Protein AF-A0A151N9Y2-F1 (afdb_monomer)

pLDDT: mean 83.59, std 15.86, range [20.5, 98.5]

Structure (mmCIF, N/CA/C/O backbone):
data_AF-A0A151N9Y2-F1
#
_entry.id   AF-A0A151N9Y2-F1
#
loop_
_atom_site.group_PDB
_atom_site.id
_atom_site.type_symbol
_atom_site.label_atom_id
_atom_site.label_alt_id
_atom_site.label_comp_id
_atom_site.label_asym_id
_atom_site.label_entity_id
_atom_site.label_seq_id
_atom_site.pdbx_PDB_ins_code
_atom_site.Cartn_x
_atom_site.Cartn_y
_atom_site.Cartn_z
_atom_site.occupancy
_atom_site.B_iso_or_equiv
_atom_site.auth_seq_id
_atom_site.auth_comp_id
_atom_site.auth_asym_id
_atom_site.auth_atom_id
_atom_site.pdbx_PDB_model_num
ATOM 1 N N . MET A 1 1 ? 26.277 32.898 17.894 1.00 25.22 1 MET A N 1
ATOM 2 C CA . MET A 1 1 ? 25.464 32.439 19.045 1.00 25.22 1 MET A CA 1
ATOM 3 C C . MET A 1 1 ? 25.413 30.920 19.037 1.00 25.22 1 MET A C 1
ATOM 5 O O . MET A 1 1 ? 25.110 30.361 17.992 1.00 25.22 1 MET A O 1
ATOM 9 N N . ARG A 1 2 ? 25.720 30.264 20.162 1.00 20.50 2 ARG A N 1
ATOM 10 C CA . ARG A 1 2 ? 25.520 28.818 20.370 1.00 20.50 2 ARG A CA 1
ATOM 11 C C . ARG A 1 2 ? 24.418 28.658 21.417 1.00 20.50 2 ARG A C 1
ATOM 13 O O . ARG A 1 2 ? 24.547 29.247 22.485 1.00 20.50 2 ARG A O 1
ATOM 20 N N . ILE A 1 3 ? 23.363 27.896 21.131 1.00 21.41 3 ILE A N 1
ATOM 21 C CA . ILE A 1 3 ? 22.367 27.526 22.148 1.00 21.41 3 ILE A CA 1
ATOM 22 C C . ILE A 1 3 ? 22.839 26.223 22.792 1.00 21.41 3 ILE A C 1
ATOM 24 O O . ILE A 1 3 ? 22.911 25.186 22.136 1.00 21.41 3 ILE A O 1
ATOM 28 N N . VAL A 1 4 ? 23.206 26.295 24.070 1.00 21.08 4 VAL A N 1
ATOM 29 C CA . VAL A 1 4 ? 23.618 25.133 24.862 1.00 21.08 4 VAL A CA 1
ATOM 30 C C . VAL A 1 4 ? 22.371 24.343 25.260 1.00 21.08 4 VAL A C 1
ATOM 32 O O . VAL A 1 4 ? 21.436 24.902 25.829 1.00 21.08 4 VAL A O 1
ATOM 35 N N . ARG A 1 5 ? 22.349 23.035 24.978 1.00 22.59 5 ARG A N 1
ATOM 36 C CA . ARG A 1 5 ? 21.293 22.136 25.465 1.00 22.59 5 ARG A CA 1
ATOM 37 C C . ARG A 1 5 ? 21.541 21.808 26.940 1.00 22.59 5 ARG A C 1
ATOM 39 O O . ARG A 1 5 ? 22.380 20.964 27.244 1.00 22.59 5 ARG A O 1
ATOM 46 N N . CYS A 1 6 ? 20.797 22.434 27.849 1.00 21.56 6 CYS A N 1
ATOM 47 C CA . CYS A 1 6 ? 20.736 21.979 29.238 1.00 21.56 6 CYS A CA 1
ATOM 48 C C . CYS A 1 6 ? 19.964 20.655 29.316 1.00 21.56 6 CYS A C 1
ATOM 50 O O . CYS A 1 6 ? 18.746 20.626 29.158 1.00 21.56 6 CYS A O 1
ATOM 52 N N . VAL A 1 7 ? 20.679 19.559 29.572 1.00 24.14 7 VAL A N 1
ATOM 53 C CA . VAL A 1 7 ? 20.072 18.269 29.915 1.00 24.14 7 VAL A CA 1
ATOM 54 C C . VAL A 1 7 ? 19.705 18.294 31.395 1.00 24.14 7 VAL A C 1
ATOM 56 O O . VAL A 1 7 ? 20.587 18.389 32.250 1.00 24.14 7 VAL A O 1
ATOM 59 N N . PHE A 1 8 ? 18.415 18.174 31.713 1.00 22.48 8 PHE A N 1
ATOM 60 C CA . PHE A 1 8 ? 17.982 17.940 33.088 1.00 22.48 8 PHE A CA 1
ATOM 61 C C . PHE A 1 8 ? 18.406 16.535 33.527 1.00 22.48 8 PHE A C 1
ATOM 63 O O . PHE A 1 8 ? 17.728 15.547 33.253 1.00 22.48 8 PHE A O 1
ATOM 70 N N . LYS A 1 9 ? 19.527 16.445 34.253 1.00 24.80 9 LYS A N 1
ATOM 71 C CA . LYS A 1 9 ? 19.771 15.299 35.131 1.00 24.80 9 LYS A CA 1
ATOM 72 C C . LYS A 1 9 ? 18.679 15.296 36.198 1.00 24.80 9 LYS A C 1
ATOM 74 O O . LYS A 1 9 ? 18.690 16.158 37.076 1.00 24.80 9 LYS A O 1
ATOM 79 N N . TYR A 1 10 ? 17.799 14.300 36.171 1.00 25.11 10 TYR A N 1
ATOM 80 C CA . TYR A 1 10 ? 17.109 13.894 37.390 1.00 25.11 10 TYR A CA 1
ATOM 81 C C . TYR A 1 10 ? 18.181 13.469 38.398 1.00 25.11 10 TYR A C 1
ATOM 83 O O . TYR A 1 10 ? 18.844 12.448 38.222 1.00 25.11 10 TYR A O 1
ATOM 91 N N . LYS A 1 11 ? 18.380 14.270 39.449 1.00 26.20 11 LYS A N 1
ATOM 92 C CA . LYS A 1 11 ? 18.949 13.736 40.685 1.00 26.20 11 LYS A CA 1
ATOM 93 C C . LYS A 1 11 ? 17.928 12.755 41.252 1.00 26.20 11 LYS A C 1
ATOM 95 O O . LYS A 1 11 ? 16.749 13.096 41.333 1.00 26.20 11 LYS A O 1
ATOM 100 N N . GLN A 1 12 ? 18.389 11.601 41.723 1.00 35.47 12 GLN A N 1
ATOM 101 C CA . GLN A 1 12 ? 17.704 10.970 42.844 1.00 35.47 12 GLN A CA 1
ATOM 102 C C . GLN A 1 12 ? 17.777 11.964 44.006 1.00 35.47 12 GLN A C 1
ATOM 104 O O . GLN A 1 12 ? 18.863 12.337 44.450 1.00 35.47 12 GLN A O 1
ATOM 109 N N . ALA A 1 13 ? 16.618 12.462 44.417 1.00 29.19 13 ALA A N 1
ATOM 110 C CA . ALA A 1 13 ? 16.429 12.958 45.764 1.00 29.19 13 ALA A CA 1
ATOM 111 C C . ALA A 1 13 ? 15.849 11.792 46.563 1.00 29.19 13 ALA A C 1
ATOM 113 O O . ALA A 1 13 ? 14.912 11.147 46.085 1.00 29.19 13 ALA A O 1
ATOM 114 N N . ASP A 1 14 ? 16.382 11.541 47.756 1.00 34.00 14 ASP A N 1
ATOM 115 C CA . ASP A 1 14 ? 15.791 10.619 48.727 1.00 34.00 14 ASP A CA 1
ATOM 116 C C . ASP A 1 14 ? 14.530 11.252 49.332 1.00 34.00 14 ASP A C 1
ATOM 118 O O . ASP A 1 14 ? 14.479 11.641 50.498 1.00 34.00 14 ASP A O 1
ATOM 122 N N . ASP A 1 15 ? 13.503 11.412 48.497 1.00 30.58 15 ASP A N 1
ATOM 123 C CA . ASP A 1 15 ? 12.186 11.883 48.902 1.00 30.58 15 ASP A CA 1
ATOM 124 C C . ASP A 1 15 ? 11.474 10.719 49.608 1.00 30.58 15 ASP A C 1
ATOM 126 O O . ASP A 1 15 ? 10.692 9.982 49.002 1.00 30.58 15 ASP A O 1
ATOM 130 N N . GLN A 1 16 ? 11.797 10.525 50.897 1.00 34.75 16 GLN A N 1
ATOM 131 C CA . GLN A 1 16 ? 11.091 9.633 51.826 1.00 34.75 16 GLN A CA 1
ATOM 132 C C . GLN A 1 16 ? 9.658 10.136 52.075 1.00 34.75 16 GLN A C 1
ATOM 134 O O . GLN A 1 16 ? 9.248 10.446 53.196 1.00 34.75 16 GLN A O 1
ATOM 139 N N . ARG A 1 17 ? 8.848 10.181 51.016 1.00 36.44 17 ARG A N 1
ATOM 140 C CA . ARG A 1 17 ? 7.402 10.283 51.149 1.00 36.44 17 ARG A CA 1
ATOM 141 C C . ARG A 1 17 ? 6.929 9.003 51.797 1.00 36.44 17 ARG A C 1
ATOM 143 O O . ARG A 1 17 ? 6.966 7.940 51.179 1.00 36.44 17 ARG A O 1
ATOM 150 N N . MET A 1 18 ? 6.453 9.121 53.031 1.00 32.06 18 MET A N 1
ATOM 151 C CA . MET A 1 18 ? 5.636 8.080 53.630 1.00 32.06 18 MET A CA 1
ATOM 152 C C . MET A 1 18 ? 4.483 7.788 52.672 1.00 32.06 18 MET A C 1
ATOM 154 O O . MET A 1 18 ? 3.591 8.621 52.491 1.00 32.06 18 MET A O 1
ATOM 158 N N . ALA A 1 19 ? 4.513 6.611 52.052 1.00 37.25 19 ALA A N 1
ATOM 159 C CA . ALA A 1 19 ? 3.381 6.075 51.326 1.00 37.25 19 ALA A CA 1
ATOM 160 C C . ALA A 1 19 ? 2.307 5.708 52.355 1.00 37.25 19 ALA A C 1
ATOM 162 O O . ALA A 1 19 ? 2.182 4.555 52.759 1.00 37.25 19 ALA A O 1
ATOM 163 N N . GLN A 1 20 ? 1.555 6.714 52.815 1.00 37.78 20 GLN A N 1
ATOM 164 C CA . GLN A 1 20 ? 0.279 6.471 53.470 1.00 37.78 20 GLN A CA 1
ATOM 165 C C . GLN A 1 20 ? -0.543 5.585 52.540 1.00 37.78 20 GLN A C 1
ATOM 167 O O . GLN A 1 20 ? -0.684 5.895 51.353 1.00 37.78 20 GLN A O 1
ATOM 172 N N . GLU A 1 21 ? -1.075 4.494 53.081 1.00 42.44 21 GLU A N 1
ATOM 173 C CA . GLU A 1 21 ? -1.932 3.568 52.353 1.00 42.44 21 GLU A CA 1
ATOM 174 C C . GLU A 1 21 ? -3.246 4.270 51.992 1.00 42.44 21 GLU A C 1
ATOM 176 O O . GLU A 1 21 ? -4.260 4.155 52.682 1.00 42.44 21 GLU A O 1
ATOM 181 N N . GLN A 1 22 ? -3.241 5.025 50.890 1.00 45.34 22 GLN A N 1
ATOM 182 C CA . GLN A 1 22 ? -4.475 5.448 50.249 1.00 45.34 22 GLN A CA 1
ATOM 183 C C . GLN A 1 22 ? -5.213 4.178 49.842 1.00 45.34 22 GLN A C 1
ATOM 185 O O . GLN A 1 22 ? -4.836 3.520 48.870 1.00 45.34 22 GLN A O 1
ATOM 190 N N . GLN A 1 23 ? -6.254 3.835 50.607 1.00 53.97 23 GLN A N 1
ATOM 191 C CA . GLN A 1 23 ? -7.160 2.747 50.273 1.00 53.97 23 GLN A CA 1
ATOM 192 C C . GLN A 1 23 ? -7.578 2.904 48.812 1.00 53.97 23 GLN A C 1
ATOM 194 O O . GLN A 1 23 ? -8.257 3.870 48.447 1.00 53.97 23 GLN A O 1
ATOM 199 N N . LYS A 1 24 ? -7.149 1.952 47.973 1.00 67.75 24 LYS A N 1
ATOM 200 C CA . LYS A 1 24 ? -7.649 1.827 46.607 1.00 67.75 24 LYS A CA 1
ATOM 201 C C . LYS A 1 24 ? -9.167 1.746 46.724 1.00 67.75 24 LYS A C 1
ATOM 203 O O . LYS A 1 24 ? -9.683 0.820 47.341 1.00 67.75 24 LYS A O 1
ATOM 208 N N . ARG A 1 25 ? -9.854 2.741 46.171 1.00 84.94 25 ARG A N 1
ATOM 209 C CA . ARG A 1 25 ? -11.314 2.859 46.180 1.00 84.94 25 ARG A CA 1
ATOM 210 C C . ARG A 1 25 ? -11.836 2.703 44.763 1.00 84.94 25 ARG A C 1
ATOM 212 O O . ARG A 1 25 ? -11.207 3.212 43.832 1.00 84.94 25 ARG A O 1
ATOM 219 N N . THR A 1 26 ? -12.989 2.064 44.606 1.00 90.75 26 THR A N 1
ATOM 220 C CA . THR A 1 26 ? -13.643 1.951 43.302 1.00 90.75 26 THR A CA 1
ATOM 221 C C . THR A 1 26 ? -13.907 3.341 42.727 1.00 90.75 26 THR A C 1
ATOM 223 O O . THR A 1 26 ? -14.495 4.202 43.385 1.00 90.75 26 THR A O 1
ATOM 226 N N . LEU A 1 27 ? -13.460 3.561 41.491 1.00 94.25 27 LEU A N 1
ATOM 227 C CA . LEU A 1 27 ? -13.679 4.805 40.754 1.00 94.25 27 LEU A CA 1
ATOM 228 C C . LEU A 1 27 ? -14.835 4.627 39.769 1.00 94.25 27 LEU A C 1
ATOM 230 O O . LEU A 1 27 ? -14.954 3.581 39.130 1.00 94.25 27 LEU A O 1
ATOM 234 N N . VAL A 1 28 ? -15.667 5.656 39.622 1.00 94.81 28 VAL A N 1
ATOM 235 C CA . VAL A 1 28 ? -16.801 5.675 38.692 1.00 94.81 28 VAL A CA 1
ATOM 236 C C . VAL A 1 28 ? -16.744 6.964 37.882 1.00 94.81 28 VAL A C 1
ATOM 238 O O . VAL A 1 28 ? -16.712 8.051 38.453 1.00 94.81 28 VAL A O 1
ATOM 241 N N . PHE A 1 29 ? -16.761 6.838 36.558 1.00 94.69 29 PHE A N 1
ATOM 242 C CA . PHE A 1 29 ? -16.820 7.958 35.622 1.00 94.69 29 PHE A CA 1
ATOM 243 C C . PHE A 1 29 ? -18.080 7.811 34.767 1.00 94.69 29 PHE A C 1
ATOM 245 O O . PHE A 1 29 ? -18.317 6.744 34.200 1.00 94.69 29 PHE A O 1
ATOM 252 N N . GLN A 1 30 ? -18.892 8.861 34.673 1.00 94.69 30 GLN A N 1
ATOM 253 C CA . GLN A 1 30 ? -20.132 8.866 33.894 1.00 94.69 30 GLN A CA 1
ATOM 254 C C . GLN A 1 30 ? -19.991 9.827 32.712 1.00 94.69 30 GLN A C 1
ATOM 256 O O . GLN A 1 30 ? -19.825 11.028 32.908 1.00 94.69 30 GLN A O 1
ATOM 261 N N . GLY A 1 31 ? -20.046 9.290 31.492 1.00 90.31 31 GLY A N 1
ATOM 262 C CA . GLY A 1 31 ? -20.292 10.067 30.276 1.00 90.31 31 GLY A CA 1
ATOM 263 C C . GLY A 1 31 ? -21.747 9.925 29.819 1.00 90.31 31 GLY A C 1
ATOM 264 O O . GLY A 1 31 ? -22.492 9.115 30.364 1.00 90.31 31 GLY A O 1
ATOM 265 N N . GLU A 1 32 ? -22.130 10.653 28.765 1.00 88.00 32 GLU A N 1
ATOM 266 C CA . GLU A 1 32 ? -23.502 10.722 28.211 1.00 88.00 32 GLU A CA 1
ATOM 267 C C . GLU A 1 32 ? -24.209 9.366 28.022 1.00 88.00 32 GLU A C 1
ATOM 269 O O . GLU A 1 32 ? -25.433 9.280 28.083 1.00 88.00 32 GLU A O 1
ATOM 274 N N . ARG A 1 33 ? -23.440 8.318 27.702 1.00 88.69 33 ARG A N 1
ATOM 275 C CA . ARG A 1 33 ? -23.946 7.003 27.271 1.00 88.69 33 ARG A CA 1
ATOM 276 C C . ARG A 1 33 ? -23.283 5.801 27.939 1.00 88.69 33 ARG A C 1
ATOM 278 O O . ARG A 1 33 ? -23.802 4.693 27.813 1.00 88.69 33 ARG A O 1
ATOM 285 N N . THR A 1 34 ? -22.153 6.004 28.613 1.00 93.50 34 THR A N 1
ATOM 286 C CA . THR A 1 34 ? -21.326 4.928 29.169 1.00 93.50 34 THR A CA 1
ATOM 287 C C . THR A 1 34 ? -20.828 5.317 30.554 1.00 93.50 34 THR A C 1
ATOM 289 O O . THR A 1 34 ? -20.224 6.375 30.732 1.00 93.50 34 THR A O 1
ATOM 292 N N . THR A 1 35 ? -21.050 4.436 31.529 1.00 96.94 35 THR A N 1
ATOM 293 C CA . THR A 1 35 ? -20.405 4.499 32.844 1.00 96.94 35 THR A CA 1
ATOM 294 C C . THR A 1 35 ? -19.195 3.570 32.863 1.00 96.94 35 THR A C 1
ATOM 296 O O . THR A 1 35 ? -19.317 2.373 32.603 1.00 96.94 35 THR A O 1
ATOM 299 N N . TRP A 1 36 ? -18.030 4.114 33.195 1.00 95.88 36 TRP A N 1
ATOM 300 C CA . TRP A 1 36 ? -16.781 3.379 33.363 1.00 95.88 36 TRP A CA 1
ATOM 301 C C . TRP A 1 36 ? -16.527 3.160 34.854 1.00 95.88 36 TRP A C 1
ATOM 303 O O . TRP A 1 36 ? -16.454 4.126 35.615 1.00 95.88 36 TRP A O 1
ATOM 313 N N . ILE A 1 37 ? -16.404 1.903 35.278 1.00 97.00 37 ILE A N 1
ATOM 314 C CA . ILE A 1 37 ? -16.208 1.530 36.681 1.00 97.00 37 ILE A CA 1
ATOM 315 C C . ILE A 1 37 ? -14.857 0.833 36.814 1.00 97.00 37 ILE A C 1
ATOM 317 O O . ILE A 1 37 ? -14.619 -0.196 36.180 1.00 97.00 37 ILE A O 1
ATOM 321 N N . SER A 1 38 ? -13.976 1.379 37.648 1.00 95.31 38 SER A N 1
ATOM 322 C CA . SER A 1 38 ? -12.677 0.784 37.953 1.00 95.31 38 SER A CA 1
ATOM 323 C C . SER A 1 38 ? -12.679 0.221 39.373 1.00 95.31 38 SER A C 1
ATOM 325 O O . SER A 1 38 ? -12.465 0.990 40.315 1.00 95.31 38 SER A O 1
ATOM 327 N N . PRO A 1 39 ? -12.988 -1.080 39.555 1.00 94.62 39 PRO A N 1
ATOM 328 C CA . PRO A 1 39 ? -13.007 -1.698 40.875 1.00 94.62 39 PRO A CA 1
ATOM 329 C C . PRO A 1 39 ? -11.617 -1.760 41.514 1.00 94.62 39 PRO A C 1
ATOM 331 O O . PRO A 1 39 ? -10.614 -1.989 40.836 1.00 94.62 39 PRO A O 1
ATOM 334 N N . SER A 1 40 ? -11.570 -1.590 42.834 1.00 91.25 40 SER A N 1
ATOM 335 C CA . SER A 1 40 ? -10.336 -1.649 43.631 1.00 91.25 40 SER A CA 1
ATOM 336 C C . SER A 1 40 ? -9.907 -3.063 44.034 1.00 91.25 40 SER A C 1
ATOM 338 O O . SER A 1 40 ? -8.718 -3.289 44.261 1.00 91.25 40 SER A O 1
ATOM 340 N N . SER A 1 41 ? -10.845 -4.009 44.106 1.00 94.06 41 SER A N 1
ATOM 341 C CA . SER A 1 41 ? -10.621 -5.394 44.540 1.00 94.06 41 SER A CA 1
ATOM 342 C C . SER A 1 41 ? -11.320 -6.416 43.638 1.00 94.06 41 SER A C 1
ATOM 344 O O . SER A 1 41 ? -12.338 -6.116 43.006 1.00 94.06 41 SER A O 1
ATOM 346 N N . LEU A 1 42 ? -10.818 -7.660 43.620 1.00 92.94 42 LEU A N 1
ATOM 347 C CA . LEU A 1 42 ? -11.462 -8.763 42.898 1.00 92.94 42 LEU A CA 1
ATOM 348 C C . LEU A 1 42 ? -12.917 -8.959 43.350 1.00 92.94 42 LEU A C 1
ATOM 350 O O . LEU A 1 42 ? -13.794 -9.162 42.516 1.00 92.94 42 LEU A O 1
ATOM 354 N N . ARG A 1 43 ? -13.205 -8.819 44.649 1.00 93.94 43 ARG A N 1
ATOM 355 C CA . ARG A 1 43 ? -14.571 -8.914 45.180 1.00 93.94 43 ARG A CA 1
ATOM 356 C C . ARG A 1 43 ? -15.520 -7.904 44.524 1.00 93.94 43 ARG A C 1
ATOM 358 O O . ARG A 1 43 ? -16.591 -8.297 44.068 1.00 93.94 43 ARG A O 1
ATOM 365 N N . GLU A 1 44 ? -15.128 -6.633 44.442 1.00 94.38 44 GLU A N 1
ATOM 366 C CA . GLU A 1 44 ? -15.942 -5.592 43.799 1.00 94.38 44 GLU A CA 1
ATOM 367 C C . GLU A 1 44 ? -16.148 -5.880 42.307 1.00 94.38 44 GLU A C 1
ATOM 369 O O . GLU A 1 44 ? -17.258 -5.723 41.806 1.00 94.38 44 GLU A O 1
ATOM 374 N N . LEU A 1 45 ? -15.120 -6.368 41.598 1.00 95.56 45 LEU A N 1
ATOM 375 C CA . LEU A 1 45 ? -15.253 -6.788 40.197 1.00 95.56 45 LEU A CA 1
ATOM 376 C C . LEU A 1 45 ? -16.288 -7.912 40.028 1.00 95.56 45 LEU A C 1
ATOM 378 O O . LEU A 1 45 ? -17.085 -7.861 39.094 1.00 95.56 45 LEU A O 1
ATOM 382 N N . LEU A 1 46 ? -16.302 -8.903 40.922 1.00 96.00 46 LEU A N 1
ATOM 383 C CA . LEU A 1 46 ? -17.244 -10.026 40.874 1.00 96.00 46 LEU A CA 1
ATOM 384 C C . LEU A 1 46 ? -18.678 -9.598 41.210 1.00 96.00 46 LEU A C 1
ATOM 386 O O . LEU A 1 46 ? -19.618 -10.008 40.528 1.00 96.00 46 LEU A O 1
ATOM 390 N N . GLU A 1 47 ? -18.858 -8.728 42.206 1.00 95.44 47 GLU A N 1
ATOM 391 C CA . GLU A 1 47 ? -20.163 -8.137 42.529 1.00 95.44 47 GLU A CA 1
ATOM 392 C C . GLU A 1 47 ? -20.682 -7.253 41.373 1.00 95.44 47 GLU A C 1
ATOM 394 O O . GLU A 1 47 ? -21.859 -7.336 41.008 1.00 95.44 47 GLU A O 1
ATOM 399 N N . LEU A 1 48 ? -19.806 -6.478 40.721 1.00 95.62 48 LEU A N 1
ATOM 400 C CA . LEU A 1 48 ? -20.134 -5.673 39.537 1.00 95.62 48 LEU A CA 1
ATOM 401 C C . LEU A 1 48 ? -20.429 -6.520 38.294 1.00 95.62 48 LEU A C 1
ATOM 403 O O . LEU A 1 48 ? -21.352 -6.186 37.555 1.00 95.62 48 LEU A O 1
ATOM 407 N N . LYS A 1 49 ? -19.693 -7.610 38.054 1.00 95.75 49 LYS A N 1
ATOM 408 C CA . LYS A 1 49 ? -19.923 -8.508 36.910 1.00 95.75 49 LYS A CA 1
ATOM 409 C C . LYS A 1 49 ? -21.207 -9.321 37.080 1.00 95.75 49 LYS A C 1
ATOM 411 O O . LYS A 1 49 ? -21.947 -9.473 36.114 1.00 95.75 49 LYS A O 1
ATOM 416 N N . ALA A 1 50 ? -21.537 -9.743 38.302 1.00 94.62 50 ALA A N 1
ATOM 417 C CA . ALA A 1 50 ? -22.838 -10.337 38.610 1.00 94.62 50 ALA A CA 1
ATOM 418 C C . ALA A 1 50 ? -23.999 -9.338 38.435 1.00 94.62 50 ALA A C 1
ATOM 420 O O . ALA A 1 50 ? -25.064 -9.713 37.949 1.00 94.62 50 ALA A O 1
ATOM 421 N N . LYS A 1 51 ? -23.796 -8.055 38.775 1.00 95.88 51 LYS A N 1
ATOM 422 C CA . LYS A 1 51 ? -24.788 -6.985 38.559 1.00 95.88 51 LYS A CA 1
ATOM 423 C C . LYS A 1 51 ? -24.931 -6.581 37.084 1.00 95.88 51 LYS A C 1
ATOM 425 O O . LYS A 1 51 ? -26.026 -6.240 36.642 1.00 95.88 51 LYS A O 1
ATOM 430 N N . TYR A 1 52 ? -23.837 -6.607 36.326 1.00 95.81 52 TYR A N 1
ATOM 431 C CA . TYR A 1 52 ? -23.761 -6.169 34.932 1.00 95.81 52 TYR A CA 1
ATOM 432 C C . TYR A 1 52 ? -23.140 -7.261 34.035 1.00 95.81 52 TYR A C 1
ATOM 434 O O . TYR A 1 52 ? -22.073 -7.052 33.455 1.00 95.81 52 TYR A O 1
ATOM 442 N N . PRO A 1 53 ? -23.796 -8.425 33.855 1.00 92.69 53 PRO A N 1
ATOM 443 C CA . PRO A 1 53 ? -23.208 -9.570 33.150 1.00 92.69 53 PRO A CA 1
ATOM 444 C C . PRO A 1 53 ? -22.843 -9.279 31.686 1.00 92.69 53 PRO A C 1
ATOM 446 O O . PRO A 1 53 ? -21.881 -9.833 31.159 1.00 92.69 53 PRO A O 1
ATOM 449 N N . LYS A 1 54 ? -23.550 -8.349 31.028 1.00 92.50 54 LYS A N 1
ATOM 450 C CA . LYS A 1 54 ? -23.250 -7.901 29.653 1.00 92.50 54 LYS A CA 1
ATOM 451 C C . LYS A 1 54 ? -22.192 -6.785 29.560 1.00 92.50 54 LYS A C 1
ATOM 453 O O . LYS A 1 54 ? -21.912 -6.321 28.458 1.00 92.50 54 LYS A O 1
ATOM 458 N N . ALA A 1 55 ? -21.611 -6.336 30.676 1.00 94.06 55 ALA A N 1
ATOM 459 C CA . ALA A 1 55 ? -20.499 -5.389 30.646 1.00 94.06 55 ALA A CA 1
ATOM 460 C C . ALA A 1 55 ? -19.193 -6.106 30.237 1.00 94.06 55 ALA A C 1
ATOM 462 O O . ALA A 1 55 ? -18.890 -7.177 30.790 1.00 94.06 55 ALA A O 1
ATOM 463 N N . PRO A 1 56 ? -18.408 -5.541 29.299 1.00 94.00 56 PRO A N 1
ATOM 464 C CA . PRO A 1 56 ? -17.076 -6.030 28.992 1.00 94.00 56 PRO A CA 1
ATOM 465 C C . PRO A 1 56 ? -16.120 -5.693 30.139 1.00 94.00 56 PRO A C 1
ATOM 467 O O . PRO A 1 56 ? -16.251 -4.665 30.813 1.00 94.00 56 PRO A O 1
ATOM 470 N N . VAL A 1 57 ? -15.130 -6.561 30.323 1.00 94.44 57 VAL A N 1
ATOM 471 C CA . VAL A 1 57 ? -13.983 -6.317 31.196 1.00 94.44 57 VAL A CA 1
ATOM 472 C C . VAL A 1 57 ? -12.831 -5.884 30.294 1.00 94.44 57 VAL A C 1
ATOM 474 O O . VAL A 1 57 ? -12.322 -6.685 29.515 1.00 94.44 57 VAL A O 1
ATOM 477 N N . ILE A 1 58 ? -12.466 -4.605 30.346 1.00 92.62 58 ILE A N 1
ATOM 478 C CA . ILE A 1 58 ? -11.469 -4.004 29.454 1.00 92.62 58 ILE A CA 1
ATOM 479 C C . ILE A 1 58 ? -10.153 -3.820 30.209 1.00 92.62 58 ILE A C 1
ATOM 481 O O . ILE A 1 58 ? -10.144 -3.344 31.339 1.00 92.62 58 ILE A O 1
ATOM 485 N N . VAL A 1 59 ? -9.036 -4.169 29.565 1.00 93.19 59 VAL A N 1
ATOM 486 C CA . VAL A 1 59 ? -7.676 -3.817 30.013 1.00 9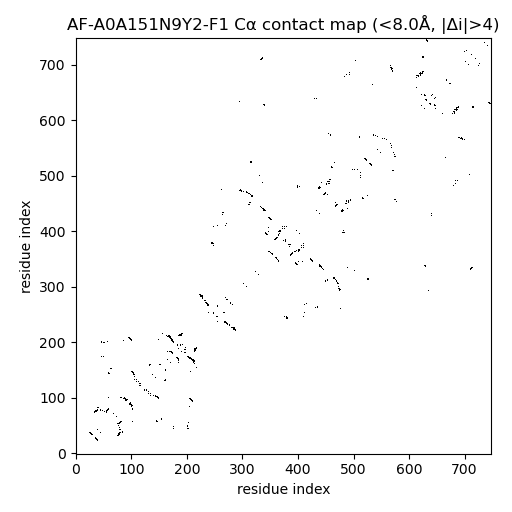3.19 59 VAL A CA 1
ATOM 487 C C . VAL A 1 59 ? -7.014 -2.951 28.940 1.00 93.19 59 VAL A C 1
ATOM 489 O O . VAL A 1 59 ? -7.108 -1.732 29.011 1.00 93.19 59 VAL A O 1
ATOM 492 N N . GLY A 1 60 ? -6.444 -3.551 27.889 1.00 90.56 60 GLY A N 1
ATOM 493 C CA . GLY A 1 60 ? -5.749 -2.806 26.828 1.00 90.56 60 GLY A CA 1
ATOM 494 C C . GLY A 1 60 ? -6.631 -2.092 25.805 1.00 90.56 60 GLY A C 1
ATOM 495 O O . GLY A 1 60 ? -6.126 -1.311 25.008 1.00 90.56 60 GLY A O 1
ATOM 496 N N . ASN A 1 61 ? -7.934 -2.389 25.780 1.00 93.62 61 ASN A N 1
ATOM 497 C CA . ASN A 1 61 ? -8.903 -1.917 24.779 1.00 93.62 61 ASN A CA 1
ATOM 498 C C . ASN A 1 61 ? -8.591 -2.277 23.301 1.00 93.62 61 ASN A C 1
ATOM 500 O O . ASN A 1 61 ? -9.294 -1.834 22.400 1.00 93.62 61 ASN A O 1
ATOM 504 N N . THR A 1 62 ? -7.589 -3.122 23.033 1.00 90.25 62 THR A N 1
ATOM 505 C CA . THR A 1 62 ? -7.066 -3.428 21.683 1.00 90.25 62 THR A CA 1
ATOM 506 C C . THR A 1 62 ? -7.913 -4.388 20.832 1.00 90.25 62 THR A C 1
ATOM 508 O O . THR A 1 62 ? -7.489 -4.722 19.733 1.00 90.25 62 THR A O 1
ATOM 511 N N . SER A 1 63 ? -9.081 -4.840 21.306 1.00 88.62 63 SER A N 1
ATOM 512 C CA . SER A 1 63 ? -10.111 -5.461 20.446 1.00 88.62 63 SER A CA 1
ATOM 513 C C . SER A 1 63 ? -11.463 -4.779 20.644 1.00 88.62 63 SER A C 1
ATOM 515 O O . SER A 1 63 ? -12.004 -4.248 19.688 1.00 88.62 63 SER A O 1
ATOM 517 N N . VAL A 1 64 ? -11.936 -4.646 21.891 1.00 88.31 64 VAL A N 1
ATOM 518 C CA . VAL A 1 64 ? -13.223 -3.988 22.200 1.00 88.31 64 VAL A CA 1
ATOM 519 C C . VAL A 1 64 ? -13.276 -2.547 21.670 1.00 88.31 64 VAL A C 1
ATOM 521 O O . VAL A 1 64 ? -14.326 -2.094 21.229 1.00 88.31 64 VAL A O 1
ATOM 524 N N . GLY A 1 65 ? -12.146 -1.831 21.622 1.00 87.06 65 GLY A N 1
ATOM 525 C CA . GLY A 1 65 ? -12.062 -0.514 20.986 1.00 87.06 65 GLY A CA 1
ATOM 526 C C . GLY A 1 65 ? -12.225 -0.541 19.459 1.00 87.06 65 GLY A C 1
ATOM 527 O O . GLY A 1 65 ? -12.748 0.420 18.899 1.00 87.06 65 GLY A O 1
ATOM 528 N N . LEU A 1 66 ? -11.834 -1.634 18.795 1.00 84.56 66 LEU A N 1
ATOM 529 C CA . LEU A 1 66 ? -12.095 -1.883 17.372 1.00 84.56 66 LEU A CA 1
ATOM 530 C C . LEU A 1 66 ? -13.576 -2.227 17.165 1.00 84.56 66 LEU A C 1
ATOM 532 O O . LEU A 1 66 ? -14.231 -1.606 16.332 1.00 84.56 66 LEU A O 1
ATOM 536 N N . ASP A 1 67 ? -14.128 -3.126 17.986 1.00 84.06 67 ASP A N 1
ATOM 537 C CA . ASP A 1 67 ? -15.541 -3.533 17.943 1.00 84.06 67 ASP A CA 1
ATOM 538 C C . ASP A 1 67 ? -16.481 -2.332 18.163 1.00 84.06 67 ASP A C 1
ATOM 540 O O . ASP A 1 67 ? -17.475 -2.150 17.456 1.00 84.06 67 ASP A O 1
ATOM 544 N N . MET A 1 68 ? -16.144 -1.458 19.117 1.00 84.50 68 MET A N 1
ATOM 545 C CA . MET A 1 68 ? -16.899 -0.234 19.398 1.00 84.50 68 MET A CA 1
ATOM 546 C C . MET A 1 68 ? -16.795 0.808 18.278 1.00 84.50 68 MET A C 1
ATOM 548 O O . MET A 1 68 ? -17.763 1.526 18.019 1.00 84.50 68 MET A O 1
ATOM 552 N N . LYS A 1 69 ? -15.637 0.911 17.615 1.00 81.50 69 LYS A N 1
ATOM 553 C CA . LYS A 1 69 ? -15.400 1.885 16.543 1.00 81.50 69 LYS A CA 1
ATOM 554 C C . LYS A 1 69 ? -15.980 1.404 15.214 1.00 81.50 69 LYS A C 1
ATOM 556 O O . LYS A 1 69 ? -16.920 2.011 14.696 1.00 81.50 69 LYS A O 1
ATOM 561 N N . PHE A 1 70 ? -15.460 0.299 14.691 1.00 74.38 70 PHE A N 1
ATOM 562 C CA . PHE A 1 70 ? -15.739 -0.198 13.347 1.00 74.38 70 PHE A CA 1
ATOM 563 C C . PHE A 1 70 ? -17.053 -0.989 13.318 1.00 74.38 70 PHE A C 1
ATOM 565 O O . PHE A 1 70 ? -18.022 -0.524 12.715 1.00 74.38 70 PHE A O 1
ATOM 572 N N . ALA A 1 71 ? -17.168 -2.073 14.094 1.00 77.50 71 ALA A N 1
ATOM 573 C CA . ALA A 1 71 ? -18.405 -2.866 14.180 1.00 77.50 71 ALA A CA 1
ATOM 574 C C . ALA A 1 71 ? -19.579 -2.138 14.882 1.00 77.50 71 ALA A C 1
ATOM 576 O O . ALA A 1 71 ? -20.712 -2.614 14.862 1.00 77.50 71 ALA A O 1
ATOM 577 N N . GLY A 1 72 ? -19.344 -0.959 15.475 1.00 79.31 72 GLY A N 1
ATOM 578 C CA . GLY A 1 72 ? -20.385 -0.096 16.049 1.00 79.31 72 GLY A CA 1
ATOM 579 C C . GLY A 1 72 ? -21.008 -0.617 17.350 1.00 79.31 72 GLY A C 1
ATOM 580 O O . GLY A 1 72 ? -22.085 -0.159 17.742 1.00 79.31 72 GLY A O 1
ATOM 581 N N . VAL A 1 73 ? -20.348 -1.565 18.021 1.00 86.88 73 VAL A N 1
ATOM 582 C CA . VAL A 1 73 ? -20.807 -2.151 19.286 1.00 86.88 73 VAL A CA 1
ATOM 583 C C . VAL A 1 73 ? -20.863 -1.076 20.381 1.00 86.88 73 VAL A C 1
ATOM 585 O O . VAL A 1 73 ? -20.048 -0.157 20.428 1.00 86.88 73 VAL A O 1
ATOM 588 N N . HIS A 1 74 ? -21.834 -1.163 21.293 1.00 89.19 74 HIS A N 1
ATOM 589 C CA . HIS A 1 74 ? -21.993 -0.172 22.357 1.00 89.19 74 HIS A CA 1
ATOM 590 C C . HIS A 1 74 ? -22.229 -0.800 23.728 1.00 89.19 74 HIS A C 1
ATOM 592 O O . HIS A 1 74 ? -23.205 -1.522 23.941 1.00 89.19 74 HIS A O 1
ATOM 598 N N . HIS A 1 75 ? -21.384 -0.427 24.689 1.00 91.88 75 HIS A N 1
ATOM 599 C CA . HIS A 1 75 ? -21.472 -0.871 26.074 1.00 91.88 75 HIS A CA 1
ATOM 600 C C . HIS A 1 75 ? -21.850 0.311 26.991 1.00 91.88 75 HIS A C 1
ATOM 602 O O . HIS A 1 75 ? -21.078 1.266 27.104 1.00 91.88 75 HIS A O 1
ATOM 608 N N . PRO A 1 76 ? -23.024 0.282 27.657 1.00 94.69 76 PRO A N 1
ATOM 609 C CA . PRO A 1 76 ? -23.444 1.353 28.565 1.00 94.69 76 PRO A CA 1
ATOM 610 C C . PRO A 1 76 ? -22.755 1.285 29.938 1.00 94.69 76 PRO A C 1
ATOM 612 O O . PRO A 1 76 ? -22.714 2.279 30.657 1.00 94.69 76 PRO A O 1
ATOM 615 N N . ILE A 1 77 ? -22.191 0.128 30.296 1.00 96.62 77 ILE A N 1
ATOM 616 C CA . ILE A 1 77 ? -21.337 -0.081 31.468 1.00 96.62 77 ILE A CA 1
ATOM 617 C C . ILE A 1 77 ? -20.048 -0.745 30.979 1.00 96.62 77 ILE A C 1
ATOM 619 O O . ILE A 1 77 ? -20.125 -1.697 30.203 1.00 96.62 77 ILE A O 1
ATOM 623 N N . ILE A 1 78 ? -18.892 -0.278 31.449 1.00 96.12 78 ILE A N 1
ATOM 624 C CA . ILE A 1 78 ? -17.574 -0.890 31.220 1.00 96.12 78 ILE A CA 1
ATOM 625 C C . ILE A 1 78 ? -16.898 -1.131 32.573 1.00 96.12 78 ILE A C 1
ATOM 627 O O . ILE A 1 78 ? -16.947 -0.265 33.449 1.00 96.12 78 ILE A O 1
ATOM 631 N N . LEU A 1 79 ? -16.254 -2.291 32.736 1.00 96.31 79 LEU A N 1
ATOM 632 C CA . LEU A 1 79 ? -15.476 -2.645 33.926 1.00 96.31 79 LEU A CA 1
ATOM 633 C C . LEU A 1 79 ? -13.974 -2.618 33.595 1.00 96.31 79 LEU A C 1
ATOM 635 O O . LEU A 1 79 ? -13.541 -3.278 32.652 1.00 96.31 79 LEU A O 1
ATOM 639 N N . TYR A 1 80 ? -13.179 -1.872 34.366 1.00 95.19 80 TYR A N 1
ATOM 640 C CA . TYR A 1 80 ? -11.747 -1.642 34.123 1.00 95.19 80 TYR A CA 1
ATOM 641 C C . TYR A 1 80 ? -10.910 -2.041 35.352 1.00 95.19 80 TYR A C 1
ATOM 643 O O . TYR A 1 80 ? -10.723 -1.233 36.269 1.00 95.19 80 TYR A O 1
ATOM 651 N N . PRO A 1 81 ? -10.434 -3.295 35.433 1.00 93.31 81 PRO A N 1
ATOM 652 C CA . PRO A 1 81 ? -10.021 -3.903 36.694 1.00 93.31 81 PRO A CA 1
ATOM 653 C C . PRO A 1 81 ? -8.521 -3.756 36.997 1.00 93.31 81 PRO A C 1
ATOM 655 O O . PRO A 1 81 ? -7.991 -4.459 37.850 1.00 93.31 81 PRO A O 1
ATOM 658 N N . THR A 1 82 ? -7.801 -2.881 36.292 1.00 89.06 82 THR A N 1
ATOM 659 C CA . THR A 1 82 ? -6.325 -2.856 36.288 1.00 89.06 82 THR A CA 1
ATOM 660 C C . THR A 1 82 ? -5.681 -2.477 37.623 1.00 89.06 82 THR A C 1
ATOM 662 O O . THR A 1 82 ? -4.483 -2.689 37.790 1.00 89.06 82 THR A O 1
ATOM 665 N N . MET A 1 83 ? -6.453 -1.972 38.592 1.00 88.94 83 MET A N 1
ATOM 666 C CA . MET A 1 83 ? -5.986 -1.705 39.959 1.00 88.94 83 MET A CA 1
ATOM 667 C C . MET A 1 83 ? -5.897 -2.961 40.848 1.00 88.94 83 MET A C 1
ATOM 669 O O . MET A 1 83 ? -5.257 -2.896 41.905 1.00 88.94 83 MET A O 1
ATOM 673 N N . ILE A 1 84 ? -6.532 -4.069 40.446 1.00 92.38 84 ILE A N 1
ATOM 674 C CA . ILE A 1 84 ? -6.711 -5.297 41.236 1.00 92.38 84 ILE A CA 1
ATOM 675 C C . ILE A 1 84 ? -5.441 -6.166 41.172 1.00 92.38 84 ILE A C 1
ATOM 677 O O . ILE A 1 84 ? -5.088 -6.604 40.076 1.00 92.38 84 ILE A O 1
ATOM 681 N N . PRO A 1 85 ? -4.763 -6.454 42.305 1.00 88.56 85 PRO A N 1
ATOM 682 C CA . PRO A 1 85 ? -3.541 -7.267 42.317 1.00 88.56 85 PRO A CA 1
ATOM 683 C C . PRO A 1 85 ? -3.739 -8.683 41.762 1.00 88.56 85 PRO A C 1
ATOM 685 O O . PRO A 1 85 ? -2.928 -9.129 40.957 1.00 88.56 85 PRO A O 1
ATOM 688 N N . ASP A 1 86 ? -4.864 -9.328 42.094 1.00 91.75 86 ASP A N 1
ATOM 689 C CA . ASP A 1 86 ? -5.208 -10.716 41.741 1.00 91.75 86 ASP A CA 1
ATOM 690 C C . ASP A 1 86 ? -5.147 -11.014 40.225 1.00 91.75 86 ASP A C 1
ATOM 692 O O . ASP A 1 86 ? -5.050 -12.167 39.807 1.00 91.75 86 ASP A O 1
ATOM 696 N N . LEU A 1 87 ? -5.251 -9.974 39.385 1.00 92.06 87 LEU A N 1
ATOM 697 C CA . LEU A 1 87 ? -5.225 -10.072 37.921 1.00 92.06 87 LEU A CA 1
ATOM 698 C C . LEU A 1 87 ? -3.839 -9.817 37.315 1.00 92.06 87 LEU A C 1
ATOM 700 O O . LEU A 1 87 ? -3.676 -9.964 36.104 1.00 92.06 87 LEU A O 1
ATOM 704 N N . HIS A 1 88 ? -2.853 -9.438 38.126 1.00 92.12 88 HIS A N 1
ATOM 705 C CA . HIS A 1 88 ? -1.451 -9.263 37.731 1.00 92.12 88 HIS A CA 1
ATOM 706 C C . HIS A 1 88 ? -0.531 -10.333 38.325 1.00 92.12 88 HIS A C 1
ATOM 708 O O . HIS A 1 88 ? 0.629 -10.400 37.930 1.00 92.12 88 HIS A O 1
ATOM 714 N N . ASP A 1 89 ? -1.029 -11.167 39.244 1.00 90.50 89 ASP A N 1
ATOM 715 C CA . ASP A 1 89 ? -0.248 -12.221 39.891 1.00 90.50 89 ASP A CA 1
ATOM 716 C C . ASP A 1 89 ? 0.365 -13.203 38.880 1.00 90.50 89 ASP A C 1
ATOM 718 O O . ASP A 1 89 ? -0.294 -13.702 37.962 1.00 90.50 89 ASP A O 1
ATOM 722 N N . VAL A 1 90 ? 1.644 -13.520 39.083 1.00 89.75 90 VAL A N 1
ATOM 723 C CA . VAL A 1 90 ? 2.411 -14.476 38.278 1.00 89.75 90 VAL A CA 1
ATOM 724 C C . VAL A 1 90 ? 3.044 -15.488 39.219 1.00 89.75 90 VAL A C 1
ATOM 726 O O . VAL A 1 90 ? 3.775 -15.120 40.137 1.00 89.75 90 VAL A O 1
ATOM 729 N N . SER A 1 91 ? 2.782 -16.774 38.996 1.00 90.81 91 SER A N 1
ATOM 730 C CA . SER A 1 91 ? 3.358 -17.852 39.802 1.00 90.81 91 SER A CA 1
ATOM 731 C C . SER A 1 91 ? 3.715 -19.072 38.957 1.00 90.81 91 SER A C 1
ATOM 733 O O . SER A 1 91 ? 3.118 -19.340 37.913 1.00 90.81 91 SER A O 1
ATOM 735 N N . SER A 1 92 ? 4.724 -19.814 39.410 1.00 84.38 92 SER A N 1
ATOM 736 C CA . SER A 1 92 ? 5.134 -21.083 38.811 1.00 84.38 92 SER A CA 1
ATOM 737 C C . SER A 1 92 ? 4.626 -22.242 39.660 1.00 84.38 92 SER A C 1
ATOM 739 O O . SER A 1 92 ? 4.660 -22.178 40.889 1.00 84.38 92 SER A O 1
ATOM 741 N N . THR A 1 93 ? 4.155 -23.303 39.011 1.00 85.19 93 THR A N 1
ATOM 742 C CA . THR A 1 93 ? 3.644 -24.517 39.660 1.00 85.19 93 THR A CA 1
ATOM 743 C C . THR A 1 93 ? 4.374 -25.745 39.117 1.00 85.19 93 THR A C 1
ATOM 745 O O . THR A 1 93 ? 5.049 -25.673 38.091 1.00 85.19 93 THR A O 1
ATOM 748 N N . ALA A 1 94 ? 4.201 -26.907 39.753 1.00 71.12 94 ALA A N 1
ATOM 749 C CA . ALA A 1 94 ? 4.810 -28.159 39.290 1.00 71.12 94 ALA A CA 1
ATOM 750 C C . ALA A 1 94 ? 4.453 -28.537 37.832 1.00 71.12 94 ALA A C 1
ATOM 752 O O . ALA A 1 94 ? 5.235 -29.228 37.176 1.00 71.12 94 ALA A O 1
ATOM 753 N N . ASN A 1 95 ? 3.300 -28.065 37.334 1.00 70.50 95 ASN A N 1
ATOM 754 C CA . ASN A 1 95 ? 2.680 -28.519 36.085 1.00 70.50 95 ASN A CA 1
ATOM 755 C C . ASN A 1 95 ? 2.570 -27.431 34.994 1.00 70.50 95 ASN A C 1
ATOM 757 O O . ASN A 1 95 ? 2.109 -27.739 33.896 1.00 70.50 95 ASN A O 1
ATOM 761 N N . GLY A 1 96 ? 2.968 -26.184 35.275 1.00 85.25 96 GLY A N 1
ATOM 762 C CA . GLY A 1 96 ? 2.834 -25.043 34.357 1.00 85.25 96 GLY A CA 1
ATOM 763 C C . GLY A 1 96 ? 2.898 -23.682 35.064 1.00 85.25 96 GLY A C 1
ATOM 764 O O . GLY A 1 96 ? 3.046 -23.616 36.288 1.00 85.25 96 GLY A O 1
ATOM 765 N N . LEU A 1 97 ? 2.762 -22.591 34.307 1.00 90.12 97 LEU A N 1
ATOM 766 C CA . LEU A 1 97 ? 2.683 -21.224 34.852 1.00 90.12 97 LEU A CA 1
ATOM 767 C C . LEU A 1 97 ? 1.231 -20.819 35.117 1.00 90.12 97 LEU A C 1
ATOM 769 O O . LEU A 1 97 ? 0.345 -21.209 34.364 1.00 90.12 97 LEU A O 1
ATOM 773 N N . VAL A 1 98 ? 0.989 -19.984 36.127 1.00 93.19 98 VAL A N 1
ATOM 774 C CA . VAL A 1 98 ? -0.271 -19.247 36.312 1.00 93.19 98 VAL A CA 1
ATOM 775 C C . VAL A 1 98 ? 0.019 -17.760 36.133 1.00 93.19 98 VAL A C 1
ATOM 777 O O . VAL A 1 98 ? 0.871 -17.212 36.831 1.00 93.19 98 VAL A O 1
ATOM 780 N N . ILE A 1 99 ? -0.677 -17.117 35.194 1.00 95.12 99 ILE A N 1
ATOM 781 C CA . ILE A 1 99 ? -0.456 -15.718 34.805 1.00 95.12 99 ILE A CA 1
ATOM 782 C C . ILE A 1 99 ? -1.787 -14.960 34.848 1.00 95.12 99 ILE A C 1
ATOM 784 O O . ILE A 1 99 ? -2.752 -15.352 34.188 1.00 95.12 99 ILE A O 1
ATOM 788 N N . GLY A 1 100 ? -1.851 -13.884 35.630 1.00 94.75 100 GLY A N 1
ATOM 789 C CA . GLY A 1 100 ? -3.021 -13.018 35.761 1.00 94.75 100 GLY A CA 1
ATOM 790 C C . GLY A 1 100 ? -3.474 -12.398 34.431 1.00 94.75 100 GLY A C 1
ATOM 791 O O . GLY A 1 100 ? -2.668 -12.075 33.556 1.00 94.75 100 GLY A O 1
ATOM 792 N N . THR A 1 101 ? -4.785 -12.231 34.247 1.00 92.75 101 THR A N 1
ATOM 793 C CA . THR A 1 101 ? -5.369 -11.810 32.958 1.00 92.75 101 THR A CA 1
ATOM 794 C C . THR A 1 101 ? -5.159 -10.345 32.580 1.00 92.75 101 THR A C 1
ATOM 796 O O . THR A 1 101 ? -5.343 -9.999 31.406 1.00 92.75 101 THR A O 1
ATOM 799 N N . ALA A 1 102 ? -4.759 -9.493 33.525 1.00 93.44 102 ALA A N 1
ATOM 800 C CA . ALA A 1 102 ? -4.369 -8.107 33.277 1.00 93.44 102 ALA A CA 1
ATOM 801 C C . ALA A 1 102 ? -2.879 -7.952 32.908 1.00 93.44 102 ALA A C 1
ATOM 803 O O . ALA A 1 102 ? -2.498 -6.877 32.448 1.00 93.44 102 ALA A O 1
ATOM 804 N N . CYS A 1 103 ? -2.072 -9.018 33.014 1.00 92.69 103 CYS A N 1
ATOM 805 C CA . CYS A 1 103 ? -0.685 -9.040 32.545 1.00 92.69 103 CYS A CA 1
ATOM 806 C C . CYS A 1 103 ? -0.602 -8.676 31.050 1.00 92.69 103 CYS A C 1
ATOM 808 O O . CYS A 1 103 ? -1.259 -9.301 30.206 1.00 92.69 103 CYS A O 1
ATOM 810 N N . GLY A 1 104 ? 0.197 -7.655 30.728 1.00 92.44 104 GLY A N 1
ATOM 811 C CA . GLY A 1 104 ? 0.403 -7.167 29.364 1.00 92.44 104 GLY A CA 1
ATOM 812 C C . GLY A 1 104 ? 1.256 -8.122 28.526 1.00 92.44 104 GLY A C 1
ATOM 813 O O . GLY A 1 104 ? 2.159 -8.774 29.050 1.00 92.44 104 GLY A O 1
ATOM 814 N N . LEU A 1 105 ? 1.038 -8.193 27.210 1.00 94.25 105 LEU A N 1
ATOM 815 C CA . LEU A 1 105 ? 1.778 -9.118 26.335 1.00 94.25 105 LEU A CA 1
ATOM 816 C C . LEU A 1 105 ? 3.302 -8.857 26.316 1.00 94.25 105 LEU A C 1
ATOM 818 O O . LEU A 1 105 ? 4.086 -9.790 26.136 1.00 94.25 105 LEU A O 1
ATOM 822 N N . ALA A 1 106 ? 3.742 -7.618 26.558 1.00 92.06 106 ALA A N 1
ATOM 823 C CA . ALA A 1 106 ? 5.154 -7.278 26.756 1.00 92.06 106 ALA A CA 1
ATOM 824 C C . ALA A 1 106 ? 5.716 -7.836 28.080 1.00 92.06 106 ALA A C 1
ATOM 826 O O . ALA A 1 106 ? 6.823 -8.366 28.097 1.00 92.06 106 ALA A O 1
ATOM 827 N N . GLN A 1 107 ? 4.938 -7.794 29.169 1.00 92.31 107 GLN A N 1
ATOM 828 C CA . GLN A 1 107 ? 5.318 -8.408 30.448 1.00 92.31 107 GLN A CA 1
ATOM 829 C C . GLN A 1 107 ? 5.365 -9.935 30.316 1.00 92.31 107 GLN A C 1
ATOM 831 O O . GLN A 1 107 ? 6.341 -10.557 30.724 1.00 92.31 107 GLN A O 1
ATOM 836 N N . LEU A 1 108 ? 4.358 -10.531 29.665 1.00 92.56 108 LEU A N 1
ATOM 837 C CA . LEU A 1 108 ? 4.298 -11.960 29.350 1.00 92.56 108 LEU A CA 1
ATOM 838 C C . LEU A 1 108 ? 5.545 -12.427 28.585 1.00 92.56 108 LEU A C 1
ATOM 840 O O . LEU A 1 108 ? 6.142 -13.435 28.953 1.00 92.56 108 LEU A O 1
ATOM 844 N N . ARG A 1 109 ? 5.981 -11.682 27.560 1.00 94.38 109 ARG A N 1
ATOM 845 C CA . ARG A 1 109 ? 7.233 -11.951 26.833 1.00 94.38 109 ARG A CA 1
ATOM 846 C C . ARG A 1 109 ? 8.432 -12.029 27.779 1.00 94.38 109 ARG A C 1
ATOM 848 O O . ARG A 1 109 ? 9.242 -12.944 27.656 1.00 94.38 109 ARG A O 1
ATOM 855 N N . ASP A 1 110 ? 8.574 -11.079 28.694 1.00 92.69 110 ASP A N 1
ATOM 856 C CA . ASP A 1 110 ? 9.769 -10.997 29.537 1.00 92.69 110 ASP A CA 1
ATOM 857 C C . ASP A 1 110 ? 9.739 -12.025 30.687 1.00 92.69 110 ASP A C 1
ATOM 859 O O . ASP A 1 110 ? 10.755 -12.669 30.951 1.00 92.69 110 ASP A O 1
ATOM 863 N N . ILE A 1 111 ? 8.556 -12.330 31.237 1.00 92.25 111 ILE A N 1
ATOM 864 C CA . ILE A 1 111 ? 8.323 -13.482 32.130 1.00 92.25 111 ILE A CA 1
ATOM 865 C C . ILE A 1 111 ? 8.715 -14.796 31.439 1.00 92.25 111 ILE A C 1
ATOM 867 O O . ILE A 1 111 ? 9.467 -15.597 31.995 1.00 92.25 111 ILE A O 1
ATOM 871 N N . LEU A 1 112 ? 8.227 -15.032 30.216 1.00 90.88 112 LEU A N 1
ATOM 872 C CA . LEU A 1 112 ? 8.498 -16.273 29.486 1.00 90.88 112 LEU A CA 1
ATOM 873 C C . LEU A 1 112 ? 9.981 -16.407 29.113 1.00 90.88 112 LEU A C 1
ATOM 875 O O . LEU A 1 112 ? 10.509 -17.515 29.181 1.00 90.88 112 LEU A O 1
ATOM 879 N N . ARG A 1 113 ? 10.675 -15.303 28.789 1.00 90.31 113 ARG A N 1
ATOM 880 C CA . ARG A 1 113 ? 12.140 -15.282 28.602 1.00 90.31 113 ARG A CA 1
ATOM 881 C C . ARG A 1 113 ? 12.869 -15.746 29.860 1.00 90.31 113 ARG A C 1
ATOM 883 O O . ARG A 1 113 ? 13.734 -16.614 29.772 1.00 90.31 113 ARG A O 1
ATOM 890 N N . GLU A 1 114 ? 12.508 -15.207 31.023 1.00 91.31 114 GLU A N 1
ATOM 891 C CA . GLU A 1 114 ? 13.111 -15.622 32.291 1.00 91.31 114 GLU A CA 1
ATOM 892 C C . GLU A 1 114 ? 12.822 -17.085 32.641 1.00 91.31 114 GLU A C 1
ATOM 894 O O . GLU A 1 114 ? 13.711 -17.772 33.138 1.00 91.31 114 GLU A O 1
ATOM 899 N N . VAL A 1 115 ? 11.605 -17.578 32.392 1.00 86.62 115 VAL A N 1
ATOM 900 C CA . VAL A 1 115 ? 11.231 -18.971 32.691 1.00 86.62 115 VAL A CA 1
ATOM 901 C C . VAL A 1 115 ? 11.929 -19.958 31.749 1.00 86.62 115 VAL A C 1
ATOM 903 O O . VAL A 1 115 ? 12.402 -20.998 32.208 1.00 86.62 115 VAL A O 1
ATOM 906 N N . VAL A 1 116 ? 12.060 -19.623 30.461 1.00 86.62 116 VAL A N 1
ATOM 907 C CA . VAL A 1 116 ? 12.793 -20.428 29.467 1.00 86.62 116 VAL A CA 1
ATOM 908 C C . VAL A 1 116 ? 14.257 -20.636 29.863 1.00 86.62 116 VAL A C 1
ATOM 910 O O . VAL A 1 116 ? 14.768 -21.741 29.718 1.00 86.62 116 VAL A O 1
ATOM 913 N N . LEU A 1 117 ? 14.913 -19.623 30.435 1.00 86.44 117 LEU A N 1
ATOM 914 C CA . LEU A 1 117 ? 16.300 -19.723 30.912 1.00 86.44 117 LEU A CA 1
ATOM 915 C C . LEU A 1 117 ? 16.468 -20.557 32.199 1.00 86.44 117 LEU A C 1
ATOM 917 O O . LEU A 1 117 ? 17.596 -20.868 32.574 1.00 86.44 117 LEU A O 1
ATOM 921 N N . LYS A 1 118 ? 15.374 -20.887 32.902 1.00 86.00 118 LYS A N 1
ATOM 922 C CA . LYS A 1 118 ? 15.390 -21.496 34.249 1.00 86.00 118 LYS A CA 1
ATOM 923 C C . LYS A 1 118 ? 14.821 -22.919 34.303 1.00 86.00 118 LYS A C 1
ATOM 925 O O . LYS A 1 118 ? 14.880 -23.542 35.361 1.00 86.00 118 LYS A O 1
ATOM 930 N N . LEU A 1 119 ? 14.254 -23.435 33.210 1.00 78.00 119 LEU A N 1
ATOM 931 C CA . LEU A 1 119 ? 13.599 -24.747 33.153 1.00 78.00 119 LEU A CA 1
ATOM 932 C C . LEU A 1 119 ? 14.090 -25.578 31.949 1.00 78.00 119 LEU A C 1
ATOM 934 O O . LEU A 1 119 ? 14.382 -25.001 30.904 1.00 78.00 119 LEU A O 1
ATOM 938 N N . PRO A 1 120 ? 14.129 -26.926 32.048 1.00 69.56 120 PRO A N 1
ATOM 939 C CA . PRO A 1 120 ? 14.509 -27.795 30.932 1.00 69.56 120 PRO A CA 1
ATOM 940 C C . PRO A 1 120 ? 13.640 -27.572 29.689 1.00 69.56 120 PRO A C 1
ATOM 942 O O . PRO A 1 120 ? 12.430 -27.381 29.817 1.00 69.56 120 PRO A O 1
ATOM 945 N N . GLU A 1 121 ? 14.232 -27.673 28.496 1.00 67.44 121 GLU A N 1
ATOM 946 C CA . GLU A 1 121 ? 13.559 -27.434 27.206 1.00 67.44 121 GLU A CA 1
ATOM 947 C C . GLU A 1 121 ? 12.253 -28.235 27.054 1.00 67.44 121 GLU A C 1
ATOM 949 O O . GLU A 1 121 ? 11.230 -27.713 26.614 1.00 67.44 121 GLU A O 1
ATOM 954 N N . GLU A 1 122 ? 12.250 -29.484 27.527 1.00 63.44 122 GLU A N 1
ATOM 955 C CA . GLU A 1 122 ? 11.079 -30.367 27.596 1.00 63.44 122 GLU A CA 1
ATOM 956 C C . GLU A 1 122 ? 9.860 -29.724 28.275 1.00 63.44 122 GLU A C 1
ATOM 958 O O . GLU A 1 122 ? 8.735 -29.911 27.814 1.00 63.44 122 GLU A O 1
ATOM 963 N N . LYS A 1 123 ? 10.089 -28.932 29.331 1.00 61.66 123 LYS A N 1
ATOM 964 C CA . LYS A 1 123 ? 9.061 -28.219 30.106 1.00 61.66 123 LYS A CA 1
ATOM 965 C C . LYS A 1 123 ? 8.776 -26.805 29.592 1.00 61.66 123 LYS A C 1
ATOM 967 O O . LYS A 1 123 ? 7.939 -26.114 30.164 1.00 61.66 123 LYS A O 1
ATOM 972 N N . THR A 1 124 ? 9.457 -26.352 28.539 1.00 80.81 124 THR A N 1
ATOM 973 C CA . THR A 1 124 ? 9.345 -24.974 28.032 1.00 80.81 124 THR A CA 1
ATOM 974 C C . THR A 1 124 ? 8.996 -24.886 26.547 1.00 80.81 124 THR A C 1
ATOM 976 O O . THR A 1 124 ? 8.956 -23.783 26.005 1.00 80.81 124 THR A O 1
ATOM 979 N N . LYS A 1 125 ? 8.669 -26.003 25.880 1.00 71.69 125 LYS A N 1
ATOM 980 C CA . LYS A 1 125 ? 8.267 -26.041 24.455 1.00 71.69 125 LYS A CA 1
ATOM 981 C C . LYS A 1 125 ? 7.140 -25.056 24.118 1.00 71.69 125 LYS A C 1
ATOM 983 O O . LYS A 1 125 ? 7.241 -24.315 23.143 1.00 71.69 125 LYS A O 1
ATOM 988 N N . ILE A 1 126 ? 6.104 -24.982 24.958 1.00 80.44 126 ILE A N 1
ATOM 989 C CA . ILE A 1 126 ? 5.018 -24.005 24.787 1.00 80.44 126 ILE A CA 1
ATOM 990 C C . ILE A 1 126 ? 5.484 -22.562 25.023 1.00 80.44 126 ILE A C 1
ATOM 992 O O . ILE A 1 126 ? 5.094 -21.665 24.283 1.00 80.44 126 ILE A O 1
ATOM 996 N N . PHE A 1 127 ? 6.363 -22.320 25.999 1.00 86.88 127 PHE A N 1
ATOM 997 C CA . PHE A 1 127 ? 6.892 -20.982 26.278 1.00 86.88 127 PHE A CA 1
ATOM 998 C C . PHE A 1 127 ? 7.784 -20.481 25.134 1.00 86.88 127 PHE A C 1
ATOM 1000 O O . PHE A 1 127 ? 7.660 -19.327 24.737 1.00 86.88 127 PHE A O 1
ATOM 1007 N N . HIS A 1 128 ? 8.595 -21.354 24.528 1.00 81.31 128 HIS A N 1
ATOM 1008 C CA . HIS A 1 128 ? 9.331 -21.064 23.294 1.00 81.31 128 HIS A CA 1
ATOM 1009 C C . HIS A 1 128 ? 8.393 -20.705 22.132 1.00 81.31 128 HIS A C 1
ATOM 1011 O O . HIS A 1 128 ? 8.613 -19.695 21.465 1.00 81.31 128 HIS A O 1
ATOM 1017 N N . ALA A 1 129 ? 7.318 -21.473 21.923 1.00 80.81 129 ALA A N 1
ATOM 1018 C CA . ALA A 1 129 ? 6.327 -21.171 20.891 1.00 80.81 129 ALA A CA 1
ATOM 1019 C C . ALA A 1 129 ? 5.615 -19.825 21.143 1.00 80.81 129 ALA A C 1
ATOM 1021 O O . ALA A 1 129 ? 5.474 -19.026 20.219 1.00 80.81 129 ALA A O 1
ATOM 1022 N N . LEU A 1 130 ? 5.237 -19.520 22.391 1.00 87.44 130 LEU A N 1
ATOM 1023 C CA . LEU A 1 130 ? 4.658 -18.224 22.769 1.00 87.44 130 LEU A CA 1
ATOM 1024 C C . LEU A 1 130 ? 5.648 -17.073 22.544 1.00 87.44 130 LEU A C 1
ATOM 1026 O O . LEU A 1 130 ? 5.260 -16.040 22.007 1.00 87.44 130 LEU A O 1
ATOM 1030 N N . LEU A 1 131 ? 6.926 -17.248 22.894 1.00 88.38 131 LEU A N 1
ATOM 1031 C CA . LEU A 1 131 ? 7.980 -16.261 22.629 1.00 88.38 131 LEU A CA 1
ATOM 1032 C C . LEU A 1 131 ? 8.216 -16.031 21.135 1.00 88.38 131 LEU A C 1
ATOM 1034 O O . LEU A 1 131 ? 8.478 -14.896 20.735 1.00 88.38 131 LEU A O 1
ATOM 1038 N N . GLN A 1 132 ? 8.112 -17.079 20.314 1.00 86.81 132 GLN A N 1
ATOM 1039 C CA . GLN A 1 132 ? 8.219 -16.967 18.862 1.00 86.81 132 GLN A CA 1
ATOM 1040 C C . GLN A 1 132 ? 7.097 -16.090 18.296 1.00 86.81 132 GLN A C 1
ATOM 1042 O O . GLN A 1 132 ? 7.397 -15.183 17.523 1.00 86.81 132 GLN A O 1
ATOM 1047 N N . GLN A 1 133 ? 5.848 -16.281 18.738 1.00 89.94 133 GLN A N 1
ATOM 1048 C CA . GLN A 1 133 ? 4.736 -15.414 18.327 1.00 89.94 133 GLN A CA 1
ATOM 1049 C C . GLN A 1 133 ? 4.874 -13.992 18.897 1.00 89.94 133 GLN A C 1
ATOM 1051 O O . GLN A 1 133 ? 4.776 -13.013 18.165 1.00 89.94 133 GLN A O 1
ATOM 1056 N N . LEU A 1 134 ? 5.192 -13.843 20.189 1.00 90.44 134 LEU A N 1
ATOM 1057 C CA . LEU A 1 134 ? 5.367 -12.537 20.850 1.00 90.44 134 LEU A CA 1
ATOM 1058 C C . LEU A 1 134 ? 6.521 -11.693 20.274 1.00 90.44 134 LEU A C 1
ATOM 1060 O O . LEU A 1 134 ? 6.572 -10.487 20.527 1.00 90.44 134 LEU A O 1
ATOM 1064 N N . LYS A 1 135 ? 7.435 -12.295 19.500 1.00 86.75 135 LYS A N 1
ATOM 1065 C CA . LYS A 1 135 ? 8.477 -11.584 18.743 1.00 86.75 135 LYS A CA 1
ATOM 1066 C C . LYS A 1 135 ? 7.909 -10.805 17.548 1.00 86.75 135 LYS A C 1
ATOM 1068 O O . LYS A 1 135 ? 8.470 -9.766 17.206 1.00 86.75 135 LYS A O 1
ATOM 1073 N N . THR A 1 136 ? 6.837 -11.293 16.922 1.00 86.88 136 THR A N 1
ATOM 1074 C CA . THR A 1 136 ? 6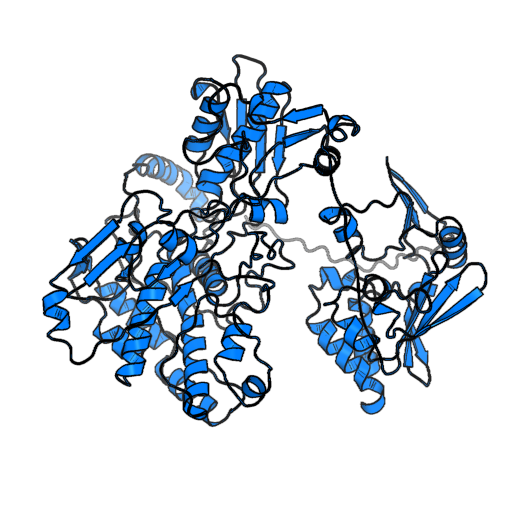.240 -10.734 15.692 1.00 86.88 136 THR A CA 1
ATOM 1075 C C . THR A 1 136 ? 4.847 -10.136 15.897 1.00 86.88 136 THR A C 1
ATOM 1077 O O . THR A 1 136 ? 4.434 -9.292 15.108 1.00 86.88 136 THR A O 1
ATOM 1080 N N . LEU A 1 137 ? 4.142 -10.511 16.969 1.00 89.50 137 LEU A N 1
ATOM 1081 C CA . LEU A 1 137 ? 2.814 -10.007 17.326 1.00 89.50 137 LEU A CA 1
ATOM 1082 C C . LEU A 1 137 ? 2.854 -8.491 17.592 1.00 89.50 137 LEU A C 1
ATOM 1084 O O . LEU A 1 137 ? 3.249 -8.044 18.675 1.00 89.50 137 LEU A O 1
ATOM 1088 N N . ALA A 1 138 ? 2.401 -7.723 16.597 1.00 90.38 138 ALA A N 1
ATOM 1089 C CA . ALA A 1 138 ? 2.203 -6.270 16.598 1.00 90.38 138 ALA A CA 1
ATOM 1090 C C . ALA A 1 138 ? 3.444 -5.407 16.951 1.00 90.38 138 ALA A C 1
ATOM 1092 O O . ALA A 1 138 ? 4.588 -5.863 16.983 1.00 90.38 138 ALA A O 1
ATOM 1093 N N . GLY A 1 139 ? 3.216 -4.110 17.185 1.00 84.62 139 GLY A N 1
ATOM 1094 C CA . GLY A 1 139 ? 4.212 -3.178 17.724 1.00 84.62 139 GLY A CA 1
ATOM 1095 C C . GLY A 1 139 ? 4.297 -3.217 19.255 1.00 84.62 139 GLY A C 1
ATOM 1096 O O . GLY A 1 139 ? 3.387 -3.697 19.937 1.00 84.62 139 GLY A O 1
ATOM 1097 N N . GLU A 1 140 ? 5.370 -2.657 19.818 1.00 88.19 140 GLU A N 1
ATOM 1098 C CA . GLU A 1 140 ? 5.574 -2.614 21.276 1.00 88.19 140 GLU A CA 1
ATOM 1099 C C . GLU A 1 140 ? 4.480 -1.807 21.991 1.00 88.19 140 GLU A C 1
ATOM 1101 O O . GLU A 1 140 ? 4.064 -2.166 23.090 1.00 88.19 140 GLU A O 1
ATOM 1106 N N . GLN A 1 141 ? 3.946 -0.776 21.332 1.00 88.69 141 GLN A N 1
ATOM 1107 C CA . GLN A 1 141 ? 2.823 0.036 21.802 1.00 88.69 141 GLN A CA 1
ATOM 1108 C C . GLN A 1 141 ? 1.577 -0.819 22.083 1.00 88.69 141 GLN A C 1
ATOM 1110 O O . GLN A 1 141 ? 0.924 -0.630 23.104 1.00 88.69 141 GLN A O 1
ATOM 1115 N N . ILE A 1 142 ? 1.281 -1.792 21.210 1.00 90.06 142 ILE A N 1
ATOM 1116 C CA . ILE A 1 142 ? 0.160 -2.725 21.381 1.00 90.06 142 ILE A CA 1
ATOM 1117 C C . ILE A 1 142 ? 0.489 -3.749 22.468 1.00 90.06 142 ILE A C 1
ATOM 1119 O O . ILE A 1 142 ? -0.306 -3.926 23.389 1.00 90.06 142 ILE A O 1
ATOM 1123 N N . ARG A 1 143 ? 1.676 -4.373 22.427 1.00 92.19 143 ARG A N 1
ATOM 1124 C CA . ARG A 1 143 ? 2.092 -5.363 23.441 1.00 92.19 143 ARG A CA 1
ATOM 1125 C C . ARG A 1 143 ? 2.143 -4.797 24.865 1.00 92.19 143 ARG A C 1
ATOM 1127 O O . ARG A 1 143 ? 1.935 -5.547 25.814 1.00 92.19 143 ARG A O 1
ATOM 1134 N N . SER A 1 144 ? 2.407 -3.501 25.017 1.00 90.88 144 SER A N 1
ATOM 1135 C CA . SER A 1 144 ? 2.482 -2.824 26.319 1.00 90.88 144 SER A CA 1
ATOM 1136 C C . SER A 1 144 ? 1.121 -2.617 26.993 1.00 90.88 144 SER A C 1
ATOM 1138 O O . SER A 1 144 ? 1.089 -2.386 28.198 1.00 90.88 144 SER A O 1
ATOM 1140 N N . VAL A 1 145 ? 0.010 -2.687 26.246 1.00 92.00 145 VAL A N 1
ATOM 1141 C CA . VAL A 1 145 ? -1.348 -2.454 26.782 1.00 92.00 145 VAL A CA 1
ATOM 1142 C C . VAL A 1 145 ? -2.288 -3.645 26.594 1.00 92.00 145 VAL A C 1
ATOM 1144 O O . VAL A 1 145 ? -3.098 -3.921 27.477 1.00 92.00 145 VAL A O 1
ATOM 1147 N N . ALA A 1 146 ? -2.187 -4.380 25.481 1.00 93.44 146 ALA A N 1
ATOM 1148 C CA . ALA A 1 146 ? -2.939 -5.611 25.261 1.00 93.44 146 ALA A CA 1
ATOM 1149 C C . ALA A 1 146 ? -2.608 -6.622 26.367 1.00 93.44 146 ALA A C 1
ATOM 1151 O O . ALA A 1 146 ? -1.433 -6.850 26.651 1.00 93.44 146 ALA A O 1
ATOM 1152 N N . SER A 1 147 ? -3.626 -7.236 26.976 1.00 94.62 147 SER A N 1
ATOM 1153 C CA . SER A 1 147 ? -3.440 -8.208 28.058 1.00 94.62 147 SER A CA 1
ATOM 1154 C C . SER A 1 147 ? -3.752 -9.634 27.618 1.00 94.62 147 SER A C 1
ATOM 1156 O O . SER A 1 147 ? -4.556 -9.858 26.707 1.00 94.62 147 SER A O 1
ATOM 1158 N N . LEU A 1 148 ? -3.144 -10.604 28.305 1.00 93.69 148 LEU A N 1
ATOM 1159 C CA . LEU A 1 148 ? -3.332 -12.033 28.043 1.00 93.69 148 LEU A CA 1
ATOM 1160 C C . LEU A 1 148 ? -4.818 -12.443 28.080 1.00 93.69 148 LEU A C 1
ATOM 1162 O O . LEU A 1 148 ? -5.285 -13.153 27.191 1.00 93.69 148 LEU A O 1
ATOM 1166 N N . GLY A 1 149 ? -5.587 -11.939 29.053 1.00 91.94 149 GLY A N 1
ATOM 1167 C CA . GLY A 1 149 ? -7.026 -12.203 29.131 1.00 91.94 149 GLY A CA 1
ATOM 1168 C C . GLY A 1 149 ? -7.818 -11.618 27.960 1.00 91.94 149 GLY A C 1
ATOM 1169 O O . GLY A 1 149 ? -8.678 -12.297 27.406 1.00 91.94 149 GLY A O 1
ATOM 1170 N N . GLY A 1 150 ? -7.506 -10.387 27.539 1.00 91.19 150 GLY A N 1
ATOM 1171 C CA . GLY A 1 150 ? -8.171 -9.751 26.396 1.00 91.19 150 GLY A CA 1
ATOM 1172 C C . GLY A 1 150 ? -7.902 -10.476 25.074 1.00 91.19 150 GLY A C 1
ATOM 1173 O O . GLY A 1 150 ? -8.815 -10.652 24.269 1.00 91.19 150 GLY A O 1
ATOM 1174 N N . HIS A 1 151 ? -6.672 -10.958 24.876 1.00 92.38 151 HIS A N 1
ATOM 1175 C CA . HIS A 1 151 ? -6.280 -11.736 23.697 1.00 92.38 151 HIS A CA 1
ATOM 1176 C C . HIS A 1 151 ? -7.033 -13.079 23.605 1.00 92.38 151 HIS A C 1
ATOM 1178 O O . HIS A 1 151 ? -7.470 -13.480 22.528 1.00 92.38 151 HIS A O 1
ATOM 1184 N N . ILE A 1 152 ? -7.254 -13.742 24.744 1.00 91.31 152 ILE A N 1
ATOM 1185 C CA . ILE A 1 152 ? -8.017 -14.997 24.827 1.00 91.31 152 ILE A CA 1
ATOM 1186 C C . ILE A 1 152 ? -9.515 -14.775 24.582 1.00 91.31 152 ILE A C 1
ATOM 1188 O O . ILE A 1 152 ? -10.115 -15.445 23.743 1.00 91.31 152 ILE A O 1
ATOM 1192 N N . VAL A 1 153 ? -10.130 -13.836 25.310 1.00 89.31 153 VAL A N 1
ATOM 1193 C CA . VAL A 1 153 ? -11.593 -13.638 25.304 1.00 89.31 153 VAL A CA 1
ATOM 1194 C C . VAL A 1 153 ? -12.099 -13.091 23.966 1.00 89.31 153 VAL A C 1
ATOM 1196 O O . VAL A 1 153 ? -13.233 -13.366 23.589 1.00 89.31 153 VAL A O 1
ATOM 1199 N N . SER A 1 154 ? -11.265 -12.362 23.221 1.00 86.69 154 SER A N 1
ATOM 1200 C CA . SER A 1 154 ? -11.648 -11.789 21.922 1.00 86.69 154 SER A CA 1
ATOM 1201 C C . SER A 1 154 ? -11.665 -12.785 20.753 1.00 86.69 154 SER A C 1
ATOM 1203 O O . SER A 1 154 ? -12.184 -12.436 19.700 1.00 86.69 154 SER A O 1
ATOM 1205 N N . ARG A 1 155 ? -11.140 -14.013 20.918 1.00 84.75 155 ARG A N 1
ATOM 1206 C CA . ARG A 1 155 ? -11.326 -15.188 20.024 1.00 84.75 155 ARG A CA 1
ATOM 1207 C C . ARG A 1 155 ? -11.057 -15.033 18.514 1.00 84.75 155 ARG A C 1
ATOM 1209 O O . ARG A 1 155 ? -11.312 -15.979 17.773 1.00 84.75 155 ARG A O 1
ATOM 1216 N N . GLY A 1 156 ? -10.502 -13.909 18.061 1.00 75.75 156 GLY A N 1
ATOM 1217 C CA . GLY A 1 156 ? -10.131 -13.660 16.665 1.00 75.75 156 GLY A CA 1
ATOM 1218 C C . GLY A 1 156 ? -9.406 -14.849 16.026 1.00 75.75 156 GLY A C 1
ATOM 1219 O O . GLY A 1 156 ? -8.478 -15.414 16.609 1.00 75.75 156 GLY A O 1
ATOM 1220 N N . SER A 1 157 ? -9.849 -15.240 14.830 1.00 69.88 157 SER A N 1
ATOM 1221 C CA . SER A 1 157 ? -9.411 -16.457 14.129 1.00 69.88 157 SER A CA 1
ATOM 1222 C C . SER A 1 157 ? -7.904 -16.496 13.846 1.00 69.88 157 SER A C 1
ATOM 1224 O O . SER A 1 157 ? -7.312 -17.576 13.824 1.00 69.88 157 SER A O 1
ATOM 1226 N N . THR A 1 158 ? -7.290 -15.324 13.684 1.00 74.50 158 THR A N 1
ATOM 1227 C CA . THR A 1 158 ? -5.869 -15.103 13.378 1.00 74.50 158 THR A CA 1
ATOM 1228 C C . THR A 1 158 ? -4.988 -14.825 14.603 1.00 74.50 158 THR A C 1
ATOM 1230 O O . THR A 1 158 ? -3.783 -14.676 14.444 1.00 74.50 158 THR A O 1
ATOM 1233 N N . TRP A 1 159 ? -5.535 -14.753 15.825 1.00 78.75 159 TRP A N 1
ATOM 1234 C CA . TRP A 1 159 ? -4.780 -14.349 17.024 1.00 78.75 159 TRP A CA 1
ATOM 1235 C C . TRP A 1 159 ? -3.655 -15.326 17.396 1.00 78.75 159 TRP A C 1
ATOM 1237 O O . TRP A 1 159 ? -3.948 -16.369 17.970 1.00 78.75 159 TRP A O 1
ATOM 1247 N N . ASP A 1 160 ? -2.384 -14.977 17.166 1.00 86.50 160 ASP A N 1
ATOM 1248 C CA . ASP A 1 160 ? -1.230 -15.901 17.216 1.00 86.50 160 ASP A CA 1
ATOM 1249 C C . ASP A 1 160 ? -1.086 -16.721 18.511 1.00 86.50 160 ASP A C 1
ATOM 1251 O O . ASP A 1 160 ? -0.684 -17.890 18.477 1.00 86.50 160 ASP A O 1
ATOM 1255 N N . LEU A 1 161 ? -1.411 -16.135 19.672 1.00 90.69 161 LEU A N 1
ATOM 1256 C CA . LEU A 1 161 ? -1.266 -16.831 20.953 1.00 90.69 161 LEU A CA 1
ATOM 1257 C C . LEU A 1 161 ? -2.392 -17.835 21.177 1.00 90.69 161 LEU A C 1
ATOM 1259 O O . LEU A 1 161 ? -2.170 -18.823 21.866 1.00 90.69 161 LEU A O 1
ATOM 1263 N N . ASN A 1 162 ? -3.578 -17.641 20.596 1.00 89.38 162 ASN A N 1
ATOM 1264 C CA . ASN A 1 162 ? -4.702 -18.550 20.812 1.00 89.38 162 ASN A CA 1
ATOM 1265 C C . ASN A 1 162 ? -4.451 -19.949 20.218 1.00 89.38 162 ASN A C 1
ATOM 1267 O O . ASN A 1 162 ? -4.681 -20.910 20.944 1.00 89.38 162 ASN A O 1
ATOM 1271 N N . PRO A 1 163 ? -3.911 -20.143 18.992 1.00 82.88 163 PRO A N 1
ATOM 1272 C CA . PRO A 1 163 ? -3.271 -21.387 18.578 1.00 82.88 163 PRO A CA 1
ATOM 1273 C C . PRO A 1 163 ? -2.363 -21.978 19.653 1.00 82.88 163 PRO A C 1
ATOM 1275 O O . PRO A 1 163 ? -2.646 -23.086 20.085 1.00 82.88 163 PRO A O 1
ATOM 1278 N N . VAL A 1 164 ? -1.344 -21.256 20.129 1.00 85.38 164 VAL A N 1
ATOM 1279 C CA . VAL A 1 164 ? -0.314 -21.818 21.023 1.00 85.38 164 VAL A CA 1
ATOM 1280 C C . VAL A 1 164 ? -0.837 -22.145 22.431 1.00 85.38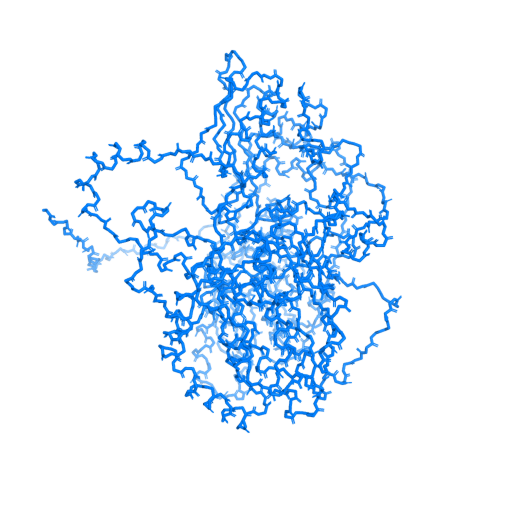 164 VAL A C 1
ATOM 1282 O O . VAL A 1 164 ? -0.529 -23.205 22.961 1.00 85.38 164 VAL A O 1
ATOM 1285 N N . LEU A 1 165 ? -1.642 -21.267 23.033 1.00 88.75 165 LEU A N 1
ATOM 1286 C CA . LEU A 1 165 ? -2.221 -21.427 24.374 1.00 88.75 165 LEU A CA 1
ATOM 1287 C C . LEU A 1 165 ? -3.275 -22.531 24.418 1.00 88.75 165 LEU A C 1
ATOM 1289 O O . LEU A 1 165 ? -3.353 -23.279 25.394 1.00 88.75 165 LEU A O 1
ATOM 1293 N N . ALA A 1 166 ? -4.100 -22.634 23.377 1.00 83.00 166 ALA A N 1
ATOM 1294 C CA . ALA A 1 166 ? -5.162 -23.625 23.328 1.00 83.00 166 ALA A CA 1
ATOM 1295 C C . ALA A 1 166 ? -4.613 -24.978 22.847 1.00 83.00 166 ALA A C 1
ATOM 1297 O O . ALA A 1 166 ? -4.787 -25.963 23.558 1.00 83.00 166 ALA A O 1
ATOM 1298 N N . VAL A 1 167 ? -3.713 -25.043 21.842 1.00 75.00 167 VAL A N 1
ATOM 1299 C CA . VAL A 1 167 ? -2.802 -26.216 21.703 1.00 75.00 167 VAL A CA 1
ATOM 1300 C C . VAL A 1 167 ? -1.786 -26.301 22.857 1.00 75.00 167 VAL A C 1
ATOM 1302 O O . VAL A 1 167 ? -0.833 -27.065 22.803 1.00 75.00 167 VAL A O 1
ATOM 1305 N N . GLY A 1 168 ? -2.044 -25.574 23.944 1.00 75.31 168 GLY A N 1
ATOM 1306 C CA . GLY A 1 168 ? -1.440 -25.651 25.255 1.00 75.31 168 GLY A CA 1
ATOM 1307 C C . GLY A 1 168 ? -2.360 -26.152 26.383 1.00 75.31 168 GLY A C 1
ATOM 1308 O O . GLY A 1 168 ? -1.960 -26.040 27.526 1.00 75.31 168 GLY A O 1
ATOM 1309 N N . ASN A 1 169 ? -3.587 -26.651 26.149 1.00 79.88 169 ASN A N 1
ATOM 1310 C CA . ASN A 1 169 ? -4.553 -27.027 27.219 1.00 79.88 169 ASN A CA 1
ATOM 1311 C C . ASN A 1 169 ? -4.722 -25.928 28.296 1.00 79.88 169 ASN A C 1
ATOM 1313 O O . ASN A 1 169 ? -4.988 -26.244 29.457 1.00 79.88 169 ASN A O 1
ATOM 1317 N N . SER A 1 170 ? -4.526 -24.646 27.960 1.00 90.06 170 SER A N 1
ATOM 1318 C CA . SER A 1 170 ? -4.545 -23.573 28.963 1.00 90.06 170 SER A CA 1
ATOM 1319 C C . SER A 1 170 ? -5.847 -23.606 29.758 1.00 90.06 170 SER A C 1
ATOM 1321 O O . SER A 1 170 ? -6.923 -23.609 29.172 1.00 90.06 170 SER A O 1
ATOM 1323 N N . ILE A 1 171 ? -5.772 -23.667 31.086 1.00 91.25 171 ILE A N 1
ATOM 1324 C CA . ILE A 1 171 ? -6.965 -23.698 31.936 1.00 91.25 171 ILE A CA 1
ATOM 1325 C C . ILE A 1 171 ? -7.252 -22.272 32.381 1.00 91.25 171 ILE A C 1
ATOM 1327 O O . ILE A 1 171 ? -6.414 -21.602 32.988 1.00 91.25 171 ILE A O 1
ATOM 1331 N N . LEU A 1 172 ? -8.452 -21.802 32.074 1.00 94.31 172 LEU A N 1
ATOM 1332 C CA . LEU A 1 172 ? -8.912 -20.479 32.458 1.00 94.31 172 LEU A CA 1
ATOM 1333 C C . LEU A 1 172 ? -9.466 -20.571 33.878 1.00 94.31 172 LEU A C 1
ATOM 1335 O O . LEU A 1 172 ? -10.462 -21.255 34.120 1.00 94.31 172 LEU A O 1
ATOM 1339 N N . ASN A 1 173 ? -8.807 -19.903 34.824 1.00 94.75 173 ASN A N 1
ATOM 1340 C CA . ASN A 1 173 ? -9.249 -19.836 36.212 1.00 94.75 173 ASN A CA 1
ATOM 1341 C C . ASN A 1 173 ? -10.298 -18.731 36.323 1.00 94.75 173 ASN A C 1
ATOM 1343 O O . ASN A 1 173 ? -9.959 -17.545 36.310 1.00 94.75 173 ASN A O 1
ATOM 1347 N N . LEU A 1 174 ? -11.570 -19.109 36.411 1.00 94.00 174 LEU A N 1
ATOM 1348 C CA . LEU A 1 174 ? -12.682 -18.170 36.492 1.00 94.00 174 LEU A CA 1
ATOM 1349 C C . LEU A 1 174 ? -13.121 -17.951 37.936 1.00 94.00 174 LEU A C 1
ATOM 1351 O O . LEU A 1 174 ? -13.057 -18.849 38.780 1.00 94.00 174 LEU A O 1
ATOM 1355 N N . ALA A 1 175 ? -13.654 -16.766 38.196 1.00 95.06 175 ALA A N 1
ATOM 1356 C CA . ALA A 1 175 ? -14.390 -16.469 39.411 1.00 95.06 175 ALA A CA 1
ATOM 1357 C C . ALA A 1 175 ? -15.717 -15.779 39.081 1.00 95.06 175 ALA A C 1
ATOM 1359 O O . ALA A 1 175 ? -15.832 -15.029 38.113 1.00 95.06 175 ALA A O 1
ATOM 1360 N N . SER A 1 176 ? -16.707 -16.038 39.925 1.00 94.56 176 SER A N 1
ATOM 1361 C CA . SER A 1 176 ? -18.002 -15.363 40.011 1.00 94.56 176 SER A CA 1
ATOM 1362 C C . SER A 1 176 ? -18.244 -14.979 41.473 1.00 94.56 176 SER A C 1
ATOM 1364 O O . SER A 1 176 ? -17.494 -15.399 42.359 1.00 94.56 176 SER A O 1
ATOM 1366 N N . LYS A 1 177 ? -19.316 -14.234 41.754 1.00 91.06 177 LYS A N 1
ATOM 1367 C CA . LYS A 1 177 ? -19.771 -14.001 43.135 1.00 91.06 177 LYS A CA 1
ATOM 1368 C C . LYS A 1 177 ? -20.052 -15.315 43.889 1.00 91.06 177 LYS A C 1
ATOM 1370 O O . LYS A 1 177 ? -19.852 -15.379 45.098 1.00 91.06 177 LYS A O 1
ATOM 1375 N N . ASP A 1 178 ? -20.489 -16.345 43.168 1.00 89.81 178 ASP A N 1
ATOM 1376 C CA . ASP A 1 178 ? -21.030 -17.587 43.730 1.00 89.81 178 ASP A CA 1
ATOM 1377 C C . ASP A 1 178 ? -19.969 -18.697 43.875 1.00 89.81 178 ASP A C 1
ATOM 1379 O O . ASP A 1 178 ? -20.231 -19.741 44.470 1.00 89.81 178 ASP A O 1
ATOM 1383 N N . GLY A 1 179 ? -18.756 -18.486 43.345 1.00 91.12 179 GLY A N 1
ATOM 1384 C CA . GLY A 1 179 ? -17.645 -19.434 43.440 1.00 91.12 179 GLY A CA 1
ATOM 1385 C C . GLY A 1 179 ? -16.601 -19.300 42.328 1.00 91.12 179 GLY A C 1
ATOM 1386 O O . GLY A 1 179 ? -16.717 -18.469 41.423 1.00 91.12 179 GLY A O 1
ATOM 1387 N N . LYS A 1 180 ? -15.569 -20.149 42.395 1.00 94.12 180 LYS A N 1
ATOM 1388 C CA . LYS A 1 180 ? -14.533 -20.297 41.357 1.00 94.12 180 LYS A CA 1
ATOM 1389 C C . LYS A 1 180 ? -14.866 -21.470 40.429 1.00 94.12 180 LYS A C 1
ATOM 1391 O O . LYS A 1 180 ? -15.389 -22.482 40.889 1.00 94.12 180 LYS A O 1
ATOM 1396 N N . ARG A 1 181 ? -14.523 -21.354 39.144 1.00 94.44 181 ARG A N 1
ATOM 1397 C CA . ARG A 1 181 ? -14.639 -22.417 38.129 1.00 94.44 181 ARG A CA 1
ATOM 1398 C C . ARG A 1 181 ? -13.328 -22.526 37.349 1.00 94.44 181 ARG A C 1
ATOM 1400 O O . ARG A 1 181 ? -12.546 -21.582 37.306 1.00 94.44 181 ARG A O 1
ATOM 1407 N N . GLN A 1 182 ? -13.091 -23.670 36.724 1.00 91.56 182 GLN A N 1
ATOM 1408 C CA . GLN A 1 182 ? -12.038 -23.863 35.729 1.00 91.56 182 GLN A CA 1
ATOM 1409 C C . GLN A 1 182 ? -12.666 -24.417 34.449 1.00 91.56 182 GLN A C 1
ATOM 1411 O O . GLN A 1 182 ? -13.549 -25.272 34.530 1.00 91.56 182 GLN A O 1
ATOM 1416 N N . ILE A 1 183 ? -12.223 -23.932 33.287 1.00 92.25 183 ILE A N 1
ATOM 1417 C CA . ILE A 1 183 ? -12.552 -24.507 31.970 1.00 92.25 183 ILE A CA 1
ATOM 1418 C C . ILE A 1 183 ? -11.274 -24.623 31.128 1.00 92.25 183 ILE A C 1
ATOM 1420 O O . ILE A 1 183 ? -10.393 -23.764 31.254 1.00 92.25 183 ILE A O 1
ATOM 1424 N N . PRO A 1 184 ? -11.142 -25.652 30.277 1.00 87.56 184 PRO A N 1
ATOM 1425 C CA . PRO A 1 184 ? -10.065 -25.709 29.301 1.00 87.56 184 PRO A CA 1
ATOM 1426 C C . PRO A 1 184 ? -10.294 -24.676 28.191 1.00 87.56 184 PRO A C 1
ATOM 1428 O O . PRO A 1 184 ? -11.417 -24.466 27.734 1.00 87.56 184 PRO A O 1
ATOM 1431 N N . LEU A 1 185 ? -9.211 -24.082 27.704 1.00 87.75 185 LEU A N 1
ATOM 1432 C CA . LEU A 1 185 ? -9.158 -23.298 26.476 1.00 87.75 185 LEU A CA 1
ATOM 1433 C C . LEU A 1 185 ? -9.150 -24.266 25.273 1.00 87.75 185 LEU A C 1
ATOM 1435 O O . LEU A 1 185 ? -8.126 -24.446 24.625 1.00 87.75 185 LEU A O 1
ATOM 1439 N N . SER A 1 186 ? -10.273 -24.957 25.064 1.00 83.94 186 SER A N 1
ATOM 1440 C CA . SER A 1 186 ? -10.465 -26.089 24.141 1.00 83.94 186 SER A CA 1
ATOM 1441 C C . SER A 1 186 ? -10.889 -25.672 22.719 1.00 83.94 186 SER A C 1
ATOM 1443 O O . SER A 1 186 ? -10.845 -24.487 22.388 1.00 83.94 186 SER A O 1
ATOM 1445 N N . ASP A 1 187 ? -11.231 -26.644 21.852 1.00 79.94 187 ASP A N 1
ATOM 1446 C CA . ASP A 1 187 ? -12.593 -26.814 21.294 1.00 79.94 187 ASP A CA 1
ATOM 1447 C C . ASP A 1 187 ? -13.463 -25.581 20.951 1.00 79.94 187 ASP A C 1
ATOM 1449 O O . ASP A 1 187 ? -13.042 -24.426 20.877 1.00 79.94 187 ASP A O 1
ATOM 1453 N N . ASP A 1 188 ? -14.762 -25.860 20.936 1.00 83.88 188 ASP A N 1
ATOM 1454 C CA . ASP A 1 188 ? -15.711 -25.504 21.996 1.00 83.88 188 ASP A CA 1
ATOM 1455 C C . ASP A 1 188 ? -15.506 -24.142 22.684 1.00 83.88 188 ASP A C 1
ATOM 1457 O O . ASP A 1 188 ? -16.328 -23.247 22.486 1.00 83.88 188 ASP A O 1
ATOM 1461 N N . PHE A 1 189 ? -14.445 -23.932 23.485 1.00 87.44 189 PHE A N 1
ATOM 1462 C CA . PHE A 1 189 ? -14.219 -22.608 24.080 1.00 87.44 189 PHE A CA 1
ATOM 1463 C C . PHE A 1 189 ? -13.997 -21.555 22.996 1.00 87.44 189 PHE A C 1
ATOM 1465 O O . PHE A 1 189 ? -14.604 -20.492 23.049 1.00 87.44 189 PHE A O 1
ATOM 1472 N N . LEU A 1 190 ? -13.110 -21.806 22.030 1.00 84.19 190 LEU A N 1
ATOM 1473 C CA . LEU A 1 190 ? -12.842 -20.847 20.957 1.00 84.19 190 LEU A CA 1
ATOM 1474 C C . LEU A 1 190 ? -13.994 -20.793 19.937 1.00 84.19 190 LEU A C 1
ATOM 1476 O O . LEU A 1 190 ? -14.052 -19.839 19.163 1.00 84.19 190 LEU A O 1
ATOM 1480 N N . ALA A 1 191 ? -14.913 -21.763 19.975 1.00 81.50 191 ALA A N 1
ATOM 1481 C CA . ALA A 1 191 ? -16.203 -21.700 19.295 1.00 81.50 191 ALA A CA 1
ATOM 1482 C C . ALA A 1 191 ? -17.242 -20.828 20.009 1.00 81.50 191 ALA A C 1
ATOM 1484 O O . ALA A 1 191 ? -18.153 -20.314 19.368 1.00 81.50 191 ALA A O 1
ATOM 1485 N N . GLY A 1 192 ? -17.124 -20.647 21.327 1.00 82.12 192 GLY A N 1
ATOM 1486 C CA . GLY A 1 192 ? -18.229 -20.127 22.129 1.00 82.12 192 GLY A CA 1
ATOM 1487 C C . GLY A 1 192 ? -19.408 -21.103 22.196 1.00 82.12 192 GLY A C 1
ATOM 1488 O O . GLY A 1 192 ? -20.558 -20.677 22.295 1.00 82.12 192 GLY A O 1
ATOM 1489 N N . PHE A 1 193 ? -19.147 -22.416 22.135 1.00 81.25 193 PHE A N 1
ATOM 1490 C CA . PHE A 1 193 ? -20.165 -23.403 22.490 1.00 81.25 193 PHE A CA 1
ATOM 1491 C C . PHE A 1 193 ? -20.505 -23.232 23.978 1.00 81.25 193 PHE A C 1
ATOM 1493 O O . PHE A 1 193 ? -19.629 -23.247 24.844 1.00 81.25 193 PHE A O 1
ATOM 1500 N N . GLU A 1 194 ? -21.792 -23.040 24.276 1.00 82.12 194 GLU A N 1
ATOM 1501 C CA . GLU A 1 194 ? -22.291 -22.558 25.575 1.00 82.12 194 GLU A CA 1
ATOM 1502 C C . GLU A 1 194 ? -21.888 -23.448 26.770 1.00 82.12 194 GLU A C 1
ATOM 1504 O O . GLU A 1 194 ? -21.700 -22.966 27.887 1.00 82.12 194 GLU A O 1
ATOM 1509 N N . ASN A 1 195 ? -21.684 -24.745 26.530 1.00 83.25 195 ASN A N 1
ATOM 1510 C CA . ASN A 1 195 ? -21.195 -25.716 27.512 1.00 83.25 195 ASN A CA 1
ATOM 1511 C C . ASN A 1 195 ? -19.731 -25.479 27.946 1.00 83.25 195 ASN A C 1
ATOM 1513 O O . ASN A 1 195 ? -19.369 -25.820 29.075 1.00 83.25 195 ASN A O 1
ATOM 1517 N N . ALA A 1 196 ? -18.901 -24.903 27.073 1.00 82.94 196 ALA A N 1
ATOM 1518 C CA . ALA A 1 196 ? -17.478 -24.645 27.290 1.00 82.94 196 ALA A CA 1
ATOM 1519 C C . ALA A 1 196 ? -17.139 -23.156 27.484 1.00 82.94 196 ALA A C 1
ATOM 1521 O O . ALA A 1 196 ? -15.985 -22.832 27.762 1.00 82.94 196 ALA A O 1
ATOM 1522 N N . ASP A 1 197 ? -18.112 -22.251 27.357 1.00 88.62 197 ASP A N 1
ATOM 1523 C CA . ASP A 1 197 ? -17.902 -20.807 27.483 1.00 88.62 197 ASP A CA 1
ATOM 1524 C C . ASP A 1 197 ? -17.854 -20.319 28.954 1.00 88.62 197 ASP A C 1
ATOM 1526 O O . ASP A 1 197 ? -18.212 -21.015 29.912 1.00 88.62 197 ASP A O 1
ATOM 1530 N N . ILE A 1 198 ? -17.394 -19.081 29.124 1.00 90.81 198 ILE A N 1
ATOM 1531 C CA . ILE A 1 198 ? -17.476 -18.215 30.299 1.00 90.81 198 ILE A CA 1
ATOM 1532 C C . ILE A 1 198 ? -18.951 -17.873 30.539 1.00 90.81 198 ILE A C 1
ATOM 1534 O O . ILE A 1 198 ? -19.635 -17.375 29.643 1.00 90.81 198 ILE A O 1
ATOM 1538 N N . LYS A 1 199 ? -19.459 -18.064 31.759 1.00 92.19 199 LYS A N 1
ATOM 1539 C CA . LYS A 1 199 ? -20.825 -17.625 32.084 1.00 92.19 199 LYS A CA 1
ATOM 1540 C C . LYS A 1 199 ? -20.862 -16.093 32.169 1.00 92.19 199 LYS A C 1
ATOM 1542 O O . LYS A 1 199 ? -19.901 -15.504 32.659 1.00 92.19 199 LYS A O 1
ATOM 1547 N N . PRO A 1 200 ? -21.953 -15.408 31.780 1.00 91.06 200 PRO A N 1
ATOM 1548 C CA . PRO A 1 200 ? -21.979 -13.941 31.728 1.00 91.06 200 PRO A CA 1
ATOM 1549 C C . PRO A 1 200 ? -21.609 -13.209 33.036 1.00 91.06 200 PRO A C 1
ATOM 1551 O O . PRO A 1 200 ? -21.132 -12.076 32.980 1.00 91.06 200 PRO A O 1
ATOM 1554 N N . GLN A 1 201 ? -21.799 -13.840 34.201 1.00 91.81 201 GLN A N 1
ATOM 1555 C CA . GLN A 1 201 ? -21.423 -13.332 35.529 1.00 91.81 201 GLN A CA 1
ATOM 1556 C C . GLN A 1 201 ? -19.990 -13.680 35.990 1.00 91.81 201 GLN A C 1
ATOM 1558 O O . GLN A 1 201 ? -19.587 -13.270 37.079 1.00 91.81 201 GLN A O 1
ATOM 1563 N N . GLU A 1 202 ? -19.229 -14.448 35.210 1.00 92.62 202 GLU A N 1
ATOM 1564 C CA . GLU A 1 202 ? -17.844 -14.827 35.510 1.00 92.62 202 GLU A CA 1
ATOM 1565 C C . GLU A 1 202 ? -16.830 -13.835 34.909 1.00 92.62 202 GLU A C 1
ATOM 1567 O O . GLU A 1 202 ? -17.090 -13.143 33.919 1.00 92.62 202 GLU A O 1
ATOM 1572 N N . VAL A 1 203 ? -15.632 -13.800 35.497 1.00 92.75 203 VAL A N 1
ATOM 1573 C CA . VAL A 1 203 ? -14.413 -13.221 34.909 1.00 92.75 203 VAL A CA 1
ATOM 1574 C C . VAL A 1 203 ? -13.296 -14.260 34.943 1.00 92.75 203 VAL A C 1
ATOM 1576 O O . VAL A 1 203 ? -13.227 -15.054 35.881 1.00 92.75 203 VAL A O 1
ATOM 1579 N N . ILE A 1 204 ? -12.390 -14.239 33.964 1.00 92.56 204 ILE A N 1
ATOM 1580 C CA . ILE A 1 204 ? -11.138 -15.002 34.052 1.00 92.56 204 ILE A CA 1
ATOM 1581 C C . ILE A 1 204 ? -10.156 -14.191 34.909 1.00 92.56 204 ILE A C 1
ATOM 1583 O O . ILE A 1 204 ? -9.811 -13.062 34.558 1.00 92.56 204 ILE A O 1
ATOM 1587 N N . VAL A 1 205 ? -9.710 -14.766 36.024 1.00 94.38 205 VAL A N 1
ATOM 1588 C CA . VAL A 1 205 ? -8.762 -14.154 36.971 1.00 94.38 205 VAL A CA 1
ATOM 1589 C C . VAL A 1 205 ? -7.324 -14.371 36.501 1.00 94.38 205 VAL A C 1
ATOM 1591 O O . VAL A 1 205 ? -6.528 -13.439 36.424 1.00 94.38 205 VAL A O 1
ATOM 1594 N N . SER A 1 206 ? -7.005 -15.606 36.116 1.00 95.06 206 SER A N 1
ATOM 1595 C CA . SER A 1 206 ? -5.693 -15.985 35.598 1.00 95.06 206 SER A CA 1
ATOM 1596 C C . SER A 1 206 ? -5.795 -17.130 34.595 1.00 95.06 206 SER A C 1
ATOM 1598 O O . SER A 1 206 ? -6.778 -17.872 34.553 1.00 95.06 206 SER A O 1
ATOM 1600 N N . VAL A 1 207 ? -4.757 -17.275 33.782 1.00 93.75 207 VAL A N 1
ATOM 1601 C CA . VAL A 1 207 ? -4.571 -18.373 32.839 1.00 93.75 207 VAL A CA 1
ATOM 1602 C C . VAL A 1 207 ? -3.504 -19.290 33.415 1.00 93.75 207 VAL A C 1
ATOM 1604 O O . VAL A 1 207 ? -2.367 -18.868 33.619 1.00 93.75 207 VAL A O 1
ATOM 1607 N N . PHE A 1 208 ? -3.862 -20.540 33.683 1.00 90.75 208 PHE A N 1
ATOM 1608 C CA . PHE A 1 208 ? -2.884 -21.607 33.851 1.00 90.75 208 PHE A CA 1
ATOM 1609 C C . PHE A 1 208 ? -2.451 -22.093 32.462 1.00 90.75 208 PHE A C 1
ATOM 1611 O O . PHE A 1 208 ? -3.309 -22.371 31.627 1.00 90.75 208 PHE A O 1
ATOM 1618 N N . ILE A 1 209 ? -1.145 -22.198 32.211 1.00 85.69 209 ILE A N 1
ATOM 1619 C CA . ILE A 1 209 ? -0.551 -22.586 30.921 1.00 85.69 209 ILE A CA 1
ATOM 1620 C C . ILE A 1 209 ? 0.228 -23.922 31.079 1.00 85.69 209 ILE A C 1
ATOM 1622 O O . ILE A 1 209 ? 1.361 -23.892 31.574 1.00 85.69 209 ILE A O 1
ATOM 1626 N N . PRO A 1 210 ? -0.376 -25.070 30.681 1.00 53.34 210 PRO A N 1
ATOM 1627 C CA . PRO A 1 210 ? 0.208 -26.414 30.508 1.00 53.34 210 PRO A CA 1
ATOM 1628 C C . PRO A 1 210 ? 0.342 -26.816 28.993 1.00 53.34 210 PRO A C 1
ATOM 1630 O O . PRO A 1 210 ? 0.977 -26.057 28.262 1.00 53.34 210 PRO A O 1
ATOM 1633 N N . TYR A 1 211 ? -0.205 -27.978 28.513 1.00 65.00 211 TYR A N 1
ATOM 1634 C CA . TYR A 1 211 ? -0.177 -28.571 27.116 1.00 65.00 211 TYR A CA 1
ATOM 1635 C C . TYR A 1 211 ? -1.332 -29.624 26.884 1.00 65.00 211 TYR A C 1
ATOM 1637 O O . TYR A 1 211 ? -1.512 -30.395 27.829 1.00 65.00 211 TYR A O 1
ATOM 1645 N N . SER A 1 212 ? -2.164 -29.827 25.805 1.00 33.91 212 SER A N 1
ATOM 1646 C CA . SER A 1 212 ? -2.458 -29.240 24.447 1.00 33.91 212 SER A CA 1
ATOM 1647 C C . SER A 1 212 ? -3.812 -29.648 23.659 1.00 33.91 212 SER A C 1
ATOM 1649 O O . SER A 1 212 ? -3.805 -30.753 23.113 1.00 33.91 212 SER A O 1
ATOM 1651 N N . LYS A 1 213 ? -4.911 -28.828 23.456 1.00 33.19 213 LYS A N 1
ATOM 1652 C CA . LYS A 1 213 ? -5.979 -28.885 22.343 1.00 33.19 213 LYS A CA 1
ATOM 1653 C C . LYS A 1 213 ? -7.074 -27.729 22.314 1.00 33.19 213 LYS A C 1
ATOM 1655 O O . LYS A 1 213 ? -7.267 -27.087 23.333 1.00 33.19 213 LYS A O 1
ATOM 1660 N N . LYS A 1 214 ? -7.803 -27.455 21.182 1.00 32.16 214 LYS A N 1
ATOM 1661 C CA . LYS A 1 214 ? -8.190 -26.082 20.643 1.00 32.16 214 LYS A CA 1
ATOM 1662 C C . LYS A 1 214 ? -9.224 -25.981 19.410 1.00 32.16 214 LYS A C 1
ATOM 1664 O O . LYS A 1 214 ? -8.870 -26.767 18.548 1.00 32.16 214 LYS A O 1
ATOM 1669 N N . ILE A 1 215 ? -10.276 -25.056 19.228 1.00 34.41 215 ILE A N 1
ATOM 1670 C CA . ILE A 1 215 ? -10.827 -24.145 18.045 1.00 34.41 215 ILE A CA 1
ATOM 1671 C C . ILE A 1 215 ? -12.374 -23.643 17.840 1.00 34.41 215 ILE A C 1
ATOM 1673 O O . ILE A 1 215 ? -13.269 -24.469 17.782 1.00 34.41 215 ILE A O 1
ATOM 1677 N N . ALA A 1 216 ? -12.612 -22.321 17.475 1.00 37.31 216 ALA A N 1
ATOM 1678 C CA . ALA A 1 216 ? -13.447 -21.533 16.421 1.00 37.31 216 ALA A CA 1
ATOM 1679 C C . ALA A 1 216 ? -15.039 -21.401 16.160 1.00 37.31 216 ALA A C 1
ATOM 1681 O O . ALA A 1 216 ? -15.665 -22.450 16.194 1.00 37.31 216 ALA A O 1
ATOM 1682 N N . VAL A 1 217 ? -15.801 -20.327 15.661 1.00 37.47 217 VAL A N 1
ATOM 1683 C CA . VAL A 1 217 ? -15.961 -18.776 15.716 1.00 37.47 217 VAL A CA 1
ATOM 1684 C C . VAL A 1 217 ? -17.463 -18.124 15.450 1.00 37.47 217 VAL A C 1
ATOM 1686 O O . VAL A 1 217 ? -18.283 -18.472 16.290 1.00 37.47 217 VAL A O 1
ATOM 1689 N N . PRO A 1 218 ? -17.948 -17.182 14.506 1.00 47.59 218 PRO A N 1
ATOM 1690 C CA . PRO A 1 218 ? -19.045 -16.110 14.735 1.00 47.59 218 PRO A CA 1
ATOM 1691 C C . PRO A 1 218 ? -20.251 -15.794 13.689 1.00 47.59 218 PRO A C 1
ATOM 1693 O O . PRO A 1 218 ? -20.534 -16.641 12.850 1.00 47.59 218 PRO A O 1
ATOM 1696 N N . GLY A 1 219 ? -20.972 -14.600 13.700 1.00 39.91 219 GLY A N 1
ATOM 1697 C CA . GLY A 1 219 ? -22.154 -14.149 12.815 1.00 39.91 219 GLY A CA 1
ATOM 1698 C C . GLY A 1 219 ? -22.608 -12.602 12.709 1.00 39.91 219 GLY A C 1
ATOM 1699 O O . GLY A 1 219 ? -21.921 -11.774 13.299 1.00 39.91 219 GLY A O 1
ATOM 1700 N N . GLN A 1 220 ? -23.714 -12.169 11.985 1.00 38.59 220 GLN A N 1
ATOM 1701 C CA . GLN A 1 220 ? -24.059 -10.742 11.486 1.00 38.59 220 GLN A CA 1
ATOM 1702 C C . GLN A 1 220 ? -25.601 -10.288 11.292 1.00 38.59 220 GLN A C 1
ATOM 1704 O O . GLN A 1 220 ? -26.451 -11.180 11.316 1.00 38.59 220 GLN A O 1
ATOM 1709 N N . ARG A 1 221 ? -26.014 -8.965 11.114 1.00 42.72 221 ARG A N 1
ATOM 1710 C CA . ARG A 1 221 ? -27.398 -8.438 10.648 1.00 42.72 221 ARG A CA 1
ATOM 1711 C C . ARG A 1 221 ? -27.597 -6.922 10.136 1.00 42.72 221 ARG A C 1
ATOM 1713 O O . ARG A 1 221 ? -26.613 -6.198 10.118 1.00 42.72 221 ARG A O 1
ATOM 1720 N N . SER A 1 222 ? -28.833 -6.428 9.735 1.00 36.81 222 SER A N 1
ATOM 1721 C CA . SER A 1 222 ? -29.162 -5.262 8.775 1.00 36.81 222 SER A CA 1
ATOM 1722 C C . SER A 1 222 ? -30.112 -3.983 9.094 1.00 36.81 222 SER A C 1
ATOM 1724 O O . SER A 1 222 ? -29.820 -3.270 10.051 1.00 36.81 222 SER A O 1
ATOM 1726 N N . ILE A 1 223 ? -31.151 -3.561 8.275 1.00 59.53 223 ILE A N 1
ATOM 1727 C CA . ILE A 1 223 ? -31.375 -2.167 7.635 1.00 59.53 223 ILE A CA 1
ATOM 1728 C C . ILE A 1 223 ? -32.777 -1.333 7.671 1.00 59.53 223 ILE A C 1
ATOM 1730 O O . ILE A 1 223 ? -33.822 -1.966 7.616 1.00 59.53 223 ILE A O 1
ATOM 1734 N N . ASP A 1 224 ? -32.817 0.061 7.711 1.00 70.62 224 ASP A N 1
ATOM 1735 C CA . ASP A 1 224 ? -33.749 1.191 7.188 1.00 70.62 224 ASP A CA 1
ATOM 1736 C C . ASP A 1 224 ? -33.249 2.656 7.563 1.00 70.62 224 ASP A C 1
ATOM 1738 O O . ASP A 1 224 ? -32.644 2.760 8.618 1.00 70.62 224 ASP A O 1
ATOM 1742 N N . VAL A 1 225 ? -33.507 3.795 6.864 1.00 74.31 225 VAL A N 1
ATOM 1743 C CA . VAL A 1 225 ? -32.870 5.131 7.181 1.00 74.31 225 VAL A CA 1
ATOM 1744 C C . VAL A 1 225 ? -33.478 6.034 8.277 1.00 74.31 225 VAL A C 1
ATOM 1746 O O . VAL A 1 225 ? -32.802 6.958 8.738 1.00 74.31 225 VAL A O 1
ATOM 1749 N N . SER A 1 226 ? -34.734 5.844 8.688 1.00 82.50 226 SER A N 1
ATOM 1750 C CA . SER A 1 226 ? -35.537 6.873 9.398 1.00 82.50 226 SER A CA 1
ATOM 1751 C C . SER A 1 226 ? -35.066 7.249 10.818 1.00 82.50 226 SER A C 1
ATOM 1753 O O . SER A 1 226 ? -35.644 8.111 11.482 1.00 82.50 226 SER A O 1
ATOM 1755 N N . GLU A 1 227 ? -34.020 6.592 11.308 1.00 85.50 227 GLU A N 1
ATOM 1756 C CA . GLU A 1 227 ? -33.498 6.699 12.667 1.00 85.50 227 GLU A CA 1
ATOM 1757 C C . GLU A 1 227 ? -32.353 7.714 12.818 1.00 85.50 227 GLU A C 1
ATOM 1759 O O . GLU A 1 227 ? -32.032 8.093 13.945 1.00 85.50 227 GLU A O 1
ATOM 1764 N N . ALA A 1 228 ? -31.728 8.154 11.719 1.00 82.94 228 ALA A N 1
ATOM 1765 C CA . ALA A 1 228 ? -30.545 9.022 11.747 1.00 82.94 228 ALA A CA 1
ATOM 1766 C C . ALA A 1 228 ? -30.823 10.400 12.371 1.00 82.94 228 ALA A C 1
ATOM 1768 O O . ALA A 1 228 ? -30.133 10.816 13.301 1.00 82.94 228 ALA A O 1
ATOM 1769 N N . LEU A 1 229 ? -31.889 11.063 11.913 1.00 84.88 229 LEU A N 1
ATOM 1770 C CA . LEU A 1 229 ? -32.317 12.396 12.365 1.00 84.88 229 LEU A CA 1
ATOM 1771 C C . LEU A 1 229 ? -32.792 12.431 13.831 1.00 84.88 229 LEU A C 1
ATOM 1773 O O . LEU A 1 229 ? -32.962 13.504 14.399 1.00 84.88 229 LEU A O 1
ATOM 1777 N N . LYS A 1 230 ? -33.004 11.268 14.463 1.00 87.44 230 LYS A N 1
ATOM 1778 C CA . LYS A 1 230 ? -33.419 11.152 15.874 1.00 87.44 230 LYS A CA 1
ATOM 1779 C C . LYS A 1 230 ? -32.228 11.080 16.841 1.00 87.44 230 LYS A C 1
ATOM 1781 O O . LYS A 1 230 ? -32.429 11.002 18.052 1.00 87.44 230 LYS A O 1
ATOM 1786 N N . VAL A 1 231 ? -30.991 11.046 16.337 1.00 82.88 231 VAL A N 1
ATOM 1787 C CA . VAL A 1 231 ? -29.778 10.950 17.162 1.00 82.88 231 VAL A CA 1
ATOM 1788 C C . VAL A 1 231 ? -29.435 12.328 17.754 1.00 82.88 231 VAL A C 1
ATOM 1790 O O . VAL A 1 231 ? -29.197 13.262 16.991 1.00 82.88 231 VAL A O 1
ATOM 1793 N N . PRO A 1 232 ? -29.348 12.486 19.092 1.00 86.81 232 PRO A N 1
ATOM 1794 C CA . PRO A 1 232 ? -29.075 13.783 19.711 1.00 86.81 232 PRO A CA 1
ATOM 1795 C C . PRO A 1 232 ? -27.782 14.437 19.212 1.00 86.81 232 PRO A C 1
ATOM 1797 O O . PRO A 1 232 ? -26.712 13.824 19.251 1.00 86.81 232 PRO A O 1
ATOM 1800 N N . GLY A 1 233 ? -27.894 15.694 18.777 1.00 86.44 233 GLY A N 1
ATOM 1801 C CA . GLY A 1 233 ? -26.804 16.493 18.213 1.00 86.44 233 GLY A CA 1
ATOM 1802 C C . GLY A 1 233 ? -26.531 16.266 16.724 1.00 86.44 233 GLY A C 1
ATOM 1803 O O . GLY A 1 233 ? -25.651 16.934 16.189 1.00 86.44 233 GLY A O 1
ATOM 1804 N N . VAL A 1 234 ? -27.268 15.381 16.039 1.00 89.50 234 VAL A N 1
ATOM 1805 C CA . VAL A 1 234 ? -27.412 15.474 14.576 1.00 89.50 234 VAL A CA 1
ATOM 1806 C C . VAL A 1 234 ? -28.226 16.730 14.266 1.00 89.50 234 VAL A C 1
ATOM 1808 O O . VAL A 1 234 ? -29.266 16.970 14.876 1.00 89.50 234 VAL A O 1
ATOM 1811 N N . VAL A 1 235 ? -27.709 17.541 13.349 1.00 90.31 235 VAL A N 1
ATOM 1812 C CA . VAL A 1 235 ? -28.314 18.793 12.882 1.00 90.31 235 VAL A CA 1
ATOM 1813 C C . VAL A 1 235 ? -29.111 18.541 11.604 1.00 90.31 235 VAL A C 1
ATOM 1815 O O . VAL A 1 235 ? -30.204 19.078 11.460 1.00 90.31 235 VAL A O 1
ATOM 1818 N N . ASP A 1 236 ? -28.572 17.731 10.687 1.00 90.38 236 ASP A N 1
ATOM 1819 C CA . ASP A 1 236 ? -29.151 17.512 9.357 1.00 90.38 236 ASP A CA 1
ATOM 1820 C C . ASP A 1 236 ? -28.582 16.245 8.683 1.00 90.38 236 ASP A C 1
ATOM 1822 O O . ASP A 1 236 ? -27.555 15.702 9.108 1.00 90.38 236 ASP A O 1
ATOM 1826 N N . VAL A 1 237 ? -29.212 15.811 7.591 1.00 88.88 237 VAL A N 1
ATOM 1827 C CA . VAL A 1 237 ? -28.653 14.865 6.615 1.00 88.88 237 VAL A CA 1
ATOM 1828 C C . VAL A 1 237 ? -28.687 15.530 5.238 1.00 88.88 237 VAL A C 1
ATOM 1830 O O . VAL A 1 237 ? -29.736 15.967 4.778 1.00 88.88 237 VAL A O 1
ATOM 1833 N N . VAL A 1 238 ? -27.523 15.614 4.598 1.00 90.06 238 VAL A N 1
ATOM 1834 C CA . VAL A 1 238 ? -27.308 16.237 3.285 1.00 90.06 238 VAL A CA 1
ATOM 1835 C C . VAL A 1 238 ? -27.211 15.149 2.218 1.00 90.06 238 VAL A C 1
ATOM 1837 O O . VAL A 1 238 ? -26.568 14.120 2.429 1.00 90.06 238 VAL A O 1
ATOM 1840 N N . THR A 1 239 ? -27.853 15.379 1.080 1.00 90.06 239 THR A N 1
ATOM 1841 C CA . THR A 1 239 ? -28.052 14.453 -0.044 1.00 90.06 239 THR A CA 1
ATOM 1842 C C . THR A 1 239 ? -27.844 15.182 -1.379 1.00 90.06 239 THR A C 1
ATOM 1844 O O . THR A 1 239 ? -27.654 16.398 -1.396 1.00 90.06 239 THR A O 1
ATOM 1847 N N . ALA A 1 240 ? -27.924 14.480 -2.515 1.00 88.62 240 ALA A N 1
ATOM 1848 C CA . ALA A 1 240 ? -27.824 15.115 -3.834 1.00 88.62 240 ALA A CA 1
ATOM 1849 C C . ALA A 1 240 ? -28.863 16.235 -4.063 1.00 88.62 240 ALA A C 1
ATOM 1851 O O . ALA A 1 240 ? -28.535 17.251 -4.670 1.00 88.62 240 ALA A O 1
ATOM 1852 N N . SER A 1 241 ? -30.081 16.113 -3.515 1.00 88.12 241 SER A N 1
ATOM 1853 C CA . SER A 1 241 ? -31.125 17.148 -3.628 1.00 88.12 241 SER A CA 1
ATOM 1854 C C . SER A 1 241 ? -30.860 18.428 -2.822 1.00 88.12 241 SER A C 1
ATOM 1856 O O . SER A 1 241 ? -31.617 19.387 -2.946 1.00 88.12 241 SER A O 1
ATOM 1858 N N . ASP A 1 242 ? -29.810 18.461 -1.998 1.00 90.38 242 ASP A N 1
ATOM 1859 C CA . ASP A 1 242 ? -29.409 19.645 -1.229 1.00 90.38 242 ASP A CA 1
ATOM 1860 C C . ASP A 1 242 ? -28.362 20.515 -1.949 1.00 90.38 242 ASP A C 1
ATOM 1862 O O . ASP A 1 242 ? -28.010 21.581 -1.441 1.00 90.38 242 ASP A O 1
ATOM 1866 N N . VAL A 1 243 ? -27.835 20.076 -3.102 1.00 91.62 243 VAL A N 1
ATOM 1867 C CA . VAL A 1 243 ? -26.813 20.806 -3.873 1.00 91.62 243 VAL A CA 1
ATOM 1868 C C . VAL A 1 243 ? -27.465 21.964 -4.655 1.00 91.62 243 VAL A C 1
ATOM 1870 O O . VAL A 1 243 ? -28.327 21.701 -5.489 1.00 91.62 243 VAL A O 1
ATOM 1873 N N . PRO A 1 244 ? -27.076 23.240 -4.435 1.00 90.06 244 PRO A N 1
ATOM 1874 C CA . PRO A 1 244 ? -27.695 24.377 -5.134 1.00 90.06 244 PRO A CA 1
ATOM 1875 C C . PRO A 1 244 ? -27.422 24.469 -6.644 1.00 90.06 244 PRO A C 1
ATOM 1877 O O . PRO A 1 244 ? -28.224 25.060 -7.363 1.00 90.06 244 PRO A O 1
ATOM 1880 N N . GLY A 1 245 ? -26.281 23.948 -7.104 1.00 93.19 245 GLY A N 1
ATOM 1881 C CA . GLY A 1 245 ? -25.830 23.981 -8.498 1.00 93.19 245 GLY A CA 1
ATOM 1882 C C . GLY A 1 245 ? -25.397 22.601 -9.004 1.00 93.19 245 GLY A C 1
ATOM 1883 O O . GLY A 1 245 ? -26.100 21.611 -8.827 1.00 93.19 245 GLY A O 1
ATOM 1884 N N . GLU A 1 246 ? -24.227 22.520 -9.639 1.00 91.25 246 GLU A N 1
ATOM 1885 C CA . GLU A 1 246 ? -23.733 21.267 -10.233 1.00 91.25 246 GLU A CA 1
ATOM 1886 C C . GLU A 1 246 ? -23.241 20.267 -9.169 1.00 91.25 246 GLU A C 1
ATOM 1888 O O . GLU A 1 246 ? -22.312 20.548 -8.407 1.00 91.25 246 GLU A O 1
ATOM 1893 N N . ASN A 1 247 ? -23.818 19.059 -9.148 1.00 89.44 247 ASN A N 1
ATOM 1894 C CA . ASN A 1 247 ? -23.456 17.965 -8.232 1.00 89.44 247 ASN A CA 1
ATOM 1895 C C . ASN A 1 247 ? -22.145 17.253 -8.641 1.00 89.44 247 ASN A C 1
ATOM 1897 O O . ASN A 1 247 ? -22.107 16.041 -8.848 1.00 89.44 247 ASN A O 1
ATOM 1901 N N . GLY A 1 248 ? -21.046 18.002 -8.758 1.00 86.50 248 GLY A N 1
ATOM 1902 C CA . GLY A 1 248 ? -19.725 17.489 -9.137 1.00 86.50 248 GLY A CA 1
ATOM 1903 C C . GLY A 1 248 ? -19.403 17.701 -10.617 1.00 86.50 248 GLY A C 1
ATOM 1904 O O . GLY A 1 248 ? -19.477 18.820 -11.116 1.00 86.50 248 GLY A O 1
ATOM 1905 N N . THR A 1 249 ? -18.974 16.643 -11.305 1.00 84.38 249 THR A N 1
ATOM 1906 C CA . THR A 1 249 ? -18.613 16.672 -12.732 1.00 84.38 249 THR A CA 1
ATOM 1907 C C . THR A 1 249 ? -19.574 15.816 -13.562 1.00 84.38 249 THR A C 1
ATOM 1909 O O . THR A 1 249 ? -20.444 15.130 -13.026 1.00 84.38 249 THR A O 1
ATOM 1912 N N . LYS A 1 250 ? -19.402 15.818 -14.890 1.00 77.75 250 LYS A N 1
ATOM 1913 C CA . LYS A 1 250 ? -20.177 14.953 -15.792 1.00 77.75 250 LYS A CA 1
ATOM 1914 C C . LYS A 1 250 ? -19.943 13.456 -15.532 1.00 77.75 250 LYS A C 1
ATOM 1916 O O . LYS A 1 250 ? -20.867 12.667 -15.702 1.00 77.75 250 LYS A O 1
ATOM 1921 N N . ASP A 1 251 ? -18.719 13.080 -15.159 1.00 74.94 251 ASP A N 1
ATOM 1922 C CA . ASP A 1 251 ? -18.277 11.680 -15.105 1.00 74.94 251 ASP A CA 1
ATOM 1923 C C . ASP A 1 251 ? -18.168 11.129 -13.665 1.00 74.94 251 ASP A C 1
ATOM 1925 O O . ASP A 1 251 ? -18.165 9.915 -13.471 1.00 74.94 251 ASP A O 1
ATOM 1929 N N . GLU A 1 252 ? -18.117 12.003 -12.652 1.00 83.00 252 GLU A N 1
ATOM 1930 C CA . GLU A 1 252 ? -18.094 11.663 -11.220 1.00 83.00 252 GLU A CA 1
ATOM 1931 C C . GLU A 1 252 ? -18.873 12.718 -10.403 1.00 83.00 252 GLU A C 1
ATOM 1933 O O . GLU A 1 252 ? -18.591 13.919 -10.486 1.00 83.00 252 GLU A O 1
ATOM 1938 N N . LYS A 1 253 ? -19.864 12.257 -9.625 1.00 86.75 253 LYS A N 1
ATOM 1939 C CA . LYS A 1 253 ? -20.800 13.077 -8.830 1.00 86.75 253 LYS A CA 1
ATOM 1940 C C . LYS A 1 253 ? -20.335 13.239 -7.377 1.00 86.75 253 LYS A C 1
ATOM 1942 O O . LYS A 1 253 ? -19.703 12.335 -6.837 1.00 86.75 253 LYS A O 1
ATOM 1947 N N . ALA A 1 254 ? -20.686 14.351 -6.723 1.00 85.62 254 ALA A N 1
ATOM 1948 C CA . ALA A 1 254 ? -20.321 14.589 -5.316 1.00 85.62 254 ALA A CA 1
ATOM 1949 C C . ALA A 1 254 ? -21.213 13.819 -4.316 1.00 85.62 254 ALA A C 1
ATOM 1951 O O . ALA A 1 254 ? -20.718 13.339 -3.296 1.00 85.62 254 ALA A O 1
ATOM 1952 N N . TYR A 1 255 ? -22.498 13.662 -4.641 1.00 87.75 255 TYR A N 1
ATOM 1953 C CA . TYR A 1 255 ? -23.444 12.747 -3.996 1.00 87.75 255 TYR A CA 1
ATOM 1954 C C . TYR A 1 255 ? -24.105 11.851 -5.053 1.00 87.75 255 TYR A C 1
ATOM 1956 O O . TYR A 1 255 ? -24.398 12.318 -6.155 1.00 87.75 255 TYR A O 1
ATOM 1964 N N . ALA A 1 256 ? -24.367 10.584 -4.734 1.00 84.94 256 ALA A N 1
ATOM 1965 C CA . ALA A 1 256 ? -25.162 9.695 -5.581 1.00 84.94 256 ALA A CA 1
ATOM 1966 C C . ALA A 1 256 ? -26.618 10.189 -5.699 1.00 84.94 256 ALA A C 1
ATOM 1968 O O . ALA A 1 256 ? -27.187 10.699 -4.732 1.00 84.94 256 ALA A O 1
ATOM 1969 N N . GLU A 1 257 ? -27.195 10.036 -6.892 1.00 80.50 257 GLU A N 1
ATOM 1970 C CA . GLU A 1 257 ? -28.568 10.436 -7.230 1.00 80.50 257 GLU A CA 1
ATOM 1971 C C . GLU A 1 257 ? -29.476 9.190 -7.221 1.00 80.50 257 GLU A C 1
ATOM 1973 O O . GLU A 1 257 ? -29.879 8.752 -6.145 1.00 80.50 257 GLU A O 1
ATOM 1978 N N . ASP A 1 258 ? -29.748 8.581 -8.380 1.00 76.69 258 ASP A N 1
ATOM 1979 C CA . ASP A 1 258 ? -30.612 7.391 -8.487 1.00 76.69 258 ASP A CA 1
ATOM 1980 C C . ASP A 1 258 ? -29.861 6.049 -8.357 1.00 76.69 258 ASP A C 1
ATOM 1982 O O 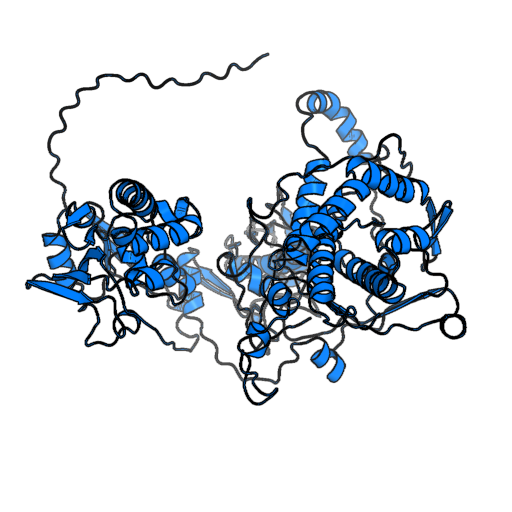. ASP A 1 258 ? -30.435 5.050 -7.920 1.00 76.69 258 ASP A O 1
ATOM 1986 N N . GLU A 1 259 ? -28.577 6.008 -8.733 1.00 76.50 259 GLU A N 1
ATOM 1987 C CA . GLU A 1 259 ? -27.770 4.781 -8.813 1.00 76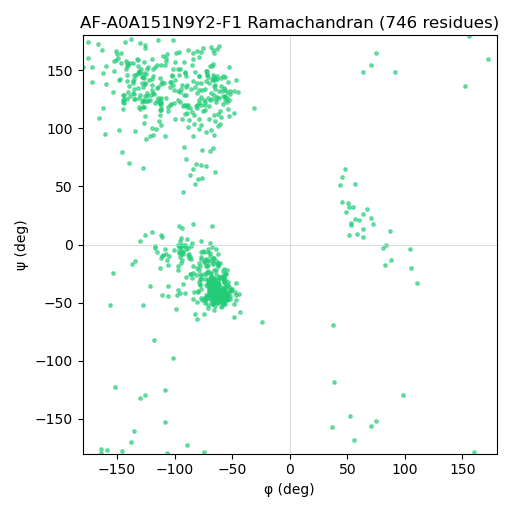.50 259 GLU A CA 1
ATOM 1988 C C . GLU A 1 259 ? -26.447 4.898 -8.040 1.00 76.50 259 GLU A C 1
ATOM 1990 O O . GLU A 1 259 ? -25.791 5.944 -8.030 1.00 76.50 259 GLU A O 1
ATOM 1995 N N . VAL A 1 260 ? -26.032 3.785 -7.424 1.00 77.25 260 VAL A N 1
ATOM 1996 C CA . VAL A 1 260 ? -24.722 3.616 -6.779 1.00 77.25 260 VAL A CA 1
ATOM 1997 C C . VAL A 1 260 ? -23.870 2.718 -7.669 1.00 77.25 260 VAL A C 1
ATOM 1999 O O . VAL A 1 260 ? -24.193 1.548 -7.861 1.00 77.25 260 VAL A O 1
ATOM 2002 N N . ILE A 1 261 ? -22.792 3.272 -8.222 1.00 80.19 261 ILE A N 1
ATOM 2003 C CA . ILE A 1 261 ? -21.974 2.636 -9.267 1.00 80.19 261 ILE A CA 1
ATOM 2004 C C . ILE A 1 261 ? -20.679 1.992 -8.750 1.00 80.19 261 ILE A C 1
ATOM 2006 O O . ILE A 1 261 ? -19.980 1.357 -9.534 1.00 80.19 261 ILE A O 1
ATOM 2010 N N . TYR A 1 262 ? -20.346 2.138 -7.463 1.00 74.38 262 TYR A N 1
ATOM 2011 C CA . TYR A 1 262 ? -19.280 1.383 -6.789 1.00 74.38 262 TYR A CA 1
ATOM 2012 C C . TYR A 1 262 ? -19.451 1.390 -5.261 1.00 74.38 262 TYR A C 1
ATOM 2014 O O . TYR A 1 262 ? -20.008 2.327 -4.681 1.00 74.38 262 TYR A O 1
ATOM 2022 N N . VAL A 1 263 ? -18.925 0.359 -4.591 1.00 73.38 263 VAL A N 1
ATOM 2023 C CA . VAL A 1 263 ? -18.852 0.309 -3.120 1.00 73.38 263 VAL A CA 1
ATOM 2024 C C . VAL A 1 263 ? -17.934 1.433 -2.633 1.00 73.38 263 VAL A C 1
ATOM 2026 O O . VAL A 1 263 ? -16.782 1.506 -3.046 1.00 73.38 263 VAL A O 1
ATOM 2029 N N . GLY A 1 264 ? -18.442 2.323 -1.775 1.00 78.81 264 GLY A N 1
ATOM 2030 C CA . GLY A 1 264 ? -17.711 3.508 -1.301 1.00 78.81 264 GLY A CA 1
ATOM 2031 C C . GLY A 1 264 ? -18.148 4.842 -1.915 1.00 78.81 264 GLY A C 1
ATOM 2032 O O . GLY A 1 264 ? -17.657 5.888 -1.497 1.00 78.81 264 GLY A O 1
ATOM 2033 N N . GLN A 1 265 ? -19.081 4.861 -2.871 1.00 82.44 265 GLN A N 1
ATOM 2034 C CA . GLN A 1 265 ? -19.639 6.121 -3.373 1.00 82.44 265 GLN A CA 1
ATOM 2035 C C . GLN A 1 265 ? -20.429 6.858 -2.270 1.00 82.44 265 GLN A C 1
ATOM 2037 O O . GLN A 1 265 ? -21.200 6.249 -1.526 1.00 82.44 265 GLN A O 1
ATOM 2042 N N . ILE A 1 266 ? -20.261 8.181 -2.161 1.00 86.62 266 ILE A N 1
ATOM 2043 C CA . ILE A 1 266 ? -20.970 8.993 -1.159 1.00 86.62 266 ILE A CA 1
ATOM 2044 C C . ILE A 1 266 ? -22.438 9.152 -1.573 1.00 86.62 266 ILE A C 1
ATOM 2046 O O . ILE A 1 266 ? -22.732 9.727 -2.616 1.00 86.62 266 ILE A O 1
ATOM 2050 N N . ILE A 1 267 ? -23.362 8.682 -0.733 1.00 87.31 267 ILE A N 1
ATOM 2051 C CA . ILE A 1 267 ? -24.817 8.803 -0.948 1.00 87.31 267 ILE A CA 1
ATOM 2052 C C . ILE A 1 267 ? -25.384 9.997 -0.163 1.00 87.31 267 ILE A C 1
ATOM 2054 O O . ILE A 1 267 ? -26.162 10.791 -0.683 1.00 87.31 267 ILE A O 1
ATOM 2058 N N . CYS A 1 268 ? -24.963 10.158 1.094 1.00 89.06 268 CYS A N 1
ATOM 2059 C CA . CYS A 1 268 ? -25.382 11.251 1.970 1.00 89.06 268 CYS A CA 1
ATOM 2060 C C . CYS A 1 268 ? -24.304 11.578 3.014 1.00 89.06 268 CYS A C 1
ATOM 2062 O O . CYS A 1 268 ? -23.512 10.709 3.381 1.00 89.06 268 CYS A O 1
ATOM 2064 N N . ALA A 1 269 ? -24.326 12.795 3.560 1.00 90.00 269 ALA A N 1
ATOM 2065 C CA . ALA A 1 269 ? -23.481 13.220 4.675 1.00 90.00 269 ALA A CA 1
ATOM 2066 C C . ALA A 1 269 ? -24.340 13.603 5.891 1.00 90.00 269 ALA A C 1
ATOM 2068 O O . ALA A 1 269 ? -25.265 14.403 5.782 1.00 90.00 269 ALA A O 1
ATOM 2069 N N . VAL A 1 270 ? -24.029 13.055 7.070 1.00 91.38 270 VAL A N 1
ATOM 2070 C CA . VAL A 1 270 ? -24.732 13.394 8.320 1.00 91.38 270 VAL A CA 1
ATOM 2071 C C . VAL A 1 270 ? -23.993 14.523 9.033 1.00 91.38 270 VAL A C 1
ATOM 2073 O O . VAL A 1 270 ? -22.838 14.361 9.428 1.00 91.38 270 VAL A O 1
ATOM 2076 N N . VAL A 1 271 ? -24.662 15.659 9.226 1.00 90.62 271 VAL A N 1
ATOM 2077 C CA . VAL A 1 271 ? -24.095 16.845 9.879 1.00 90.62 271 VAL A CA 1
ATOM 2078 C C . VAL A 1 271 ? -24.478 16.834 11.355 1.00 90.62 271 VAL A C 1
ATOM 2080 O O . VAL A 1 271 ? -25.643 16.641 11.697 1.00 90.62 271 VAL A O 1
ATOM 2083 N N . ALA A 1 272 ? -23.512 17.040 12.249 1.00 92.25 272 ALA A N 1
ATOM 2084 C CA . ALA A 1 272 ? -23.731 16.998 13.692 1.00 92.25 272 ALA A CA 1
ATOM 2085 C C . ALA A 1 272 ? -22.779 17.928 14.455 1.00 92.25 272 ALA A C 1
ATOM 2087 O O . ALA A 1 272 ? -21.736 18.330 13.940 1.00 92.25 272 ALA A O 1
ATOM 2088 N N . GLU A 1 273 ? -23.109 18.220 15.712 1.00 89.94 273 GLU A N 1
ATOM 2089 C CA . GLU A 1 273 ? -22.306 19.095 16.580 1.00 89.94 273 GLU A CA 1
ATOM 2090 C C . GLU A 1 273 ? -20.985 18.451 17.041 1.00 89.94 273 GLU A C 1
ATOM 2092 O O . GLU A 1 273 ? -20.040 19.150 17.410 1.00 89.94 273 GLU A O 1
ATOM 2097 N N . SER A 1 274 ? -20.872 17.121 16.949 1.00 81.56 274 SER A N 1
ATOM 2098 C CA . SER A 1 274 ? -19.605 16.399 17.069 1.00 81.56 274 SER A CA 1
ATOM 2099 C C . SER A 1 274 ? -19.502 15.229 16.090 1.00 81.56 274 SER A C 1
ATOM 2101 O O . SER A 1 274 ? -20.492 14.590 15.734 1.00 81.56 274 SER A O 1
ATOM 2103 N N . ASP A 1 275 ? -18.261 14.889 15.737 1.00 76.44 275 ASP A N 1
ATOM 2104 C CA . ASP A 1 275 ? -17.883 13.701 14.959 1.00 76.44 275 ASP A CA 1
ATOM 2105 C C . ASP A 1 275 ? -18.564 12.415 15.467 1.00 76.44 275 ASP A C 1
ATOM 2107 O O . ASP A 1 275 ? -19.129 11.637 14.697 1.00 76.44 275 ASP A O 1
ATOM 2111 N N . THR A 1 276 ? -18.603 12.234 16.792 1.00 76.06 276 THR A N 1
ATOM 2112 C CA . THR A 1 276 ? -19.204 11.040 17.398 1.00 76.06 276 THR A CA 1
ATOM 2113 C C . THR A 1 276 ? -20.718 10.975 17.202 1.00 76.06 276 THR A C 1
ATOM 2115 O O . THR A 1 276 ? -21.271 9.880 17.133 1.00 76.06 276 THR A O 1
ATOM 2118 N N . GLN A 1 277 ? -21.401 12.120 17.093 1.00 83.75 277 GLN A N 1
ATOM 2119 C CA . GLN A 1 277 ? -22.838 12.195 16.820 1.00 83.75 277 GLN A CA 1
ATOM 2120 C C . GLN A 1 277 ? -23.122 11.995 15.328 1.00 83.75 277 GLN A C 1
ATOM 2122 O O . GLN A 1 277 ? -24.021 11.221 15.003 1.00 83.75 277 GLN A O 1
ATOM 2127 N N . ALA A 1 278 ? -22.301 12.567 14.438 1.00 78.06 278 ALA A N 1
ATOM 2128 C CA . ALA A 1 278 ? -22.384 12.335 12.992 1.00 78.06 278 ALA A CA 1
ATOM 2129 C C . ALA A 1 278 ? -22.271 10.838 12.668 1.00 78.06 278 ALA A C 1
ATOM 2131 O O . ALA A 1 278 ? -23.172 10.269 12.055 1.00 78.06 278 ALA A O 1
ATOM 2132 N N . LYS A 1 279 ? -21.241 10.157 13.191 1.00 76.94 279 LYS A N 1
ATOM 2133 C CA . LYS A 1 279 ? -21.032 8.707 13.004 1.00 76.94 279 LYS A CA 1
ATOM 2134 C C . LYS A 1 279 ? -22.159 7.850 13.601 1.00 76.94 279 LYS A C 1
ATOM 2136 O O . LYS A 1 279 ? -22.520 6.822 13.030 1.00 76.94 279 LYS A O 1
ATOM 2141 N N . ARG A 1 280 ? -22.767 8.272 14.720 1.00 78.00 280 ARG A N 1
ATOM 2142 C CA . ARG A 1 280 ? -23.958 7.611 15.302 1.00 78.00 280 ARG A CA 1
ATOM 2143 C C . ARG A 1 280 ? -25.204 7.785 14.426 1.00 78.00 280 ARG A C 1
ATOM 2145 O O . ARG A 1 280 ? -25.982 6.841 14.325 1.00 78.00 280 ARG A O 1
ATOM 2152 N N . GLY A 1 281 ? -25.390 8.955 13.813 1.00 81.69 281 GLY A N 1
ATOM 2153 C CA . GLY A 1 281 ? -26.454 9.206 12.839 1.00 81.69 281 GLY A CA 1
ATOM 2154 C C . GLY A 1 281 ? -26.233 8.434 11.538 1.00 81.69 281 GLY A C 1
ATOM 2155 O O . GLY A 1 281 ? -27.151 7.774 11.065 1.00 81.69 281 GLY A O 1
ATOM 2156 N N . ALA A 1 282 ? -25.001 8.402 11.021 1.00 81.81 282 ALA A N 1
ATOM 2157 C CA . ALA A 1 282 ? -24.630 7.645 9.825 1.00 81.81 282 ALA A CA 1
ATOM 2158 C C . ALA A 1 282 ? -24.919 6.143 9.982 1.00 81.81 282 ALA A C 1
ATOM 2160 O O . ALA A 1 282 ? -25.615 5.578 9.151 1.00 81.81 282 ALA A O 1
ATOM 2161 N N . LYS A 1 283 ? -24.540 5.512 11.107 1.00 78.50 283 LYS A N 1
ATOM 2162 C CA . LYS A 1 283 ? -24.892 4.102 11.410 1.00 78.50 283 LYS A CA 1
ATOM 2163 C C . LYS A 1 283 ? -26.391 3.864 11.703 1.00 78.50 283 LYS A C 1
ATOM 2165 O O . LYS A 1 283 ? -26.795 2.744 12.016 1.00 78.50 283 LYS A O 1
ATOM 2170 N N . LYS A 1 284 ? -27.220 4.910 11.633 1.00 83.75 284 LYS A N 1
ATOM 2171 C CA . LYS A 1 284 ? -28.689 4.870 11.703 1.00 83.75 284 LYS A CA 1
ATOM 2172 C C . LYS A 1 284 ? -29.363 5.250 10.376 1.00 83.75 284 LYS A C 1
ATOM 2174 O O . LYS A 1 284 ? -30.555 4.979 10.238 1.00 83.75 284 LYS A O 1
ATOM 2179 N N . VAL A 1 285 ? -28.619 5.783 9.402 1.00 80.31 285 VAL A N 1
ATOM 2180 C CA . VAL A 1 285 ? -28.961 5.680 7.979 1.00 80.31 285 VAL A CA 1
ATOM 2181 C C . VAL A 1 285 ? -28.719 4.223 7.596 1.00 80.31 285 VAL A C 1
ATOM 2183 O O . VAL A 1 285 ? -27.649 3.681 7.858 1.00 80.31 285 VAL A O 1
ATOM 2186 N N . LYS A 1 286 ? -29.706 3.540 7.020 1.00 81.44 286 LYS A N 1
ATOM 2187 C CA . LYS A 1 286 ? -29.515 2.170 6.542 1.00 81.44 286 LYS A CA 1
ATOM 2188 C C . LYS A 1 286 ? -30.350 1.970 5.266 1.00 81.44 286 LYS A C 1
ATOM 2190 O O . LYS A 1 286 ? -31.553 2.209 5.263 1.00 81.44 286 LYS A O 1
ATOM 2195 N N . ILE A 1 287 ? -29.693 1.595 4.175 1.00 76.31 287 ILE A N 1
ATOM 2196 C CA . ILE A 1 287 ? -30.173 1.767 2.792 1.00 76.31 287 ILE A CA 1
ATOM 2197 C C . ILE A 1 287 ? -30.552 0.403 2.206 1.00 76.31 287 ILE A C 1
ATOM 2199 O O . ILE A 1 287 ? -29.850 -0.574 2.453 1.00 76.31 287 ILE A O 1
ATOM 2203 N N . GLN A 1 288 ? -31.656 0.320 1.459 1.00 76.50 288 GLN A N 1
ATOM 2204 C CA . GLN A 1 288 ? -32.030 -0.892 0.720 1.00 76.50 288 GLN A CA 1
ATOM 2205 C C . GLN A 1 288 ? -31.572 -0.765 -0.733 1.00 76.50 288 GLN A C 1
ATOM 2207 O O . GLN A 1 288 ? -31.826 0.256 -1.367 1.00 76.50 288 GLN A O 1
ATOM 2212 N N . TYR A 1 289 ? -30.920 -1.806 -1.246 1.00 70.38 289 TYR A N 1
ATOM 2213 C CA . TYR A 1 289 ? -30.401 -1.860 -2.609 1.00 70.38 289 TYR A CA 1
ATOM 2214 C C . TYR A 1 289 ? -31.178 -2.877 -3.447 1.00 70.38 289 TYR A C 1
ATOM 2216 O O . TYR A 1 289 ? -31.713 -3.856 -2.922 1.00 70.38 289 TYR A O 1
ATOM 2224 N N . LYS A 1 290 ? -31.188 -2.662 -4.762 1.00 70.88 290 LYS A N 1
ATOM 2225 C CA . LYS A 1 290 ? -31.514 -3.679 -5.761 1.00 70.88 290 LYS A CA 1
ATOM 2226 C C . LYS A 1 290 ? -30.227 -3.971 -6.525 1.00 70.88 290 LYS A C 1
ATOM 2228 O O . LYS A 1 290 ? -29.652 -3.058 -7.105 1.00 70.88 290 LYS A O 1
ATOM 2233 N N . GLU A 1 291 ? -29.784 -5.221 -6.504 1.00 72.25 291 GLU A N 1
ATOM 2234 C CA . GLU A 1 291 ? -28.541 -5.636 -7.157 1.00 72.25 291 GLU A CA 1
ATOM 2235 C C . GLU A 1 291 ? -28.632 -5.516 -8.692 1.00 72.25 291 GLU A C 1
ATOM 2237 O O . GLU A 1 291 ? -29.689 -5.734 -9.296 1.00 72.25 291 GLU 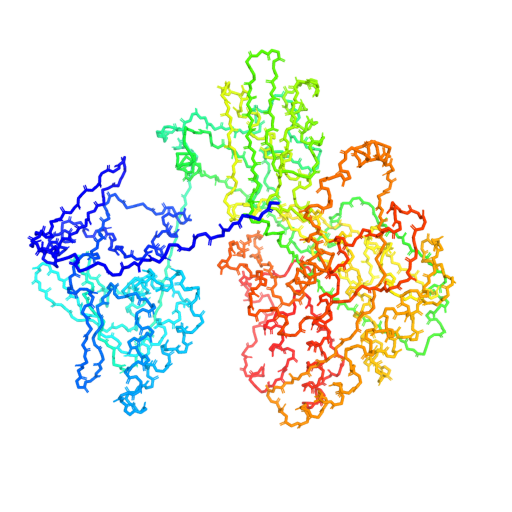A O 1
ATOM 2242 N N . LEU A 1 292 ? -27.499 -5.165 -9.304 1.00 73.12 292 LEU A N 1
ATOM 2243 C CA . LEU A 1 292 ? -27.239 -5.126 -10.745 1.00 73.12 292 LEU A CA 1
ATOM 2244 C C . LEU A 1 292 ? -25.980 -5.966 -11.024 1.00 73.12 292 LEU A C 1
ATOM 2246 O O . LEU A 1 292 ? -25.167 -6.157 -10.122 1.00 73.12 292 LEU A O 1
ATOM 2250 N N . GLU A 1 293 ? -25.805 -6.468 -12.248 1.00 75.56 293 GLU A N 1
ATOM 2251 C CA . GLU A 1 293 ? -24.639 -7.289 -12.617 1.00 75.56 293 GLU A CA 1
ATOM 2252 C C . GLU A 1 293 ? -23.368 -6.415 -12.740 1.00 75.56 293 GLU A C 1
ATOM 2254 O O . GLU A 1 293 ? -23.329 -5.529 -13.600 1.00 75.56 293 GLU A O 1
ATOM 2259 N N . PRO A 1 294 ? -22.329 -6.612 -11.900 1.00 82.06 294 PRO A N 1
ATOM 2260 C CA . PRO A 1 294 ? -21.208 -5.683 -11.827 1.00 82.06 294 PRO A CA 1
ATOM 2261 C C . PRO A 1 294 ? -20.058 -6.072 -12.767 1.00 82.06 294 PRO A C 1
ATOM 2263 O O . PRO A 1 294 ? -19.511 -7.170 -12.717 1.00 82.06 294 PRO A O 1
ATOM 2266 N N . ILE A 1 295 ? -19.611 -5.116 -13.582 1.00 84.12 295 ILE A N 1
ATOM 2267 C CA . ILE A 1 295 ? -18.326 -5.189 -14.298 1.00 84.12 295 ILE A CA 1
ATOM 2268 C C . ILE A 1 295 ? -17.210 -4.832 -13.306 1.00 84.12 295 ILE A C 1
ATOM 2270 O O . ILE A 1 295 ? -17.100 -3.655 -12.955 1.00 84.12 295 ILE A O 1
ATOM 2274 N N . LEU A 1 296 ? -16.398 -5.800 -12.862 1.00 83.31 296 LEU A N 1
ATOM 2275 C CA . LEU A 1 296 ? -15.358 -5.584 -11.839 1.00 83.31 296 LEU A CA 1
ATOM 2276 C C . LEU A 1 296 ? -13.924 -5.693 -12.375 1.00 83.31 296 LEU A C 1
ATOM 2278 O O . LEU A 1 296 ? -13.093 -4.854 -12.029 1.00 83.31 296 LEU A O 1
ATOM 2282 N N . THR A 1 297 ? -13.626 -6.690 -13.213 1.00 87.19 297 THR A N 1
ATOM 2283 C CA . THR A 1 297 ? -12.267 -6.916 -13.746 1.00 87.19 297 THR A CA 1
ATOM 2284 C C . THR A 1 297 ? -12.003 -6.141 -15.042 1.00 87.19 297 THR A C 1
ATOM 2286 O O . THR A 1 297 ? -12.923 -5.631 -15.693 1.00 87.19 297 THR A O 1
ATOM 2289 N N . ILE A 1 298 ? -10.733 -6.066 -15.455 1.00 86.50 298 ILE A N 1
ATOM 2290 C CA . ILE A 1 298 ? -10.360 -5.506 -16.763 1.00 86.50 298 ILE A CA 1
ATOM 2291 C C . ILE A 1 298 ? -10.896 -6.400 -17.893 1.00 86.50 298 ILE A C 1
ATOM 2293 O O . ILE A 1 298 ? -11.395 -5.891 -18.897 1.00 86.50 298 ILE A O 1
ATOM 2297 N N . GLU A 1 299 ? -10.876 -7.719 -17.716 1.00 86.88 299 GLU A N 1
ATOM 2298 C CA . GLU A 1 299 ? -11.452 -8.704 -18.629 1.00 86.88 299 GLU A CA 1
ATOM 2299 C C . GLU A 1 299 ? -12.966 -8.521 -18.797 1.00 86.88 299 GLU A C 1
ATOM 2301 O O . GLU A 1 299 ? -13.455 -8.542 -19.930 1.00 86.88 299 GLU A O 1
ATOM 2306 N N . ASP A 1 300 ? -13.706 -8.267 -17.712 1.00 84.88 300 ASP A N 1
ATOM 2307 C CA . ASP A 1 300 ? -15.134 -7.934 -17.783 1.00 84.88 300 ASP A CA 1
ATOM 2308 C C . ASP A 1 300 ? -15.354 -6.631 -18.552 1.00 84.88 300 ASP A C 1
ATOM 2310 O O . ASP A 1 300 ? -16.251 -6.551 -19.394 1.00 84.88 300 ASP A O 1
ATOM 2314 N N . ALA A 1 301 ? -14.546 -5.601 -18.295 1.00 87.94 301 ALA A N 1
ATOM 2315 C CA . ALA A 1 301 ? -14.675 -4.328 -18.994 1.00 87.94 301 ALA A CA 1
ATOM 2316 C C . ALA A 1 301 ? -14.407 -4.483 -20.501 1.00 87.94 301 ALA A C 1
ATOM 2318 O O . ALA A 1 301 ? -15.173 -3.965 -21.314 1.00 87.94 301 ALA A O 1
ATOM 2319 N N . VAL A 1 302 ? -13.400 -5.274 -20.885 1.00 87.56 302 VAL A N 1
ATOM 2320 C CA . VAL A 1 302 ? -13.116 -5.618 -22.288 1.00 87.56 302 VAL A CA 1
ATOM 2321 C C . VAL A 1 302 ? -14.274 -6.405 -22.914 1.00 87.56 302 VAL A C 1
ATOM 2323 O O . VAL A 1 302 ? -14.740 -6.044 -23.996 1.00 87.56 302 VAL A O 1
ATOM 2326 N N . LYS A 1 303 ? -14.788 -7.432 -22.224 1.00 89.38 303 LYS A N 1
ATOM 2327 C CA . LYS A 1 303 ? -15.926 -8.268 -22.656 1.00 89.38 303 LYS A CA 1
ATOM 2328 C C . LYS A 1 303 ? -17.188 -7.442 -22.940 1.00 89.38 303 LYS A C 1
ATOM 2330 O O . LYS A 1 303 ? -17.903 -7.738 -23.895 1.00 89.38 303 LYS A O 1
ATOM 2335 N N . HIS A 1 304 ? -17.443 -6.400 -22.149 1.00 87.94 304 HIS A N 1
ATOM 2336 C CA . HIS A 1 304 ? -18.604 -5.515 -22.300 1.00 87.94 304 HIS A CA 1
ATOM 2337 C C . HIS A 1 304 ? -18.321 -4.234 -23.114 1.00 87.94 304 HIS A C 1
ATOM 2339 O O . HIS A 1 304 ? -19.219 -3.414 -23.279 1.00 87.94 304 HIS A O 1
ATOM 2345 N N . ASN A 1 305 ? -17.106 -4.055 -23.653 1.00 89.75 305 ASN A N 1
ATOM 2346 C CA . ASN A 1 305 ? -16.643 -2.826 -24.324 1.00 89.75 305 ASN A CA 1
ATOM 2347 C C . ASN A 1 305 ? -16.769 -1.548 -23.458 1.00 89.75 305 ASN A C 1
ATOM 2349 O O . ASN A 1 305 ? -17.000 -0.448 -23.963 1.00 89.75 305 ASN A O 1
ATOM 2353 N N . SER A 1 306 ? -16.614 -1.698 -22.142 1.00 88.19 306 SER A N 1
ATOM 2354 C CA . SER A 1 306 ? -16.740 -0.638 -21.141 1.00 88.19 306 SER A CA 1
ATOM 2355 C C . SER A 1 306 ? -15.428 0.146 -21.014 1.00 88.19 306 SER A C 1
ATOM 2357 O O . SER A 1 306 ? -14.527 -0.230 -20.260 1.00 88.19 306 SER A O 1
ATOM 2359 N N . TYR A 1 307 ? -15.307 1.245 -21.762 1.00 87.25 307 TYR A N 1
ATOM 2360 C CA . TYR A 1 307 ? -14.086 2.058 -21.838 1.00 87.25 307 TYR A CA 1
ATOM 2361 C C . TYR A 1 307 ? -14.340 3.554 -21.602 1.00 87.25 307 TYR A C 1
ATOM 2363 O O . TYR A 1 307 ? -15.386 4.095 -21.962 1.00 87.25 307 TYR A O 1
ATOM 2371 N N . PHE A 1 308 ? -13.335 4.245 -21.063 1.00 80.00 308 PHE A N 1
ATOM 2372 C CA . PHE A 1 308 ? -13.254 5.703 -21.047 1.00 80.00 308 PHE A CA 1
ATOM 2373 C C . PHE A 1 308 ? -12.509 6.207 -22.295 1.00 80.00 308 PHE A C 1
ATOM 2375 O O . PHE A 1 308 ? -11.295 6.036 -22.426 1.00 80.00 308 PHE A O 1
ATOM 2382 N N . GLY A 1 309 ? -13.230 6.884 -23.191 1.00 81.62 309 GLY A N 1
ATOM 2383 C CA . GLY A 1 309 ? -12.663 7.512 -24.388 1.00 81.62 309 GLY A CA 1
ATOM 2384 C C . GLY A 1 309 ? -12.286 6.527 -25.504 1.00 81.62 309 GLY A C 1
ATOM 2385 O O . GLY A 1 309 ? -12.910 5.484 -25.669 1.00 81.62 309 GLY A O 1
ATOM 2386 N N . SER A 1 310 ? -11.293 6.900 -26.316 1.00 83.31 310 SER A N 1
ATOM 2387 C CA . SER A 1 310 ? -10.811 6.121 -27.467 1.00 83.31 310 SER A CA 1
ATOM 2388 C C . SER A 1 310 ? -9.452 5.472 -27.204 1.00 83.31 310 SER A C 1
ATOM 2390 O O . SER A 1 310 ? -8.692 5.935 -26.351 1.00 83.31 310 SER A O 1
ATOM 2392 N N . GLU A 1 311 ? -9.077 4.494 -28.037 1.00 86.94 311 GLU A N 1
ATOM 2393 C CA . GLU A 1 311 ? -7.706 3.972 -28.051 1.00 86.94 311 GLU A CA 1
ATOM 2394 C C . GLU A 1 311 ? -6.674 5.101 -28.234 1.00 86.94 311 GLU A C 1
ATOM 2396 O O . GLU A 1 311 ? -6.854 6.023 -29.037 1.00 86.94 311 GLU A O 1
ATOM 2401 N N . LYS A 1 312 ? -5.563 5.004 -27.505 1.00 84.56 312 LYS A N 1
ATOM 2402 C CA . LYS A 1 312 ? -4.368 5.849 -27.647 1.00 84.56 312 LYS A CA 1
ATOM 2403 C C . LYS A 1 312 ? -3.240 4.990 -28.214 1.00 84.56 312 LYS A C 1
ATOM 2405 O O . LYS A 1 312 ? -3.118 3.853 -27.780 1.00 84.56 312 LYS A O 1
ATOM 2410 N N . LYS A 1 313 ? -2.415 5.490 -29.146 1.00 87.00 313 LYS A N 1
ATOM 2411 C CA . LYS A 1 313 ? -1.345 4.715 -29.820 1.00 87.00 313 LYS A CA 1
ATOM 2412 C C . LYS A 1 313 ? -0.070 5.540 -30.048 1.00 87.00 313 LYS A C 1
ATOM 2414 O O . LYS A 1 313 ? -0.172 6.679 -30.490 1.00 87.00 313 LYS A O 1
ATOM 2419 N N . VAL A 1 314 ? 1.108 4.935 -29.861 1.00 86.75 314 VAL A N 1
ATOM 2420 C CA . VAL A 1 314 ? 2.382 5.374 -30.480 1.00 86.75 314 VAL A CA 1
ATOM 2421 C C . VAL A 1 314 ? 3.006 4.210 -31.241 1.00 86.75 314 VAL A C 1
ATOM 2423 O O . VAL A 1 314 ? 2.863 3.042 -30.874 1.00 86.75 314 VAL A O 1
ATOM 2426 N N . GLU A 1 315 ? 3.679 4.551 -32.337 1.00 88.06 315 GLU A N 1
ATOM 2427 C CA . GLU A 1 315 ? 4.206 3.608 -33.310 1.00 88.06 315 GLU A CA 1
ATOM 2428 C C . GLU A 1 315 ? 5.491 4.142 -33.961 1.00 88.06 315 GLU A C 1
ATOM 2430 O O . GLU A 1 315 ? 5.628 5.339 -34.231 1.00 88.06 315 GLU A O 1
ATOM 2435 N N . GLN A 1 316 ? 6.453 3.251 -34.190 1.00 89.75 316 GLN A N 1
ATOM 2436 C CA . GLN A 1 316 ? 7.739 3.523 -34.820 1.00 89.75 316 GLN A CA 1
ATOM 2437 C C . GLN A 1 316 ? 8.207 2.298 -35.612 1.00 89.75 316 GLN A C 1
ATOM 2439 O O . GLN A 1 316 ? 8.057 1.169 -35.147 1.00 89.75 316 GLN A O 1
ATOM 2444 N N . GLY A 1 317 ? 8.825 2.540 -36.770 1.00 89.88 317 GLY A N 1
ATOM 2445 C CA . GLY A 1 317 ? 9.298 1.481 -37.658 1.00 89.88 317 GLY A CA 1
ATOM 2446 C C . GLY A 1 317 ? 8.142 0.745 -38.335 1.00 89.88 317 GLY A C 1
ATOM 2447 O O . GLY A 1 317 ? 7.049 1.295 -38.476 1.00 89.88 317 GLY A O 1
ATOM 2448 N N . ASN A 1 318 ? 8.389 -0.495 -38.746 1.00 88.12 318 ASN A N 1
ATOM 2449 C CA . ASN A 1 318 ? 7.396 -1.378 -39.346 1.00 88.12 318 ASN A CA 1
ATOM 2450 C C . ASN A 1 318 ? 7.358 -2.705 -38.570 1.00 88.12 318 ASN A C 1
ATOM 2452 O O . ASN A 1 318 ? 8.305 -3.491 -38.599 1.00 88.12 318 ASN A O 1
ATOM 2456 N N . ILE A 1 319 ? 6.261 -2.944 -37.850 1.00 86.31 319 ILE A N 1
ATOM 2457 C CA . ILE A 1 319 ? 6.065 -4.147 -37.027 1.00 86.31 319 ILE A CA 1
ATOM 2458 C C . ILE A 1 319 ? 5.916 -5.392 -37.907 1.00 86.31 319 ILE A C 1
ATOM 2460 O O . ILE A 1 319 ? 6.511 -6.430 -37.627 1.00 86.31 319 ILE A O 1
ATOM 2464 N N . GLU A 1 320 ? 5.152 -5.277 -38.991 1.00 85.38 320 GLU A N 1
ATOM 2465 C CA . GLU A 1 320 ? 4.845 -6.352 -39.935 1.00 85.38 320 GLU A CA 1
ATOM 2466 C C . GLU A 1 320 ? 6.047 -6.759 -40.803 1.00 85.38 320 GLU A C 1
ATOM 2468 O O . GLU A 1 320 ? 6.031 -7.834 -41.406 1.00 85.38 320 GLU A O 1
ATOM 2473 N N . GLU A 1 321 ? 7.078 -5.920 -40.900 1.00 85.44 321 GLU A N 1
ATOM 2474 C CA . GLU A 1 321 ? 8.392 -6.292 -41.445 1.00 85.44 321 GLU A CA 1
ATOM 2475 C C . GLU A 1 321 ? 9.329 -6.797 -40.346 1.00 85.44 321 GLU A C 1
ATOM 2477 O O . GLU A 1 321 ? 9.962 -7.831 -40.537 1.00 85.44 321 GLU A O 1
ATOM 2482 N N . GLY A 1 322 ? 9.347 -6.155 -39.172 1.00 79.88 322 GLY A N 1
ATOM 2483 C CA . GLY A 1 322 ? 10.155 -6.587 -38.029 1.00 79.88 322 GLY A CA 1
ATOM 2484 C C . GLY A 1 322 ? 9.901 -8.041 -37.618 1.00 79.88 322 GLY A C 1
ATOM 2485 O O . GLY A 1 322 ? 10.848 -8.806 -37.464 1.00 79.88 322 GLY A O 1
ATOM 2486 N N . PHE A 1 323 ? 8.637 -8.466 -37.525 1.00 82.56 323 PHE A N 1
ATOM 2487 C CA . PHE A 1 323 ? 8.295 -9.861 -37.208 1.00 82.56 323 PHE A CA 1
ATOM 2488 C C . PHE A 1 323 ? 8.678 -10.880 -38.297 1.00 82.56 323 PHE A C 1
ATOM 2490 O O . PHE A 1 323 ? 8.681 -12.074 -38.021 1.00 82.56 323 PHE A O 1
ATOM 2497 N N . LYS A 1 324 ? 9.023 -10.445 -39.518 1.00 83.38 324 LYS A N 1
ATOM 2498 C CA . LYS A 1 324 ? 9.560 -11.327 -40.575 1.00 83.38 324 LYS A CA 1
ATOM 2499 C C . LYS A 1 324 ? 11.085 -11.472 -40.513 1.00 83.38 324 LYS A C 1
ATOM 2501 O O . LYS A 1 324 ? 11.637 -12.264 -41.270 1.00 83.38 324 LYS A O 1
ATOM 2506 N N . SER A 1 325 ? 11.758 -10.684 -39.672 1.00 83.31 325 SER A N 1
ATOM 2507 C CA . SER A 1 325 ? 13.222 -10.591 -39.591 1.00 83.31 325 SER A CA 1
ATOM 2508 C C . SER A 1 325 ? 13.799 -10.968 -38.221 1.00 83.31 325 SER A C 1
ATOM 2510 O O . SER A 1 325 ? 14.967 -10.685 -37.972 1.00 83.31 325 SER A O 1
ATOM 2512 N N . VAL A 1 326 ? 12.992 -11.534 -37.319 1.00 85.25 326 VAL A N 1
ATOM 2513 C CA . VAL A 1 326 ? 13.434 -12.033 -36.005 1.00 85.25 326 VAL A CA 1
ATOM 2514 C C . VAL A 1 326 ? 13.570 -13.552 -36.023 1.00 85.25 326 VAL A C 1
ATOM 2516 O O . VAL A 1 326 ? 12.772 -14.233 -36.663 1.00 85.25 326 VAL A O 1
ATOM 2519 N N . ASP A 1 327 ? 14.557 -14.072 -35.295 1.00 84.88 327 ASP A N 1
ATOM 2520 C CA . ASP A 1 327 ? 14.798 -15.515 -35.178 1.00 84.88 327 ASP A CA 1
ATOM 2521 C C . ASP A 1 327 ? 13.705 -16.224 -34.356 1.00 84.88 327 ASP A C 1
ATOM 2523 O O . ASP A 1 327 ? 13.339 -17.361 -34.646 1.00 84.88 327 ASP A O 1
ATOM 2527 N N . GLU A 1 328 ? 13.155 -15.539 -33.346 1.00 83.75 328 GLU A N 1
ATOM 2528 C CA . GLU A 1 328 ? 12.129 -16.060 -32.439 1.00 83.75 328 GLU A CA 1
ATOM 2529 C C . GLU A 1 328 ? 11.070 -15.001 -32.088 1.00 83.75 328 GLU A C 1
ATOM 2531 O O . GLU A 1 328 ? 11.321 -13.794 -32.126 1.00 83.75 328 GLU A O 1
ATOM 2536 N N . ILE A 1 329 ? 9.878 -15.465 -31.700 1.00 82.06 329 ILE A N 1
ATOM 2537 C CA . ILE A 1 329 ? 8.763 -14.639 -31.220 1.00 82.06 329 ILE A CA 1
ATOM 2538 C C . ILE A 1 329 ? 8.354 -15.143 -29.834 1.00 82.06 329 ILE A C 1
ATOM 2540 O O . ILE A 1 329 ? 8.131 -16.337 -29.645 1.00 82.06 329 ILE A O 1
ATOM 2544 N N . ILE A 1 330 ? 8.234 -14.225 -28.873 1.00 78.88 330 ILE A N 1
ATOM 2545 C CA . ILE A 1 330 ? 7.789 -14.511 -27.505 1.00 78.88 330 ILE A CA 1
ATOM 2546 C C . ILE A 1 330 ? 6.465 -13.785 -27.268 1.00 78.88 330 ILE A C 1
ATOM 2548 O O . ILE A 1 330 ? 6.396 -12.561 -27.381 1.00 78.88 330 ILE A O 1
ATOM 2552 N N . GLU A 1 331 ? 5.431 -14.536 -26.898 1.00 81.44 331 GLU A N 1
ATOM 2553 C CA . GLU A 1 331 ? 4.166 -13.993 -26.400 1.00 81.44 331 GLU A CA 1
ATOM 2554 C C . GLU A 1 331 ? 4.105 -14.112 -24.872 1.00 81.44 331 GLU A C 1
ATOM 2556 O O . GLU A 1 331 ? 4.723 -14.995 -24.273 1.00 81.44 331 GLU A O 1
ATOM 2561 N N . GLY A 1 332 ? 3.386 -13.197 -24.225 1.00 79.12 332 GLY A N 1
ATOM 2562 C CA . GLY A 1 332 ? 3.344 -13.115 -22.772 1.00 79.12 332 GLY A CA 1
ATOM 2563 C C . GLY A 1 332 ? 2.306 -12.120 -22.273 1.00 79.12 332 GLY A C 1
ATOM 2564 O O . GLY A 1 332 ? 1.961 -11.152 -22.951 1.00 79.12 332 GLY A O 1
ATOM 2565 N N . GLU A 1 333 ? 1.814 -12.381 -21.067 1.00 85.81 333 GLU A N 1
ATOM 2566 C CA . GLU A 1 333 ? 0.786 -11.601 -20.382 1.00 85.81 333 GLU A CA 1
ATOM 2567 C C . GLU A 1 333 ? 1.229 -11.404 -18.927 1.00 85.81 333 GLU A C 1
ATOM 2569 O O . GLU A 1 333 ? 1.912 -12.264 -18.360 1.00 85.81 333 GLU A O 1
ATOM 2574 N N . MET A 1 334 ? 0.896 -10.255 -18.342 1.00 84.62 334 MET A N 1
ATOM 2575 C CA . MET A 1 334 ? 1.252 -9.898 -16.968 1.00 84.62 334 MET A CA 1
ATOM 2576 C C . MET A 1 334 ? 0.215 -8.930 -16.392 1.00 84.62 334 MET A C 1
ATOM 2578 O O . MET A 1 334 ? -0.359 -8.115 -17.119 1.00 84.62 334 MET A O 1
ATOM 2582 N N . HIS A 1 335 ? 0.029 -9.013 -15.077 1.00 88.31 335 HIS A N 1
ATOM 2583 C CA . HIS A 1 335 ? -0.885 -8.189 -14.295 1.00 88.31 335 HIS A CA 1
ATOM 2584 C C . HIS A 1 335 ? -0.094 -7.393 -13.241 1.00 88.31 335 HIS A C 1
ATOM 2586 O O . HIS A 1 335 ? 0.868 -7.904 -12.647 1.00 88.31 335 HIS A O 1
ATOM 2592 N N . ILE A 1 336 ? -0.496 -6.146 -12.989 1.00 91.56 336 ILE A N 1
ATOM 2593 C CA . ILE A 1 336 ? -0.013 -5.332 -11.864 1.00 91.56 336 ILE A CA 1
ATOM 2594 C C . ILE A 1 336 ? -1.191 -4.709 -11.114 1.00 91.56 336 ILE A C 1
ATOM 2596 O O . ILE A 1 336 ? -1.937 -3.909 -11.674 1.00 91.56 336 ILE A O 1
ATOM 2600 N N . GLY A 1 337 ? -1.316 -5.068 -9.836 1.00 90.50 337 GLY A N 1
ATOM 2601 C CA . GLY A 1 337 ? -2.331 -4.580 -8.908 1.00 90.50 337 GLY A CA 1
ATOM 2602 C C . GLY A 1 337 ? -2.297 -3.069 -8.648 1.00 90.50 337 GLY A C 1
ATOM 2603 O O . GLY A 1 337 ? -1.381 -2.346 -9.053 1.00 90.50 337 GLY A O 1
ATOM 2604 N N . GLY A 1 338 ? -3.337 -2.598 -7.959 1.00 90.81 338 GLY A N 1
ATOM 2605 C CA . GLY A 1 338 ? -3.435 -1.217 -7.490 1.00 90.81 338 GLY A CA 1
ATOM 2606 C C . GLY A 1 338 ? -2.529 -0.923 -6.290 1.00 90.81 338 GLY A C 1
ATOM 2607 O O . GLY A 1 338 ? -1.789 -1.782 -5.821 1.00 90.81 338 GLY A O 1
ATOM 2608 N N . GLN A 1 339 ? -2.586 0.312 -5.791 1.00 93.50 339 GLN A N 1
ATOM 2609 C CA . GLN A 1 339 ? -1.831 0.759 -4.613 1.00 93.50 339 GLN A CA 1
ATOM 2610 C C . GLN A 1 339 ? -2.557 1.924 -3.934 1.00 93.50 339 GLN A C 1
ATOM 2612 O O . GLN A 1 339 ? -2.909 2.892 -4.606 1.00 93.50 339 GLN A O 1
ATOM 2617 N N . GLU A 1 340 ? -2.736 1.870 -2.620 1.00 93.31 340 GLU A N 1
ATOM 2618 C CA . GLU A 1 340 ? -3.274 2.967 -1.807 1.00 93.31 340 GLU A CA 1
ATOM 2619 C C . GLU A 1 340 ? -2.212 4.047 -1.573 1.00 93.31 340 GLU A C 1
ATOM 2621 O O . GLU A 1 340 ? -1.047 3.744 -1.313 1.00 93.31 340 GLU A O 1
ATOM 2626 N N . HIS A 1 341 ? -2.569 5.335 -1.639 1.00 92.06 341 HIS A N 1
ATOM 2627 C CA . HIS A 1 341 ? -1.569 6.405 -1.449 1.00 92.06 341 HIS A CA 1
ATOM 2628 C C . HIS A 1 341 ? -1.028 6.477 -0.020 1.00 92.06 341 HIS A C 1
ATOM 2630 O O . HIS A 1 341 ? 0.051 7.031 0.193 1.00 92.06 341 HIS A O 1
ATOM 2636 N N . PHE A 1 342 ? -1.814 5.985 0.944 1.00 93.38 342 PHE A N 1
ATOM 2637 C CA . PHE A 1 342 ? -1.505 5.866 2.372 1.00 93.38 342 PHE A CA 1
ATOM 2638 C C . PHE A 1 342 ? -0.848 7.111 3.010 1.00 93.38 342 PHE A C 1
ATOM 2640 O O . PHE A 1 342 ? 0.013 7.024 3.888 1.00 93.38 342 PHE A O 1
ATOM 2647 N N . TYR A 1 343 ? -1.257 8.309 2.583 1.00 90.69 343 TYR A N 1
ATOM 2648 C CA . TYR A 1 343 ? -0.799 9.566 3.175 1.00 90.69 343 TYR A CA 1
ATOM 2649 C C . TYR A 1 343 ? -1.231 9.666 4.645 1.00 90.69 343 TYR A C 1
ATOM 2651 O O . TYR A 1 343 ? -2.407 9.506 4.951 1.00 90.69 343 TYR A O 1
ATOM 2659 N N . PHE A 1 344 ? -0.301 9.931 5.571 1.00 88.88 344 PHE A N 1
ATOM 2660 C CA . PHE A 1 344 ? -0.578 9.830 7.014 1.00 88.88 344 PHE A CA 1
ATOM 2661 C C . PHE A 1 344 ? -1.700 10.759 7.508 1.00 88.88 344 PHE A C 1
ATOM 2663 O O . PHE A 1 344 ? -2.489 10.354 8.359 1.00 88.88 344 PHE A O 1
ATOM 2670 N N . GLU A 1 345 ? -1.808 11.967 6.956 1.00 93.25 345 GLU A N 1
ATOM 2671 C CA . GLU A 1 345 ? -2.973 12.845 7.122 1.00 93.25 345 GLU A CA 1
ATOM 2672 C C . GLU A 1 345 ? -4.058 12.433 6.114 1.00 93.25 345 GLU A C 1
ATOM 2674 O O . GLU A 1 345 ? -3.854 12.640 4.921 1.00 93.25 345 GLU A O 1
ATOM 2679 N N . THR A 1 346 ? -5.194 11.881 6.554 1.00 95.12 346 THR A N 1
ATOM 2680 C CA . THR A 1 346 ? -6.356 11.578 5.686 1.00 95.12 346 THR A CA 1
ATOM 2681 C C . THR A 1 346 ? -6.962 12.843 5.065 1.00 95.12 346 THR A C 1
ATOM 2683 O O . THR A 1 346 ? -6.625 13.975 5.442 1.00 95.12 346 THR A O 1
ATOM 2686 N N . ASN A 1 347 ? -7.855 12.684 4.086 1.00 96.62 347 ASN A N 1
ATOM 2687 C CA . ASN A 1 347 ? -8.548 13.814 3.468 1.00 96.62 347 ASN A CA 1
ATOM 2688 C C . ASN A 1 347 ? -9.279 14.650 4.522 1.00 96.62 347 ASN A C 1
ATOM 2690 O O . ASN A 1 347 ? -10.033 14.135 5.345 1.00 96.62 347 ASN A O 1
ATOM 2694 N N . SER A 1 348 ? -8.989 15.952 4.505 1.00 96.50 348 SER A N 1
ATOM 2695 C CA . SER A 1 348 ? -9.334 16.894 5.567 1.00 96.50 348 SER A CA 1
ATOM 2696 C C . SER A 1 348 ? -9.703 18.248 4.967 1.00 96.50 348 SER A C 1
ATOM 2698 O O . SER A 1 348 ? -8.898 18.848 4.243 1.00 96.50 348 SER A O 1
ATOM 2700 N N . VAL A 1 349 ? -10.892 18.747 5.303 1.00 97.06 349 VAL A N 1
ATOM 2701 C CA . VAL A 1 349 ? -11.380 20.075 4.913 1.00 97.06 349 VAL A CA 1
ATOM 2702 C C . VAL A 1 349 ? -12.164 20.743 6.049 1.00 97.06 349 VAL A C 1
ATOM 2704 O O . VAL A 1 349 ? -12.853 20.095 6.838 1.00 97.06 349 VAL A O 1
ATOM 2707 N N . LEU A 1 350 ? -12.044 22.064 6.137 1.00 97.94 350 LEU A N 1
ATOM 2708 C CA . LEU A 1 350 ? -12.851 22.949 6.971 1.00 97.94 350 LEU A CA 1
ATOM 2709 C C . LEU A 1 350 ? -13.361 24.090 6.086 1.00 97.94 350 LEU A C 1
ATOM 2711 O O . LEU A 1 350 ? -12.561 24.873 5.575 1.00 97.94 350 LEU A O 1
ATOM 2715 N N . VAL A 1 351 ? -14.679 24.184 5.927 1.00 98.00 351 VAL A N 1
ATOM 2716 C CA . VAL A 1 351 ? -15.349 25.287 5.228 1.00 98.00 351 VAL A CA 1
ATOM 2717 C C . VAL A 1 351 ? -15.914 26.257 6.259 1.00 98.00 351 VAL A C 1
ATOM 2719 O O . VAL A 1 351 ? -16.539 25.839 7.237 1.00 98.00 351 VAL A O 1
ATOM 2722 N N . VAL A 1 352 ? -15.682 27.552 6.054 1.00 98.00 352 VAL A N 1
ATOM 2723 C CA . VAL A 1 352 ? -16.104 28.636 6.946 1.00 98.00 352 VAL A CA 1
ATOM 2724 C C . VAL A 1 352 ? -16.898 29.660 6.127 1.00 98.00 352 VAL A C 1
ATOM 2726 O O . VAL A 1 352 ? -16.288 30.416 5.368 1.00 98.00 352 VAL A O 1
ATOM 2729 N N . PRO A 1 353 ? -18.238 29.710 6.247 1.00 96.44 353 PRO A N 1
ATOM 2730 C CA . PRO A 1 353 ? -19.024 30.771 5.634 1.00 96.44 353 PRO A CA 1
ATOM 2731 C C . PRO A 1 353 ? -18.765 32.098 6.359 1.00 96.44 353 PRO A C 1
ATOM 2733 O O . PRO A 1 353 ? -18.688 32.142 7.588 1.00 96.44 353 PRO A O 1
ATOM 2736 N N . ARG A 1 354 ? -18.636 33.188 5.598 1.00 92.94 354 ARG A N 1
ATOM 2737 C CA . ARG A 1 354 ? -18.385 34.542 6.121 1.00 92.94 354 ARG A CA 1
ATOM 2738 C C . ARG A 1 354 ? -19.637 35.243 6.645 1.00 92.94 354 ARG A C 1
ATOM 2740 O O . ARG A 1 354 ? -19.510 36.166 7.438 1.00 92.94 354 ARG A O 1
ATOM 2747 N N . GLY A 1 355 ? -20.821 34.801 6.219 1.00 86.06 355 GLY A N 1
ATOM 2748 C CA . GLY A 1 355 ? -22.118 35.391 6.579 1.00 86.06 355 GLY A CA 1
ATOM 2749 C C . GLY A 1 355 ? -22.578 36.534 5.665 1.00 86.06 355 GLY A C 1
ATOM 2750 O O . GLY A 1 355 ? -23.756 36.875 5.674 1.00 86.06 355 GLY A O 1
ATOM 2751 N N . GLU A 1 356 ? -21.687 37.069 4.831 1.00 90.75 356 GLU A N 1
ATOM 2752 C CA . GLU A 1 356 ? -21.953 38.132 3.855 1.00 90.75 356 GLU A CA 1
ATOM 2753 C C . GLU A 1 356 ? -21.673 37.617 2.430 1.00 90.75 356 GLU A C 1
ATOM 2755 O O . GLU A 1 356 ? -20.857 36.714 2.247 1.00 90.75 356 GLU A O 1
ATOM 2760 N N . ASP A 1 357 ? -22.368 38.156 1.421 1.00 90.31 357 ASP A N 1
ATOM 2761 C CA . ASP A 1 357 ? -22.086 37.968 -0.019 1.00 90.31 357 ASP A CA 1
ATOM 2762 C C . ASP A 1 357 ? -21.971 36.514 -0.557 1.00 90.31 357 ASP A C 1
ATOM 2764 O O . ASP A 1 357 ? -21.442 36.288 -1.648 1.00 90.31 357 ASP A O 1
ATOM 2768 N N . LYS A 1 358 ? -22.496 35.525 0.187 1.00 92.06 358 LYS A N 1
ATOM 2769 C CA . LYS A 1 358 ? -22.245 34.073 0.015 1.00 92.06 358 LYS A CA 1
ATOM 2770 C C . LYS A 1 358 ? -20.748 33.682 0.091 1.00 92.06 358 LYS A C 1
ATOM 2772 O O . LYS A 1 358 ? -20.360 32.635 -0.425 1.00 92.06 358 LYS A O 1
ATOM 2777 N N . GLU A 1 359 ? -19.891 34.490 0.719 1.00 96.62 359 GLU A N 1
ATOM 2778 C CA . GLU A 1 359 ? -18.446 34.227 0.770 1.00 96.62 359 GLU A CA 1
ATOM 2779 C C . GLU A 1 359 ? -18.080 33.062 1.697 1.00 96.62 359 GLU A C 1
ATOM 2781 O O . GLU A 1 359 ? -18.635 32.916 2.791 1.00 96.62 359 GLU A O 1
ATOM 2786 N N . MET A 1 360 ? -17.112 32.240 1.276 1.00 97.62 360 MET A N 1
ATOM 2787 C CA . MET A 1 360 ? -16.597 31.115 2.063 1.00 97.62 360 MET A CA 1
ATOM 2788 C C . MET A 1 360 ? -15.077 30.969 1.966 1.00 97.62 360 MET A C 1
ATOM 2790 O O . MET A 1 360 ? -14.504 30.968 0.873 1.00 97.62 360 MET A O 1
ATOM 2794 N N . ASP A 1 361 ? -14.431 30.728 3.108 1.00 97.94 361 ASP A N 1
ATOM 2795 C CA . ASP A 1 361 ? -13.068 30.199 3.156 1.00 97.94 361 ASP A CA 1
ATOM 2796 C C . ASP A 1 361 ? -13.095 28.666 3.185 1.00 97.94 361 ASP A C 1
ATOM 2798 O O . ASP A 1 361 ? -13.846 28.054 3.944 1.00 97.94 361 ASP A O 1
ATOM 2802 N N . VAL A 1 362 ? -12.228 28.037 2.394 1.00 97.88 362 VAL A N 1
ATOM 2803 C CA . VAL A 1 362 ? -12.064 26.582 2.309 1.00 97.88 362 VAL A CA 1
ATOM 2804 C C . VAL A 1 362 ? -10.631 26.234 2.707 1.00 97.88 362 VAL A C 1
ATOM 2806 O O . VAL A 1 362 ? -9.693 26.375 1.923 1.00 97.88 362 VAL A O 1
ATOM 2809 N N . HIS A 1 363 ? -10.441 25.783 3.945 1.00 97.88 363 HIS A N 1
ATOM 2810 C CA . HIS A 1 363 ? -9.161 25.284 4.443 1.00 97.88 363 HIS A CA 1
ATOM 2811 C C . HIS A 1 363 ? -9.048 23.790 4.123 1.00 97.88 363 HIS A C 1
ATOM 2813 O O . HIS A 1 363 ? -9.733 22.979 4.743 1.00 97.88 363 HIS A O 1
ATOM 2819 N N . VAL A 1 364 ? -8.208 23.415 3.157 1.00 97.06 364 VAL A N 1
ATOM 2820 C CA . VAL A 1 364 ? -8.223 22.070 2.551 1.00 97.06 364 VAL A CA 1
ATOM 2821 C C . VAL A 1 364 ? -6.823 21.470 2.400 1.00 97.06 364 VAL A C 1
ATOM 2823 O O . VAL A 1 364 ? -5.860 22.167 2.074 1.00 97.06 364 VAL A O 1
ATOM 2826 N N . SER A 1 365 ? -6.717 20.156 2.616 1.00 96.06 365 SER A N 1
ATOM 2827 C CA . SER A 1 365 ? -5.535 19.360 2.270 1.00 96.06 365 SER A CA 1
ATOM 2828 C C . SER A 1 365 ? -5.657 18.841 0.830 1.00 96.06 365 SER A C 1
ATOM 2830 O O . SER A 1 365 ? -6.393 17.894 0.563 1.00 96.06 365 SER A O 1
ATOM 2832 N N . THR A 1 366 ? -4.977 19.493 -0.119 1.00 94.69 366 THR A N 1
ATOM 2833 C CA . THR A 1 366 ? -5.066 19.219 -1.569 1.00 94.69 366 THR A CA 1
ATOM 2834 C C . THR A 1 366 ? -3.701 19.373 -2.260 1.00 94.69 366 THR A C 1
ATOM 2836 O O . THR A 1 366 ? -2.716 19.781 -1.656 1.00 94.69 366 THR A O 1
ATOM 2839 N N . GLN A 1 367 ? -3.598 19.055 -3.545 1.00 84.44 367 GLN A N 1
ATOM 2840 C CA . GLN A 1 367 ? -2.501 19.496 -4.408 1.00 84.44 367 GLN A CA 1
ATOM 2841 C C . GLN A 1 367 ? -2.945 20.590 -5.390 1.00 84.44 367 GLN A C 1
ATOM 2843 O O . GLN A 1 367 ? -2.085 21.257 -5.963 1.00 84.44 367 GLN A O 1
ATOM 2848 N N . TYR A 1 368 ? -4.255 20.817 -5.557 1.00 88.81 368 TYR A N 1
ATOM 2849 C CA . TYR A 1 368 ? -4.800 21.675 -6.609 1.00 88.81 368 TYR A CA 1
ATOM 2850 C C . TYR A 1 368 ? -5.971 22.539 -6.109 1.00 88.81 368 TYR A C 1
ATOM 2852 O O . TYR A 1 368 ? -7.125 22.381 -6.492 1.00 88.81 368 TYR A O 1
ATOM 2860 N N . ALA A 1 369 ? -5.657 23.525 -5.264 1.00 92.25 369 ALA A N 1
ATOM 2861 C CA . ALA A 1 369 ? -6.640 24.434 -4.657 1.00 92.25 369 ALA A CA 1
ATOM 2862 C C . ALA A 1 369 ? -7.511 25.226 -5.663 1.00 92.25 369 ALA A C 1
ATOM 2864 O O . ALA A 1 369 ? -8.593 25.678 -5.303 1.00 92.25 369 ALA A O 1
ATOM 2865 N N . ILE A 1 370 ? -7.068 25.380 -6.918 1.00 91.88 370 ILE A N 1
ATOM 2866 C CA . ILE A 1 370 ? -7.843 26.024 -7.994 1.00 91.88 370 ILE A CA 1
ATOM 2867 C C . ILE A 1 370 ? -9.016 25.139 -8.446 1.00 91.88 370 ILE A C 1
ATOM 2869 O O . ILE A 1 370 ? -10.067 25.661 -8.808 1.00 91.88 370 ILE A O 1
ATOM 2873 N N . ASP A 1 371 ? -8.855 23.815 -8.427 1.00 91.38 371 ASP A N 1
ATOM 2874 C CA . ASP A 1 371 ? -9.934 22.878 -8.751 1.00 91.38 371 ASP A CA 1
ATOM 2875 C C . ASP A 1 371 ? -10.991 22.866 -7.645 1.00 91.38 371 ASP A C 1
ATOM 2877 O O . ASP A 1 371 ? -12.170 23.080 -7.918 1.00 91.38 371 ASP A O 1
ATOM 2881 N N . VAL A 1 372 ? -10.544 22.793 -6.385 1.00 95.56 372 VAL A N 1
ATOM 2882 C CA . VAL A 1 372 ? -11.408 22.932 -5.202 1.00 95.56 372 VAL A CA 1
ATOM 2883 C C . VAL A 1 372 ? -12.228 24.227 -5.266 1.00 95.56 372 VAL A C 1
ATOM 2885 O O . VAL A 1 372 ? -13.443 24.196 -5.080 1.00 95.56 372 VAL A O 1
ATOM 2888 N N . GLN A 1 373 ? -11.589 25.360 -5.588 1.00 97.38 373 GLN A N 1
ATOM 2889 C CA . GLN A 1 373 ? -12.261 26.656 -5.722 1.00 97.38 373 GLN A CA 1
ATOM 2890 C C . GLN A 1 373 ? -13.360 26.635 -6.793 1.00 97.38 373 GLN A C 1
ATOM 2892 O O . GLN A 1 373 ? -14.449 27.163 -6.567 1.00 97.38 373 GLN A O 1
ATOM 2897 N N . LYS A 1 374 ? -13.082 26.036 -7.957 1.00 95.19 374 LYS A N 1
ATOM 2898 C CA . LYS A 1 374 ? -14.037 25.940 -9.068 1.00 95.19 374 LYS A CA 1
ATOM 2899 C C . LYS A 1 374 ? -15.203 25.018 -8.737 1.00 95.19 374 LYS A C 1
ATOM 2901 O O . LYS A 1 374 ? -16.345 25.417 -8.940 1.00 95.19 374 LYS A O 1
ATOM 2906 N N . LEU A 1 375 ? -14.928 23.818 -8.224 1.00 94.50 375 LEU A N 1
ATOM 2907 C CA . LEU A 1 375 ? -15.959 22.810 -7.984 1.00 94.50 375 LEU A CA 1
ATOM 2908 C C . LEU A 1 375 ? -16.907 23.243 -6.855 1.00 94.50 375 LEU A C 1
ATOM 2910 O O . LEU A 1 375 ? -18.120 23.137 -7.008 1.00 94.50 375 LEU A O 1
ATOM 2914 N N . VAL A 1 376 ? -16.378 23.837 -5.777 1.00 97.38 376 VAL A N 1
ATOM 2915 C CA . VAL A 1 376 ? -17.198 24.431 -4.704 1.00 97.38 376 VAL A CA 1
ATOM 2916 C C . VAL A 1 376 ? -18.036 25.606 -5.219 1.00 97.38 376 VAL A C 1
ATOM 2918 O O . VAL A 1 376 ? -19.217 25.692 -4.895 1.00 97.38 376 VAL A O 1
ATOM 2921 N N . ALA A 1 377 ? -17.469 26.487 -6.051 1.00 96.81 377 ALA A N 1
ATOM 2922 C CA . ALA A 1 377 ? -18.219 27.602 -6.632 1.00 96.81 377 ALA A CA 1
ATOM 2923 C C . ALA A 1 377 ? -19.356 27.126 -7.561 1.00 96.81 377 ALA A C 1
ATOM 2925 O O . ALA A 1 377 ? -20.466 27.650 -7.495 1.00 96.81 377 ALA A O 1
ATOM 2926 N N . SER A 1 378 ? -19.095 26.092 -8.369 1.00 96.06 378 SER A N 1
ATOM 2927 C CA . SER A 1 378 ? -20.070 25.482 -9.284 1.00 96.06 378 SER A CA 1
ATOM 2928 C C . SER A 1 378 ? -21.194 24.743 -8.549 1.00 96.06 378 SER A C 1
ATOM 2930 O O . SER A 1 378 ? -22.344 24.797 -8.977 1.00 96.06 378 SER A O 1
ATOM 2932 N N . ALA A 1 379 ? -20.883 24.080 -7.432 1.00 95.00 379 ALA A N 1
ATOM 2933 C CA . ALA A 1 379 ? -21.870 23.366 -6.624 1.00 95.00 379 ALA A CA 1
ATOM 2934 C C . ALA A 1 379 ? -22.771 24.299 -5.795 1.00 95.00 379 ALA A C 1
ATOM 2936 O O . ALA A 1 379 ? -23.890 23.920 -5.464 1.00 95.00 379 ALA A O 1
ATOM 2937 N N . LEU A 1 380 ? -22.308 25.510 -5.459 1.00 95.81 380 LEU A N 1
ATOM 2938 C CA . LEU A 1 380 ? -23.058 26.504 -4.672 1.00 95.81 380 LEU A CA 1
ATOM 2939 C C . LEU A 1 380 ? -23.785 27.577 -5.509 1.00 95.81 380 LEU A C 1
ATOM 2941 O O . LEU A 1 380 ? -24.426 28.459 -4.929 1.00 95.81 380 LEU A O 1
ATOM 2945 N N . ASP A 1 381 ? -23.664 27.523 -6.839 1.00 95.94 381 ASP A N 1
ATOM 2946 C CA . ASP A 1 381 ? -24.091 28.577 -7.773 1.00 95.94 381 ASP A CA 1
ATOM 2947 C C . ASP A 1 381 ? -23.594 29.976 -7.342 1.00 95.94 381 ASP A C 1
ATOM 2949 O O . ASP A 1 381 ? -24.348 30.873 -6.930 1.00 95.94 381 ASP A O 1
ATOM 2953 N N . VAL A 1 382 ? -22.263 30.129 -7.352 1.00 96.25 382 VAL A N 1
ATOM 2954 C CA . VAL A 1 382 ? -21.566 31.395 -7.077 1.00 96.25 382 VAL A CA 1
ATOM 2955 C C . VAL A 1 382 ? -20.384 31.618 -8.017 1.00 96.25 382 VAL A C 1
ATOM 2957 O O . VAL A 1 382 ? -19.772 30.690 -8.542 1.00 96.25 382 VAL A O 1
ATOM 2960 N N . GLN A 1 383 ? -20.000 32.882 -8.189 1.00 94.31 383 GLN A N 1
ATOM 2961 C CA . GLN A 1 383 ? -18.743 33.225 -8.851 1.00 94.31 383 GLN A CA 1
ATOM 2962 C C . GLN A 1 383 ? -17.544 32.756 -8.008 1.00 94.31 383 GLN A C 1
ATOM 2964 O O . GLN A 1 383 ? -17.529 32.902 -6.786 1.00 94.31 383 GLN A O 1
ATOM 2969 N N . SER A 1 384 ? -16.484 32.252 -8.650 1.00 94.31 384 SER A N 1
ATOM 2970 C CA . SER A 1 384 ? -15.300 31.721 -7.949 1.00 94.31 384 SER A CA 1
ATOM 2971 C C . SER A 1 384 ? -14.545 32.757 -7.100 1.00 94.31 384 SER A C 1
ATOM 2973 O O . SER A 1 384 ? -13.784 32.378 -6.216 1.00 94.31 384 SER A O 1
ATOM 2975 N N . ASN A 1 385 ? -14.776 34.056 -7.321 1.00 94.81 385 ASN A N 1
ATOM 2976 C CA . ASN A 1 385 ? -14.271 35.147 -6.477 1.00 94.81 385 ASN A CA 1
ATOM 2977 C C . ASN A 1 385 ? -14.926 35.209 -5.078 1.00 94.81 385 ASN A C 1
ATOM 2979 O O . ASN A 1 385 ? -14.428 35.947 -4.235 1.00 94.81 385 ASN A O 1
ATOM 2983 N N . LYS A 1 386 ? -15.991 34.435 -4.818 1.00 96.56 386 LYS A N 1
ATOM 2984 C CA . LYS A 1 386 ? -16.621 34.275 -3.496 1.00 96.56 386 LYS A CA 1
ATOM 2985 C C . LYS A 1 386 ? -16.076 33.085 -2.692 1.00 96.56 386 LYS A C 1
ATOM 2987 O O . LYS A 1 386 ? -16.376 32.964 -1.508 1.00 96.56 386 LYS A O 1
ATOM 2992 N N . ILE A 1 387 ? -15.247 32.229 -3.299 1.00 97.81 387 ILE A N 1
ATOM 2993 C CA . ILE A 1 387 ? -14.650 31.051 -2.650 1.00 97.81 387 ILE A CA 1
ATOM 2994 C C . ILE A 1 387 ? -13.135 31.242 -2.519 1.00 97.81 387 ILE A C 1
ATOM 2996 O O . ILE A 1 387 ? -12.435 31.388 -3.522 1.00 97.81 387 ILE A O 1
ATOM 3000 N N . MET A 1 388 ? -12.608 31.198 -1.293 1.00 97.00 388 MET A N 1
ATOM 3001 C CA . MET A 1 388 ? -11.184 31.403 -0.995 1.00 97.00 388 MET A CA 1
ATOM 3002 C C . MET A 1 388 ? -10.542 30.116 -0.470 1.00 97.00 388 MET A C 1
ATOM 3004 O O . MET A 1 388 ? -10.770 29.710 0.666 1.00 97.00 388 MET A O 1
ATOM 3008 N N . CYS A 1 389 ? -9.722 29.453 -1.290 1.00 96.12 389 CYS A N 1
ATOM 3009 C CA . CYS A 1 389 ? -9.063 28.202 -0.902 1.00 96.12 389 CYS A CA 1
ATOM 3010 C C . CYS A 1 389 ? -7.701 28.448 -0.233 1.00 96.12 389 CYS A C 1
ATOM 3012 O O . CYS A 1 389 ? -6.766 28.953 -0.855 1.00 96.12 389 CYS A O 1
ATOM 3014 N N . HIS A 1 390 ? -7.570 28.033 1.029 1.00 93.50 390 HIS A N 1
ATOM 3015 C CA . HIS A 1 390 ? -6.384 28.241 1.863 1.00 93.50 390 HIS A CA 1
ATOM 3016 C C . HIS A 1 390 ? -5.676 26.926 2.163 1.00 93.50 390 HIS A C 1
ATOM 3018 O O . HIS A 1 390 ? -6.253 26.016 2.758 1.00 93.50 390 HIS A O 1
ATOM 3024 N N . MET A 1 391 ? -4.382 26.856 1.856 1.00 89.38 391 MET A N 1
ATOM 3025 C CA . MET A 1 391 ? -3.569 25.673 2.129 1.00 89.38 391 MET A CA 1
ATOM 3026 C C . MET A 1 391 ? -2.213 26.047 2.728 1.00 89.38 391 MET A C 1
ATOM 3028 O O . MET A 1 391 ? -1.462 26.839 2.161 1.00 89.38 391 MET A O 1
ATOM 3032 N N . LYS A 1 392 ? -1.892 25.472 3.897 1.00 87.75 392 LYS A N 1
ATOM 3033 C CA . LYS A 1 392 ? -0.668 25.799 4.655 1.00 87.75 392 LYS A CA 1
ATOM 3034 C C . LYS A 1 392 ? 0.423 24.729 4.581 1.00 87.75 392 LYS A C 1
ATOM 3036 O O . LYS A 1 392 ? 1.604 25.068 4.620 1.00 87.75 392 LYS A O 1
ATOM 3041 N N . ARG A 1 393 ? 0.023 23.458 4.540 1.00 80.06 393 ARG A N 1
ATOM 3042 C CA . ARG A 1 393 ? 0.843 22.250 4.357 1.00 80.06 393 ARG A CA 1
ATOM 3043 C C . ARG A 1 393 ? -0.090 21.078 4.042 1.00 80.06 393 ARG A C 1
ATOM 3045 O O . ARG A 1 393 ? -1.296 21.228 4.205 1.00 80.06 393 ARG A O 1
ATOM 3052 N N . VAL A 1 394 ? 0.484 19.930 3.691 1.00 83.75 394 VAL A N 1
ATOM 3053 C CA . VAL A 1 394 ? -0.231 18.661 3.500 1.00 83.75 394 VAL A CA 1
ATOM 3054 C C . VAL A 1 394 ? 0.612 17.513 4.062 1.00 83.75 394 VAL A C 1
ATOM 3056 O O . VAL A 1 394 ? 1.807 17.428 3.774 1.00 83.75 394 VAL A O 1
ATOM 3059 N N . GLY A 1 395 ? 0.011 16.640 4.872 1.00 83.88 395 GLY A N 1
ATOM 3060 C CA . GLY A 1 395 ? 0.664 15.506 5.544 1.00 83.88 395 GLY A CA 1
ATOM 3061 C C . GLY A 1 395 ? 0.812 14.260 4.663 1.00 83.88 395 GLY A C 1
ATOM 3062 O O . GLY A 1 395 ? 0.401 13.168 5.054 1.00 83.88 395 GLY A O 1
ATOM 3063 N N . GLY A 1 396 ? 1.379 14.435 3.466 1.00 82.81 396 GLY A N 1
ATOM 3064 C CA . GLY A 1 396 ? 1.412 13.423 2.404 1.00 82.81 396 GLY A CA 1
ATOM 3065 C C . GLY A 1 396 ? 0.218 13.539 1.449 1.00 82.81 396 GLY A C 1
ATOM 3066 O O . GLY A 1 396 ? -0.866 13.972 1.845 1.00 82.81 396 GLY A O 1
ATOM 3067 N N . ALA A 1 397 ? 0.433 13.185 0.177 1.00 82.94 397 ALA A N 1
ATOM 3068 C CA . ALA A 1 397 ? -0.555 13.367 -0.894 1.00 82.94 397 ALA A CA 1
ATOM 3069 C C . ALA A 1 397 ? -0.360 12.404 -2.078 1.00 82.94 397 ALA A C 1
ATOM 3071 O O . ALA A 1 397 ? -1.294 11.720 -2.478 1.00 82.94 397 ALA A O 1
ATOM 3072 N N . PHE A 1 398 ? 0.863 12.346 -2.620 1.00 85.00 398 PHE A N 1
ATOM 3073 C CA . PHE A 1 398 ? 1.323 11.384 -3.638 1.00 85.00 398 PHE A CA 1
ATOM 3074 C C . PHE A 1 398 ? 0.479 11.267 -4.926 1.00 85.00 398 PHE A C 1
ATOM 3076 O O . PHE A 1 398 ? 0.664 10.311 -5.675 1.00 85.00 398 PHE A O 1
ATOM 3083 N N . GLY A 1 399 ? -0.394 12.236 -5.214 1.00 80.12 399 GLY A N 1
ATOM 3084 C CA . GLY A 1 399 ? -1.331 12.250 -6.341 1.00 80.12 399 GLY A CA 1
ATOM 3085 C C . GLY A 1 399 ? -2.803 12.109 -5.926 1.00 80.12 399 GLY A C 1
ATOM 3086 O O . GLY A 1 399 ? -3.652 12.764 -6.525 1.00 80.12 399 GLY A O 1
ATOM 3087 N N . GLY A 1 400 ? -3.111 11.361 -4.860 1.00 82.88 400 GLY A N 1
ATOM 3088 C CA . GLY A 1 400 ? -4.493 11.098 -4.429 1.00 82.88 400 GLY A CA 1
ATOM 3089 C C . GLY A 1 400 ? -5.251 12.350 -3.993 1.00 82.88 400 GLY A C 1
ATOM 3090 O O . GLY A 1 400 ? -6.431 12.516 -4.291 1.00 82.88 400 GLY A O 1
ATOM 3091 N N . LYS A 1 401 ? -4.536 13.312 -3.399 1.00 92.12 401 LYS A N 1
ATOM 3092 C CA . LYS A 1 401 ? -5.087 14.625 -3.033 1.00 92.12 401 LYS A CA 1
ATOM 3093 C C . LYS A 1 401 ? -5.098 15.648 -4.180 1.00 92.12 401 LYS A C 1
ATOM 3095 O O . LYS A 1 401 ? -5.193 16.841 -3.916 1.00 92.12 401 LYS A O 1
ATOM 3100 N N . ASN A 1 402 ? -4.968 15.234 -5.441 1.00 84.88 402 ASN A N 1
ATOM 3101 C CA . ASN A 1 402 ? -5.075 16.157 -6.575 1.00 84.88 402 ASN A CA 1
ATOM 3102 C C . ASN A 1 402 ? -6.539 16.559 -6.826 1.00 84.88 402 ASN A C 1
ATOM 3104 O O . ASN A 1 402 ? -6.873 17.729 -6.681 1.00 84.88 402 ASN A O 1
ATOM 3108 N N . THR A 1 403 ? -7.410 15.582 -7.100 1.00 85.56 403 THR A N 1
ATOM 3109 C CA . THR A 1 403 ? -8.821 15.804 -7.476 1.00 85.56 403 THR A CA 1
ATOM 3110 C C . THR A 1 403 ? -9.822 15.474 -6.366 1.00 85.56 403 THR A C 1
ATOM 3112 O O . THR A 1 403 ? -10.725 16.263 -6.106 1.00 85.56 403 THR A O 1
ATOM 3115 N N . LYS A 1 404 ? -9.666 14.347 -5.653 1.00 90.81 404 LYS A N 1
ATOM 3116 C CA . LYS A 1 404 ? -10.654 13.891 -4.652 1.00 90.81 404 LYS A CA 1
ATOM 3117 C C . LYS A 1 404 ? -10.998 14.916 -3.546 1.00 90.81 404 LYS A C 1
ATOM 3119 O O . LYS A 1 404 ? -12.179 15.010 -3.209 1.00 90.81 404 LYS A O 1
ATOM 3124 N N . PRO A 1 405 ? -10.063 15.753 -3.035 1.00 94.06 405 PRO A N 1
ATOM 3125 C CA . PRO A 1 405 ? -10.390 16.810 -2.072 1.00 94.06 405 PRO A CA 1
ATOM 3126 C C . PRO A 1 405 ? -11.458 17.804 -2.535 1.00 94.06 405 PRO A C 1
ATOM 3128 O O . PRO A 1 405 ? -12.136 18.382 -1.687 1.00 94.06 405 PRO A O 1
ATOM 3131 N N . SER A 1 406 ? -11.633 17.999 -3.846 1.00 94.00 406 SER A N 1
ATOM 3132 C CA . SER A 1 406 ? -12.648 18.899 -4.399 1.00 94.00 406 SER A CA 1
ATOM 3133 C C . SER A 1 406 ? -14.067 18.408 -4.098 1.00 94.00 406 SER A C 1
ATOM 3135 O O . SER A 1 406 ? -14.905 19.213 -3.700 1.00 94.00 406 SER A O 1
ATOM 3137 N N . TYR A 1 407 ? -14.337 17.099 -4.175 1.00 92.31 407 TYR A N 1
ATOM 3138 C CA . TYR A 1 407 ? -15.656 16.540 -3.838 1.00 92.31 407 TYR A CA 1
ATOM 3139 C C . TYR A 1 407 ? -15.944 16.597 -2.333 1.00 92.31 407 TYR A C 1
ATOM 3141 O O . TYR A 1 407 ? -17.044 16.968 -1.929 1.00 92.31 407 TYR A O 1
ATOM 3149 N N . PHE A 1 408 ? -14.949 16.316 -1.483 1.00 94.81 408 PHE A N 1
ATOM 3150 C CA . PHE A 1 408 ? -15.104 16.452 -0.026 1.00 94.81 408 PHE A CA 1
ATOM 3151 C C . PHE A 1 408 ? -15.321 17.914 0.390 1.00 94.81 408 PHE A C 1
ATOM 3153 O O . PHE A 1 408 ? -16.102 18.196 1.299 1.00 94.81 408 PHE A O 1
ATOM 3160 N N . ALA A 1 409 ? -14.675 18.857 -0.305 1.00 95.94 409 ALA A N 1
ATOM 3161 C CA . ALA A 1 409 ? -14.919 20.281 -0.129 1.00 95.94 409 ALA A CA 1
ATOM 3162 C C . ALA A 1 409 ? -16.321 20.694 -0.602 1.00 95.94 409 ALA A C 1
ATOM 3164 O O . ALA A 1 409 ? -16.965 21.461 0.105 1.00 95.94 409 ALA A O 1
ATOM 3165 N N . VAL A 1 410 ? -16.830 20.159 -1.722 1.00 95.62 410 VAL A N 1
ATOM 3166 C CA . VAL A 1 410 ? -18.229 20.352 -2.154 1.00 95.62 410 VAL A CA 1
ATOM 3167 C C . VAL A 1 410 ? -19.201 19.836 -1.091 1.00 95.62 410 VAL A C 1
ATOM 3169 O O . VAL A 1 410 ? -20.067 20.590 -0.655 1.00 95.62 410 VAL A O 1
ATOM 3172 N N . ALA A 1 411 ? -19.025 18.606 -0.603 1.00 91.62 411 ALA A N 1
ATOM 3173 C CA . ALA A 1 411 ? -19.883 18.026 0.430 1.00 91.62 411 ALA A CA 1
ATOM 3174 C C . ALA A 1 411 ? -19.911 18.884 1.712 1.00 91.62 411 ALA A C 1
ATOM 3176 O O . ALA A 1 411 ? -20.986 19.208 2.225 1.00 91.62 411 ALA A O 1
ATOM 3177 N N . ALA A 1 412 ? -18.739 19.322 2.187 1.00 95.38 412 ALA A N 1
ATOM 3178 C CA . ALA A 1 412 ? -18.617 20.205 3.345 1.00 95.38 412 ALA A CA 1
ATOM 3179 C C . ALA A 1 412 ? -19.169 21.623 3.091 1.00 95.38 412 ALA A C 1
ATOM 3181 O O . ALA A 1 412 ? -19.728 22.227 4.005 1.00 95.38 412 ALA A O 1
ATOM 3182 N N . ALA A 1 413 ? -19.046 22.156 1.872 1.00 96.50 413 ALA A N 1
ATOM 3183 C CA . ALA A 1 413 ? -19.510 23.496 1.518 1.00 96.50 413 ALA A CA 1
ATOM 3184 C C . ALA A 1 413 ? -21.028 23.563 1.314 1.00 96.50 413 ALA A C 1
ATOM 3186 O O . ALA A 1 413 ? -21.654 24.511 1.780 1.00 96.50 413 ALA A O 1
ATOM 3187 N N . VAL A 1 414 ? -21.642 22.540 0.711 1.00 94.94 414 VAL A N 1
ATOM 3188 C CA . VAL A 1 414 ? -23.107 22.399 0.633 1.00 94.94 414 VAL A CA 1
ATOM 3189 C C . VAL A 1 414 ? -23.697 22.284 2.042 1.00 94.94 414 VAL A C 1
ATOM 3191 O O . VAL A 1 414 ? -24.638 23.003 2.372 1.00 94.94 414 VAL A O 1
ATOM 3194 N N . ALA A 1 415 ? -23.082 21.485 2.922 1.00 93.62 415 ALA A N 1
ATOM 3195 C CA . ALA A 1 415 ? -23.468 21.413 4.332 1.00 93.62 415 ALA A CA 1
ATOM 3196 C C . ALA A 1 415 ? -23.303 22.760 5.072 1.00 93.62 415 ALA A C 1
ATOM 3198 O O . ALA A 1 415 ? -24.186 23.154 5.838 1.00 93.62 415 ALA A O 1
ATOM 3199 N N . ALA A 1 416 ? -22.210 23.495 4.833 1.00 95.88 416 ALA A N 1
ATOM 3200 C CA . ALA A 1 416 ? -21.984 24.818 5.423 1.00 95.88 416 ALA A CA 1
ATOM 3201 C C . ALA A 1 416 ? -22.982 25.870 4.909 1.00 95.88 416 ALA A C 1
ATOM 3203 O O . ALA A 1 416 ? -23.458 26.696 5.686 1.00 95.88 416 ALA A O 1
ATOM 3204 N N . ASN A 1 417 ? -23.349 25.806 3.625 1.00 94.12 417 ASN A N 1
ATOM 3205 C CA . ASN A 1 417 ? -24.365 26.655 3.008 1.00 94.12 417 ASN A CA 1
ATOM 3206 C C . ASN A 1 417 ? -25.760 26.374 3.588 1.00 94.12 417 ASN A C 1
ATOM 3208 O O . ASN A 1 417 ? -26.437 27.300 4.026 1.00 94.12 417 ASN A O 1
ATOM 3212 N N . LYS A 1 418 ? -26.164 25.096 3.654 1.00 91.00 418 LYS A N 1
ATOM 3213 C CA . LYS A 1 418 ? -27.476 24.668 4.173 1.00 91.00 418 LYS A CA 1
ATOM 3214 C C . LYS A 1 418 ? -27.656 25.002 5.659 1.00 91.00 418 LYS A C 1
ATOM 3216 O O . LYS A 1 418 ? -28.737 25.412 6.069 1.00 91.00 418 LYS A O 1
ATOM 3221 N N . THR A 1 419 ? -26.602 24.853 6.467 1.00 91.38 419 THR A N 1
ATOM 3222 C CA . THR A 1 419 ? -26.665 25.080 7.926 1.00 91.38 419 THR A CA 1
ATOM 3223 C C . THR A 1 419 ? -26.276 26.490 8.375 1.00 91.38 419 THR A C 1
ATOM 3225 O O . THR A 1 419 ? -26.485 26.826 9.541 1.00 91.38 419 THR A O 1
ATOM 3228 N N . GLY A 1 420 ? -25.665 27.304 7.507 1.00 91.69 420 GLY A N 1
ATOM 3229 C CA . GLY A 1 420 ? -25.101 28.613 7.862 1.00 91.69 420 GLY A CA 1
ATOM 3230 C C . GLY A 1 420 ? -23.943 28.557 8.873 1.00 91.69 420 GLY A C 1
ATOM 3231 O O . GLY A 1 420 ? -23.581 29.584 9.447 1.00 91.69 420 GLY A O 1
ATOM 3232 N N . ARG A 1 421 ? -23.372 27.372 9.137 1.00 94.12 421 ARG A N 1
ATOM 3233 C CA . ARG A 1 421 ? -22.334 27.131 10.158 1.00 94.12 421 ARG A CA 1
ATOM 3234 C C . ARG A 1 421 ? -21.028 26.650 9.504 1.00 94.12 421 ARG A C 1
ATOM 3236 O O . ARG A 1 421 ? -21.074 26.011 8.456 1.00 94.12 421 ARG A O 1
ATOM 3243 N N . PRO A 1 422 ? -19.853 26.889 10.117 1.00 97.00 422 PRO A N 1
ATOM 3244 C CA . PRO A 1 422 ? -18.610 26.255 9.684 1.00 97.00 422 PRO A CA 1
ATOM 3245 C C . PRO A 1 422 ? -18.686 24.726 9.798 1.00 97.00 422 PRO A C 1
ATOM 3247 O O . PRO A 1 422 ? -19.065 24.203 10.848 1.00 97.00 422 PRO A O 1
ATOM 3250 N N . VAL A 1 423 ? -18.283 24.012 8.745 1.00 97.00 423 VAL A N 1
ATOM 3251 C CA . VAL A 1 423 ? -18.321 22.542 8.670 1.00 97.00 423 VAL A CA 1
ATOM 3252 C C . VAL A 1 423 ? -16.912 21.992 8.485 1.00 97.00 423 VAL A C 1
ATOM 3254 O O . VAL A 1 423 ? -16.168 22.422 7.606 1.00 97.00 423 VAL A O 1
ATOM 3257 N N . ARG A 1 424 ? -16.549 21.006 9.310 1.00 96.06 424 ARG A N 1
ATOM 3258 C CA . ARG A 1 424 ? -15.282 20.270 9.228 1.00 96.06 424 ARG A CA 1
ATOM 3259 C C . ARG A 1 424 ? -15.555 18.816 8.867 1.00 96.06 424 ARG A C 1
ATOM 3261 O O . ARG A 1 424 ? -16.281 18.142 9.592 1.00 96.06 424 ARG A O 1
ATOM 3268 N N . PHE A 1 425 ? -14.906 18.337 7.815 1.00 92.50 425 PHE A N 1
ATOM 3269 C CA . PHE A 1 425 ? -15.012 16.977 7.298 1.00 92.50 425 PHE A CA 1
ATOM 3270 C C . PHE A 1 425 ? -13.607 16.361 7.238 1.00 92.50 425 PHE A C 1
ATOM 3272 O O . PHE A 1 425 ? -12.691 16.948 6.658 1.00 92.50 425 PHE A O 1
ATOM 3279 N N . ILE A 1 426 ? -13.419 15.218 7.899 1.00 92.31 426 ILE A N 1
ATOM 3280 C CA . ILE A 1 426 ? -12.155 14.470 7.959 1.00 92.31 426 ILE A CA 1
ATOM 3281 C C . ILE A 1 426 ? -12.509 12.985 7.890 1.00 92.31 426 ILE A C 1
ATOM 3283 O O . ILE A 1 426 ? -13.296 12.530 8.718 1.00 92.31 426 ILE A O 1
ATOM 3287 N N . LEU A 1 427 ? -11.926 12.253 6.939 1.00 89.12 427 LEU A N 1
ATOM 3288 C CA . LEU A 1 427 ? -12.141 10.808 6.801 1.00 89.12 427 LEU A CA 1
ATOM 3289 C C . LEU A 1 427 ? -11.315 10.010 7.823 1.00 89.12 427 LEU A C 1
ATOM 3291 O O . LEU A 1 427 ? -10.171 10.365 8.135 1.00 89.12 427 LEU A O 1
ATOM 3295 N N . GLU A 1 428 ? -11.867 8.903 8.316 1.00 85.38 428 GLU A N 1
ATOM 3296 C CA . GLU A 1 428 ? -11.100 7.832 8.964 1.00 85.38 428 GLU A CA 1
ATOM 3297 C C . GLU A 1 428 ? -10.338 6.995 7.915 1.00 85.38 428 GLU A C 1
ATOM 3299 O O . GLU A 1 428 ? -10.507 7.196 6.719 1.00 85.38 428 GLU A O 1
ATOM 3304 N N . ARG A 1 429 ? -9.415 6.106 8.312 1.00 87.75 429 ARG A N 1
ATOM 3305 C CA . ARG A 1 429 ? -8.485 5.462 7.351 1.00 87.75 429 ARG A CA 1
ATOM 3306 C C . ARG A 1 429 ? -9.183 4.479 6.406 1.00 87.75 429 ARG A C 1
ATOM 3308 O O . ARG A 1 429 ? -8.835 4.408 5.234 1.00 87.75 429 ARG A O 1
ATOM 3315 N N . ASP A 1 430 ? -10.121 3.720 6.943 1.00 75.44 430 ASP A N 1
ATOM 3316 C CA . ASP A 1 430 ? -11.019 2.814 6.237 1.00 75.44 430 ASP A CA 1
ATOM 3317 C C . ASP A 1 430 ? -11.919 3.571 5.250 1.00 75.44 430 ASP A C 1
ATOM 3319 O O . ASP A 1 430 ? -11.985 3.196 4.082 1.00 75.44 430 ASP A O 1
ATOM 3323 N N . GLU A 1 431 ? -12.511 4.691 5.676 1.00 83.75 431 GLU A N 1
ATOM 3324 C CA . GLU A 1 431 ? -13.277 5.593 4.801 1.00 83.75 431 GLU A CA 1
ATOM 3325 C C . GLU A 1 431 ? -12.388 6.205 3.693 1.00 83.75 431 GLU A C 1
ATOM 3327 O O . GLU A 1 431 ? -12.756 6.220 2.523 1.00 83.75 431 GLU A O 1
ATOM 3332 N N . ASP A 1 432 ? -11.190 6.680 4.042 1.00 91.25 432 ASP A N 1
ATOM 3333 C CA . ASP A 1 432 ? -10.230 7.332 3.140 1.00 91.25 432 ASP A CA 1
ATOM 3334 C C . ASP A 1 432 ? -9.739 6.387 2.030 1.00 91.25 432 ASP A C 1
ATOM 3336 O O . ASP A 1 432 ? -9.716 6.785 0.867 1.00 91.25 432 ASP A O 1
ATOM 3340 N N . MET A 1 433 ? -9.419 5.130 2.354 1.00 87.06 433 MET A N 1
ATOM 3341 C CA . MET A 1 433 ? -9.048 4.109 1.359 1.00 87.06 433 MET A CA 1
ATOM 3342 C C . MET A 1 433 ? -10.242 3.746 0.461 1.00 87.06 433 MET A C 1
ATOM 3344 O O . MET A 1 433 ? -10.153 3.858 -0.760 1.00 87.06 433 MET A O 1
ATOM 3348 N N . LEU A 1 434 ? -11.395 3.413 1.058 1.00 79.31 434 LEU A N 1
ATOM 3349 C CA . LEU A 1 434 ? -12.580 2.959 0.320 1.00 79.31 434 LEU A CA 1
ATOM 3350 C C . LEU A 1 434 ? -13.137 4.015 -0.656 1.00 79.31 434 LEU A C 1
ATOM 3352 O O . LEU A 1 434 ? -13.654 3.665 -1.715 1.00 79.31 434 LEU A O 1
ATOM 3356 N N . ILE A 1 435 ? -13.057 5.303 -0.305 1.00 86.31 435 ILE A N 1
ATOM 3357 C CA . ILE A 1 435 ? -13.683 6.387 -1.082 1.00 86.31 435 ILE A CA 1
ATOM 3358 C C . ILE A 1 435 ? -12.716 7.003 -2.111 1.00 86.31 435 ILE A C 1
ATOM 3360 O O . ILE A 1 435 ? -13.157 7.452 -3.171 1.00 86.31 435 ILE A O 1
ATOM 3364 N N . THR A 1 436 ? -11.409 7.089 -1.823 1.00 89.00 436 THR A N 1
ATOM 3365 C CA . THR A 1 436 ? -10.503 7.937 -2.634 1.00 89.00 436 THR A CA 1
ATOM 3366 C C . THR A 1 436 ? -9.929 7.256 -3.874 1.00 89.00 436 THR A C 1
ATOM 3368 O O . THR A 1 436 ? -9.638 7.955 -4.849 1.00 89.00 436 THR A O 1
ATOM 3371 N N . GLY A 1 437 ? -9.820 5.924 -3.874 1.00 85.94 437 GLY A N 1
ATOM 3372 C CA . GLY A 1 437 ? -9.225 5.155 -4.968 1.00 85.94 437 GLY A CA 1
ATOM 3373 C C . GLY A 1 437 ? -7.705 5.341 -5.082 1.00 85.94 437 GLY A C 1
ATOM 3374 O O . GLY A 1 437 ? -7.136 6.361 -4.694 1.00 85.94 437 GLY A O 1
ATOM 3375 N N . GLY A 1 438 ? -7.026 4.348 -5.651 1.00 88.25 438 GLY A N 1
ATOM 3376 C CA . GLY A 1 438 ? -5.569 4.242 -5.617 1.00 88.25 438 GLY A CA 1
ATOM 3377 C C . GLY A 1 438 ? -4.863 4.506 -6.950 1.00 88.25 438 GLY A C 1
ATOM 3378 O O . GLY A 1 438 ? -5.331 5.226 -7.841 1.00 88.25 438 GLY A O 1
ATOM 3379 N N . ARG A 1 439 ? -3.685 3.888 -7.085 1.00 90.00 439 ARG A N 1
ATOM 3380 C CA . ARG A 1 439 ? -2.995 3.648 -8.356 1.00 90.00 439 ARG A CA 1
ATOM 3381 C C . ARG A 1 439 ? -3.839 2.699 -9.200 1.00 90.00 439 ARG A C 1
ATOM 3383 O O . ARG A 1 439 ? -4.238 1.641 -8.731 1.00 90.00 439 ARG A O 1
ATOM 3390 N N . HIS A 1 440 ? -3.995 3.044 -10.473 1.00 87.75 440 HIS A N 1
ATOM 3391 C CA . HIS A 1 440 ? -4.634 2.200 -11.476 1.00 87.75 440 HIS A CA 1
ATOM 3392 C C . HIS A 1 440 ? -3.919 0.834 -11.616 1.00 87.75 440 HIS A C 1
ATOM 3394 O O . HIS A 1 440 ? -2.736 0.833 -11.993 1.00 87.75 440 HIS A O 1
ATOM 3400 N N . PRO A 1 441 ? -4.609 -0.300 -11.383 1.00 83.00 441 PRO A N 1
ATOM 3401 C CA . PRO A 1 441 ? -4.122 -1.622 -11.768 1.00 83.00 441 PRO A CA 1
ATOM 3402 C C . PRO A 1 441 ? -4.096 -1.759 -13.297 1.00 83.00 441 PRO A C 1
ATOM 3404 O O . PRO A 1 441 ? -4.997 -1.241 -13.961 1.00 83.00 441 PRO A O 1
ATOM 3407 N N . PHE A 1 442 ? -3.089 -2.429 -13.867 1.00 80.31 442 PHE A N 1
ATOM 3408 C CA . PHE A 1 442 ? -2.985 -2.668 -15.316 1.00 80.31 442 PHE A CA 1
ATOM 3409 C C . PHE A 1 442 ? -2.865 -4.163 -15.644 1.00 80.31 442 PHE A C 1
ATOM 3411 O O . PHE A 1 442 ? -1.905 -4.820 -15.233 1.00 80.31 442 PHE A O 1
ATOM 3418 N N . PHE A 1 443 ? -3.731 -4.612 -16.549 1.00 72.62 443 PHE A N 1
ATOM 3419 C CA . PHE A 1 443 ? -3.514 -5.783 -17.393 1.00 72.62 443 PHE A CA 1
ATOM 3420 C C . PHE A 1 443 ? -2.653 -5.408 -18.607 1.00 72.62 443 PHE A C 1
ATOM 3422 O O . PHE A 1 443 ? -2.753 -4.286 -19.116 1.00 72.62 443 PHE A O 1
ATOM 3429 N N . GLY A 1 444 ? -1.838 -6.331 -19.130 1.00 54.66 444 GLY A N 1
ATOM 3430 C CA . GLY A 1 444 ? -1.022 -6.048 -20.314 1.00 54.66 444 GLY A CA 1
ATOM 3431 C C . GLY A 1 444 ? -0.744 -7.229 -21.238 1.00 54.66 444 GLY A C 1
ATOM 3432 O O . GLY A 1 444 ? 0.260 -7.920 -21.083 1.00 54.66 444 GLY A O 1
ATOM 3433 N N . LYS A 1 445 ? -1.526 -7.326 -22.324 1.00 54.25 445 LYS A N 1
ATOM 3434 C CA . LYS A 1 445 ? -1.152 -8.029 -23.572 1.00 54.25 445 LYS A CA 1
ATOM 3435 C C . LYS A 1 445 ? -0.380 -7.085 -24.513 1.00 54.25 445 LYS A C 1
ATOM 3437 O O . LYS A 1 445 ? -0.852 -6.733 -25.596 1.00 54.25 445 LYS A O 1
ATOM 3442 N N . TYR A 1 446 ? 0.764 -6.580 -24.037 1.00 44.22 446 TYR A N 1
ATOM 3443 C CA . TYR A 1 446 ? 1.653 -5.608 -24.709 1.00 44.22 446 TYR A CA 1
ATOM 3444 C C . TYR A 1 446 ? 0.942 -4.418 -25.400 1.00 44.22 446 TYR A C 1
ATOM 3446 O O . TYR A 1 446 ? 1.174 -4.120 -26.575 1.00 44.22 446 TYR A O 1
ATOM 3454 N N . LYS A 1 447 ? 0.053 -3.734 -24.662 1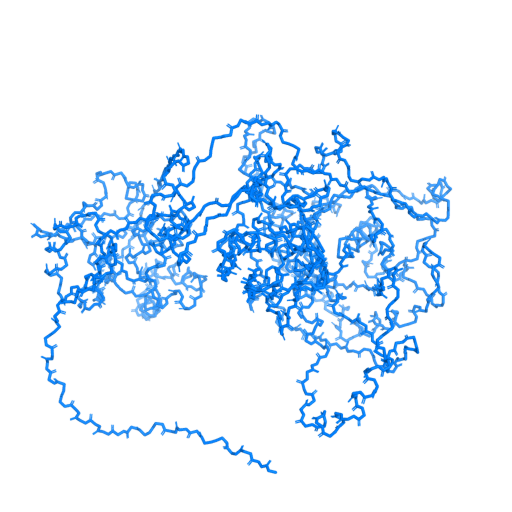.00 29.34 447 LYS A N 1
ATOM 3455 C CA . LYS A 1 447 ? -0.774 -2.606 -25.135 1.00 29.34 447 LYS A CA 1
ATOM 3456 C C . LYS A 1 447 ? -1.334 -1.779 -23.950 1.00 29.34 447 LYS A C 1
ATOM 3458 O O . LYS A 1 447 ? -2.080 -2.337 -23.158 1.00 29.34 447 LYS A O 1
ATOM 3463 N N . VAL A 1 448 ? -0.984 -0.483 -23.808 1.00 31.52 448 VAL A N 1
ATOM 3464 C CA . VAL A 1 448 ? -1.451 0.433 -22.722 1.00 31.52 448 VAL A CA 1
ATOM 3465 C C . VAL A 1 448 ? -1.622 1.906 -23.214 1.00 31.52 448 VAL A C 1
ATOM 3467 O O . VAL A 1 448 ? -1.464 2.145 -24.406 1.00 31.52 448 VAL A O 1
ATOM 3470 N N . ILE A 1 449 ? -2.000 2.875 -22.350 1.00 38.88 449 ILE A N 1
ATOM 3471 C CA . ILE A 1 449 ? -2.569 4.233 -22.645 1.00 38.88 449 ILE A CA 1
ATOM 3472 C C . ILE A 1 449 ? -1.597 5.445 -22.677 1.00 38.88 449 ILE A C 1
ATOM 3474 O O . ILE A 1 449 ? -0.500 5.384 -22.155 1.00 38.88 449 ILE A O 1
ATOM 3478 N N . GLU A 1 450 ? -2.021 6.598 -23.212 1.00 48.22 450 GLU A N 1
ATOM 3479 C CA . GLU A 1 450 ? -1.262 7.852 -23.488 1.00 48.22 450 GLU A CA 1
ATOM 3480 C C . GLU A 1 450 ? 0.022 8.172 -22.671 1.00 48.22 450 GLU A C 1
ATOM 3482 O O . GLU A 1 450 ? 1.111 8.160 -23.241 1.00 48.22 450 GLU A O 1
ATOM 3487 N N . TYR A 1 451 ? -0.029 8.445 -21.360 1.00 52.94 451 TYR A N 1
ATOM 3488 C CA . TYR A 1 451 ? 1.206 8.733 -20.590 1.00 52.94 451 TYR A CA 1
ATOM 3489 C C . TYR A 1 451 ? 2.088 7.491 -20.349 1.00 52.94 451 TYR A C 1
ATOM 3491 O O . TYR A 1 451 ? 3.296 7.612 -20.146 1.00 52.94 451 TYR A O 1
ATOM 3499 N N . VAL A 1 452 ? 1.490 6.300 -20.398 1.00 58.75 452 VAL A N 1
ATOM 3500 C CA . VAL A 1 452 ? 2.147 4.990 -20.270 1.00 58.75 452 VAL A CA 1
ATOM 3501 C C . VAL A 1 452 ? 2.873 4.660 -21.580 1.00 58.75 452 VAL A C 1
ATOM 3503 O O . VAL A 1 452 ? 4.066 4.365 -21.569 1.00 58.75 452 VAL A O 1
ATOM 3506 N N . VAL A 1 453 ? 2.169 4.832 -22.704 1.00 62.91 453 VAL A N 1
ATOM 3507 C CA . VAL A 1 453 ? 2.622 4.775 -24.105 1.00 62.91 453 VAL A CA 1
ATOM 3508 C C . VAL A 1 453 ? 3.902 5.580 -24.321 1.00 62.91 453 VAL A C 1
ATOM 3510 O O . VAL A 1 453 ? 4.862 5.066 -24.889 1.00 62.91 453 VAL A O 1
ATOM 3513 N N . LEU A 1 454 ? 3.935 6.819 -23.822 1.00 66.62 454 LEU A N 1
ATOM 3514 C CA . LEU A 1 454 ? 5.069 7.739 -23.968 1.00 66.62 454 LEU A CA 1
ATOM 3515 C C . LEU A 1 454 ? 6.286 7.399 -23.087 1.00 66.62 454 LEU A C 1
ATOM 3517 O O . LEU A 1 454 ? 7.316 8.053 -23.214 1.00 66.62 454 LEU A O 1
ATOM 3521 N N . LYS A 1 455 ? 6.199 6.415 -22.181 1.00 76.62 455 LYS A N 1
ATOM 3522 C CA . LYS A 1 455 ? 7.318 6.038 -21.290 1.00 76.62 455 LYS A CA 1
ATOM 3523 C C . LYS A 1 455 ? 7.631 4.533 -21.265 1.00 76.62 455 LYS A C 1
ATOM 3525 O O . LYS A 1 455 ? 8.509 4.104 -20.520 1.00 76.62 455 LYS A O 1
ATOM 3530 N N . MET A 1 456 ? 6.930 3.727 -22.068 1.00 82.56 456 MET A N 1
ATOM 3531 C CA . MET A 1 456 ? 7.086 2.264 -22.133 1.00 82.56 456 MET A CA 1
ATOM 3532 C C . MET A 1 456 ? 8.345 1.799 -22.885 1.00 82.56 456 MET A C 1
ATOM 3534 O O . MET A 1 456 ? 8.667 0.617 -22.861 1.00 82.56 456 MET A O 1
ATOM 3538 N N . ASP A 1 457 ? 9.105 2.713 -23.490 1.00 87.00 457 ASP A N 1
ATOM 3539 C CA . ASP A 1 457 ? 10.455 2.421 -23.984 1.00 87.00 457 ASP A CA 1
ATOM 3540 C C . ASP A 1 457 ? 11.479 2.231 -22.844 1.00 87.00 457 ASP A C 1
ATOM 3542 O O . ASP A 1 457 ? 12.505 1.579 -23.038 1.00 87.00 457 ASP A O 1
ATOM 3546 N N . ASN A 1 458 ? 11.210 2.786 -21.651 1.00 94.00 458 ASN A N 1
ATOM 3547 C CA . ASN A 1 458 ? 12.167 2.927 -20.549 1.00 94.00 458 ASN A CA 1
ATOM 3548 C C . ASN A 1 458 ? 13.572 3.291 -21.080 1.00 94.00 458 ASN A C 1
ATOM 3550 O O . ASN A 1 458 ? 13.749 4.333 -21.708 1.00 94.00 458 ASN A O 1
ATOM 3554 N N . ALA A 1 459 ? 14.577 2.443 -20.856 1.00 95.50 459 ALA A N 1
ATOM 3555 C CA . ALA A 1 459 ? 15.966 2.691 -21.211 1.00 95.50 459 ALA A CA 1
ATOM 3556 C C . ALA A 1 459 ? 16.338 2.221 -22.633 1.00 95.50 459 ALA A C 1
ATOM 3558 O O . ALA A 1 459 ? 17.517 2.298 -22.990 1.00 95.50 459 ALA A O 1
ATOM 3559 N N . TYR A 1 460 ? 15.383 1.731 -23.433 1.00 95.25 460 TYR A N 1
ATOM 3560 C CA . TYR A 1 460 ? 15.651 0.789 -24.524 1.00 95.25 460 TYR A CA 1
ATOM 3561 C C . TYR A 1 460 ? 15.260 1.287 -25.922 1.00 95.25 460 TYR A C 1
ATOM 3563 O O . TYR A 1 460 ? 14.148 1.754 -26.163 1.00 95.25 460 TYR A O 1
ATOM 3571 N N . LYS A 1 461 ? 16.176 1.119 -26.881 1.00 92.88 461 LYS A N 1
ATOM 3572 C CA . LYS A 1 461 ? 16.026 1.543 -28.277 1.00 92.88 461 LYS A CA 1
ATOM 3573 C C . LYS A 1 461 ? 15.437 0.422 -29.132 1.00 92.88 461 LYS A C 1
ATOM 3575 O O . LYS A 1 461 ? 16.165 -0.294 -29.810 1.00 92.88 461 LYS A O 1
ATOM 3580 N N . ILE A 1 462 ? 14.113 0.295 -29.131 1.00 89.69 462 ILE A N 1
ATOM 3581 C CA . ILE A 1 462 ? 13.406 -0.694 -29.957 1.00 89.69 462 ILE A CA 1
ATOM 3582 C C . ILE A 1 462 ? 13.148 -0.098 -31.363 1.00 89.69 462 ILE A C 1
ATOM 3584 O O . ILE A 1 462 ? 12.448 0.917 -31.459 1.00 89.69 462 ILE A O 1
ATOM 3588 N N . PRO A 1 463 ? 13.697 -0.670 -32.461 1.00 86.81 463 PRO A N 1
ATOM 3589 C CA . PRO A 1 463 ? 13.568 -0.083 -33.801 1.00 86.81 463 PRO A CA 1
ATOM 3590 C C . PRO A 1 463 ? 12.140 -0.131 -34.356 1.00 86.81 463 PRO A C 1
ATOM 3592 O O . PRO A 1 463 ? 11.661 0.863 -34.894 1.00 86.81 463 PRO A O 1
ATOM 3595 N N . ASN A 1 464 ? 11.459 -1.266 -34.177 1.00 87.75 464 ASN A N 1
ATOM 3596 C CA . ASN A 1 464 ? 10.071 -1.491 -34.577 1.00 87.75 464 ASN A CA 1
ATOM 3597 C C . ASN A 1 464 ? 9.228 -1.635 -33.303 1.00 87.75 464 ASN A C 1
ATOM 3599 O O . ASN A 1 464 ? 9.292 -2.661 -32.630 1.00 87.75 464 ASN A O 1
ATOM 3603 N N . PHE A 1 465 ? 8.489 -0.590 -32.931 1.00 87.38 465 PHE A N 1
ATOM 3604 C CA . PHE A 1 465 ? 7.799 -0.483 -31.643 1.00 87.38 465 PHE A CA 1
ATOM 3605 C C . PHE A 1 465 ? 6.371 0.029 -31.832 1.00 87.38 465 PHE A C 1
ATOM 3607 O O . PHE A 1 465 ? 6.157 1.056 -32.474 1.00 87.38 465 PHE A O 1
ATOM 3614 N N . ARG A 1 466 ? 5.385 -0.659 -31.251 1.00 88.12 466 ARG A N 1
ATOM 3615 C CA . ARG A 1 466 ? 3.967 -0.281 -31.312 1.00 88.12 466 ARG A CA 1
ATOM 3616 C C . ARG A 1 466 ? 3.300 -0.608 -29.987 1.00 88.12 466 ARG A C 1
ATOM 3618 O O . ARG A 1 466 ? 3.230 -1.768 -29.596 1.00 88.12 466 ARG A O 1
ATOM 3625 N N . VAL A 1 467 ? 2.730 0.409 -29.354 1.00 85.94 467 VAL A N 1
ATOM 3626 C CA . VAL A 1 467 ? 1.916 0.282 -28.142 1.00 85.94 467 VAL A CA 1
ATOM 3627 C C . VAL A 1 467 ? 0.626 1.072 -28.345 1.00 85.94 467 VAL A C 1
ATOM 3629 O O . VAL A 1 467 ? 0.641 2.187 -28.867 1.00 85.94 467 VAL A O 1
ATOM 3632 N N . ARG A 1 468 ? -0.505 0.473 -27.976 1.00 84.12 468 ARG A N 1
ATOM 3633 C CA . ARG A 1 468 ? -1.840 1.084 -28.036 1.00 84.12 468 ARG A CA 1
ATOM 3634 C C . ARG A 1 468 ? -2.643 0.687 -26.805 1.00 84.12 468 ARG A C 1
ATOM 3636 O O . ARG A 1 468 ? -2.381 -0.393 -26.307 1.00 84.12 468 ARG A O 1
ATOM 3643 N N . GLY A 1 469 ? -3.628 1.445 -26.340 1.00 82.94 469 GLY A N 1
ATOM 3644 C CA . GLY A 1 469 ? -4.431 0.995 -25.199 1.00 82.94 469 GLY A CA 1
ATOM 3645 C C . GLY A 1 469 ? -5.608 1.877 -24.823 1.00 82.94 469 GLY A C 1
ATOM 3646 O O . GLY A 1 469 ? -5.798 2.963 -25.374 1.00 82.94 469 GLY A O 1
ATOM 3647 N N . HIS A 1 470 ? -6.376 1.368 -23.859 1.00 85.38 470 HIS A N 1
ATOM 3648 C CA . HIS A 1 470 ? -7.680 1.867 -23.418 1.00 85.38 470 HIS A CA 1
ATOM 3649 C C . HIS A 1 470 ? -7.700 2.014 -21.896 1.00 85.38 470 HIS A C 1
ATOM 3651 O O . HIS A 1 470 ? -7.063 1.229 -21.194 1.00 85.38 470 HIS A O 1
ATOM 3657 N N . ALA A 1 471 ? -8.446 2.990 -21.384 1.00 85.44 471 ALA A N 1
ATOM 3658 C CA . ALA A 1 471 ? -8.804 3.036 -19.971 1.00 85.44 471 ALA A CA 1
ATOM 3659 C C . ALA A 1 471 ? -10.123 2.273 -19.792 1.00 85.44 471 ALA A C 1
ATOM 3661 O O . ALA A 1 471 ? -11.121 2.613 -20.424 1.00 85.44 471 ALA A O 1
ATOM 3662 N N . CYS A 1 472 ? -10.124 1.220 -18.980 1.00 86.62 472 CYS A N 1
ATOM 3663 C CA . CYS A 1 472 ? -11.303 0.383 -18.757 1.00 86.62 472 CYS A CA 1
ATOM 3664 C C . CYS A 1 472 ? -12.203 0.994 -17.673 1.00 86.62 472 CYS A C 1
ATOM 3666 O O . CYS A 1 472 ? -11.697 1.529 -16.687 1.00 86.62 472 CYS A O 1
ATOM 3668 N N . LYS A 1 473 ? -13.527 0.920 -17.852 1.00 84.31 473 LYS A N 1
ATOM 3669 C CA . LYS A 1 473 ? -14.522 1.389 -16.877 1.00 84.31 473 LYS A CA 1
ATOM 3670 C C . LYS A 1 473 ? -15.144 0.195 -16.147 1.00 84.31 473 LYS A C 1
ATOM 3672 O O . LYS A 1 473 ? -15.788 -0.645 -16.775 1.00 84.31 473 LYS A O 1
ATOM 3677 N N . THR A 1 474 ? -14.984 0.167 -14.828 1.00 83.81 474 THR A N 1
ATOM 3678 C CA . THR A 1 474 ? -15.500 -0.858 -13.904 1.00 83.81 474 THR A CA 1
ATOM 3679 C C . THR A 1 474 ? -16.321 -0.210 -12.780 1.00 83.81 474 THR A C 1
ATOM 3681 O O . THR A 1 474 ? -16.347 1.014 -12.651 1.00 83.81 474 THR A O 1
ATOM 3684 N N . HIS A 1 475 ? -16.995 -1.027 -11.968 1.00 84.44 475 HIS A N 1
ATOM 3685 C CA . HIS A 1 475 ? -17.824 -0.621 -10.823 1.00 84.44 475 HIS A CA 1
ATOM 3686 C C . HIS A 1 475 ? -17.020 -0.619 -9.511 1.00 84.44 475 HIS A C 1
ATOM 3688 O O . HIS A 1 475 ? -17.449 -1.137 -8.481 1.00 84.44 475 HIS A O 1
ATOM 3694 N N . LEU A 1 476 ? -15.811 -0.059 -9.574 1.00 81.81 476 LEU A N 1
ATOM 3695 C CA . LEU A 1 476 ? -14.872 0.073 -8.459 1.00 81.81 476 LEU A CA 1
ATOM 3696 C C . LEU A 1 476 ? -14.574 1.562 -8.196 1.00 81.81 476 LEU A C 1
ATOM 3698 O O . LEU A 1 476 ? -14.766 2.379 -9.102 1.00 81.81 476 LEU A O 1
ATOM 3702 N N . PRO A 1 477 ? -14.081 1.935 -6.996 1.00 81.44 477 PRO A N 1
ATOM 3703 C CA . PRO A 1 477 ? -13.686 3.307 -6.693 1.00 81.44 477 PRO A CA 1
ATOM 3704 C C . PRO A 1 477 ? -12.782 3.921 -7.769 1.00 81.44 477 PRO A C 1
ATOM 3706 O O . PRO A 1 477 ? -11.803 3.319 -8.219 1.00 81.44 477 PRO A O 1
ATOM 3709 N N . SER A 1 478 ? -13.125 5.141 -8.186 1.00 82.94 478 SER A N 1
ATOM 3710 C CA . SER A 1 478 ? -12.472 5.854 -9.288 1.00 82.94 478 SER A CA 1
ATOM 3711 C C . SER A 1 478 ? -11.009 6.190 -8.952 1.00 82.94 478 SER A C 1
ATOM 3713 O O . SER A 1 478 ? -10.713 7.208 -8.318 1.00 82.94 478 SER A O 1
ATOM 3715 N N . ASN A 1 479 ? -10.102 5.298 -9.373 1.00 87.69 479 ASN A N 1
ATOM 3716 C CA . ASN A 1 479 ? -8.648 5.419 -9.243 1.00 87.69 479 ASN A CA 1
ATOM 3717 C C . ASN A 1 479 ? -8.127 6.745 -9.815 1.00 87.69 479 ASN A C 1
ATOM 3719 O O . ASN A 1 479 ? -8.692 7.328 -10.739 1.00 87.69 479 ASN A O 1
ATOM 3723 N N . THR A 1 480 ? -6.996 7.220 -9.295 1.00 85.81 480 THR A N 1
ATOM 3724 C CA . THR A 1 480 ? -6.511 8.580 -9.573 1.00 85.81 480 THR A CA 1
ATOM 3725 C C . THR A 1 480 ? -4.999 8.615 -9.828 1.00 85.81 480 THR A C 1
ATOM 3727 O O . THR A 1 480 ? -4.344 7.587 -10.039 1.00 85.81 480 THR A O 1
ATOM 3730 N N . ALA A 1 481 ? -4.433 9.819 -9.888 1.00 82.75 481 ALA A N 1
ATOM 3731 C CA . ALA A 1 481 ? -3.004 10.040 -10.029 1.00 82.75 481 ALA A CA 1
ATOM 3732 C C . ALA A 1 481 ? -2.243 9.410 -8.852 1.00 82.75 481 ALA A C 1
ATOM 3734 O O . ALA A 1 481 ? -2.602 9.589 -7.690 1.00 82.75 481 ALA A O 1
ATOM 3735 N N . PHE A 1 482 ? -1.140 8.728 -9.149 1.00 86.62 482 PHE A N 1
ATOM 3736 C CA . PHE A 1 482 ? -0.196 8.236 -8.149 1.00 86.62 482 PHE A CA 1
ATOM 3737 C C . PHE A 1 482 ? 1.222 8.518 -8.639 1.00 86.62 482 PHE A C 1
ATOM 3739 O O . PHE A 1 482 ? 1.514 8.316 -9.819 1.00 86.62 482 PHE A O 1
ATOM 3746 N N . ARG A 1 483 ? 2.101 8.951 -7.730 1.00 77.81 483 ARG A N 1
ATOM 3747 C CA . ARG A 1 483 ? 3.554 9.114 -7.908 1.00 77.81 483 ARG A CA 1
ATOM 3748 C C . ARG A 1 483 ? 4.152 8.102 -8.906 1.00 77.81 483 ARG A C 1
ATOM 3750 O O . ARG A 1 483 ? 4.091 6.882 -8.704 1.00 77.81 483 ARG A O 1
ATOM 3757 N N . GLY A 1 484 ? 4.705 8.639 -9.991 1.00 78.44 484 GLY A N 1
ATOM 3758 C CA . GLY A 1 484 ? 5.197 7.927 -11.172 1.00 78.44 484 GLY A CA 1
ATOM 3759 C C . GLY A 1 484 ? 4.284 8.060 -12.401 1.00 78.44 484 GLY A C 1
ATOM 3760 O O . GLY A 1 484 ? 4.748 7.847 -13.518 1.00 78.44 484 GLY A O 1
ATOM 3761 N N . PHE A 1 485 ? 3.008 8.411 -12.212 1.00 81.88 485 PHE A N 1
ATOM 3762 C CA . PHE A 1 485 ? 2.009 8.693 -13.251 1.00 81.88 485 PHE A CA 1
ATOM 3763 C C . PHE A 1 485 ? 1.989 7.659 -14.398 1.00 81.88 485 PHE A C 1
ATOM 3765 O O . PHE A 1 485 ? 2.238 7.964 -15.563 1.00 81.88 485 PHE A O 1
ATOM 3772 N N . GLY A 1 486 ? 1.762 6.390 -14.041 1.00 81.56 486 GLY A N 1
ATOM 3773 C CA . GLY A 1 486 ? 1.721 5.257 -14.974 1.00 81.56 486 GLY A CA 1
ATOM 3774 C C . GLY A 1 486 ? 3.085 4.665 -15.360 1.00 81.56 486 GLY A C 1
ATOM 3775 O O . GLY A 1 486 ? 3.127 3.517 -15.793 1.00 81.56 486 GLY A O 1
ATOM 3776 N N . PHE A 1 487 ? 4.198 5.384 -15.149 1.00 87.19 487 PHE A N 1
ATOM 3777 C CA . PHE A 1 487 ? 5.548 4.877 -15.442 1.00 87.19 487 PHE A CA 1
ATOM 3778 C C . PHE A 1 487 ? 5.950 3.612 -14.665 1.00 87.19 487 PHE A C 1
ATOM 3780 O O . PHE A 1 487 ? 6.520 2.723 -15.294 1.00 87.19 487 PHE A O 1
ATOM 3787 N N . PRO A 1 488 ? 5.664 3.477 -13.349 1.00 90.75 488 PRO A N 1
ATOM 3788 C CA . PRO A 1 488 ? 5.958 2.253 -12.601 1.00 90.75 488 PRO A CA 1
ATOM 3789 C C . PRO A 1 488 ? 5.379 1.013 -13.287 1.00 90.75 488 PRO A C 1
ATOM 3791 O O . PRO A 1 488 ? 6.060 0.003 -13.429 1.00 90.75 488 PRO A O 1
ATOM 3794 N N . GLN A 1 489 ? 4.155 1.133 -13.806 1.00 89.31 489 GLN A N 1
ATOM 3795 C CA . GLN A 1 489 ? 3.495 0.058 -14.527 1.00 89.31 489 GLN A CA 1
ATOM 3796 C C . GLN A 1 489 ? 4.085 -0.164 -15.938 1.00 89.31 489 GLN A C 1
ATOM 3798 O O . GLN A 1 489 ? 4.464 -1.295 -16.238 1.00 89.31 489 GLN A O 1
ATOM 3803 N N . SER A 1 490 ? 4.248 0.862 -16.798 1.00 88.38 490 SER A N 1
ATOM 3804 C CA . SER A 1 490 ? 4.834 0.653 -18.148 1.00 88.38 490 SER A CA 1
ATOM 3805 C C . SER A 1 490 ? 6.241 0.080 -18.108 1.00 88.38 490 SER A C 1
ATOM 3807 O O . SER A 1 490 ? 6.568 -0.815 -18.887 1.00 88.38 490 SER A O 1
ATOM 3809 N N . ALA A 1 491 ? 7.088 0.621 -17.237 1.00 91.12 491 ALA A N 1
ATOM 3810 C CA . ALA A 1 491 ? 8.475 0.206 -17.171 1.00 91.12 491 ALA A CA 1
ATOM 3811 C C . ALA A 1 491 ? 8.607 -1.209 -16.582 1.00 91.12 491 ALA A C 1
ATOM 3813 O O . ALA A 1 491 ? 9.484 -1.947 -17.019 1.00 91.12 491 ALA A O 1
ATOM 3814 N N . LEU A 1 492 ? 7.696 -1.650 -15.701 1.00 92.50 492 LEU A N 1
ATOM 3815 C CA . LEU A 1 492 ? 7.647 -3.051 -15.272 1.00 92.50 492 LEU A CA 1
ATOM 3816 C C . LEU A 1 492 ? 7.329 -4.000 -16.442 1.00 92.50 492 LEU A C 1
ATOM 3818 O O . LEU A 1 492 ? 8.030 -4.996 -16.605 1.00 92.50 492 LEU A O 1
ATOM 3822 N N . PHE A 1 493 ? 6.359 -3.670 -17.309 1.00 89.31 493 PHE A N 1
ATOM 3823 C CA . PHE A 1 493 ? 6.116 -4.446 -18.538 1.00 89.31 493 PHE A CA 1
ATOM 3824 C C . PHE A 1 493 ? 7.354 -4.494 -19.448 1.00 89.31 493 PHE A C 1
ATOM 3826 O O . PHE A 1 493 ? 7.661 -5.554 -19.999 1.00 89.31 493 PHE A O 1
ATOM 3833 N N . ALA A 1 494 ? 8.083 -3.376 -19.571 1.00 90.62 494 ALA A N 1
ATOM 3834 C CA . ALA A 1 494 ? 9.310 -3.296 -20.364 1.00 90.62 494 ALA A CA 1
ATOM 3835 C C . ALA A 1 494 ? 10.429 -4.202 -19.824 1.00 90.62 494 ALA A C 1
ATOM 3837 O O . ALA A 1 494 ? 11.068 -4.938 -20.578 1.00 90.62 494 ALA A O 1
ATOM 3838 N N . GLU A 1 495 ? 10.635 -4.207 -18.508 1.00 94.69 495 GLU A N 1
ATOM 3839 C CA . GLU A 1 495 ? 11.587 -5.115 -17.869 1.00 94.69 495 GLU A CA 1
ATOM 3840 C C . GLU A 1 495 ? 11.155 -6.583 -17.955 1.00 94.69 495 GLU A C 1
ATOM 3842 O O . GLU A 1 495 ? 12.010 -7.456 -18.106 1.00 94.69 495 GLU A O 1
ATOM 3847 N N . SER A 1 496 ? 9.852 -6.871 -17.897 1.00 91.12 496 SER A N 1
ATOM 3848 C CA . SER A 1 496 ? 9.332 -8.239 -17.958 1.00 91.12 496 SER A CA 1
ATOM 3849 C C . SER A 1 496 ? 9.498 -8.885 -19.335 1.00 91.12 496 SER A C 1
ATOM 3851 O O . SER A 1 496 ? 9.909 -10.046 -19.386 1.00 91.12 496 SER A O 1
ATOM 3853 N N . TYR A 1 497 ? 9.288 -8.171 -20.454 1.00 87.62 497 TYR A N 1
ATOM 3854 C CA . TYR A 1 497 ? 9.602 -8.758 -21.769 1.00 87.62 497 TYR A CA 1
ATOM 3855 C C . TYR A 1 497 ? 11.113 -8.911 -21.996 1.00 87.62 497 TYR A C 1
ATOM 3857 O O . TYR A 1 497 ? 11.536 -9.931 -22.535 1.00 87.62 497 TYR A O 1
ATOM 3865 N N . LEU A 1 498 ? 11.959 -7.991 -21.510 1.00 91.19 498 LEU A N 1
ATOM 3866 C CA . LEU A 1 498 ? 13.416 -8.197 -21.567 1.00 91.19 498 LEU A CA 1
ATOM 3867 C C . LEU A 1 498 ? 13.878 -9.342 -20.657 1.00 91.19 498 LEU A C 1
ATOM 3869 O O . LEU A 1 498 ? 14.833 -10.045 -20.988 1.00 91.19 498 LEU A O 1
ATOM 3873 N N . ALA A 1 499 ? 13.194 -9.577 -19.535 1.00 90.50 499 ALA A N 1
ATOM 3874 C CA . ALA A 1 499 ? 13.435 -10.739 -18.693 1.00 90.50 499 ALA A CA 1
ATOM 3875 C C . ALA A 1 499 ? 13.024 -12.050 -19.384 1.00 90.50 499 ALA A C 1
ATOM 3877 O O . ALA A 1 499 ? 13.740 -13.044 -19.249 1.00 90.50 499 ALA A O 1
ATOM 3878 N N . ALA A 1 500 ? 11.936 -12.055 -20.159 1.00 88.00 500 ALA A N 1
ATOM 3879 C CA . ALA A 1 500 ? 11.561 -13.193 -20.996 1.00 88.00 500 ALA A CA 1
ATOM 3880 C C . ALA A 1 500 ? 12.606 -13.451 -22.099 1.00 88.00 500 ALA A C 1
ATOM 3882 O O . ALA A 1 500 ? 13.116 -14.564 -22.184 1.00 88.00 500 ALA A O 1
ATOM 3883 N N . VAL A 1 501 ? 13.022 -12.420 -22.848 1.00 88.69 501 VAL A N 1
ATOM 3884 C CA . VAL A 1 501 ? 14.077 -12.517 -23.881 1.00 88.69 501 VAL A CA 1
ATOM 3885 C C . VAL A 1 501 ? 15.397 -13.043 -23.306 1.00 88.69 501 VAL A C 1
ATOM 3887 O O . VAL A 1 501 ? 16.010 -13.928 -23.895 1.00 88.69 501 VAL A O 1
ATOM 3890 N N . ALA A 1 502 ? 15.831 -12.560 -22.138 1.00 90.62 502 ALA A N 1
ATOM 3891 C CA . ALA A 1 502 ? 17.034 -13.065 -21.466 1.00 90.62 502 ALA A CA 1
ATOM 3892 C C . ALA A 1 502 ? 16.913 -14.536 -21.037 1.00 90.62 502 ALA A C 1
ATOM 3894 O O . ALA A 1 502 ? 17.866 -15.296 -21.170 1.00 90.62 502 ALA A O 1
ATOM 3895 N N . THR A 1 503 ? 15.729 -14.951 -20.580 1.00 88.19 503 THR A N 1
ATOM 3896 C CA . THR A 1 503 ? 15.462 -16.354 -20.223 1.00 88.19 503 THR A CA 1
ATOM 3897 C C . THR A 1 503 ? 15.516 -17.247 -21.466 1.00 88.19 503 THR A C 1
ATOM 3899 O O . THR A 1 503 ? 16.192 -18.269 -21.455 1.00 88.19 503 THR A O 1
ATOM 3902 N N . GLN A 1 504 ? 14.854 -16.830 -22.549 1.00 85.06 504 GLN A N 1
ATOM 3903 C CA . GLN A 1 504 ? 14.751 -17.577 -23.804 1.00 85.06 504 GLN A CA 1
ATOM 3904 C C . GLN A 1 504 ? 16.105 -17.710 -24.524 1.00 85.06 504 GLN A C 1
ATOM 3906 O O . GLN A 1 504 ? 16.489 -18.799 -24.934 1.00 85.06 504 GLN A O 1
ATOM 3911 N N . THR A 1 505 ? 16.870 -16.618 -24.615 1.00 88.62 505 THR A N 1
ATOM 3912 C CA . THR A 1 505 ? 18.205 -16.605 -25.249 1.00 88.62 505 THR A CA 1
ATOM 3913 C C . THR A 1 505 ? 19.315 -17.200 -24.373 1.00 88.62 505 THR A C 1
ATOM 3915 O O . THR A 1 505 ? 20.459 -17.297 -24.815 1.00 88.62 505 THR A O 1
ATOM 3918 N N . GLY A 1 506 ? 19.025 -17.537 -23.109 1.00 89.12 506 GLY A N 1
ATOM 3919 C CA . GLY A 1 506 ? 20.022 -17.947 -22.114 1.00 89.12 506 GLY A CA 1
ATOM 3920 C C . GLY A 1 506 ? 21.048 -16.861 -21.747 1.00 89.12 506 GLY A C 1
ATOM 3921 O O . GLY A 1 506 ? 22.011 -17.141 -21.029 1.00 89.12 506 GLY A O 1
ATOM 3922 N N . LEU A 1 507 ? 20.880 -15.627 -22.235 1.00 93.50 507 LEU A N 1
ATOM 3923 C CA . LEU A 1 507 ? 21.811 -14.528 -21.999 1.00 93.50 507 LEU A CA 1
ATOM 3924 C C . LEU A 1 507 ? 21.618 -13.919 -20.601 1.00 93.50 507 LEU A C 1
ATOM 3926 O O . LEU A 1 507 ? 20.486 -13.767 -20.138 1.00 93.50 507 LEU A O 1
ATOM 3930 N N . PRO A 1 508 ? 22.696 -13.459 -19.934 1.00 94.50 508 PRO A N 1
ATOM 3931 C CA . PRO A 1 508 ? 22.573 -12.746 -18.669 1.00 94.50 508 PRO A CA 1
ATOM 3932 C C . PRO A 1 508 ? 21.629 -11.540 -18.780 1.00 94.50 508 PRO A C 1
ATOM 3934 O O . PRO A 1 508 ? 21.785 -10.700 -19.670 1.00 94.50 508 PRO A O 1
ATOM 3937 N N . HIS A 1 509 ? 20.681 -11.421 -17.847 1.00 94.12 509 HIS A N 1
ATOM 3938 C CA . HIS A 1 509 ? 19.676 -10.351 -17.826 1.00 94.12 509 HIS A CA 1
ATOM 3939 C C . HIS A 1 509 ? 20.282 -8.942 -17.948 1.00 94.12 509 HIS A C 1
ATOM 3941 O O . HIS A 1 509 ? 19.747 -8.091 -18.658 1.00 94.12 509 HIS A O 1
ATOM 3947 N N . GLU A 1 510 ? 21.419 -8.684 -17.296 1.00 96.31 510 GLU A N 1
ATOM 3948 C CA . GLU A 1 510 ? 22.131 -7.409 -17.406 1.00 96.31 510 GLU A CA 1
ATOM 3949 C C . GLU A 1 510 ? 22.700 -7.146 -18.814 1.00 96.31 510 GLU A C 1
ATOM 3951 O O . GLU A 1 510 ? 22.782 -5.994 -19.233 1.00 96.31 510 GLU A O 1
ATOM 3956 N N . LYS A 1 511 ? 23.037 -8.191 -19.581 1.00 96.38 511 LYS A N 1
ATOM 3957 C CA . LYS A 1 511 ? 23.574 -8.066 -20.945 1.00 96.38 511 LYS A CA 1
ATOM 3958 C C . LYS A 1 511 ? 22.482 -7.802 -21.971 1.00 96.38 511 LYS A C 1
ATOM 3960 O O . LYS A 1 511 ? 22.664 -6.926 -22.809 1.00 96.38 511 LYS A O 1
ATOM 3965 N N . VAL A 1 512 ? 21.324 -8.456 -21.861 1.00 95.00 512 VAL A N 1
ATOM 3966 C CA . VAL A 1 512 ? 20.160 -8.145 -22.716 1.00 95.00 512 VAL A CA 1
ATOM 3967 C C . VAL A 1 512 ? 19.716 -6.690 -22.534 1.00 95.00 512 VAL A C 1
ATOM 3969 O O . VAL A 1 512 ? 19.442 -6.004 -23.519 1.00 95.00 512 VAL A O 1
ATOM 3972 N N . ARG A 1 513 ? 19.737 -6.178 -21.295 1.00 96.69 513 ARG A N 1
ATOM 3973 C CA . ARG A 1 513 ? 19.506 -4.752 -21.007 1.00 96.69 513 ARG A CA 1
ATOM 3974 C C . ARG A 1 513 ? 20.561 -3.851 -21.642 1.00 96.69 513 ARG A C 1
ATOM 3976 O O . ARG A 1 513 ? 20.208 -2.880 -22.300 1.00 96.69 513 ARG A O 1
ATOM 3983 N N . GLU A 1 514 ? 21.843 -4.166 -21.463 1.00 95.69 514 GLU A N 1
ATOM 3984 C CA . GLU A 1 514 ? 22.960 -3.360 -21.972 1.00 95.69 514 GLU A CA 1
ATOM 3985 C C . GLU A 1 514 ? 22.980 -3.255 -23.507 1.00 95.69 514 GLU A C 1
ATOM 3987 O O . GLU A 1 514 ? 23.197 -2.156 -24.024 1.00 95.69 514 GLU A O 1
ATOM 3992 N N . LEU A 1 515 ? 22.680 -4.361 -24.205 1.00 95.31 515 LEU A N 1
ATOM 3993 C CA . LEU A 1 515 ? 22.566 -4.452 -25.668 1.00 95.31 515 LEU A CA 1
ATOM 3994 C C . LEU A 1 515 ? 21.414 -3.607 -26.232 1.00 95.31 515 LEU A C 1
ATOM 3996 O O . LEU A 1 515 ? 21.572 -2.972 -27.269 1.00 95.31 515 LEU A O 1
ATOM 4000 N N . ASN A 1 516 ? 20.267 -3.577 -25.548 1.00 95.38 516 ASN A N 1
ATOM 4001 C CA . ASN A 1 516 ? 19.089 -2.824 -25.994 1.00 95.38 516 ASN A CA 1
ATOM 4002 C C . ASN A 1 516 ? 19.090 -1.355 -25.531 1.00 95.38 516 ASN A C 1
ATOM 4004 O O . ASN A 1 516 ? 18.243 -0.575 -25.964 1.00 95.38 516 ASN A O 1
ATOM 4008 N N . MET A 1 517 ? 19.991 -0.954 -24.627 1.00 96.94 517 MET A N 1
ATOM 4009 C CA . MET A 1 517 ? 19.966 0.373 -24.005 1.00 96.94 517 MET A CA 1
ATOM 4010 C C . MET A 1 517 ? 20.414 1.486 -24.965 1.00 96.94 517 MET A C 1
ATOM 4012 O O . MET A 1 517 ? 21.474 1.372 -25.581 1.00 96.94 517 MET A O 1
ATOM 4016 N N . TYR A 1 518 ? 19.657 2.591 -25.005 1.00 96.25 518 TYR A N 1
ATOM 4017 C CA . TYR A 1 518 ? 19.937 3.792 -25.808 1.00 96.25 518 TYR A CA 1
ATOM 4018 C C . TYR A 1 518 ? 21.392 4.284 -25.717 1.00 96.25 518 TYR A C 1
ATOM 4020 O O . TYR A 1 518 ? 21.991 4.301 -24.640 1.00 96.25 518 TYR A O 1
ATOM 4028 N N . GLU A 1 519 ? 21.934 4.754 -26.845 1.00 92.94 519 GLU A N 1
ATOM 4029 C CA . GLU A 1 519 ? 23.317 5.229 -26.977 1.00 92.94 519 GLU A CA 1
ATOM 4030 C C . GLU A 1 519 ? 23.380 6.621 -27.617 1.00 92.94 519 GLU A C 1
ATOM 4032 O O . GLU A 1 519 ? 22.593 6.923 -28.520 1.00 92.94 519 GLU A O 1
ATOM 4037 N N . GLY A 1 520 ? 24.340 7.438 -27.163 1.00 93.12 520 GLY A N 1
ATOM 4038 C CA . GLY A 1 520 ? 24.610 8.785 -27.678 1.00 93.12 520 GLY A CA 1
ATOM 4039 C C . GLY A 1 520 ? 23.376 9.689 -27.718 1.00 93.12 520 GLY A C 1
ATOM 4040 O O . GLY A 1 520 ? 22.463 9.549 -26.905 1.00 93.12 520 GLY A O 1
ATOM 4041 N N . ILE A 1 521 ? 23.341 10.585 -28.706 1.00 94.38 521 ILE A N 1
ATOM 4042 C CA . ILE A 1 521 ? 22.112 11.280 -29.096 1.00 94.38 521 ILE A CA 1
ATOM 4043 C C . ILE A 1 521 ? 21.179 10.247 -29.742 1.00 94.38 521 ILE A C 1
ATOM 4045 O O . ILE A 1 521 ? 21.559 9.541 -30.680 1.00 94.38 521 ILE A O 1
ATOM 4049 N N . SER A 1 522 ? 19.965 10.126 -29.214 1.00 93.88 522 SER A N 1
ATOM 4050 C CA . SER A 1 522 ? 18.963 9.156 -29.652 1.00 93.88 522 SER A CA 1
ATOM 4051 C C . SER A 1 522 ? 17.558 9.755 -29.628 1.00 93.88 522 SER A C 1
ATOM 4053 O O . SER A 1 522 ? 17.283 10.718 -28.920 1.00 93.88 522 SER A O 1
ATOM 4055 N N . VAL A 1 523 ? 16.660 9.149 -30.406 1.00 92.25 523 VAL A N 1
ATOM 4056 C CA . VAL A 1 523 ? 15.275 9.603 -30.587 1.00 92.25 523 VAL A CA 1
ATOM 4057 C C . VAL A 1 523 ? 14.302 8.569 -30.007 1.00 92.25 523 VAL A C 1
ATOM 4059 O O . VAL A 1 523 ? 14.477 7.361 -30.201 1.00 92.25 523 VAL A O 1
ATOM 4062 N N . THR A 1 524 ? 13.288 9.034 -29.275 1.00 91.44 524 THR A N 1
ATOM 4063 C CA . THR A 1 524 ? 12.238 8.198 -28.664 1.00 91.44 524 THR A CA 1
ATOM 4064 C C . THR A 1 524 ? 11.194 7.735 -29.696 1.00 91.44 524 THR A C 1
ATOM 4066 O O . THR A 1 524 ? 11.088 8.325 -30.778 1.00 91.44 524 THR A O 1
ATOM 4069 N N . PRO A 1 525 ? 10.338 6.733 -29.393 1.00 88.38 525 PRO A N 1
ATOM 4070 C CA . PRO A 1 525 ? 9.262 6.325 -30.303 1.00 88.38 525 PRO A CA 1
ATOM 4071 C C . PRO A 1 525 ? 8.302 7.467 -30.668 1.00 88.38 525 PRO A C 1
ATOM 4073 O O . PRO A 1 525 ? 7.755 7.490 -31.770 1.00 88.38 525 PRO A O 1
ATOM 4076 N N . PHE A 1 526 ? 8.155 8.453 -29.782 1.00 85.19 526 PHE A N 1
ATOM 4077 C CA . PHE A 1 526 ? 7.340 9.658 -29.952 1.00 85.19 526 PHE A CA 1
ATOM 4078 C C . PHE A 1 526 ? 8.133 10.884 -30.454 1.00 85.19 526 PHE A C 1
ATOM 4080 O O . PHE A 1 526 ? 7.617 11.996 -30.434 1.00 85.19 526 PHE A O 1
ATOM 4087 N N . LYS A 1 527 ? 9.347 10.663 -30.983 1.00 88.31 527 LYS A N 1
ATOM 4088 C CA . LYS A 1 527 ? 10.156 11.631 -31.748 1.00 88.31 527 LYS A CA 1
ATOM 4089 C C . LYS A 1 527 ? 10.759 12.796 -30.944 1.00 88.31 527 LYS A C 1
ATOM 4091 O O . LYS A 1 527 ? 11.133 13.807 -31.527 1.00 88.31 527 LYS A O 1
ATOM 4096 N N . GLU A 1 528 ? 10.931 12.627 -29.633 1.00 87.38 528 GLU A N 1
ATOM 4097 C CA . GLU A 1 528 ? 11.784 13.499 -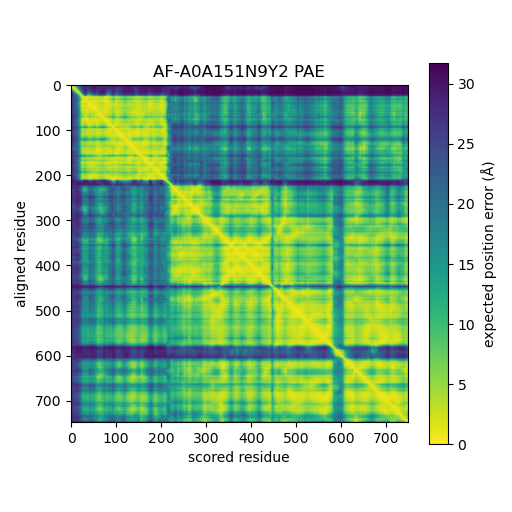28.809 1.00 87.38 528 GLU A CA 1
ATOM 4098 C C . GLU A 1 528 ? 13.256 13.064 -28.936 1.00 87.38 528 GLU A C 1
ATOM 4100 O O . GLU A 1 528 ? 13.552 11.869 -28.884 1.00 87.38 528 GLU A O 1
ATOM 4105 N N . GLU A 1 529 ? 14.181 14.014 -29.097 1.00 92.75 529 GLU A N 1
ATOM 4106 C CA . GLU A 1 529 ? 15.630 13.767 -29.097 1.00 92.75 529 GLU A CA 1
ATOM 4107 C C . GLU A 1 529 ? 16.224 13.979 -27.695 1.00 92.75 529 GLU A C 1
ATOM 4109 O O . GLU A 1 529 ? 15.890 14.945 -27.009 1.00 92.75 529 GLU A O 1
ATOM 4114 N N . PHE A 1 530 ? 17.127 13.093 -27.265 1.00 92.06 530 PHE A N 1
ATOM 4115 C CA . PHE A 1 530 ? 17.841 13.215 -25.992 1.00 92.06 530 PHE A CA 1
ATOM 4116 C C . PHE A 1 530 ? 19.236 12.568 -26.032 1.00 92.06 530 PHE A C 1
ATOM 4118 O O . PHE A 1 530 ? 19.504 11.674 -26.834 1.00 92.06 530 PHE A O 1
ATOM 4125 N N . ASP A 1 531 ? 20.119 12.979 -25.116 1.00 92.69 531 ASP A N 1
ATOM 4126 C CA . ASP A 1 531 ? 21.429 12.348 -24.901 1.00 92.69 531 ASP A CA 1
ATOM 4127 C C . ASP A 1 531 ? 21.368 11.252 -23.816 1.00 92.69 531 ASP A C 1
ATOM 4129 O O . ASP A 1 531 ? 21.056 11.504 -22.645 1.00 92.69 531 ASP A O 1
ATOM 4133 N N . ALA A 1 532 ? 21.711 10.024 -24.205 1.00 94.00 532 ALA A N 1
ATOM 4134 C CA . ALA A 1 532 ? 21.772 8.847 -23.348 1.00 94.00 532 ALA A CA 1
ATOM 4135 C C . ALA A 1 532 ? 23.116 8.670 -22.605 1.00 94.00 532 ALA A C 1
ATOM 4137 O O . ALA A 1 532 ? 23.249 7.734 -21.809 1.00 94.00 532 ALA A O 1
ATOM 4138 N N . ALA A 1 533 ? 24.114 9.544 -22.791 1.00 93.75 533 ALA A N 1
ATOM 4139 C CA . ALA A 1 533 ? 25.427 9.403 -22.149 1.00 93.75 533 ALA A CA 1
ATOM 4140 C C . ALA A 1 533 ? 25.332 9.282 -20.617 1.00 93.75 533 ALA A C 1
ATOM 4142 O O . ALA A 1 533 ? 25.968 8.413 -20.014 1.00 93.75 533 ALA A O 1
ATOM 4143 N N . ASN A 1 534 ? 24.481 10.088 -19.973 1.00 93.81 534 ASN A N 1
ATOM 4144 C CA . ASN A 1 534 ? 24.293 10.026 -18.520 1.00 93.81 534 ASN A CA 1
ATOM 4145 C C . ASN A 1 534 ? 23.506 8.781 -18.052 1.00 93.81 534 ASN A C 1
ATOM 4147 O O . ASN A 1 534 ? 23.733 8.318 -16.937 1.00 93.81 534 ASN A O 1
ATOM 4151 N N . LEU A 1 535 ? 22.662 8.181 -18.902 1.00 95.00 535 LEU A N 1
ATOM 4152 C CA . LEU A 1 535 ? 22.009 6.890 -18.630 1.00 95.00 535 LEU A CA 1
ATOM 4153 C C . LEU A 1 535 ? 23.052 5.758 -18.586 1.00 95.00 535 LEU A C 1
ATOM 4155 O O . LEU A 1 535 ? 23.134 5.027 -17.596 1.00 95.00 535 LEU A O 1
ATOM 4159 N N . LYS A 1 536 ? 23.921 5.674 -19.606 1.00 94.88 536 LYS A N 1
ATOM 4160 C CA . LYS A 1 536 ? 25.025 4.695 -19.653 1.00 94.88 536 LYS A CA 1
ATOM 4161 C C . LYS A 1 536 ? 26.067 4.946 -18.546 1.00 94.88 536 LYS A C 1
ATOM 4163 O O . LYS A 1 536 ? 26.659 3.984 -18.057 1.00 94.88 536 LYS A O 1
ATOM 4168 N N . ARG A 1 537 ? 26.268 6.196 -18.094 1.00 96.12 537 ARG A N 1
ATOM 4169 C CA . ARG A 1 537 ? 27.070 6.504 -16.889 1.00 96.12 537 ARG A CA 1
ATOM 4170 C C . ARG A 1 537 ? 26.438 5.955 -15.612 1.00 96.12 537 ARG A C 1
ATOM 4172 O O . ARG A 1 537 ? 27.116 5.216 -14.907 1.00 96.12 537 ARG A O 1
ATOM 4179 N N . CYS A 1 538 ? 25.164 6.254 -15.335 1.00 96.56 538 CYS A N 1
ATOM 4180 C CA . CYS A 1 538 ? 24.457 5.719 -14.162 1.00 96.56 538 CYS A CA 1
ATOM 4181 C C . CYS A 1 538 ? 24.536 4.188 -14.098 1.00 96.56 538 CYS A C 1
ATOM 4183 O O . CYS A 1 538 ? 24.830 3.636 -13.042 1.00 96.56 538 CYS A O 1
ATOM 4185 N N . TRP A 1 539 ? 24.341 3.507 -15.232 1.00 97.50 539 TRP A N 1
ATOM 4186 C CA . TRP A 1 539 ? 24.479 2.052 -15.346 1.00 97.50 539 TRP A CA 1
ATOM 4187 C C . TRP A 1 539 ? 25.882 1.556 -14.956 1.00 97.50 539 TRP A C 1
ATOM 4189 O O . TRP A 1 539 ? 26.015 0.707 -14.075 1.00 97.50 539 TRP A O 1
ATOM 4199 N N . LYS A 1 540 ? 26.939 2.127 -15.552 1.00 96.94 540 LYS A N 1
ATOM 4200 C CA . LYS A 1 540 ? 28.337 1.742 -15.281 1.00 96.94 540 LYS A CA 1
ATOM 4201 C C . LYS A 1 540 ? 28.770 2.056 -13.847 1.00 96.94 540 LYS A C 1
ATOM 4203 O O . LYS A 1 540 ? 29.379 1.209 -13.197 1.00 96.94 540 LYS A O 1
ATOM 4208 N N . GLU A 1 541 ? 28.435 3.242 -13.338 1.00 97.25 541 GLU A N 1
ATOM 4209 C CA . GLU A 1 541 ? 28.739 3.629 -11.956 1.00 97.25 541 GLU A CA 1
ATOM 4210 C C . GLU A 1 541 ? 27.968 2.746 -10.955 1.00 97.25 541 GLU A C 1
ATOM 4212 O O . GLU A 1 541 ? 28.547 2.341 -9.949 1.00 97.25 541 GLU A O 1
ATOM 4217 N N . CYS A 1 542 ? 26.717 2.360 -11.242 1.00 97.44 542 CYS A N 1
ATOM 4218 C CA . CYS A 1 542 ? 25.940 1.440 -10.403 1.00 97.44 542 CYS A CA 1
ATOM 4219 C C . CYS A 1 542 ? 26.519 0.014 -10.397 1.00 97.44 542 CYS A C 1
ATOM 4221 O O . CYS A 1 542 ? 26.727 -0.540 -9.317 1.00 97.44 542 CYS A O 1
ATOM 4223 N N . LEU A 1 543 ? 26.854 -0.562 -11.562 1.00 97.69 543 LEU A N 1
ATOM 4224 C CA . LEU A 1 543 ? 27.510 -1.878 -11.661 1.00 97.69 543 LEU A CA 1
ATOM 4225 C C . LEU A 1 543 ? 28.799 -1.946 -10.826 1.00 97.69 543 LEU A C 1
ATOM 4227 O O . LEU A 1 543 ? 29.020 -2.929 -10.120 1.00 97.69 543 LEU A O 1
ATOM 4231 N N . ALA A 1 544 ? 29.622 -0.894 -10.888 1.00 97.69 544 ALA A N 1
ATOM 4232 C CA . ALA A 1 544 ? 30.871 -0.802 -10.137 1.00 97.69 544 ALA A CA 1
ATOM 4233 C C . ALA A 1 544 ? 30.632 -0.607 -8.629 1.00 97.69 544 ALA A C 1
ATOM 4235 O O . ALA A 1 544 ? 31.098 -1.409 -7.826 1.00 97.69 544 ALA A O 1
ATOM 4236 N N . LYS A 1 545 ? 29.865 0.422 -8.236 1.00 96.94 545 LYS A N 1
ATOM 4237 C CA . LYS A 1 545 ? 29.599 0.772 -6.825 1.00 96.94 545 LYS A CA 1
ATOM 4238 C C . LYS A 1 545 ? 28.833 -0.305 -6.055 1.00 96.94 545 LYS A C 1
ATOM 4240 O O . LYS A 1 545 ? 28.922 -0.345 -4.835 1.00 96.94 545 LYS A O 1
ATOM 4245 N N . SER A 1 546 ? 28.058 -1.139 -6.748 1.00 97.19 546 SER A N 1
ATOM 4246 C CA . SER A 1 546 ? 27.310 -2.246 -6.143 1.00 97.19 546 SER A CA 1
ATOM 4247 C C . SER A 1 546 ? 28.051 -3.585 -6.173 1.00 97.19 546 SER A C 1
ATOM 4249 O O . SER A 1 546 ? 27.475 -4.569 -5.714 1.00 97.19 546 SER A O 1
ATOM 4251 N N . GLU A 1 547 ? 29.271 -3.640 -6.727 1.00 98.00 547 GLU A N 1
ATOM 4252 C CA . GLU A 1 547 ? 30.078 -4.858 -6.928 1.00 98.00 547 GLU A CA 1
ATOM 4253 C C . GLU A 1 547 ? 29.309 -6.003 -7.620 1.00 98.00 547 GLU A C 1
ATOM 4255 O O . GLU A 1 547 ? 29.486 -7.184 -7.303 1.00 98.00 547 GLU A O 1
ATOM 4260 N N . TYR A 1 548 ? 28.425 -5.648 -8.564 1.00 98.00 548 TYR A N 1
ATOM 4261 C CA . TYR A 1 548 ? 27.348 -6.513 -9.063 1.00 98.00 548 TYR A CA 1
ATOM 4262 C C . TYR A 1 548 ? 27.814 -7.925 -9.448 1.00 98.00 548 TYR A C 1
ATOM 4264 O O . TYR A 1 548 ? 27.263 -8.908 -8.960 1.00 98.00 548 TYR A O 1
ATOM 4272 N N . TYR A 1 549 ? 28.864 -8.037 -10.267 1.00 97.88 549 TYR A N 1
ATOM 4273 C 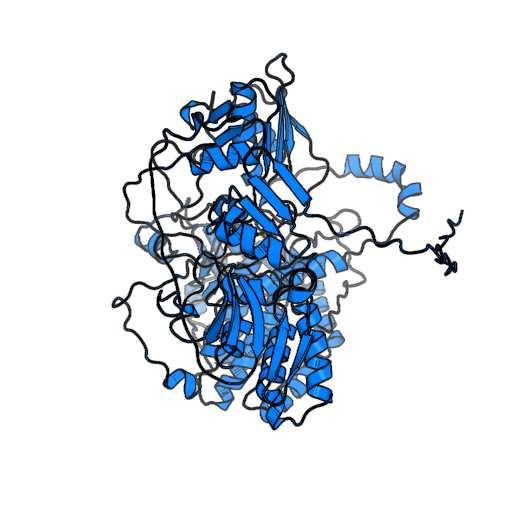CA . TYR A 1 549 ? 29.357 -9.330 -10.755 1.00 97.88 549 TYR A CA 1
ATOM 4274 C C . TYR A 1 549 ? 29.967 -10.208 -9.644 1.00 97.88 549 TYR A C 1
ATOM 4276 O O . TYR A 1 549 ? 29.745 -11.414 -9.640 1.00 97.88 549 TYR A O 1
ATOM 4284 N N . SER A 1 550 ? 30.661 -9.620 -8.661 1.00 98.06 550 SER A N 1
ATOM 4285 C CA . SER A 1 550 ? 31.217 -10.355 -7.507 1.00 98.06 550 SER A CA 1
ATOM 4286 C C . SER A 1 550 ? 30.101 -10.934 -6.627 1.00 98.06 550 SER A C 1
ATOM 4288 O O . SER A 1 550 ? 30.102 -12.109 -6.239 1.00 98.06 550 SER A O 1
ATOM 4290 N N . ARG A 1 551 ? 29.069 -10.118 -6.378 1.00 97.88 551 ARG A N 1
ATOM 4291 C CA . ARG A 1 551 ? 27.883 -10.532 -5.621 1.00 97.88 551 ARG A CA 1
ATOM 4292 C C . ARG A 1 551 ? 27.020 -11.530 -6.390 1.00 97.88 551 ARG A C 1
ATOM 4294 O O . ARG A 1 551 ? 26.453 -12.409 -5.753 1.00 97.88 551 ARG A O 1
ATOM 4301 N N . LYS A 1 552 ? 26.971 -11.459 -7.723 1.00 97.38 552 LYS A N 1
ATOM 4302 C CA . LYS A 1 552 ? 26.289 -12.443 -8.578 1.00 97.38 552 LYS A CA 1
ATOM 4303 C C . LYS A 1 552 ? 26.910 -13.836 -8.452 1.00 97.38 552 LYS A C 1
ATOM 4305 O O . LYS A 1 552 ? 26.200 -14.760 -8.069 1.00 97.38 552 LYS A O 1
ATOM 4310 N N . THR A 1 553 ? 28.233 -13.966 -8.579 1.00 97.81 553 THR A N 1
ATOM 4311 C CA . THR A 1 553 ? 28.943 -15.231 -8.292 1.00 97.81 553 THR A CA 1
ATOM 4312 C C . THR A 1 553 ? 28.670 -15.733 -6.867 1.00 97.81 553 THR A C 1
ATOM 4314 O O . THR A 1 553 ? 28.449 -16.922 -6.646 1.00 97.81 553 THR A O 1
ATOM 4317 N N . SER A 1 554 ? 28.617 -14.822 -5.888 1.00 98.06 554 SER A N 1
ATOM 4318 C CA . SER A 1 554 ? 28.314 -15.152 -4.484 1.00 98.06 554 SER A CA 1
ATOM 4319 C C . SER A 1 554 ? 26.862 -15.614 -4.258 1.00 98.06 554 SER A C 1
ATOM 4321 O O . SER A 1 554 ? 26.594 -16.403 -3.350 1.00 98.06 554 SER A O 1
ATOM 4323 N N . VAL A 1 555 ? 25.916 -15.132 -5.068 1.00 98.06 555 VAL A N 1
ATOM 4324 C CA . VAL A 1 555 ? 24.507 -15.560 -5.084 1.00 98.06 555 VAL A CA 1
ATOM 4325 C C . VAL A 1 555 ? 24.369 -16.933 -5.737 1.00 98.06 555 VAL A C 1
ATOM 4327 O O . VAL A 1 555 ? 23.729 -17.810 -5.161 1.00 98.06 555 VAL A O 1
ATOM 4330 N N . GLU A 1 556 ? 25.016 -17.150 -6.882 1.00 97.00 556 GLU A N 1
ATOM 4331 C CA . GLU A 1 556 ? 25.055 -18.444 -7.571 1.00 97.00 556 GLU A CA 1
ATOM 4332 C C . GLU A 1 556 ? 25.640 -19.542 -6.670 1.00 97.00 556 GLU A C 1
ATOM 4334 O O . GLU A 1 556 ? 25.076 -20.631 -6.573 1.00 97.00 556 GLU A O 1
ATOM 4339 N N . GLU A 1 557 ? 26.730 -19.256 -5.954 1.00 97.88 557 GLU A N 1
ATOM 4340 C CA . GLU A 1 557 ? 27.349 -20.209 -5.029 1.00 97.88 557 GLU A CA 1
ATOM 4341 C C . GLU A 1 557 ? 26.472 -20.486 -3.796 1.00 97.88 557 GLU A C 1
ATOM 4343 O O . GLU A 1 557 ? 26.247 -21.645 -3.445 1.00 97.88 557 GLU A O 1
ATOM 4348 N N . PHE A 1 558 ? 25.870 -19.453 -3.193 1.00 98.50 558 PHE A N 1
ATOM 4349 C CA . PHE A 1 558 ? 24.880 -19.644 -2.127 1.00 98.50 558 PHE A CA 1
ATOM 4350 C C . PHE A 1 558 ? 23.704 -20.522 -2.590 1.00 98.50 558 PHE A C 1
ATOM 4352 O O . PHE A 1 558 ? 23.241 -21.385 -1.840 1.00 98.50 558 PHE A O 1
ATOM 4359 N N . ASN A 1 559 ? 23.247 -20.336 -3.832 1.00 98.25 559 ASN A N 1
ATOM 4360 C CA . ASN A 1 559 ? 22.131 -21.076 -4.410 1.00 98.25 559 ASN A CA 1
ATOM 4361 C C . ASN A 1 559 ? 22.449 -22.560 -4.642 1.00 98.25 559 ASN A C 1
ATOM 4363 O O . ASN A 1 559 ? 21.550 -23.375 -4.446 1.00 98.25 559 ASN A O 1
ATOM 4367 N N . LYS A 1 560 ? 23.692 -22.937 -4.975 1.00 96.94 560 LYS A N 1
ATOM 4368 C CA . LYS A 1 560 ? 24.117 -24.356 -5.038 1.00 96.94 560 LYS A CA 1
ATOM 4369 C C . LYS A 1 560 ? 24.087 -25.034 -3.665 1.00 96.94 560 LYS A C 1
ATOM 4371 O O . LYS A 1 560 ? 23.818 -26.225 -3.566 1.00 96.94 560 LYS A O 1
ATOM 4376 N N . GLN A 1 561 ? 24.371 -24.276 -2.606 1.00 97.38 561 GLN A N 1
ATOM 4377 C CA . GLN A 1 561 ? 24.518 -24.794 -1.242 1.00 97.38 561 GLN A CA 1
ATOM 4378 C C . GLN A 1 561 ? 23.193 -24.862 -0.453 1.00 97.38 561 GLN A C 1
ATOM 4380 O O . GLN A 1 561 ? 23.155 -25.457 0.622 1.00 97.38 561 GLN A O 1
ATOM 4385 N N . ASN A 1 562 ? 22.104 -24.252 -0.944 1.00 96.69 562 ASN A N 1
ATOM 4386 C CA . ASN A 1 562 ? 20.863 -24.067 -0.178 1.00 96.69 562 ASN A CA 1
ATOM 4387 C C . ASN A 1 562 ? 19.602 -24.422 -0.992 1.00 96.69 562 ASN A C 1
ATOM 4389 O O . ASN A 1 562 ? 19.066 -23.587 -1.714 1.00 96.69 562 ASN A O 1
ATOM 4393 N N . TYR A 1 563 ? 19.058 -25.633 -0.835 1.00 93.94 563 TYR A N 1
ATOM 4394 C CA . TYR A 1 563 ? 17.850 -26.085 -1.559 1.00 93.94 563 TYR A CA 1
ATOM 4395 C C . TYR A 1 563 ? 16.554 -25.342 -1.153 1.00 93.94 563 TYR A C 1
ATOM 4397 O O . TYR A 1 563 ? 15.709 -25.008 -1.983 1.00 93.94 563 TYR A O 1
ATOM 4405 N N . TRP A 1 564 ? 16.389 -25.047 0.143 1.00 93.88 564 TRP A N 1
ATOM 4406 C CA . TRP A 1 564 ? 15.169 -24.427 0.697 1.00 93.88 564 TRP A CA 1
ATOM 4407 C C . TRP A 1 564 ? 15.229 -22.897 0.825 1.00 93.88 564 TRP A C 1
ATOM 4409 O O . TRP A 1 564 ? 14.267 -22.283 1.283 1.00 93.88 564 TRP A O 1
ATOM 4419 N N . LYS A 1 565 ? 16.351 -22.267 0.459 1.00 96.19 565 LYS A N 1
ATOM 4420 C CA . LYS A 1 565 ? 16.552 -20.811 0.521 1.00 96.19 565 LYS A CA 1
ATOM 4421 C C . LYS A 1 565 ? 17.409 -20.374 -0.659 1.00 96.19 565 LYS A C 1
ATOM 4423 O O . LYS A 1 565 ? 18.575 -20.743 -0.712 1.00 96.19 565 LYS A O 1
ATOM 4428 N N . LYS A 1 566 ? 16.874 -19.557 -1.563 1.00 97.25 566 LYS A N 1
ATOM 4429 C CA . LYS A 1 566 ? 17.659 -18.931 -2.637 1.00 97.25 566 LYS A CA 1
ATOM 4430 C C . LYS A 1 566 ? 17.863 -17.443 -2.372 1.00 97.25 566 LYS A C 1
ATOM 4432 O O . LYS A 1 566 ? 17.099 -16.817 -1.639 1.00 97.25 566 LYS A O 1
ATOM 4437 N N . LYS A 1 567 ? 18.900 -16.893 -2.989 1.00 97.88 567 LYS A N 1
ATOM 4438 C CA . LYS A 1 567 ? 19.091 -15.463 -3.232 1.00 97.88 567 LYS A CA 1
ATOM 4439 C C . LYS A 1 567 ? 18.930 -15.207 -4.730 1.00 97.88 567 LYS A C 1
ATOM 4441 O O . LYS A 1 567 ? 19.056 -16.128 -5.533 1.00 97.88 567 LYS A O 1
ATOM 4446 N N . GLY A 1 568 ? 18.714 -13.953 -5.088 1.00 97.62 568 GLY A N 1
ATOM 4447 C CA . GLY A 1 568 ? 18.803 -13.476 -6.461 1.00 97.62 568 GLY A CA 1
ATOM 4448 C C . GLY A 1 568 ? 19.312 -12.039 -6.478 1.00 97.62 568 GLY A C 1
ATOM 4449 O O . GLY A 1 568 ? 19.360 -11.385 -5.430 1.00 97.62 568 GLY A O 1
ATOM 4450 N N . ILE A 1 569 ? 19.743 -11.557 -7.639 1.00 98.06 569 ILE A N 1
ATOM 4451 C CA . ILE A 1 569 ? 20.306 -10.214 -7.796 1.00 98.06 569 ILE A CA 1
ATOM 4452 C C . ILE A 1 569 ? 19.931 -9.616 -9.154 1.00 98.06 569 ILE A C 1
ATOM 4454 O O . ILE A 1 569 ? 20.142 -10.211 -10.204 1.00 98.06 569 ILE A O 1
ATOM 4458 N N . ALA A 1 570 ? 19.387 -8.400 -9.135 1.00 97.69 570 ALA A N 1
ATOM 4459 C CA . ALA A 1 570 ? 19.007 -7.676 -10.340 1.00 97.69 570 ALA A CA 1
ATOM 4460 C C . ALA A 1 570 ? 19.529 -6.238 -10.316 1.00 97.69 570 ALA A C 1
ATOM 4462 O O . ALA A 1 570 ? 19.723 -5.635 -9.261 1.00 97.69 570 ALA A O 1
ATOM 4463 N N . ILE A 1 571 ? 19.726 -5.688 -11.511 1.00 97.44 571 ILE A N 1
ATOM 4464 C CA . ILE A 1 571 ? 20.065 -4.289 -11.755 1.00 97.44 571 ILE A CA 1
ATOM 4465 C C . ILE A 1 571 ? 19.205 -3.783 -12.919 1.00 97.44 571 ILE A C 1
ATOM 4467 O O . ILE A 1 571 ? 19.090 -4.451 -13.951 1.00 97.44 571 ILE A O 1
ATOM 4471 N N . ILE A 1 572 ? 18.563 -2.630 -12.717 1.00 96.81 572 ILE A N 1
ATOM 4472 C CA . ILE A 1 572 ? 17.508 -2.079 -13.578 1.00 96.81 572 ILE A CA 1
ATOM 4473 C C . ILE A 1 572 ? 17.891 -0.644 -13.987 1.00 96.81 572 ILE A C 1
ATOM 4475 O O . ILE A 1 572 ? 18.131 0.183 -13.104 1.00 96.81 572 ILE A O 1
ATOM 4479 N N . PRO A 1 573 ? 17.975 -0.317 -15.290 1.00 96.44 573 PRO A N 1
ATOM 4480 C CA . PRO A 1 573 ? 18.194 1.045 -15.769 1.00 96.44 573 PRO A CA 1
ATOM 4481 C C . PRO A 1 573 ? 16.871 1.826 -15.842 1.00 96.44 573 PRO A C 1
ATOM 4483 O O . PRO A 1 573 ? 15.793 1.242 -15.925 1.00 96.44 573 PRO A O 1
ATOM 4486 N N . MET A 1 574 ? 16.938 3.160 -15.859 1.00 95.19 574 MET A N 1
ATOM 4487 C CA . MET A 1 574 ? 15.742 4.007 -15.887 1.00 95.19 574 MET A CA 1
ATOM 4488 C C . MET A 1 574 ? 15.923 5.274 -16.730 1.00 95.19 574 MET A C 1
ATOM 4490 O O . MET A 1 574 ? 16.824 6.070 -16.461 1.00 95.19 574 MET A O 1
ATOM 4494 N N . LYS A 1 575 ? 14.991 5.524 -17.661 1.00 93.25 575 LYS A N 1
ATOM 4495 C CA . LYS A 1 575 ? 14.738 6.853 -18.252 1.00 93.25 575 LYS A CA 1
ATOM 4496 C C . LYS A 1 575 ? 13.358 7.344 -17.810 1.00 93.25 575 LYS A C 1
ATOM 4498 O O . LYS A 1 575 ? 12.347 6.822 -18.262 1.00 93.25 575 LYS A O 1
ATOM 4503 N N . PHE A 1 576 ? 13.318 8.382 -16.975 1.00 86.62 576 PHE A N 1
ATOM 4504 C CA . PHE A 1 576 ? 12.076 9.051 -16.575 1.00 86.62 576 PHE A CA 1
ATOM 4505 C C . PHE A 1 576 ? 12.021 10.477 -17.137 1.00 86.62 576 PHE A C 1
ATOM 4507 O O . PHE A 1 576 ? 12.897 11.292 -16.843 1.00 86.62 576 PHE A O 1
ATOM 4514 N N . SER A 1 577 ? 10.992 10.778 -17.933 1.00 81.75 577 SER A N 1
ATOM 4515 C CA . SER A 1 577 ? 10.705 12.121 -18.455 1.00 81.75 577 SER A CA 1
ATOM 4516 C C . SER A 1 577 ? 9.778 12.907 -17.518 1.00 81.75 577 SER A C 1
ATOM 4518 O O . SER A 1 577 ? 8.882 12.337 -16.885 1.00 81.75 577 SER A O 1
ATOM 4520 N N . VAL A 1 578 ? 10.000 14.223 -17.435 1.00 73.62 578 VAL A N 1
ATOM 4521 C CA . VAL A 1 578 ? 9.335 15.149 -16.502 1.00 73.62 578 VAL A CA 1
ATOM 4522 C C . VAL A 1 578 ? 8.750 16.322 -17.286 1.00 73.62 578 VAL A C 1
ATOM 4524 O O . VAL A 1 578 ? 9.500 17.084 -17.889 1.00 73.62 578 VAL A O 1
ATOM 4527 N N . GLY A 1 579 ? 7.428 16.492 -17.248 1.00 65.81 579 GLY A N 1
ATOM 4528 C CA . GLY A 1 579 ? 6.734 17.593 -17.915 1.00 65.81 579 GLY A CA 1
ATOM 4529 C C . GLY A 1 579 ? 5.212 17.448 -17.868 1.00 65.81 579 GLY A C 1
ATOM 4530 O O . GLY A 1 579 ? 4.694 16.348 -17.682 1.00 65.81 579 GLY A O 1
ATOM 4531 N N . TYR A 1 580 ? 4.514 18.567 -18.056 1.00 58.78 580 TYR A N 1
ATOM 4532 C CA . TYR A 1 580 ? 3.068 18.642 -18.283 1.00 58.78 580 TYR A CA 1
ATOM 4533 C C . TYR A 1 580 ? 2.814 19.194 -19.689 1.00 58.78 580 TYR A C 1
ATOM 4535 O O . TYR A 1 580 ? 3.625 19.966 -20.198 1.00 58.78 580 TYR A O 1
ATOM 4543 N N . ASN A 1 581 ? 1.668 18.866 -20.291 1.00 49.38 581 ASN A N 1
ATOM 4544 C CA . ASN A 1 581 ? 1.309 19.343 -21.635 1.00 49.38 581 ASN A CA 1
ATOM 4545 C C . ASN A 1 581 ? 0.966 20.852 -21.689 1.00 49.38 581 ASN A C 1
ATOM 4547 O O . ASN A 1 581 ? 0.711 21.381 -22.768 1.00 49.38 581 ASN A O 1
ATOM 4551 N N . THR A 1 582 ? 0.951 21.549 -20.547 1.00 44.28 582 THR A N 1
ATOM 4552 C CA . THR A 1 582 ? 0.720 22.996 -20.436 1.00 44.28 582 THR A CA 1
ATOM 4553 C C . THR A 1 582 ? 1.794 23.662 -19.572 1.00 44.28 582 THR A C 1
ATOM 4555 O O . THR A 1 582 ? 2.078 23.242 -18.449 1.00 44.28 582 THR A O 1
ATOM 4558 N N . THR A 1 583 ? 2.410 24.720 -20.104 1.00 37.88 583 THR A N 1
ATOM 4559 C CA . THR A 1 583 ? 3.538 25.421 -19.474 1.00 37.88 583 THR A CA 1
ATOM 4560 C C . THR A 1 583 ? 3.058 26.551 -18.562 1.00 37.88 583 THR A C 1
ATOM 4562 O O . THR A 1 583 ? 2.329 27.434 -19.008 1.00 37.88 583 THR A O 1
ATOM 4565 N N . TYR A 1 584 ? 3.535 26.589 -17.313 1.00 46.94 584 TYR A N 1
ATOM 4566 C CA . TYR A 1 584 ? 3.312 27.706 -16.386 1.00 46.94 584 TYR A CA 1
ATOM 4567 C C . TYR A 1 584 ? 4.643 28.310 -15.923 1.00 46.94 584 TYR A C 1
ATOM 4569 O O . TYR A 1 584 ? 5.507 27.619 -15.382 1.00 46.94 584 TYR A O 1
ATOM 4577 N N . TYR A 1 585 ? 4.816 29.618 -16.131 1.00 44.59 585 TYR A N 1
ATOM 4578 C CA . TYR A 1 585 ? 6.052 30.335 -15.811 1.00 44.59 585 TYR A CA 1
ATOM 4579 C C . TYR A 1 585 ? 5.989 30.964 -14.411 1.00 44.59 585 TYR A C 1
ATOM 4581 O O . TYR A 1 585 ? 5.310 31.965 -14.196 1.00 44.59 585 TYR A O 1
ATOM 4589 N N . HIS A 1 586 ? 6.742 30.405 -13.458 1.00 48.66 586 HIS A N 1
ATOM 4590 C CA . HIS A 1 586 ? 6.840 30.921 -12.077 1.00 48.66 586 HIS A CA 1
ATOM 4591 C C . HIS A 1 586 ? 8.252 31.395 -11.679 1.00 48.66 586 HIS A C 1
ATOM 4593 O O . HIS A 1 586 ? 8.465 31.873 -10.566 1.00 48.66 586 HIS A O 1
ATOM 4599 N N . GLN A 1 587 ? 9.232 31.273 -12.580 1.00 51.94 587 GLN A N 1
ATOM 4600 C CA . GLN A 1 587 ? 10.656 31.436 -12.263 1.00 51.94 587 GLN A CA 1
ATOM 4601 C C . GLN A 1 587 ? 11.043 32.860 -11.819 1.00 51.94 587 GLN A C 1
ATOM 4603 O O . GLN A 1 587 ? 11.957 33.011 -11.010 1.00 51.94 587 GLN A O 1
ATOM 4608 N N . ASP A 1 588 ? 10.356 33.889 -12.317 1.00 54.88 588 ASP A N 1
ATOM 4609 C CA . ASP A 1 588 ? 10.673 35.300 -12.053 1.00 54.88 588 ASP A CA 1
ATOM 4610 C C . ASP A 1 588 ? 10.427 35.694 -10.581 1.00 54.88 588 ASP A C 1
ATOM 4612 O O . ASP A 1 588 ? 11.337 36.134 -9.871 1.00 54.88 588 ASP A O 1
ATOM 4616 N N . ALA A 1 589 ? 9.235 35.383 -10.055 1.00 51.00 589 ALA A N 1
ATOM 4617 C CA . ALA A 1 589 ? 8.889 35.605 -8.648 1.00 51.00 589 ALA A CA 1
ATOM 4618 C C . ALA A 1 589 ? 9.856 34.886 -7.682 1.00 51.00 589 ALA A C 1
ATOM 4620 O O . ALA A 1 589 ? 10.248 35.439 -6.649 1.00 51.00 589 ALA A O 1
ATOM 4621 N N . CYS A 1 590 ? 10.298 33.674 -8.034 1.00 49.97 590 CYS A N 1
ATOM 4622 C CA . CYS A 1 590 ? 11.267 32.916 -7.243 1.00 49.97 590 CYS A CA 1
ATOM 4623 C C . CYS A 1 590 ? 12.655 33.578 -7.195 1.00 49.97 590 CYS A C 1
ATOM 4625 O O . CYS A 1 590 ? 13.305 33.527 -6.150 1.00 49.97 590 CYS A O 1
ATOM 4627 N N . GLN A 1 591 ? 13.111 34.231 -8.272 1.00 54.72 591 GLN A N 1
ATOM 4628 C CA . GLN A 1 591 ? 14.398 34.945 -8.278 1.00 54.72 591 GLN A CA 1
ATOM 4629 C C . GLN A 1 591 ? 14.368 36.177 -7.362 1.00 54.72 591 GLN A C 1
ATOM 4631 O O . GLN A 1 591 ? 15.294 36.383 -6.569 1.00 54.72 591 GLN A O 1
ATOM 4636 N N . ILE A 1 592 ? 13.279 36.952 -7.410 1.00 60.75 592 ILE A N 1
ATOM 4637 C CA . ILE A 1 592 ? 13.068 38.131 -6.553 1.00 60.75 592 ILE A CA 1
ATOM 4638 C C . ILE A 1 592 ? 13.051 37.731 -5.069 1.00 60.75 592 ILE A C 1
ATOM 4640 O O . ILE A 1 592 ? 13.646 38.419 -4.234 1.00 60.75 592 ILE A O 1
ATOM 4644 N N . LEU A 1 593 ? 12.409 36.607 -4.732 1.00 48.59 593 LEU A N 1
ATOM 4645 C CA . LEU A 1 593 ? 12.357 36.090 -3.363 1.00 48.59 593 LEU A CA 1
ATOM 4646 C C . LEU A 1 593 ? 13.689 35.485 -2.903 1.00 48.59 593 LEU A C 1
ATOM 4648 O O . LEU A 1 593 ? 14.130 35.797 -1.796 1.00 48.59 593 LEU A O 1
ATOM 4652 N N . ARG A 1 594 ? 14.381 34.692 -3.737 1.00 52.28 594 ARG A N 1
ATOM 4653 C CA . ARG A 1 594 ? 15.687 34.109 -3.377 1.00 52.28 594 ARG A CA 1
ATOM 4654 C C . ARG A 1 594 ? 16.686 35.195 -2.970 1.00 52.28 594 ARG A C 1
ATOM 4656 O O . ARG A 1 594 ? 17.276 35.106 -1.896 1.00 52.28 594 ARG A O 1
ATOM 4663 N N . LYS A 1 595 ? 16.782 36.270 -3.761 1.00 63.97 595 LYS A N 1
ATOM 4664 C CA . LYS A 1 595 ? 17.688 37.408 -3.520 1.00 63.97 595 LYS A CA 1
ATOM 4665 C C . LYS A 1 595 ? 17.426 38.144 -2.191 1.00 63.97 595 LYS A C 1
ATOM 4667 O O . LYS A 1 595 ? 18.286 38.887 -1.730 1.00 63.97 595 LYS A O 1
ATOM 4672 N N . ARG A 1 596 ? 16.260 37.931 -1.561 1.00 56.84 596 ARG A N 1
ATOM 4673 C CA . ARG A 1 596 ? 15.893 38.435 -0.221 1.00 56.84 596 ARG A CA 1
ATOM 4674 C C . ARG A 1 596 ? 16.109 37.406 0.901 1.00 56.84 596 ARG A C 1
ATOM 4676 O O . ARG A 1 596 ? 16.170 37.790 2.064 1.00 56.84 596 ARG A O 1
ATOM 4683 N N . LEU A 1 597 ? 16.215 36.117 0.569 1.00 46.56 597 LEU A N 1
ATOM 4684 C CA . LEU A 1 597 ? 16.304 34.991 1.512 1.00 46.56 597 LEU A CA 1
ATOM 4685 C C . LEU A 1 597 ? 17.715 34.391 1.643 1.00 46.56 597 LEU A C 1
ATOM 4687 O O . LEU A 1 597 ? 17.948 33.608 2.564 1.00 46.56 597 LEU A O 1
ATOM 4691 N N . GLU A 1 598 ? 18.665 34.780 0.787 1.00 55.44 598 GLU A N 1
ATOM 4692 C CA . GLU A 1 598 ? 20.075 34.348 0.824 1.00 55.44 598 GLU A CA 1
ATOM 4693 C C . GLU A 1 598 ? 20.704 34.340 2.250 1.00 55.44 598 GLU A C 1
ATOM 4695 O O . GLU A 1 598 ? 21.325 33.335 2.603 1.00 55.44 598 GLU A O 1
ATOM 4700 N N . PRO A 1 599 ? 20.487 35.348 3.135 1.00 52.94 599 PRO A N 1
ATOM 4701 C CA . PRO A 1 599 ? 21.037 35.349 4.504 1.00 52.94 599 PRO A CA 1
ATOM 4702 C C . PRO A 1 599 ? 20.409 34.325 5.469 1.00 52.94 599 PRO A C 1
ATOM 4704 O O . PRO A 1 599 ? 20.927 34.103 6.564 1.00 52.94 599 PRO A O 1
ATOM 4707 N N . ILE A 1 600 ? 19.266 33.737 5.102 1.00 48.59 600 ILE A N 1
ATOM 4708 C CA . ILE A 1 600 ? 18.533 32.742 5.901 1.00 48.59 600 ILE A CA 1
ATOM 4709 C C . ILE A 1 600 ? 18.883 31.326 5.427 1.00 48.59 600 ILE A C 1
ATOM 4711 O O . ILE A 1 600 ? 19.085 30.438 6.254 1.00 48.59 600 ILE A O 1
ATOM 4715 N N . ILE A 1 601 ? 19.030 31.132 4.111 1.00 54.28 601 ILE A N 1
ATOM 4716 C CA . ILE A 1 601 ? 19.398 29.847 3.488 1.00 54.28 601 ILE A CA 1
ATOM 4717 C C . ILE A 1 601 ? 20.751 29.340 4.019 1.00 54.28 601 ILE A C 1
ATOM 4719 O O . ILE A 1 601 ? 20.896 28.157 4.315 1.00 54.28 601 ILE A O 1
ATOM 4723 N N . GLN A 1 602 ? 21.708 30.242 4.262 1.00 57.28 602 GLN A N 1
ATOM 4724 C CA . GLN A 1 602 ? 23.019 29.923 4.853 1.00 57.28 602 GLN A CA 1
ATOM 4725 C C . GLN A 1 602 ? 22.967 29.375 6.298 1.00 57.28 602 GLN A C 1
ATOM 4727 O O . GLN A 1 602 ? 24.011 29.059 6.866 1.00 57.28 602 GLN A O 1
ATOM 4732 N N . LYS A 1 603 ? 21.785 29.294 6.929 1.00 51.69 603 LYS A N 1
ATOM 4733 C CA . LYS A 1 603 ? 21.637 29.029 8.370 1.00 51.69 603 LYS A CA 1
ATOM 4734 C C . LYS A 1 603 ? 21.038 27.665 8.728 1.00 51.69 603 LYS A C 1
ATOM 4736 O O . LYS A 1 603 ? 21.074 27.310 9.904 1.00 51.69 603 LYS A O 1
ATOM 4741 N N . ASN A 1 604 ? 20.511 26.915 7.755 1.00 50.56 604 ASN A N 1
ATOM 4742 C CA . ASN A 1 604 ? 20.173 25.493 7.899 1.00 50.56 604 ASN A CA 1
ATOM 4743 C C . ASN A 1 604 ? 20.059 24.810 6.512 1.00 50.56 604 ASN A C 1
ATOM 4745 O O . ASN A 1 604 ? 19.000 24.913 5.892 1.00 50.56 604 ASN A O 1
ATOM 4749 N N . PRO A 1 605 ? 21.119 24.153 6.003 1.00 56.12 605 PRO A N 1
ATOM 4750 C CA . PRO A 1 605 ? 21.147 23.613 4.639 1.00 56.12 605 PRO A CA 1
ATOM 4751 C C . PRO A 1 605 ? 20.717 22.138 4.519 1.00 56.12 605 PRO A C 1
ATOM 4753 O O . PRO A 1 605 ? 20.650 21.621 3.407 1.00 56.12 605 PRO A O 1
ATOM 4756 N N . GLU A 1 606 ? 20.475 21.432 5.628 1.00 59.34 606 GLU A N 1
ATOM 4757 C CA . GLU A 1 606 ? 20.426 19.961 5.650 1.00 59.34 606 GLU A CA 1
ATOM 4758 C C . GLU A 1 606 ? 19.024 19.385 5.382 1.00 59.34 606 GLU A C 1
ATOM 4760 O O . GLU A 1 606 ? 18.352 18.870 6.273 1.00 59.34 606 GLU A O 1
ATOM 4765 N N . GLY A 1 607 ? 18.602 19.452 4.119 1.00 50.06 607 GLY A N 1
ATOM 4766 C CA . GLY A 1 607 ? 17.631 18.526 3.527 1.00 50.06 607 GLY A CA 1
ATOM 4767 C C . GLY A 1 607 ? 18.243 17.933 2.260 1.00 50.06 607 GLY A C 1
ATOM 4768 O O . GLY A 1 607 ? 18.759 18.691 1.434 1.00 50.06 607 GLY A O 1
ATOM 4769 N N . LYS A 1 608 ? 18.254 16.605 2.115 1.00 60.06 608 LYS A N 1
ATOM 4770 C CA . LYS A 1 608 ? 18.974 15.931 1.025 1.00 60.06 608 LYS A CA 1
ATOM 4771 C C . LYS A 1 608 ? 18.028 15.541 -0.109 1.00 60.06 608 LYS A C 1
ATOM 4773 O O . LYS A 1 608 ? 16.818 15.412 0.075 1.00 60.06 608 LYS A O 1
ATOM 4778 N N . TRP A 1 609 ? 18.571 15.365 -1.313 1.00 62.50 609 TRP A N 1
ATOM 4779 C CA . TRP A 1 609 ? 17.782 14.850 -2.442 1.00 62.50 609 TRP A CA 1
ATOM 4780 C C . TRP A 1 609 ? 17.661 13.327 -2.385 1.00 62.50 609 TRP A C 1
ATOM 4782 O O . TRP A 1 609 ? 16.674 12.763 -2.852 1.00 62.50 609 TRP A O 1
ATOM 4792 N N . GLU A 1 610 ? 18.640 12.690 -1.752 1.00 67.00 610 GLU A N 1
ATOM 4793 C CA . GLU A 1 610 ? 18.704 11.278 -1.405 1.00 67.00 610 GLU A CA 1
ATOM 4794 C C . GLU A 1 610 ? 17.433 10.828 -0.659 1.00 67.00 610 GLU A C 1
ATOM 4796 O O . GLU A 1 610 ? 16.787 9.887 -1.114 1.00 67.00 610 GLU A O 1
ATOM 4801 N N . ASP A 1 611 ? 16.978 11.585 0.349 1.00 68.44 611 ASP A N 1
ATOM 4802 C CA . ASP A 1 611 ? 15.748 11.337 1.128 1.00 68.44 611 ASP A CA 1
ATOM 4803 C C . ASP A 1 611 ? 14.504 11.094 0.233 1.00 68.44 611 ASP A C 1
ATOM 4805 O O . ASP A 1 611 ? 13.655 10.238 0.506 1.00 68.44 611 ASP A O 1
ATOM 4809 N N . TRP A 1 612 ? 14.394 11.831 -0.881 1.00 67.94 612 TRP A N 1
ATOM 4810 C CA . TRP A 1 612 ? 13.280 11.717 -1.834 1.00 67.94 612 TRP A CA 1
ATOM 4811 C C . TRP A 1 612 ? 13.398 10.497 -2.750 1.00 67.94 612 TRP A C 1
ATOM 4813 O O . TRP A 1 612 ? 12.373 9.960 -3.187 1.00 67.94 612 TRP A O 1
ATOM 4823 N N . ILE A 1 613 ? 14.630 10.071 -3.043 1.00 79.19 613 ILE A N 1
ATOM 4824 C CA . ILE A 1 613 ? 14.931 8.859 -3.809 1.00 79.19 613 ILE A CA 1
ATOM 4825 C C . ILE A 1 613 ? 14.639 7.638 -2.938 1.00 79.19 613 ILE A C 1
ATOM 4827 O O . ILE A 1 613 ? 13.938 6.743 -3.399 1.00 79.19 613 ILE A O 1
ATOM 4831 N N . GLU A 1 614 ? 15.082 7.634 -1.679 1.00 84.31 614 GLU A N 1
ATOM 4832 C CA . GLU A 1 614 ? 14.829 6.566 -0.704 1.00 84.31 614 GLU A CA 1
ATOM 4833 C C . GLU A 1 614 ? 13.328 6.379 -0.461 1.00 84.31 614 GLU A C 1
ATOM 4835 O O . GLU A 1 614 ? 12.783 5.300 -0.707 1.00 84.31 614 GLU A O 1
ATOM 4840 N N . GLY A 1 615 ? 12.619 7.455 -0.103 1.00 81.25 615 GLY A N 1
ATOM 4841 C CA . GLY A 1 615 ? 11.164 7.428 0.068 1.00 81.25 615 GLY A CA 1
ATOM 4842 C C . GLY A 1 615 ? 10.385 7.182 -1.232 1.00 81.25 615 GLY A C 1
ATOM 4843 O O . GLY A 1 615 ? 9.195 6.885 -1.186 1.00 81.25 615 GLY A O 1
ATOM 4844 N N . GLY A 1 616 ? 11.009 7.330 -2.405 1.00 81.31 616 GLY A N 1
ATOM 4845 C CA . GLY A 1 616 ? 10.450 6.899 -3.692 1.00 81.31 616 GLY A CA 1
ATOM 4846 C C . GLY A 1 616 ? 10.630 5.404 -3.920 1.00 81.31 616 GLY A C 1
ATOM 4847 O O . GLY A 1 616 ? 9.666 4.707 -4.218 1.00 81.31 616 GLY A O 1
ATOM 4848 N N . PHE A 1 617 ? 11.852 4.917 -3.731 1.00 92.12 617 PHE A N 1
ATOM 4849 C CA . PHE A 1 617 ? 12.241 3.522 -3.890 1.00 92.12 617 PHE A CA 1
ATOM 4850 C C . PHE A 1 617 ? 11.437 2.599 -2.977 1.00 92.12 617 PHE A C 1
ATOM 4852 O O . PHE A 1 617 ? 10.876 1.627 -3.469 1.00 92.12 617 PHE A O 1
ATOM 4859 N N . ILE A 1 618 ? 11.300 2.926 -1.686 1.00 94.62 618 ILE A N 1
ATOM 4860 C CA . ILE A 1 618 ? 10.533 2.106 -0.732 1.00 94.62 618 ILE A CA 1
ATOM 4861 C C . ILE A 1 618 ? 9.041 2.050 -1.105 1.00 94.62 618 ILE A C 1
ATOM 4863 O O . ILE A 1 618 ? 8.456 0.973 -1.086 1.00 94.62 618 ILE A O 1
ATOM 4867 N N . GLN A 1 619 ? 8.446 3.158 -1.561 1.00 90.38 619 GLN A N 1
ATOM 4868 C CA . GLN A 1 619 ? 7.071 3.173 -2.093 1.00 90.38 619 GLN A CA 1
ATOM 4869 C C . GLN A 1 619 ? 6.922 2.355 -3.395 1.00 90.38 619 GLN A C 1
ATOM 4871 O O . GLN A 1 619 ? 5.823 1.920 -3.739 1.00 90.38 619 GLN A O 1
ATOM 4876 N N . GLY A 1 620 ? 8.028 2.132 -4.114 1.00 89.25 620 GLY A N 1
ATOM 4877 C CA . GLY A 1 620 ? 8.131 1.165 -5.204 1.00 89.25 620 GLY A CA 1
ATOM 4878 C C . GLY A 1 620 ? 8.251 -0.280 -4.715 1.00 89.25 620 GLY A C 1
ATOM 4879 O O . GLY A 1 620 ? 7.546 -1.142 -5.221 1.00 89.25 620 GLY A O 1
ATOM 4880 N N . VAL A 1 621 ? 9.101 -0.562 -3.720 1.00 93.50 621 VAL A N 1
ATOM 4881 C CA . VAL A 1 621 ? 9.221 -1.908 -3.120 1.00 93.50 621 VAL A CA 1
ATOM 4882 C C . VAL A 1 621 ? 7.854 -2.395 -2.645 1.00 93.50 621 VAL A C 1
ATOM 4884 O O . VAL A 1 621 ? 7.442 -3.482 -3.035 1.00 93.50 621 VAL A O 1
ATOM 4887 N N . GLY A 1 622 ? 7.112 -1.547 -1.925 1.00 93.00 622 GLY A N 1
ATOM 4888 C CA . GLY A 1 622 ? 5.732 -1.812 -1.521 1.00 93.00 622 GLY A CA 1
ATOM 4889 C C . GLY A 1 622 ? 4.852 -2.289 -2.680 1.00 93.00 622 GLY A C 1
ATOM 4890 O O . GLY A 1 622 ? 4.426 -3.446 -2.677 1.00 93.00 622 GLY A O 1
ATOM 4891 N N . LEU A 1 623 ? 4.678 -1.440 -3.703 1.00 93.81 623 LEU A N 1
ATOM 4892 C CA . LEU A 1 623 ? 3.936 -1.724 -4.945 1.00 93.81 623 LEU A CA 1
ATOM 4893 C C . LEU A 1 623 ? 4.294 -3.072 -5.594 1.00 93.81 623 LEU A C 1
ATOM 4895 O O . LEU A 1 623 ? 3.417 -3.752 -6.128 1.00 93.81 623 LEU A O 1
ATOM 4899 N N . TYR A 1 624 ? 5.578 -3.438 -5.605 1.00 96.31 624 TYR A N 1
ATOM 4900 C CA . TYR A 1 624 ? 6.034 -4.622 -6.329 1.00 96.31 624 TYR A CA 1
ATOM 4901 C C . TYR A 1 624 ? 6.141 -5.897 -5.485 1.00 96.31 624 TYR A C 1
ATOM 4903 O O . TYR A 1 624 ? 6.330 -6.956 -6.081 1.00 96.31 624 TYR A O 1
ATOM 4911 N N . THR A 1 625 ? 6.036 -5.855 -4.149 1.00 94.38 625 THR A N 1
ATOM 4912 C CA . THR A 1 625 ? 6.257 -7.057 -3.309 1.00 94.38 625 THR A CA 1
ATOM 4913 C C . THR A 1 625 ? 5.273 -7.289 -2.160 1.00 94.38 625 THR A C 1
ATOM 4915 O O . THR A 1 625 ? 5.260 -8.400 -1.634 1.00 94.38 625 THR A O 1
ATOM 4918 N N . MET A 1 626 ? 4.485 -6.301 -1.714 1.00 92.81 626 MET A N 1
ATOM 4919 C CA . MET A 1 626 ? 3.669 -6.466 -0.489 1.00 92.81 626 MET A CA 1
ATOM 4920 C C . MET A 1 626 ? 2.390 -5.624 -0.381 1.00 92.81 626 MET A C 1
ATOM 4922 O O . MET A 1 626 ? 1.479 -6.021 0.341 1.00 92.81 626 MET A O 1
ATOM 4926 N N . GLU A 1 627 ? 2.305 -4.483 -1.063 1.00 93.88 627 GLU A N 1
ATOM 4927 C CA . GLU A 1 627 ? 1.105 -3.645 -1.067 1.00 93.88 627 GLU A CA 1
ATOM 4928 C C . GLU A 1 627 ? 0.065 -4.246 -2.020 1.00 93.88 627 GLU A C 1
ATOM 4930 O O . GLU A 1 627 ? 0.155 -4.080 -3.233 1.00 93.88 627 GLU A O 1
ATOM 4935 N N . GLU A 1 628 ? -0.905 -4.974 -1.464 1.00 93.25 628 GLU A N 1
ATOM 4936 C CA . GLU A 1 628 ? -1.953 -5.676 -2.208 1.00 93.25 628 GLU A CA 1
ATOM 4937 C C . GLU A 1 628 ? -3.343 -5.162 -1.817 1.00 93.25 628 GLU A C 1
ATOM 4939 O O . GLU A 1 628 ? -3.625 -4.948 -0.636 1.00 93.25 628 GLU A O 1
ATOM 4944 N N . ILE A 1 629 ? -4.213 -4.974 -2.816 1.00 87.56 629 ILE A N 1
ATOM 4945 C CA . ILE A 1 629 ? -5.624 -4.627 -2.618 1.00 87.56 629 ILE A CA 1
ATOM 4946 C C . ILE A 1 629 ? -6.475 -5.816 -3.068 1.00 87.56 629 ILE A C 1
ATOM 4948 O O . ILE A 1 629 ? -6.375 -6.232 -4.223 1.00 87.56 629 ILE A O 1
ATOM 4952 N N . GLN A 1 630 ? -7.305 -6.352 -2.172 1.00 83.31 630 GLN A N 1
ATOM 4953 C CA . GLN A 1 630 ? -8.174 -7.500 -2.445 1.00 83.31 630 GLN A CA 1
ATOM 4954 C C . GLN A 1 630 ? -9.652 -7.104 -2.356 1.00 83.31 630 GLN A C 1
ATOM 4956 O O . GLN A 1 630 ? -10.073 -6.439 -1.403 1.00 83.31 630 GLN A O 1
ATOM 4961 N N . PHE A 1 631 ? -10.433 -7.556 -3.338 1.00 73.38 631 PHE A N 1
ATOM 4962 C CA . PHE A 1 631 ? -11.869 -7.301 -3.455 1.00 73.38 631 PHE A CA 1
ATOM 4963 C C . PHE A 1 631 ? -12.655 -8.609 -3.403 1.00 73.38 631 PHE A C 1
ATOM 4965 O O . PHE A 1 631 ? -12.203 -9.622 -3.939 1.00 73.38 631 PHE A O 1
ATOM 4972 N N . SER A 1 632 ? -13.846 -8.586 -2.810 1.00 70.12 632 SER A N 1
ATOM 4973 C CA . SER A 1 632 ? -14.821 -9.670 -2.944 1.00 70.12 632 SER A CA 1
ATOM 4974 C C . SER A 1 632 ? -15.332 -9.780 -4.393 1.00 70.12 632 SER A C 1
ATOM 4976 O O . SER A 1 632 ? -15.210 -8.820 -5.162 1.00 70.12 632 SER A O 1
ATOM 4978 N N . PRO A 1 633 ? -15.985 -10.893 -4.782 1.00 68.94 633 PRO A N 1
ATOM 4979 C CA . PRO A 1 633 ? -16.675 -10.997 -6.073 1.00 68.94 633 PRO A CA 1
ATOM 4980 C C . PRO A 1 633 ? -17.834 -9.999 -6.262 1.00 68.94 633 PRO A C 1
ATOM 4982 O O . PRO A 1 633 ? -18.367 -9.900 -7.362 1.00 68.94 633 PRO A O 1
ATOM 4985 N N . GLU A 1 634 ? -18.208 -9.258 -5.212 1.00 74.31 634 GLU A N 1
ATOM 4986 C CA . GLU A 1 634 ? -19.218 -8.191 -5.226 1.00 74.31 634 GLU A CA 1
ATOM 4987 C C . GLU A 1 634 ? -18.594 -6.791 -5.387 1.00 74.31 634 GLU A C 1
ATOM 4989 O O . GLU A 1 634 ? -19.318 -5.808 -5.523 1.00 74.31 634 GLU A O 1
ATOM 4994 N N . GLY A 1 635 ? -17.260 -6.676 -5.351 1.00 68.25 635 GLY A N 1
ATOM 4995 C CA . GLY A 1 635 ? -16.548 -5.395 -5.373 1.00 68.25 635 GLY A CA 1
ATOM 4996 C C . GLY A 1 635 ? -16.349 -4.747 -3.995 1.00 68.25 635 GLY A C 1
ATOM 4997 O O . GLY A 1 635 ? -15.935 -3.591 -3.927 1.00 68.25 635 GLY A O 1
ATOM 4998 N N . GLU A 1 636 ? -16.596 -5.458 -2.889 1.00 71.25 636 GLU A N 1
ATOM 4999 C CA . GLU A 1 636 ? -16.253 -4.964 -1.546 1.00 71.25 636 GLU A CA 1
ATOM 5000 C C . GLU A 1 636 ? -14.738 -5.053 -1.312 1.00 71.25 636 GLU A C 1
ATOM 5002 O O . GLU A 1 636 ? -14.158 -6.134 -1.409 1.00 71.25 636 GLU A O 1
ATOM 5007 N N . GLN A 1 637 ? -14.085 -3.943 -0.963 1.00 75.50 637 GLN A N 1
ATOM 5008 C CA . GLN A 1 637 ? -12.661 -3.935 -0.613 1.00 75.50 637 GLN A CA 1
ATOM 5009 C C . GLN A 1 637 ? -12.449 -4.527 0.791 1.00 75.50 637 GLN A C 1
ATOM 5011 O O . GLN A 1 637 ? -12.880 -3.947 1.787 1.00 75.50 637 GLN A O 1
ATOM 5016 N N . TYR A 1 638 ? -11.759 -5.666 0.889 1.00 68.94 638 TYR A N 1
ATOM 5017 C CA . TYR A 1 638 ? -11.443 -6.303 2.177 1.00 68.94 638 TYR A CA 1
ATOM 5018 C C . TYR A 1 638 ? -10.172 -5.742 2.821 1.00 68.94 638 TYR A C 1
ATOM 5020 O O . TYR A 1 638 ? -10.041 -5.713 4.044 1.00 68.94 638 TYR A O 1
ATOM 5028 N N . THR A 1 639 ? -9.230 -5.260 2.012 1.00 77.00 639 THR A N 1
ATOM 5029 C CA . THR A 1 639 ? -7.963 -4.669 2.466 1.00 77.00 639 THR A CA 1
ATOM 5030 C C . THR A 1 639 ? -8.133 -3.190 2.822 1.00 77.00 639 THR A C 1
ATOM 5032 O O . THR A 1 639 ? -7.578 -2.310 2.162 1.00 77.00 639 THR A O 1
ATOM 5035 N N . LEU A 1 640 ? -8.924 -2.919 3.861 1.00 73.88 640 LEU A N 1
ATOM 5036 C CA . LEU A 1 640 ? -9.082 -1.597 4.475 1.00 73.88 640 LEU A CA 1
ATOM 5037 C C . LEU A 1 640 ? -8.282 -1.519 5.784 1.00 73.88 640 LEU A C 1
ATOM 5039 O O . LEU A 1 640 ? -8.158 -2.504 6.507 1.00 73.88 640 LEU A O 1
ATOM 5043 N N . GLY A 1 641 ? -7.735 -0.342 6.095 1.00 74.38 641 GLY A N 1
ATOM 5044 C CA . GLY A 1 641 ? -6.944 -0.120 7.311 1.00 74.38 641 GLY A CA 1
ATOM 5045 C C . GLY A 1 641 ? -5.517 -0.710 7.287 1.00 74.38 641 GLY A C 1
ATOM 5046 O O . GLY A 1 641 ? -5.184 -1.534 6.436 1.00 74.38 641 GLY A O 1
ATOM 5047 N N . PRO A 1 642 ? -4.633 -0.284 8.217 1.00 78.25 642 PRO A N 1
ATOM 5048 C CA . PRO A 1 642 ? -3.250 -0.780 8.341 1.00 78.25 642 PRO A CA 1
ATOM 5049 C C . PRO A 1 642 ? -3.157 -2.219 8.885 1.00 78.25 642 PRO A C 1
ATOM 5051 O O . PRO A 1 642 ? -2.094 -2.846 8.881 1.00 78.25 642 PRO A O 1
ATOM 5054 N N . ASP A 1 643 ? -4.250 -2.738 9.433 1.00 68.62 643 ASP A N 1
ATOM 5055 C CA . ASP A 1 643 ? -4.393 -4.094 9.947 1.00 68.62 643 ASP A CA 1
ATOM 5056 C C . ASP A 1 643 ? -4.601 -5.120 8.824 1.00 68.62 643 ASP A C 1
ATOM 5058 O O . ASP A 1 643 ? -4.046 -6.215 8.944 1.00 68.62 643 ASP A O 1
ATOM 5062 N N . ALA A 1 644 ? -5.209 -4.735 7.695 1.00 73.00 644 ALA A N 1
ATOM 5063 C CA . ALA A 1 644 ? -5.234 -5.537 6.469 1.00 73.00 644 ALA A CA 1
ATOM 5064 C C . ALA A 1 644 ? -4.179 -5.090 5.433 1.00 73.00 644 ALA A C 1
ATOM 5066 O O . ALA A 1 644 ? -3.328 -5.892 5.055 1.00 73.00 644 ALA A O 1
ATOM 5067 N N . TYR A 1 645 ? -4.165 -3.817 5.020 1.00 87.62 645 TYR A N 1
ATOM 5068 C CA . TYR A 1 645 ? -3.241 -3.297 3.998 1.00 87.62 645 TYR A CA 1
ATOM 5069 C C . TYR A 1 645 ? -1.835 -3.028 4.564 1.00 87.62 645 TYR A C 1
ATOM 5071 O O . TYR A 1 645 ? -1.688 -2.413 5.624 1.00 87.62 645 TYR A O 1
ATOM 5079 N N . LYS A 1 646 ? -0.783 -3.476 3.861 1.00 91.00 646 LYS A N 1
ATOM 5080 C CA . LYS A 1 646 ? 0.609 -3.470 4.356 1.00 91.00 646 LYS A CA 1
ATOM 5081 C C . LYS A 1 646 ? 1.541 -2.609 3.506 1.00 91.00 646 LYS A C 1
ATOM 5083 O O . LYS A 1 646 ? 2.146 -3.085 2.552 1.00 91.00 646 LYS A O 1
ATOM 5088 N N . ILE A 1 647 ? 1.721 -1.357 3.926 1.00 93.06 647 ILE A N 1
ATOM 5089 C CA . ILE A 1 647 ? 2.862 -0.538 3.493 1.00 93.06 647 ILE A CA 1
ATOM 5090 C C . ILE A 1 647 ? 4.184 -1.075 4.084 1.00 93.06 647 ILE A C 1
ATOM 5092 O O . ILE A 1 647 ? 4.155 -1.656 5.174 1.00 93.06 647 ILE A O 1
ATOM 5096 N N . PRO A 1 648 ? 5.340 -0.842 3.433 1.00 93.69 648 PRO A N 1
ATOM 5097 C CA . PRO A 1 648 ? 6.650 -1.191 3.980 1.00 93.69 648 PRO A CA 1
ATOM 5098 C C . PRO A 1 648 ? 6.930 -0.567 5.354 1.00 93.69 648 PRO A C 1
ATOM 5100 O O . PRO A 1 648 ? 6.762 0.638 5.564 1.00 93.69 648 PRO A O 1
ATOM 5103 N N . ALA A 1 649 ? 7.421 -1.389 6.276 1.00 91.75 649 ALA A N 1
ATOM 5104 C CA . ALA A 1 649 ? 7.875 -1.011 7.605 1.00 91.75 649 ALA A CA 1
ATOM 5105 C C . ALA A 1 649 ? 9.414 -1.054 7.714 1.00 91.75 649 ALA A C 1
ATOM 5107 O O . ALA A 1 649 ? 10.140 -1.376 6.776 1.00 91.75 649 ALA A O 1
ATOM 5108 N N . VAL A 1 650 ? 9.940 -0.744 8.904 1.00 88.00 650 VAL A N 1
ATOM 5109 C CA . VAL A 1 650 ? 11.392 -0.709 9.183 1.00 88.00 650 VAL A CA 1
ATOM 5110 C C . VAL A 1 650 ? 12.091 -2.075 9.053 1.00 88.00 650 VAL A C 1
ATOM 5112 O O . VAL A 1 650 ? 13.314 -2.129 9.001 1.00 88.00 650 VAL A O 1
ATOM 5115 N N . CYS A 1 651 ? 11.341 -3.179 8.996 1.00 89.25 651 CYS A N 1
ATOM 5116 C CA . CYS A 1 651 ? 11.868 -4.519 8.721 1.00 89.25 651 CYS A CA 1
ATOM 5117 C C . CYS A 1 651 ? 11.996 -4.846 7.224 1.00 89.25 651 CYS A C 1
ATOM 5119 O O . CYS A 1 651 ? 12.658 -5.825 6.890 1.00 89.25 651 CYS A O 1
ATOM 5121 N N . ASP A 1 652 ? 11.394 -4.033 6.351 1.00 92.44 652 ASP A N 1
ATOM 5122 C CA . ASP A 1 652 ? 11.253 -4.317 4.916 1.00 92.44 652 ASP A CA 1
ATOM 5123 C C . ASP A 1 652 ? 12.175 -3.429 4.056 1.00 92.44 652 ASP A C 1
ATOM 5125 O O . ASP A 1 652 ? 12.329 -3.640 2.852 1.00 92.44 652 ASP A O 1
ATOM 5129 N N . ILE A 1 653 ? 12.827 -2.437 4.677 1.00 91.12 653 ILE A N 1
ATOM 5130 C CA . ILE A 1 653 ? 13.879 -1.634 4.044 1.00 91.12 653 ILE A CA 1
ATOM 5131 C C . ILE A 1 653 ? 15.161 -2.474 3.863 1.00 91.12 653 ILE A C 1
ATOM 5133 O O . ILE A 1 653 ? 15.475 -3.301 4.723 1.00 91.12 653 ILE A O 1
ATOM 5137 N N . PRO A 1 654 ? 15.959 -2.260 2.799 1.00 92.12 654 PRO A N 1
ATOM 5138 C CA . PRO A 1 654 ? 17.240 -2.946 2.652 1.00 92.12 654 PRO A CA 1
ATOM 5139 C C . PRO A 1 654 ? 18.205 -2.607 3.799 1.00 92.12 654 PRO A C 1
ATOM 5141 O O . PRO A 1 654 ? 18.519 -1.439 4.014 1.00 92.12 654 PRO A O 1
ATOM 5144 N N . GLU A 1 655 ? 18.742 -3.629 4.478 1.00 91.44 655 GLU A N 1
ATOM 5145 C CA . GLU A 1 655 ? 19.743 -3.488 5.558 1.00 91.44 655 GLU A CA 1
ATOM 5146 C C . GLU A 1 655 ? 20.970 -2.661 5.124 1.00 91.44 655 GLU A C 1
ATOM 5148 O O . GLU A 1 655 ? 21.559 -1.932 5.919 1.00 91.44 655 GLU A O 1
ATOM 5153 N N . GLN A 1 656 ? 21.329 -2.741 3.840 1.00 93.31 656 GLN A N 1
ATOM 5154 C CA . GLN A 1 656 ? 22.332 -1.893 3.202 1.00 93.31 656 GLN A CA 1
ATOM 5155 C C . GLN A 1 656 ? 21.704 -1.137 2.028 1.00 93.31 656 GLN A C 1
ATOM 5157 O O . GLN A 1 656 ? 21.676 -1.629 0.897 1.00 93.31 656 GLN A O 1
ATOM 5162 N N . PHE A 1 657 ? 21.224 0.078 2.286 1.00 92.19 657 PHE A N 1
ATOM 5163 C CA . PHE A 1 657 ? 20.710 0.980 1.258 1.00 92.19 657 PHE A CA 1
ATOM 5164 C C . PHE A 1 657 ? 21.752 2.070 0.959 1.00 92.19 657 PHE A C 1
ATOM 5166 O O . PHE A 1 657 ? 22.185 2.788 1.854 1.00 92.19 657 PHE A O 1
ATOM 5173 N N . ASN A 1 658 ? 22.200 2.162 -0.298 1.00 91.38 658 ASN A N 1
ATOM 5174 C CA . ASN A 1 658 ? 23.219 3.116 -0.740 1.00 91.38 658 ASN A CA 1
ATOM 5175 C C . ASN A 1 658 ? 22.697 3.928 -1.932 1.00 91.38 658 ASN A C 1
ATOM 5177 O O . ASN A 1 658 ? 22.426 3.363 -2.994 1.00 91.38 658 ASN A O 1
ATOM 5181 N N . VAL A 1 659 ? 22.599 5.250 -1.774 1.00 89.31 659 VAL A N 1
ATOM 5182 C CA . VAL A 1 659 ? 22.181 6.189 -2.827 1.00 89.31 659 VAL A CA 1
ATOM 5183 C C . VAL A 1 659 ? 23.363 7.070 -3.233 1.00 89.31 659 VAL A C 1
ATOM 5185 O O . VAL A 1 659 ? 24.124 7.542 -2.391 1.00 89.31 659 VAL A O 1
ATOM 5188 N N . TYR A 1 660 ? 23.523 7.303 -4.539 1.00 88.81 660 TYR A N 1
ATOM 5189 C CA . TYR A 1 660 ? 24.553 8.186 -5.090 1.00 88.81 660 TYR A CA 1
ATOM 5190 C C . TYR A 1 660 ? 23.953 9.082 -6.174 1.00 88.81 660 TYR A C 1
ATOM 5192 O O . TYR A 1 660 ? 23.263 8.597 -7.070 1.00 88.81 660 TYR A O 1
ATOM 5200 N N . LEU A 1 661 ? 24.257 10.379 -6.125 1.00 86.00 661 LEU A N 1
ATOM 5201 C CA . LEU A 1 661 ? 23.913 11.328 -7.184 1.00 86.00 661 LEU A CA 1
ATOM 5202 C C . LEU A 1 661 ? 25.046 11.380 -8.219 1.00 86.00 661 LEU A C 1
ATOM 5204 O O . LEU A 1 661 ? 26.221 11.411 -7.853 1.00 86.00 661 LEU A O 1
ATOM 5208 N N . LEU A 1 662 ? 24.697 11.390 -9.509 1.00 88.94 662 LEU A N 1
ATOM 5209 C CA . LEU A 1 662 ? 25.672 11.393 -10.603 1.00 88.94 662 LEU A CA 1
ATOM 5210 C C . LEU A 1 662 ? 26.402 12.754 -10.670 1.00 88.94 662 LEU A C 1
ATOM 5212 O O . LEU A 1 662 ? 25.746 13.772 -10.899 1.00 88.94 662 LEU A O 1
ATOM 5216 N N . PRO A 1 663 ? 27.738 12.816 -10.503 1.00 84.44 663 PRO A N 1
ATOM 5217 C CA . PRO A 1 663 ? 28.456 14.085 -10.479 1.00 84.44 663 PRO A CA 1
ATOM 5218 C C . PRO A 1 663 ? 28.674 14.658 -11.886 1.00 84.44 663 PRO A C 1
ATOM 5220 O O . PRO A 1 663 ? 28.669 13.935 -12.890 1.00 84.44 663 PRO A O 1
ATOM 5223 N N . ASN A 1 664 ? 28.963 15.962 -11.930 1.00 86.06 664 ASN A N 1
ATOM 5224 C CA . ASN A 1 664 ? 29.408 16.697 -13.118 1.00 86.06 664 ASN A CA 1
ATOM 5225 C C . ASN A 1 664 ? 28.440 16.587 -14.313 1.00 86.06 664 ASN A C 1
ATOM 5227 O O . ASN A 1 664 ? 28.838 16.251 -15.426 1.00 86.06 664 ASN A O 1
ATOM 5231 N N . THR A 1 665 ? 27.158 16.881 -14.080 1.00 83.69 665 THR A N 1
ATOM 5232 C CA . THR A 1 665 ? 26.131 17.002 -15.130 1.00 83.69 665 THR A CA 1
ATOM 5233 C C . THR A 1 665 ? 25.477 18.376 -15.105 1.00 83.69 665 THR A C 1
ATOM 5235 O O . THR A 1 665 ? 25.176 18.885 -14.027 1.00 83.69 665 THR A O 1
ATOM 5238 N N . GLN A 1 666 ? 25.185 18.940 -16.276 1.00 80.56 666 GLN A N 1
ATOM 5239 C CA . GLN A 1 666 ? 24.389 20.162 -16.420 1.00 80.56 666 GLN A CA 1
ATOM 5240 C C . GLN A 1 666 ? 22.991 19.843 -16.973 1.00 80.56 666 GLN A C 1
ATOM 5242 O O . GLN A 1 666 ? 22.768 18.787 -17.567 1.00 80.56 666 GLN A O 1
ATOM 5247 N N . ASN A 1 667 ? 22.047 20.762 -16.773 1.00 82.12 667 ASN A N 1
ATOM 5248 C CA . ASN A 1 667 ? 20.706 20.714 -17.350 1.00 82.12 667 ASN A CA 1
ATOM 5249 C C . ASN A 1 667 ? 20.225 22.148 -17.651 1.00 82.12 667 ASN A C 1
ATOM 5251 O O . ASN A 1 667 ? 19.473 22.716 -16.857 1.00 82.12 667 ASN A O 1
ATOM 5255 N N . PRO A 1 668 ? 20.666 22.773 -18.760 1.00 80.19 668 PRO A N 1
ATOM 5256 C CA . PRO A 1 668 ? 20.400 24.190 -19.033 1.00 80.19 668 PRO A CA 1
ATOM 5257 C C . PRO A 1 668 ? 18.906 24.529 -19.174 1.00 80.19 668 PRO A C 1
ATOM 5259 O O . PRO A 1 668 ? 18.533 25.689 -19.030 1.00 80.19 668 PRO A O 1
ATOM 5262 N N . LEU A 1 669 ? 18.051 23.526 -19.403 1.00 79.44 669 LEU A N 1
ATOM 5263 C CA . LEU A 1 669 ? 16.595 23.665 -19.502 1.00 79.44 669 LEU A CA 1
ATOM 5264 C C . LEU A 1 669 ? 15.900 23.892 -18.145 1.00 79.44 669 LEU A C 1
ATOM 5266 O O . LEU A 1 669 ? 14.730 24.264 -18.116 1.00 79.44 669 LEU A O 1
ATOM 5270 N N . ALA A 1 670 ? 16.584 23.649 -17.021 1.00 70.62 670 ALA A N 1
ATOM 5271 C CA . ALA A 1 670 ? 15.998 23.705 -15.683 1.00 70.62 670 ALA A CA 1
ATOM 5272 C C . ALA A 1 670 ? 16.722 24.689 -14.757 1.00 70.62 670 ALA A C 1
ATOM 5274 O O . ALA A 1 670 ? 17.929 24.927 -14.860 1.00 70.62 670 ALA A O 1
ATOM 5275 N N . ILE A 1 671 ? 15.977 25.223 -13.785 1.00 70.62 671 ILE A N 1
ATOM 5276 C CA . ILE A 1 671 ? 16.495 26.184 -12.809 1.00 70.62 671 ILE A CA 1
ATOM 5277 C C . ILE A 1 671 ? 17.741 25.626 -12.095 1.00 70.62 671 ILE A C 1
ATOM 5279 O O . ILE A 1 671 ? 17.720 24.539 -11.516 1.00 70.62 671 ILE A O 1
ATOM 5283 N N . TYR A 1 672 ? 18.850 26.366 -12.190 1.00 72.00 672 TYR A N 1
ATOM 5284 C CA . TYR A 1 672 ? 20.169 26.008 -11.648 1.00 72.00 672 TYR A CA 1
ATOM 5285 C C . TYR A 1 672 ? 20.685 24.604 -12.038 1.00 72.00 672 TYR A C 1
ATOM 5287 O O . TYR A 1 672 ? 21.391 23.975 -11.256 1.00 72.00 672 TYR A O 1
ATOM 5295 N N . SER A 1 673 ? 20.348 24.101 -13.235 1.00 74.06 673 SER A N 1
ATOM 5296 C CA . SER A 1 673 ? 20.693 22.738 -13.690 1.00 74.06 673 SER A CA 1
ATOM 5297 C C . SER A 1 673 ? 20.146 21.591 -12.823 1.00 74.06 673 SER A C 1
ATOM 5299 O O . SER A 1 673 ? 20.634 20.464 -12.893 1.00 74.06 673 SER A O 1
ATOM 5301 N N . SER A 1 674 ? 19.096 21.849 -12.040 1.00 71.94 674 SER A N 1
ATOM 5302 C CA . SER A 1 674 ? 18.386 20.818 -11.273 1.00 71.94 674 SER A CA 1
ATOM 5303 C C . SER A 1 674 ? 17.614 19.828 -12.166 1.00 71.94 674 SER A C 1
ATOM 5305 O O . SER A 1 674 ? 17.453 20.027 -13.373 1.00 71.94 674 SER A O 1
ATOM 5307 N N . LYS A 1 675 ? 17.111 18.740 -11.570 1.00 77.12 675 LYS A N 1
ATOM 5308 C CA . LYS A 1 675 ? 16.144 17.820 -12.190 1.00 77.12 675 LYS A CA 1
ATOM 5309 C C . LYS A 1 675 ? 15.047 17.474 -11.186 1.00 77.12 675 LYS A C 1
ATOM 5311 O O . LYS A 1 675 ? 15.330 17.262 -10.010 1.00 77.12 675 LYS A O 1
ATOM 5316 N N . GLY A 1 676 ? 13.800 17.393 -11.647 1.00 70.56 676 GLY A N 1
ATOM 5317 C CA . GLY A 1 676 ? 12.675 16.957 -10.820 1.00 70.56 676 GLY A CA 1
ATOM 5318 C C . GLY A 1 676 ? 12.737 15.452 -10.564 1.00 70.56 676 GLY A C 1
ATOM 5319 O O . GLY A 1 676 ? 12.305 14.673 -11.404 1.00 70.56 676 GLY A O 1
ATOM 5320 N N . MET A 1 677 ? 13.273 15.033 -9.415 1.00 72.88 677 MET A N 1
ATOM 5321 C CA . MET A 1 677 ? 13.439 13.606 -9.080 1.00 72.88 677 MET A CA 1
ATOM 5322 C C . MET A 1 677 ? 12.293 13.012 -8.246 1.00 72.88 677 MET A C 1
ATOM 5324 O O . MET A 1 677 ? 12.305 11.816 -7.970 1.00 72.88 677 MET A O 1
ATOM 5328 N N . GLY A 1 678 ? 11.292 13.819 -7.871 1.00 70.88 678 GLY A N 1
ATOM 5329 C CA . GLY A 1 678 ? 10.264 13.454 -6.887 1.00 70.88 678 GLY A CA 1
ATOM 5330 C C . GLY A 1 678 ? 9.516 12.148 -7.176 1.00 70.88 678 GLY A C 1
ATOM 5331 O O . GLY A 1 678 ? 9.197 11.419 -6.239 1.00 70.88 678 GLY A O 1
ATOM 5332 N N . GLU A 1 679 ? 9.274 11.813 -8.444 1.00 76.94 679 GLU A N 1
ATOM 5333 C CA . GLU A 1 679 ? 8.579 10.581 -8.848 1.00 76.94 679 GLU A CA 1
ATOM 5334 C C . GLU A 1 679 ? 9.509 9.425 -9.242 1.00 76.94 679 GLU A C 1
ATOM 5336 O O . GLU A 1 679 ? 9.105 8.265 -9.187 1.00 76.94 679 GLU A O 1
ATOM 5341 N N . ALA A 1 680 ? 10.753 9.724 -9.625 1.00 78.75 680 ALA A N 1
ATOM 5342 C CA . ALA A 1 680 ? 11.620 8.789 -10.341 1.00 78.75 680 ALA A CA 1
ATOM 5343 C C . ALA A 1 680 ? 11.988 7.542 -9.513 1.00 78.75 680 ALA A C 1
ATOM 5345 O O . ALA A 1 680 ? 12.070 6.444 -10.054 1.00 78.75 680 ALA A O 1
ATOM 5346 N N . GLY A 1 681 ? 12.158 7.683 -8.192 1.00 84.19 681 GLY A N 1
ATOM 5347 C CA . GLY A 1 681 ? 12.550 6.569 -7.319 1.00 84.19 681 GLY A CA 1
ATOM 5348 C C . GLY A 1 681 ? 11.584 5.374 -7.329 1.00 84.19 681 GLY A C 1
ATOM 5349 O O . GLY A 1 681 ? 12.032 4.248 -7.135 1.00 84.19 681 GLY A O 1
ATOM 5350 N N . VAL A 1 682 ? 10.290 5.588 -7.610 1.00 90.31 682 VAL A N 1
ATOM 5351 C CA . VAL A 1 682 ? 9.247 4.545 -7.503 1.00 90.31 682 VAL A CA 1
ATOM 5352 C C . VAL A 1 682 ? 9.496 3.370 -8.446 1.00 90.31 682 VAL A C 1
ATOM 5354 O O . VAL A 1 682 ? 9.304 2.221 -8.060 1.00 90.31 682 VAL A O 1
ATOM 5357 N N . PHE A 1 683 ? 9.969 3.609 -9.671 1.00 95.31 683 PHE A N 1
ATOM 5358 C CA . PHE A 1 683 ? 10.240 2.498 -10.586 1.00 95.31 683 PHE A CA 1
ATOM 5359 C C . PHE A 1 683 ? 11.454 1.655 -10.159 1.00 95.31 683 PHE A C 1
ATOM 5361 O O . PHE A 1 683 ? 11.436 0.435 -10.322 1.00 95.31 683 PHE A O 1
ATOM 5368 N N . LEU A 1 684 ? 12.471 2.259 -9.534 1.00 94.94 684 LEU A N 1
ATOM 5369 C CA . LEU A 1 684 ? 13.695 1.552 -9.132 1.00 94.94 684 LEU A CA 1
ATOM 5370 C C . LEU A 1 684 ? 13.454 0.459 -8.075 1.00 94.94 684 LEU A C 1
ATOM 5372 O O . LEU A 1 684 ? 14.235 -0.493 -8.010 1.00 94.94 684 LEU A O 1
ATOM 5376 N N . GLY A 1 685 ? 12.353 0.527 -7.315 1.00 94.75 685 GLY A N 1
ATOM 5377 C CA . GLY A 1 685 ? 11.921 -0.552 -6.414 1.00 94.75 685 GLY A CA 1
ATOM 5378 C C . GLY A 1 685 ? 11.698 -1.899 -7.122 1.00 94.75 685 GLY A C 1
ATOM 5379 O O . GLY A 1 685 ? 11.841 -2.949 -6.500 1.00 94.75 685 GLY A O 1
ATOM 5380 N N . SER A 1 686 ? 11.452 -1.898 -8.441 1.00 96.62 686 SER A N 1
ATOM 5381 C CA . SER A 1 686 ? 11.308 -3.121 -9.254 1.00 96.62 686 SER A CA 1
ATOM 5382 C C . SER A 1 686 ? 12.582 -3.973 -9.289 1.00 96.62 686 SER A C 1
ATOM 5384 O O . SER A 1 686 ? 12.520 -5.171 -9.555 1.00 96.62 686 SER A O 1
ATOM 5386 N N . SER A 1 687 ? 13.742 -3.403 -8.944 1.00 97.38 687 SER A N 1
ATOM 5387 C CA . SER A 1 687 ? 14.974 -4.173 -8.734 1.00 97.38 687 SER A CA 1
ATOM 5388 C C . SER A 1 687 ? 14.820 -5.266 -7.668 1.00 97.38 687 SER A C 1
ATOM 5390 O O . SER A 1 687 ? 15.404 -6.337 -7.825 1.00 97.38 687 SER A O 1
ATOM 5392 N N . VAL A 1 688 ? 13.977 -5.061 -6.646 1.00 97.38 688 VAL A N 1
ATOM 5393 C CA . VAL A 1 688 ? 13.658 -6.091 -5.643 1.00 97.38 688 VAL A CA 1
ATOM 5394 C C . VAL A 1 688 ? 12.774 -7.186 -6.248 1.00 97.38 688 VAL A C 1
ATOM 5396 O O . VAL A 1 688 ? 13.084 -8.364 -6.093 1.00 97.38 688 VAL A O 1
ATOM 5399 N N . PHE A 1 689 ? 11.747 -6.824 -7.025 1.00 97.19 689 PHE A N 1
ATOM 5400 C CA . PHE A 1 689 ? 10.909 -7.778 -7.771 1.00 97.19 689 PHE A CA 1
ATOM 5401 C C . PHE A 1 689 ? 11.739 -8.662 -8.713 1.00 97.19 689 PHE A C 1
ATOM 5403 O O . PHE A 1 689 ? 11.595 -9.883 -8.705 1.00 97.19 689 PHE A O 1
ATOM 5410 N N . PHE A 1 690 ? 12.672 -8.085 -9.477 1.00 97.44 690 PHE A N 1
ATOM 5411 C CA . PHE A 1 690 ? 13.524 -8.873 -10.372 1.00 97.44 690 PHE A CA 1
ATOM 5412 C C . PHE A 1 690 ? 14.600 -9.682 -9.638 1.00 97.44 690 PHE A C 1
ATOM 5414 O O . PHE A 1 690 ? 14.936 -10.767 -10.106 1.00 97.44 690 PHE A O 1
ATOM 5421 N N . ALA A 1 691 ? 15.092 -9.233 -8.478 1.00 97.88 691 ALA A N 1
ATOM 5422 C CA . ALA A 1 691 ? 15.960 -10.047 -7.622 1.00 97.88 691 ALA A CA 1
ATOM 5423 C C . ALA A 1 691 ? 15.200 -11.236 -6.998 1.00 97.88 691 ALA A C 1
ATOM 5425 O O . ALA A 1 691 ? 15.743 -12.334 -6.888 1.00 97.88 691 ALA A O 1
ATOM 5426 N N . LEU A 1 692 ? 13.922 -11.056 -6.653 1.00 97.31 692 LEU A N 1
ATOM 5427 C CA . LEU A 1 692 ? 13.038 -12.141 -6.224 1.00 97.31 692 LEU A CA 1
ATOM 5428 C C . LEU A 1 692 ? 12.718 -13.104 -7.382 1.00 97.31 692 LEU A C 1
ATOM 5430 O O . LEU A 1 692 ? 12.793 -14.317 -7.192 1.00 97.31 692 LEU A O 1
ATOM 5434 N N . ARG A 1 693 ? 12.455 -12.599 -8.598 1.00 95.94 693 ARG A N 1
ATOM 5435 C CA . ARG A 1 693 ? 12.307 -13.432 -9.808 1.00 95.94 693 ARG A CA 1
ATOM 5436 C C . ARG A 1 693 ? 13.557 -14.274 -10.073 1.00 95.94 693 ARG A C 1
ATOM 5438 O O . ARG A 1 693 ? 13.423 -15.445 -10.408 1.00 95.94 693 ARG A O 1
ATOM 5445 N N . ASP A 1 694 ? 14.747 -13.700 -9.926 1.00 97.12 694 ASP A N 1
ATOM 5446 C CA . ASP A 1 694 ? 16.030 -14.397 -10.093 1.00 97.12 694 ASP A CA 1
ATOM 5447 C C . ASP A 1 694 ? 16.203 -15.526 -9.052 1.00 97.12 694 ASP A C 1
ATOM 5449 O O . ASP A 1 694 ? 16.534 -16.661 -9.400 1.00 97.12 694 ASP A O 1
ATOM 5453 N N . ALA A 1 695 ? 15.827 -15.277 -7.791 1.00 97.69 695 ALA A N 1
ATOM 5454 C CA . ALA A 1 695 ? 15.780 -16.314 -6.757 1.00 97.69 695 ALA A CA 1
ATOM 5455 C C . ALA A 1 695 ? 14.784 -17.446 -7.096 1.00 97.69 695 ALA A C 1
ATOM 5457 O O . ALA A 1 695 ? 15.104 -18.624 -6.927 1.00 97.69 695 ALA A O 1
ATOM 5458 N N . VAL A 1 696 ? 13.596 -17.108 -7.617 1.00 96.94 696 VAL A N 1
ATOM 5459 C CA . VAL A 1 696 ? 12.593 -18.083 -8.088 1.00 96.94 696 VAL A CA 1
ATOM 5460 C C . VAL A 1 696 ? 13.107 -18.868 -9.301 1.00 96.94 696 VAL A C 1
ATOM 5462 O O . VAL A 1 696 ? 12.926 -20.084 -9.353 1.00 96.94 696 VAL A O 1
ATOM 5465 N N . ALA A 1 697 ? 13.796 -18.227 -10.249 1.00 95.31 697 ALA A N 1
ATOM 5466 C CA . ALA A 1 697 ? 14.410 -18.903 -11.392 1.00 95.31 697 ALA A CA 1
ATOM 5467 C C . ALA A 1 697 ? 15.446 -19.943 -10.932 1.00 95.31 697 ALA A C 1
ATOM 5469 O O . ALA A 1 697 ? 15.432 -21.076 -11.416 1.00 95.31 697 ALA A O 1
ATOM 5470 N N . ALA A 1 698 ? 16.268 -19.613 -9.928 1.00 96.38 698 ALA A N 1
ATOM 5471 C CA . ALA A 1 698 ? 17.209 -20.554 -9.322 1.00 96.38 698 ALA A CA 1
ATOM 5472 C C . ALA A 1 698 ? 16.514 -21.754 -8.644 1.00 96.38 698 ALA A C 1
ATOM 5474 O O . ALA A 1 698 ? 16.991 -22.881 -8.786 1.00 96.38 698 ALA A O 1
ATOM 5475 N N . VAL A 1 699 ? 15.373 -21.554 -7.961 1.00 96.44 699 VAL A N 1
ATOM 5476 C CA . VAL A 1 699 ? 14.542 -22.668 -7.445 1.00 96.44 699 VAL A CA 1
ATOM 5477 C C . VAL A 1 699 ? 14.033 -23.544 -8.591 1.00 96.44 699 VAL A C 1
ATOM 5479 O O . VAL A 1 699 ? 14.110 -24.770 -8.525 1.00 96.44 699 VAL A O 1
ATOM 5482 N N . ARG A 1 700 ? 13.488 -22.927 -9.643 1.00 95.69 700 ARG A N 1
ATOM 5483 C CA . ARG A 1 700 ? 12.844 -23.648 -10.748 1.00 95.69 700 ARG A CA 1
ATOM 5484 C C . ARG A 1 700 ? 13.841 -24.482 -11.545 1.00 95.69 700 ARG A C 1
ATOM 5486 O O . ARG A 1 700 ? 13.568 -25.655 -11.787 1.00 95.69 700 ARG A O 1
ATOM 5493 N N . LYS A 1 701 ? 15.014 -23.917 -11.843 1.00 94.44 701 LYS A N 1
ATOM 5494 C CA . LYS A 1 701 ? 16.124 -24.593 -12.528 1.00 94.44 701 LYS A CA 1
ATOM 5495 C C . LYS A 1 701 ? 16.638 -25.806 -11.747 1.00 94.44 701 LYS A C 1
ATOM 5497 O O . LYS A 1 701 ? 16.774 -26.883 -12.314 1.00 94.44 701 LYS A O 1
ATOM 5502 N N . GLU A 1 702 ? 16.853 -25.661 -10.437 1.00 96.38 702 GLU A N 1
ATOM 5503 C CA . GLU A 1 702 ? 17.273 -26.764 -9.554 1.00 96.38 702 GLU A CA 1
ATOM 5504 C C . GLU A 1 702 ? 16.244 -27.905 -9.492 1.00 96.38 702 GLU A C 1
ATOM 5506 O O . GLU A 1 702 ? 16.615 -29.072 -9.390 1.00 96.38 702 GLU A O 1
ATOM 5511 N N . ARG A 1 703 ? 14.948 -27.578 -9.571 1.00 96.06 703 ARG A N 1
ATOM 5512 C CA . ARG A 1 703 ? 13.840 -28.540 -9.450 1.00 96.06 703 ARG A CA 1
ATOM 5513 C C . ARG A 1 703 ? 13.326 -29.086 -10.788 1.00 96.06 703 ARG A C 1
ATOM 5515 O O . ARG A 1 703 ? 12.319 -29.790 -10.794 1.00 96.06 703 ARG A O 1
ATOM 5522 N N . GLY A 1 704 ? 13.971 -28.758 -11.912 1.00 94.44 704 GLY A N 1
ATOM 5523 C CA . GLY A 1 704 ? 13.536 -29.184 -13.250 1.00 94.44 704 GLY A CA 1
ATOM 5524 C C . GLY A 1 704 ? 12.163 -28.635 -13.668 1.00 94.44 704 GLY A C 1
ATOM 5525 O O . GLY A 1 704 ? 11.455 -29.263 -14.452 1.00 94.44 704 GLY A O 1
ATOM 5526 N N . LEU A 1 705 ? 11.758 -27.487 -13.117 1.00 94.31 705 LEU A N 1
ATOM 5527 C CA . LEU A 1 705 ? 10.526 -26.786 -13.483 1.00 94.31 705 LEU A CA 1
ATOM 5528 C C . LEU A 1 705 ? 10.772 -25.891 -14.714 1.00 94.31 705 LEU A C 1
ATOM 5530 O O . LEU A 1 705 ? 11.901 -25.436 -14.900 1.00 94.31 705 LEU A O 1
ATOM 5534 N N . PRO A 1 706 ? 9.741 -25.566 -15.523 1.00 91.12 706 PRO A N 1
ATOM 5535 C CA . PRO A 1 706 ? 9.906 -24.717 -16.704 1.00 91.12 706 PRO A CA 1
ATOM 5536 C C . PRO A 1 706 ? 10.604 -23.386 -16.386 1.00 91.12 706 PRO A C 1
ATOM 5538 O O . PRO A 1 706 ? 10.145 -22.633 -15.517 1.00 91.12 706 PRO A O 1
ATOM 5541 N N . GLU A 1 707 ? 11.703 -23.099 -17.090 1.00 85.75 707 GLU A N 1
ATOM 5542 C CA . GLU A 1 707 ? 12.479 -21.861 -16.911 1.00 85.75 707 GLU A CA 1
ATOM 5543 C C . GLU A 1 707 ? 11.707 -20.626 -17.402 1.00 85.75 707 GLU A C 1
ATOM 5545 O O . GLU A 1 707 ? 11.897 -19.533 -16.874 1.00 85.75 707 GLU A O 1
ATOM 5550 N N . THR A 1 708 ? 10.754 -20.804 -18.322 1.00 85.19 708 THR A N 1
ATOM 5551 C CA . THR A 1 708 ? 9.734 -19.808 -18.666 1.00 85.19 708 THR A CA 1
ATOM 5552 C C . THR A 1 708 ? 8.609 -19.790 -17.621 1.00 85.19 708 THR A C 1
ATOM 5554 O O . THR A 1 708 ? 7.994 -20.813 -17.307 1.00 85.19 708 THR A O 1
ATOM 5557 N N . PHE A 1 709 ? 8.349 -18.613 -17.043 1.00 90.31 709 PHE A N 1
ATOM 5558 C CA . PHE A 1 709 ? 7.254 -18.364 -16.098 1.00 90.31 709 PHE A CA 1
ATOM 5559 C C . PHE A 1 709 ? 6.955 -16.862 -15.965 1.00 90.31 709 PHE A C 1
ATOM 5561 O O . PHE A 1 709 ? 7.866 -16.031 -16.026 1.00 90.31 709 PHE A O 1
ATOM 5568 N N . THR A 1 710 ? 5.684 -16.537 -15.723 1.00 87.19 710 THR A N 1
ATOM 5569 C CA . THR A 1 710 ? 5.215 -15.200 -15.324 1.00 87.19 710 THR A CA 1
ATOM 5570 C C . THR A 1 710 ? 5.195 -15.083 -13.798 1.00 87.19 710 THR A C 1
ATOM 5572 O O . THR A 1 710 ? 4.935 -16.062 -13.098 1.00 87.19 710 THR A O 1
ATOM 5575 N N . LEU A 1 711 ? 5.448 -13.877 -13.288 1.00 91.06 711 LEU A N 1
ATOM 5576 C CA . LEU A 1 711 ? 5.112 -13.438 -11.931 1.00 91.06 711 LEU A CA 1
ATOM 5577 C C . LEU A 1 711 ? 4.354 -12.113 -12.059 1.00 91.06 711 LEU A C 1
ATOM 5579 O O . LEU A 1 711 ? 4.750 -11.282 -12.878 1.00 91.06 711 LEU A O 1
ATOM 5583 N N . ASN A 1 712 ? 3.302 -11.911 -11.267 1.00 93.00 712 ASN A N 1
ATOM 5584 C CA . ASN A 1 712 ? 2.518 -10.676 -11.271 1.00 93.00 712 ASN A CA 1
ATOM 5585 C C . ASN A 1 712 ? 2.945 -9.757 -10.118 1.00 93.00 712 ASN A C 1
ATOM 5587 O O . ASN A 1 712 ? 3.625 -10.177 -9.181 1.00 93.00 712 ASN A O 1
ATOM 5591 N N . SER A 1 713 ? 2.550 -8.487 -10.192 1.00 93.56 713 SER A N 1
ATOM 5592 C CA . SER A 1 713 ? 2.783 -7.499 -9.131 1.00 93.56 713 SER A CA 1
ATOM 5593 C C . SER A 1 713 ? 1.489 -7.248 -8.345 1.00 93.56 713 SER A C 1
ATOM 5595 O O . SER A 1 713 ? 0.449 -7.114 -8.989 1.00 93.56 713 SER A O 1
ATOM 5597 N N . PRO A 1 714 ? 1.516 -7.108 -7.008 1.00 94.25 714 PRO A N 1
ATOM 5598 C CA . PRO A 1 714 ? 2.656 -7.315 -6.111 1.00 94.25 714 PRO A CA 1
ATOM 5599 C C . PRO A 1 714 ? 3.096 -8.786 -6.050 1.00 94.25 714 PRO A C 1
ATOM 5601 O O . PRO A 1 714 ? 2.275 -9.697 -6.016 1.00 94.25 714 PRO A O 1
ATOM 5604 N N . LEU A 1 715 ? 4.406 -9.027 -5.990 1.00 94.38 715 LEU A N 1
ATOM 5605 C CA . LEU A 1 715 ? 4.999 -10.358 -5.842 1.00 94.38 715 LEU A CA 1
ATOM 5606 C C . LEU A 1 715 ? 4.974 -10.794 -4.369 1.00 94.38 715 LEU A C 1
ATOM 5608 O O . LEU A 1 715 ? 6.003 -10.841 -3.693 1.00 94.38 715 LEU A O 1
ATOM 5612 N N . THR A 1 716 ? 3.768 -11.062 -3.871 1.00 94.62 716 THR A N 1
ATOM 5613 C CA . THR A 1 716 ? 3.506 -11.402 -2.468 1.00 94.62 716 THR A CA 1
ATOM 5614 C C . THR A 1 716 ? 4.111 -12.745 -2.053 1.00 94.62 716 THR A C 1
ATOM 5616 O O . THR A 1 716 ? 4.507 -13.578 -2.875 1.00 94.62 716 THR A O 1
ATOM 5619 N N . ALA A 1 717 ? 4.145 -12.991 -0.739 1.00 93.06 717 ALA A N 1
ATOM 5620 C CA . ALA A 1 717 ? 4.595 -14.260 -0.169 1.00 93.06 717 ALA A CA 1
ATOM 5621 C C . ALA A 1 717 ? 3.817 -15.478 -0.711 1.00 93.06 717 ALA A C 1
ATOM 5623 O O . ALA A 1 717 ? 4.398 -16.557 -0.830 1.00 93.06 717 ALA A O 1
ATOM 5624 N N . GLU A 1 718 ? 2.544 -15.308 -1.088 1.00 92.25 718 GLU A N 1
ATOM 5625 C CA . GLU A 1 718 ? 1.741 -16.340 -1.752 1.00 92.25 718 GLU A CA 1
ATOM 5626 C C . GLU A 1 718 ? 2.291 -16.667 -3.147 1.00 92.25 718 GLU A C 1
ATOM 5628 O O . GLU A 1 718 ? 2.670 -17.813 -3.406 1.00 92.25 718 GLU A O 1
ATOM 5633 N N . GLN A 1 719 ? 2.416 -15.662 -4.024 1.00 93.19 719 GLN A N 1
ATOM 5634 C CA . GLN A 1 719 ? 2.946 -15.859 -5.377 1.00 93.19 719 GLN A CA 1
ATOM 5635 C C . GLN A 1 719 ? 4.369 -16.435 -5.352 1.00 93.19 719 GLN A C 1
ATOM 5637 O O . GLN A 1 719 ? 4.665 -17.386 -6.079 1.00 93.19 719 GLN A O 1
ATOM 5642 N N . LEU A 1 720 ? 5.236 -15.932 -4.464 1.00 93.38 720 LEU A N 1
ATOM 5643 C CA . LEU A 1 720 ? 6.582 -16.472 -4.250 1.00 93.38 720 LEU A CA 1
ATOM 5644 C C . LEU A 1 720 ? 6.550 -17.947 -3.830 1.00 93.38 720 LEU A C 1
ATOM 5646 O O . LEU A 1 720 ? 7.276 -18.768 -4.400 1.00 93.38 720 LEU A O 1
ATOM 5650 N N . ARG A 1 721 ? 5.698 -18.302 -2.858 1.00 95.44 721 ARG A N 1
ATOM 5651 C CA . ARG A 1 721 ? 5.572 -19.677 -2.361 1.00 95.44 721 ARG A CA 1
ATOM 5652 C C . ARG A 1 721 ? 5.089 -20.634 -3.446 1.00 95.44 721 ARG A C 1
ATOM 5654 O O . ARG A 1 721 ? 5.625 -21.741 -3.533 1.00 95.44 721 ARG A O 1
ATOM 5661 N N . MET A 1 722 ? 4.108 -20.220 -4.247 1.00 93.81 722 MET A N 1
ATOM 5662 C CA . MET A 1 722 ? 3.486 -21.058 -5.276 1.00 93.81 722 MET A CA 1
ATOM 5663 C C . MET A 1 722 ? 4.331 -21.168 -6.553 1.00 93.81 722 MET A C 1
ATOM 5665 O O . MET A 1 722 ? 4.360 -22.232 -7.172 1.00 93.81 722 MET A O 1
ATOM 5669 N N . ALA A 1 723 ? 5.093 -20.130 -6.915 1.00 93.75 723 ALA A N 1
ATOM 5670 C CA . ALA A 1 723 ? 6.059 -20.199 -8.015 1.00 93.75 723 ALA A CA 1
ATOM 5671 C C . ALA A 1 723 ? 7.237 -21.148 -7.709 1.00 93.75 723 ALA A C 1
ATOM 5673 O O . ALA A 1 723 ? 7.760 -21.809 -8.616 1.00 93.75 723 ALA A O 1
ATOM 5674 N N . CYS A 1 724 ? 7.609 -21.257 -6.427 1.00 94.31 724 CYS A N 1
ATOM 5675 C CA . CYS A 1 724 ? 8.587 -22.205 -5.886 1.00 94.31 724 CYS A CA 1
ATOM 5676 C C . CYS A 1 724 ? 7.983 -23.608 -5.679 1.00 94.31 724 CYS A C 1
ATOM 5678 O O . CYS A 1 724 ? 8.013 -24.144 -4.570 1.00 94.31 724 CYS A O 1
ATOM 5680 N N . ALA A 1 725 ? 7.423 -24.204 -6.734 1.00 92.75 725 ALA A N 1
ATOM 5681 C CA . ALA A 1 725 ? 6.728 -25.486 -6.637 1.00 92.75 725 ALA A CA 1
ATOM 5682 C C . ALA A 1 725 ? 7.630 -26.630 -6.120 1.00 92.75 725 ALA A C 1
ATOM 5684 O O . ALA A 1 725 ? 8.829 -26.710 -6.399 1.00 92.75 725 ALA A O 1
ATOM 5685 N N . ASP A 1 726 ? 7.026 -27.511 -5.330 1.00 92.56 726 ASP A N 1
ATOM 5686 C CA . ASP A 1 726 ? 7.601 -28.692 -4.673 1.00 92.56 726 ASP A CA 1
ATOM 5687 C C . ASP A 1 726 ? 6.484 -29.688 -4.323 1.00 92.56 726 ASP A C 1
ATOM 5689 O O . ASP A 1 726 ? 5.315 -29.474 -4.653 1.00 92.56 726 ASP A O 1
ATOM 5693 N N . ASP A 1 727 ? 6.820 -30.793 -3.663 1.00 91.19 727 ASP A N 1
ATOM 5694 C CA . ASP A 1 727 ? 5.858 -31.854 -3.365 1.00 91.19 727 ASP A CA 1
ATOM 5695 C C . ASP A 1 727 ? 4.706 -31.392 -2.462 1.00 91.19 727 ASP A C 1
ATOM 5697 O O . ASP A 1 727 ? 3.577 -31.828 -2.672 1.00 91.19 727 ASP A O 1
ATOM 5701 N N . PHE A 1 728 ? 4.918 -30.419 -1.568 1.00 90.75 728 PHE A N 1
ATOM 5702 C CA . PHE A 1 728 ? 3.819 -29.831 -0.793 1.00 90.75 728 PHE A CA 1
ATOM 5703 C C . PHE A 1 728 ? 2.815 -29.112 -1.705 1.00 90.75 728 PHE A C 1
ATOM 5705 O O . PHE A 1 728 ? 1.611 -29.302 -1.557 1.00 90.75 728 PHE A O 1
ATOM 5712 N N . THR A 1 729 ? 3.281 -28.361 -2.713 1.00 90.38 729 THR A N 1
ATOM 5713 C CA . THR A 1 729 ? 2.381 -27.718 -3.700 1.00 90.38 729 THR A CA 1
ATOM 5714 C C . THR A 1 729 ? 1.635 -28.714 -4.601 1.00 90.38 729 THR A C 1
ATOM 5716 O O . THR A 1 729 ? 0.632 -28.346 -5.212 1.00 90.38 729 THR A O 1
ATOM 5719 N N . LYS A 1 730 ? 2.091 -29.975 -4.675 1.00 86.38 730 LYS A N 1
ATOM 5720 C CA . LYS A 1 730 ? 1.399 -31.079 -5.370 1.00 86.38 730 LYS A CA 1
ATOM 5721 C C . LYS A 1 730 ? 0.371 -31.788 -4.476 1.00 86.38 730 LYS A C 1
ATOM 5723 O O . LYS A 1 730 ? -0.566 -32.375 -5.004 1.00 86.38 730 LYS A O 1
ATOM 5728 N N . MET A 1 731 ? 0.549 -31.752 -3.151 1.00 88.12 731 MET A N 1
ATOM 5729 C CA . MET A 1 731 ? -0.341 -32.388 -2.165 1.00 88.12 731 MET A CA 1
ATOM 5730 C C . MET A 1 731 ? -1.619 -31.586 -1.879 1.00 88.12 731 MET A C 1
ATOM 5732 O O . MET A 1 731 ? -2.594 -32.156 -1.395 1.00 88.12 731 MET A O 1
ATOM 5736 N N . ILE A 1 732 ? -1.621 -30.275 -2.143 1.00 86.19 732 ILE A N 1
ATOM 5737 C CA . ILE A 1 732 ? -2.788 -29.412 -1.917 1.00 86.19 732 ILE A CA 1
ATOM 5738 C C . ILE A 1 732 ? -3.910 -29.809 -2.899 1.00 86.19 732 ILE A C 1
ATOM 5740 O O . ILE A 1 732 ? -3.667 -29.813 -4.112 1.00 86.19 732 ILE A O 1
ATOM 5744 N N . PRO A 1 733 ? -5.131 -30.132 -2.423 1.00 81.06 733 PRO A N 1
ATOM 5745 C CA . PRO A 1 733 ? -6.264 -30.404 -3.302 1.00 81.06 733 PRO A CA 1
ATOM 5746 C C . PRO A 1 733 ? -6.615 -29.151 -4.110 1.00 81.06 733 PRO A C 1
ATOM 5748 O O . PRO A 1 733 ? -6.541 -28.035 -3.603 1.00 81.06 733 PRO A O 1
ATOM 5751 N N . LYS A 1 734 ? -6.993 -29.336 -5.378 1.00 84.25 734 LYS A N 1
ATOM 5752 C CA . LYS A 1 734 ? -7.358 -28.237 -6.278 1.00 84.25 734 LYS A CA 1
ATOM 5753 C C . LYS A 1 734 ? -8.841 -28.287 -6.598 1.00 84.25 734 LYS A C 1
ATOM 5755 O O . LYS A 1 734 ? -9.304 -29.245 -7.222 1.00 84.25 734 LYS A O 1
ATOM 5760 N N . ASP A 1 735 ? -9.553 -27.241 -6.206 1.00 84.00 735 ASP A N 1
ATOM 5761 C CA . ASP A 1 735 ? -10.938 -27.028 -6.602 1.00 84.00 735 ASP A CA 1
ATOM 5762 C C . ASP A 1 735 ? -11.048 -26.759 -8.107 1.00 84.00 735 ASP A C 1
ATOM 5764 O O . ASP A 1 735 ? -10.101 -26.321 -8.769 1.00 84.00 735 ASP A O 1
ATOM 5768 N N . LYS A 1 736 ? -12.219 -27.052 -8.677 1.00 83.19 736 LYS A N 1
ATOM 5769 C CA . LYS A 1 736 ? -12.479 -26.818 -10.099 1.00 83.19 736 LYS A CA 1
ATOM 5770 C C . LYS A 1 736 ? -12.947 -25.369 -10.297 1.00 83.19 736 LYS A C 1
ATOM 5772 O O . LYS A 1 736 ? -13.842 -24.928 -9.574 1.00 83.19 736 LYS A O 1
ATOM 5777 N N . PRO A 1 737 ? -12.412 -24.628 -11.284 1.00 82.06 737 PRO A N 1
ATOM 5778 C CA . PRO A 1 737 ? -12.935 -23.311 -11.630 1.00 82.06 737 PRO A CA 1
ATOM 5779 C C . PRO A 1 737 ? -14.452 -23.360 -11.862 1.00 82.06 737 PRO A C 1
ATOM 5781 O O . PRO A 1 737 ? -14.951 -24.248 -12.554 1.00 82.06 737 PRO A O 1
ATOM 5784 N N . GLY A 1 738 ? -15.182 -22.429 -11.246 1.00 80.88 738 GLY A N 1
ATOM 5785 C CA . GLY A 1 738 ? -16.643 -22.346 -11.334 1.00 80.88 738 GLY A CA 1
ATOM 5786 C C . GLY A 1 738 ? -17.439 -23.293 -10.422 1.00 80.88 738 GLY A C 1
ATOM 5787 O O . GLY A 1 738 ? -18.661 -23.187 -10.410 1.00 80.88 738 GLY A O 1
ATOM 5788 N N . THR A 1 739 ? -16.816 -24.184 -9.631 1.00 80.44 739 THR A N 1
ATOM 5789 C CA . THR A 1 739 ? -17.556 -25.008 -8.639 1.00 80.44 739 THR A CA 1
ATOM 5790 C C . THR A 1 739 ? -17.649 -24.378 -7.250 1.00 80.44 739 THR A C 1
ATOM 5792 O O . THR A 1 739 ? -18.246 -24.964 -6.351 1.00 80.44 739 THR A O 1
ATOM 5795 N N . TYR A 1 740 ? -17.056 -23.202 -7.060 1.00 72.62 740 TYR A N 1
ATOM 5796 C CA . TYR A 1 740 ? -17.087 -22.426 -5.826 1.00 72.62 740 TYR A CA 1
ATOM 5797 C C . TYR A 1 740 ? -17.083 -20.932 -6.158 1.00 72.62 740 TYR A C 1
ATOM 5799 O O . TYR A 1 740 ? -16.615 -20.521 -7.222 1.00 72.62 740 TYR A O 1
ATOM 5807 N N . LYS A 1 741 ? -17.585 -20.119 -5.227 1.00 70.50 741 LYS A N 1
ATOM 5808 C CA . LYS A 1 741 ? -17.395 -18.669 -5.236 1.00 70.50 741 LYS A CA 1
ATOM 5809 C C . LYS A 1 741 ? -16.093 -18.369 -4.478 1.00 70.50 741 LYS A C 1
ATOM 5811 O O . LYS A 1 741 ? -16.000 -18.784 -3.321 1.00 70.50 741 LYS A O 1
ATOM 5816 N N . PRO A 1 742 ? -15.076 -17.737 -5.089 1.00 72.94 742 PRO A N 1
ATOM 5817 C CA . PRO A 1 742 ? -13.840 -17.412 -4.384 1.00 72.94 742 PRO A CA 1
ATOM 5818 C C . PRO A 1 742 ? -14.104 -16.352 -3.309 1.00 72.94 742 PRO A C 1
ATOM 5820 O O . PRO A 1 742 ? -15.037 -15.563 -3.431 1.00 72.94 742 PRO A O 1
ATOM 5823 N N . TRP A 1 743 ? -13.284 -16.328 -2.255 1.00 67.88 743 TRP A N 1
ATOM 5824 C CA . TRP A 1 743 ? -13.403 -15.304 -1.210 1.00 67.88 743 TRP A CA 1
ATOM 5825 C C . TRP A 1 743 ? -13.017 -13.915 -1.738 1.00 67.88 743 TRP A C 1
ATOM 5827 O O . TRP A 1 743 ? -13.744 -12.957 -1.507 1.00 67.88 743 TRP A O 1
ATOM 5837 N N . ALA A 1 744 ? -11.928 -13.827 -2.506 1.00 77.81 744 ALA A N 1
ATOM 5838 C CA . ALA A 1 744 ? -11.477 -12.603 -3.160 1.00 77.81 744 ALA A CA 1
ATOM 5839 C C . ALA A 1 744 ? -11.133 -12.845 -4.641 1.00 77.81 744 ALA A C 1
ATOM 5841 O O . ALA A 1 744 ? -10.876 -13.983 -5.047 1.00 77.81 744 ALA A O 1
ATOM 5842 N N . ILE A 1 745 ? -11.116 -11.772 -5.433 1.00 77.50 745 ILE A N 1
ATOM 5843 C CA . ILE A 1 745 ? -10.741 -11.756 -6.853 1.00 77.50 745 ILE A CA 1
ATOM 5844 C C . ILE A 1 745 ? -9.611 -10.753 -7.126 1.00 77.50 745 ILE A C 1
ATOM 5846 O O . ILE A 1 745 ? -9.489 -9.726 -6.456 1.00 77.50 745 ILE A O 1
ATOM 5850 N N . GLY A 1 746 ? -8.798 -11.046 -8.143 1.00 74.31 746 GLY A N 1
ATOM 5851 C CA . GLY A 1 746 ? -7.899 -10.067 -8.753 1.00 74.31 746 GLY A CA 1
ATOM 5852 C C . GLY A 1 746 ? -8.667 -9.178 -9.734 1.00 74.31 746 GLY A C 1
ATOM 5853 O O . GLY A 1 746 ? -9.512 -9.671 -10.474 1.00 74.31 746 GLY A O 1
ATOM 5854 N N . ILE A 1 747 ? -8.376 -7.875 -9.728 1.00 74.44 747 ILE A N 1
ATOM 5855 C CA . ILE A 1 747 ? -9.047 -6.852 -10.559 1.00 74.44 747 ILE A CA 1
ATOM 5856 C C . ILE A 1 747 ? -8.143 -6.268 -11.663 1.00 74.44 747 ILE A C 1
ATOM 5858 O O . ILE A 1 747 ? -8.496 -5.271 -12.294 1.00 74.44 747 ILE A O 1
ATOM 5862 N N . ALA A 1 748 ? -6.946 -6.832 -11.819 1.00 54.78 748 ALA A N 1
ATOM 5863 C CA . ALA A 1 748 ? -5.818 -6.324 -12.600 1.00 54.78 748 ALA A CA 1
ATOM 5864 C C . ALA A 1 748 ? -5.368 -7.358 -13.625 1.00 54.78 748 ALA A C 1
ATOM 5866 O O . ALA A 1 748 ? -5.590 -8.551 -13.333 1.00 54.78 748 ALA A O 1
#

Sequence (748 aa):
MRIVRCVFKYKQADDQRMAQEQQKRTLVFQGERTTWISPSSLRELLELKAKYPKAPVIVGNTSVGLDMKFAGVHHPIILYPTMIPDLHDVSSTANGLVIGTACGLAQLRDILREVVLKLPEEKTKIFHALLQQLKTLAGEQIRSVASLGGHIVSRGSTWDLNPVLAVGNSILNLASKDGKRQIPLSDDFLAGFENADIKPQEVIVSVFIPYSKKIAVPGQRSIDVSEALKVPGVVDVVTASDVPGENGTKDEKAYAEDEVIYVGQIICAVVAESDTQAKRGAKKVKIQYKELEPILTIEDAVKHNSYFGSEKKVEQGNIEEGFKSVDEIIEGEMHIGGQEHFYFETNSVLVVPRGEDKEMDVHVSTQYAIDVQKLVASALDVQSNKIMCHMKRVGGAFGGKNTKPSYFAVAAAVAANKTGRPVRFILERDEDMLITGGRHPFFGKYKVIEYVVLKMDNAYKIPNFRVRGHACKTHLPSNTAFRGFGFPQSALFAESYLAAVATQTGLPHEKVRELNMYEGISVTPFKEEFDAANLKRCWKECLAKSEYYSRKTSVEEFNKQNYWKKKGIAIIPMKFSVGYNTTYYHQDACQILRKRLEPIIQKNPEGKWEDWIEGGFIQGVGLYTMEEIQFSPEGEQYTLGPDAYKIPAVCDIPEQFNVYLLPNTQNPLAIYSSKGMGEAGVFLGSSVFFALRDAVAAVRKERGLPETFTLNSPLTAEQLRMACADDFTKMIPKDKPGTYKPWAIGIA

InterPro domains:
  IPR000674 Aldehyde oxidase/xanthine dehydrogenase, a/b hammerhead [PF01315] (221-293)
  IPR000674 Aldehyde oxidase/xanthine dehydrogenase, a/b hammerhead [SM01008] (215-293)
  IPR002346 Molybdopterin dehydrogenase, FAD-binding [PF00941] (34-211)
  IPR008274 Aldehyde oxidase/xanthine dehydrogenase, first molybdopterin binding domain [PF02738] (302-448)
  IPR016166 FAD-binding domain, PCMH-type [PS51387] (29-214)
  IPR016167 FAD-binding, type PCMH, subdomain 1 [G3DSA:3.30.43.10] (20-84)
  IPR016169 FAD-binding, type PCMH, subdomain 2 [G3DSA:3.30.465.10] (85-212)
  IPR016208 Aldehyde oxidase/xanthine dehydrogenase-like [PTHR45444] (222-587)
  IPR036318 FAD-binding, type PCMH-like superfamily [SSF56176] (20-213)
  IPR036856 Aldehyde oxidase/xanthine dehydrogenase, a/b hammerhead superfamily [SSF54665] (221-309)
  IPR037165 Aldehyde oxidase/xanthine dehydrogenase, molybdopterin binding domain superfamily [SSF56003] (295-746)
  IPR046867 Aldehyde oxidase/xanthine dehydrogenase, second molybdopterin binding domain [PF20256] (613-654)

Nearest PDB structures (foldseek):
  3zyv-assembly1_A  TM=9.099E-01  e=9.717E-71  Mus musculus
  3zyv-assembly2_D  TM=9.066E-01  e=2.098E-70  Mus musculus
  3zyv-assembly2_C  TM=8.962E-01  e=1.810E-67  Mus musculus
  3etr-assembly1_B  TM=8.755E-01  e=1.248E-18  Bos taurus
  3nvy-assembly1_B  TM=8.863E-01  e=9.029E-18  Bos taurus

Radius of gyration: 30.69 Å; Cα contacts (8 Å, |Δi|>4): 1278; chains: 1; bounding box: 67×71×95 Å

Mean predicted aligned error: 12.22 Å

Organism: Alligator mississippiensis (NCBI:txid8496)

Secondary structure (DSSP, 8-state):
--------------------------EEEE-SS-EEEE-SSHHHHHHHHHH-TTS-B-SS-TTHHHHHHTS----SEEE--TT-GGGT-EEEETTEEEEETT-BHHHHHHHHHHHHTTS-GGGTHHHHHHHHHHHHSS-HHHHTT-BHHHHHHT--TT-THHHHHHTTT-EEEEEETTEEEEEES-HHHHHT-TTTSPPTT-EEEEEEE-S-------------STTGGGSTTEEEEE-GGG-SS--B-SSSBSS--S---STT----EEEESSHHHHHHHHTT------------SHHHHHHTT-EEEEEEEEEES-HHHHTTS-S------EEE--B----SS--EEEEEE-SSTT-EEEEE--S-HHHHHHHHHHHTT--GGGEEEE-S--S--TTTTTTHHHHHHHHHHHHHHHHSS-EEEE--HHHHHHHH--BPPEEESS---HHHHTTTTTTB--SSEEEEEEEE--SS---B--TTTTHHHHHHHHHHHHHHHHHHT---HHHHHHHHB--SEEE-TT--EEE-HHHHHHHHHHHHHTTHHHHHHHHHHHHHH-SS----------------SS----HHHHHHHHHHHHHHHTT-----SHHHHHHHHHHHHHHHHT----B-TTS-B---HHHHS----TTTS-SS----PPPS---TTSGGG----TTTHHHHTHHHHHHHHHHHHHHHHHTT--S----PBS--HHHHHHHS--HHHHHS--PPTTSS--S-B---

Solvent-accessible surface area (backbone atoms only — not comparable to full-atom values): 42293 Å² total; per-residue (Å²): 139,81,86,79,83,83,76,82,74,82,70,88,69,91,74,82,67,78,78,69,82,73,74,73,61,66,45,78,47,80,55,100,68,34,36,43,35,30,30,36,40,67,67,52,44,22,53,49,27,57,75,38,36,87,39,55,78,45,79,40,45,78,53,64,52,49,39,39,62,75,76,58,49,83,64,54,41,41,36,36,50,82,69,19,64,74,24,56,45,73,51,81,54,102,74,36,41,37,39,13,20,60,35,21,45,49,55,50,44,54,52,40,54,55,48,54,78,73,47,62,66,90,82,28,57,61,46,53,52,46,46,58,42,60,73,65,56,75,53,69,77,52,23,64,40,31,15,54,41,56,64,56,74,65,47,55,95,81,46,67,58,52,62,51,41,12,50,9,37,17,34,38,37,27,38,32,74,92,47,74,51,74,44,55,36,26,35,43,31,36,26,56,38,79,92,47,40,83,55,59,36,46,46,66,37,27,38,33,45,48,73,61,42,58,55,62,67,97,92,93,93,95,83,56,45,90,52,16,82,72,35,81,54,37,77,50,76,44,44,45,90,62,44,76,39,46,58,60,52,99,90,54,59,48,32,39,76,94,65,84,69,29,60,54,66,50,50,66,49,52,40,38,83,41,73,73,31,16,54,54,17,46,76,26,44,26,82,88,84,80,90,74,93,77,39,62,31,56,67,46,9,60,76,69,70,31,56,56,82,68,77,28,76,50,60,30,74,48,57,84,56,45,72,74,73,52,97,75,87,86,87,72,67,49,33,29,49,35,41,76,68,78,34,82,47,51,58,38,33,38,27,38,63,69,89,50,95,84,25,31,41,36,41,43,41,55,73,35,56,71,55,33,24,47,47,34,16,45,22,60,66,49,64,49,93,36,38,46,61,45,71,91,71,66,56,53,42,58,39,44,24,44,61,56,43,23,40,56,42,30,57,28,40,43,50,17,64,76,66,75,40,69,27,76,47,67,48,54,65,46,56,39,56,44,47,50,28,25,32,69,44,42,59,34,77,72,36,42,34,64,68,23,46,77,37,37,54,40,45,41,66,65,72,53,41,70,32,35,20,64,48,69,47,50,34,52,46,68,52,43,52,32,72,40,58,51,35,48,60,29,35,48,56,43,51,50,54,49,48,47,52,14,59,74,70,70,43,58,58,63,52,52,50,60,74,38,36,49,59,51,77,40,69,48,73,87,69,52,77,48,71,26,59,65,54,55,44,54,51,53,54,45,47,59,78,64,44,42,70,65,54,46,56,52,30,55,53,49,37,77,76,27,94,94,51,64,53,45,75,52,78,75,80,75,52,82,89,84,86,68,101,68,91,80,92,61,67,67,67,51,52,64,50,46,77,73,39,57,86,57,54,81,73,70,74,93,73,66,72,61,61,43,35,51,64,14,22,50,60,13,35,18,45,31,37,52,24,57,74,42,24,31,85,85,46,46,70,69,44,45,41,80,88,58,25,44,74,74,51,89,85,69,54,66,96,81,77,86,85,83,81,83,78,95,70,83,30,92,93,34,79,92,38,50,76,91,50,72,37,59,20,24,46,62,15,44,30,56,44,47,11,50,48,40,16,42,48,54,49,24,57,76,68,75,40,73,82,76,79,82,79,48,34,34,45,25,74,65,56,54,54,62,67,51,67,51,72,70,71,67,68,56,86,79,82,61,90,83,76,64,83,65,79,58,44,81,57,56

Foldseek 3Di:
DDDDDDDDDPDPDPPPDDPDPPQQQWDWDDDPQAIEIAHQEPLVVQVVLQVPLVADADWLCVQVVCCCPPVVDDDNYHYDHLNYVLQQDWDADPFFIKGHQNAFQVNLLVVLVVVCVVDDCVQNVLSVQSNVCSVPPDDPSSRVTHTPNNLLQSLDPPSSNLQSQAQQQKWFWKDHNVGIDIATQADCDSAPNVVRHDRSSMDRGIITTHHGHHYDDDDDDFFDQPCLCVQPFFPDKAAPVLFPFAQFDPVAGLADDPDQLAFLGHGIFTDGPDPVSRVVSVVNGGDDDDDDDFQFFLVSLVVVVFFDDDKDKFWFDDPVVVVVPDPDDDFDKFKFFWFAQPQPFFWKWKWAQPLPPRAIEIETQAPDQVLLLVLLCRRRVHDSVRYHYDYDDHRGDQWLRHHPSSSVSNNQSSVCVVVVGIGIDGDDQLSRDQARATGDIDIDSQADDDVLNQCLCWQFDDRTDMHMHTHGDTSGHDHTHGQCRNNLVSPLVSLVVLVVVCLVVVHDSLVSCVVGGDAAFDAGSVGDTDGCPVQVVVSVCCCVVVVQVVVQVVQVVVLVVDLPDHWFFFDGTGDDDDDDPDDDDDVPVVVVVCVVCVVVCVPDVDDDPVVLLQVQLQLLLCSAAAFHWWAFPSNHTPQTDCVRGPRDDPVSRPPDDDDDDDPDDADVVDDVRDDDCNRVNNNRNCRVVVRLVRRLLSLCVVVVHDSDDDAHPNNYPVVSVQSSDDVVNVPDDDDDPPPDRDRTDGRD